Protein 9KDP (pdb70)

Organism: Saccharothrix espanaensis (strain ATCC 51144 / DSM 44229 / JCM 9112 / NBRC 15066 / NRRL 15764) (NCBI:txid1179773)

Nearest PDB structures (foldseek):
  5f9p-assembly2_B  TM=9.209E-01  e=1.555E-24  Streptomyces ambofaciens
  4fvc-assembly6_F  TM=6.693E-01  e=1.225E-05  Bacillus spizizenii str. W23
  4ae5-assembly4_D  TM=6.839E-01  e=7.670E-05  Staphylococcus aureus
  4ae5-assembly3_C  TM=6.744E-01  e=2.152E-04  Staphylococcus aureus
  7rr8-assembly1_C  TM=4.584E-01  e=1.190E-02  Escherichia coli K-12

InterPro domains:
  IPR007138 Antibiotic biosynthesis monooxygenase domain [PF03992] (122-190)
  IPR007138 Antibiotic biosynthesis monooxygenase domain [PS51725] (122-215)
  IPR011008 Dimeric alpha-beta barrel [SSF54909] (1-103)
  IPR011008 Dimeric alpha-beta barrel [SSF54909] (114-220)

Foldseek 3Di:
DFDDLPDQWKKKKKKFWAPDLQLLLVVLLVVLCCQQPPDQDQWFKWWKWAADVSTIIIIITIGNDVVSVVVPVVPCPPPVVVVNVVSGVDIDTFIWHFDAKDFQPVDPGDDAALVDWWWKKKKKFWFPLVCQVVLCVLPRDDDVVLSVQAFFTMKIKIGGPVSTIIMIIGTGNDPVSVVCVVPPDPVVPDDVRNVSVVVSVVTTPDMGMGITRTAKMDTNPGHIHGQQPDRRNGD/DFDDLPDQWWKKKKKFFADDLVLQLVCVLVVQVCQAPPDFPFWFKWWWWAFPVSGMIIIITTGNDVVRVCVCVPDDCVPPPVVVVNVVSTPDIDTFTWGWDAKDFQPVDPGDDHALVDFWWKKKKKFWFDLVCQVVLQVLVRDDDPVVSVQAFFTMKIKIGRVVRTMIMIIGTGNDPVSVVCVVPDDPVPPDPVVNVSVVVNVVGTPDMDMTITRTAWMDTPPDDIDGQADPTGDGD/DFDDADPQWKKKKKKFWAPDLLLLQLVLLVVQVCQQPDQFPQWFKWWKWQFPVSTMIIITTTGRHPVRVVVDGPRDTPDIDIFIWGWHAKDFAPVDPGHDAALLDWWWKKKKKFWFDLVCQVVLCVLPRDDDPVVNPQAFWTMKIWIRRPVRTMIMIIGTGNDPVSVVCVVPDDLVVDDPVVSVSCVVCVVGTPDMDMTITRTAKMDGRPDGIHGQADPRGHGDRD/DFDDAPLQKWKKKKKFFADDLVLLLVQVVLPVVCQQDDDFPQWFKWFWWQFPVSTMIIITTIGNHPPSVVVRPPRDTDDTDIFTWHWHAKDFQPVDPGGDDDQVAWWWKKKKKFFFPLVCQVVLCVLVRDDDPVVSVAAFFTMWIKIRGPVSTMIMIIGTGNDPVRVVCVVPPDLVPPDDSVNVSVVVSVVGTPDMDMTITHTAWMDGPPDGIDGPDSHD

Structure (mmCIF, N/CA/C/O backbone):
data_9KDP
#
_entry.id   9KDP
#
_cell.length_a   70.377
_cell.length_b   93.757
_cell.length_c   172.229
_cell.angle_alpha   90.00
_cell.angle_beta   90.00
_cell.angle_gamma   90.00
#
_symmetry.space_group_name_H-M   'P 21 21 21'
#
loop_
_entity.id
_entity.type
_entity.pdbx_description
1 polymer 'Anthrone monooxygenase'
2 water water
#
loop_
_atom_site.group_PDB
_atom_site.id
_atom_site.type_symbol
_atom_site.label_atom_id
_atom_site.label_alt_id
_atom_site.label_comp_id
_atom_site.label_asym_id
_atom_site.label_entity_id
_atom_site.label_seq_id
_atom_site.pdbx_PDB_ins_code
_atom_site.Cartn_x
_atom_site.Cartn_y
_atom_site.Cartn_z
_atom_site.occupancy
_atom_site.B_iso_or_equiv
_atom_site.auth_seq_id
_atom_site.auth_comp_id
_atom_site.auth_asym_id
_atom_site.auth_atom_id
_atom_site.pdbx_PDB_model_num
ATOM 1 N N . PRO A 1 2 ? -2.332 -5.201 8.693 1.00 43.11 2 PRO A N 1
ATOM 2 C CA . PRO A 1 2 ? -2.415 -6.480 7.986 1.00 37.22 2 PRO A CA 1
ATOM 3 C C . PRO A 1 2 ? -2.318 -6.415 6.446 1.00 40.56 2 PRO A C 1
ATOM 4 O O . PRO A 1 2 ? -2.246 -7.479 5.813 1.00 43.59 2 PRO A O 1
ATOM 8 N N . VAL A 1 3 ? -2.343 -5.200 5.915 1.00 35.75 3 VAL A N 1
ATOM 9 C CA . VAL A 1 3 ? -2.170 -5.035 4.448 1.00 32.65 3 VAL A CA 1
ATOM 10 C C . VAL A 1 3 ? -3.415 -5.495 3.698 1.00 31.71 3 VAL A C 1
ATOM 11 O O . VAL A 1 3 ? -4.070 -6.476 4.097 1.00 28.96 3 VAL A O 1
ATOM 15 N N . ILE A 1 4 ? -3.724 -4.778 2.640 1.00 27.26 4 ILE A N 1
ATOM 16 C CA . ILE A 1 4 ? -4.855 -5.094 1.776 1.00 30.87 4 ILE A CA 1
ATOM 17 C C . ILE A 1 4 ? -4.364 -5.063 0.335 1.00 30.77 4 ILE A C 1
ATOM 18 O O . ILE A 1 4 ? -3.853 -4.037 -0.128 1.00 29.91 4 ILE A O 1
ATOM 23 N N . ALA A 1 5 ? -4.543 -6.171 -0.379 1.00 32.16 5 ALA A N 1
ATOM 24 C CA . ALA A 1 5 ? -4.059 -6.266 -1.752 1.00 33.47 5 ALA A CA 1
ATOM 25 C C . ALA A 1 5 ? -4.745 -7.431 -2.450 1.00 36.63 5 ALA A C 1
ATOM 26 O O . ALA A 1 5 ? -4.673 -8.564 -1.963 1.00 39.37 5 ALA A O 1
ATOM 28 N N . ALA A 1 6 ? -5.371 -7.153 -3.605 1.00 36.51 6 ALA A N 1
ATOM 29 C CA . ALA A 1 6 ? -6.144 -8.167 -4.330 1.00 37.93 6 ALA A CA 1
ATOM 30 C C . ALA A 1 6 ? -5.349 -9.442 -4.602 1.00 41.72 6 ALA A C 1
ATOM 31 O O . ALA A 1 6 ? -5.930 -10.535 -4.677 1.00 38.54 6 ALA A O 1
ATOM 33 N N . ASN A 1 7 ? -4.021 -9.328 -4.719 1.00 43.86 7 ASN A N 1
ATOM 34 C CA . ASN A 1 7 ? -3.187 -10.462 -5.110 1.00 53.52 7 ASN A CA 1
ATOM 35 C C . ASN A 1 7 ? -3.114 -11.562 -4.056 1.00 54.12 7 ASN A C 1
ATOM 36 O O . ASN A 1 7 ? -2.772 -12.698 -4.407 1.00 56.27 7 ASN A O 1
ATOM 41 N N . ASP A 1 8 ? -3.407 -11.269 -2.787 1.00 48.69 8 ASP A N 1
ATOM 42 C CA . ASP A 1 8 ? -3.177 -12.273 -1.760 1.00 45.70 8 ASP A CA 1
ATOM 43 C C . ASP A 1 8 ? -4.195 -13.400 -1.909 1.00 47.64 8 ASP A C 1
ATOM 44 O O . ASP A 1 8 ? -5.074 -13.377 -2.780 1.00 51.88 8 ASP A O 1
ATOM 49 N N . GLY A 1 9 ? -4.062 -14.417 -1.071 1.00 46.57 9 GLY A N 1
ATOM 50 C CA . GLY A 1 9 ? -4.961 -15.547 -1.189 1.00 51.46 9 GLY A CA 1
ATOM 51 C C . GLY A 1 9 ? -6.032 -15.593 -0.115 1.00 53.65 9 GLY A C 1
ATOM 52 O O . GLY A 1 9 ? -6.287 -16.655 0.469 1.00 50.37 9 GLY A O 1
ATOM 53 N N . CYS A 1 10 ? -6.685 -14.463 0.154 1.00 45.44 10 CYS A N 1
ATOM 54 C CA . CYS A 1 10 ? -7.524 -14.391 1.336 1.00 45.29 10 CYS A CA 1
ATOM 55 C C . CYS A 1 10 ? -8.946 -13.977 0.986 1.00 43.39 10 CYS A C 1
ATOM 56 O O . CYS A 1 10 ? -9.184 -13.176 0.074 1.00 39.12 10 CYS A O 1
ATOM 59 N N . LEU A 1 11 ? -9.889 -14.573 1.699 1.00 33.33 11 LEU A N 1
ATOM 60 C CA . LEU A 1 11 ? -11.228 -14.037 1.730 1.00 36.74 11 LEU A CA 1
ATOM 61 C C . LEU A 1 11 ? -11.281 -12.935 2.782 1.00 37.03 11 LEU A C 1
ATOM 62 O O . LEU A 1 11 ? -10.533 -12.959 3.761 1.00 38.02 11 LEU A O 1
ATOM 67 N N . THR A 1 12 ? -12.106 -11.922 2.536 1.00 33.14 12 THR A N 1
ATOM 68 C CA . THR A 1 12 ? -12.155 -10.732 3.381 1.00 32.73 12 THR A CA 1
ATOM 69 C C . THR A 1 12 ? -13.581 -10.535 3.892 1.00 32.86 12 THR A C 1
ATOM 70 O O . THR A 1 12 ? -14.513 -10.360 3.099 1.00 35.13 12 THR A O 1
ATOM 74 N N . VAL A 1 13 ? -13.741 -10.546 5.218 1.00 33.51 13 VAL A N 1
ATOM 75 C CA . VAL A 1 13 ? -15.038 -10.525 5.894 1.00 33.27 13 VAL A CA 1
ATOM 76 C C . VAL A 1 13 ? -15.206 -9.219 6.664 1.00 31.18 13 VAL A C 1
ATOM 77 O O . VAL A 1 13 ? -14.299 -8.780 7.379 1.00 33.04 13 VAL A O 1
ATOM 81 N N . PHE A 1 14 ? -16.370 -8.610 6.530 1.00 30.86 14 PHE A N 1
ATOM 82 C CA . PHE A 1 14 ? -16.706 -7.375 7.226 1.00 31.16 14 PHE A CA 1
ATOM 83 C C . PHE A 1 14 ? -17.830 -7.686 8.211 1.00 38.63 14 PHE A C 1
ATOM 84 O O . PHE A 1 14 ? -19.005 -7.661 7.818 1.00 36.31 14 PHE A O 1
ATOM 92 N N . ASN A 1 15 ? -17.490 -7.929 9.492 1.00 32.85 15 ASN A N 1
ATOM 93 C CA . ASN A 1 15 ? -18.504 -7.962 10.551 1.00 35.85 15 ASN A CA 1
ATOM 94 C C . ASN A 1 15 ? -18.771 -6.548 11.035 1.00 37.60 15 ASN A C 1
ATOM 95 O O . ASN A 1 15 ? -18.005 -5.990 11.817 1.00 39.24 15 ASN A O 1
ATOM 100 N N . MET A 1 16 ? -19.868 -5.963 10.572 1.00 38.28 16 MET A N 1
ATOM 101 C CA . MET A 1 16 ? -20.196 -4.585 10.895 1.00 34.92 16 MET A CA 1
ATOM 102 C C . MET A 1 16 ? -21.383 -4.535 11.850 1.00 35.15 16 MET A C 1
ATOM 103 O O . MET A 1 16 ? -22.332 -5.316 11.721 1.00 34.03 16 MET A O 1
ATOM 108 N N . PHE A 1 17 ? -21.303 -3.635 12.832 1.00 30.81 17 PHE A N 1
ATOM 109 C CA . PHE A 1 17 ? -22.304 -3.532 13.875 1.00 35.37 17 PHE A CA 1
ATOM 110 C C . PHE A 1 17 ? -22.699 -2.080 14.043 1.00 35.37 17 PHE A C 1
ATOM 111 O O . PHE A 1 17 ? -21.953 -1.157 13.681 1.00 30.30 17 PHE A O 1
ATOM 119 N N . THR A 1 18 ? -23.924 -1.920 14.529 1.00 30.72 18 THR A N 1
ATOM 120 C CA . THR A 1 18 ? -24.438 -0.664 15.030 1.00 39.83 18 THR A CA 1
ATOM 121 C C . THR A 1 18 ? -24.961 -0.883 16.447 1.00 39.78 18 THR A C 1
ATOM 122 O O . THR A 1 18 ? -25.313 -1.997 16.850 1.00 37.86 18 THR A O 1
ATOM 126 N N . THR A 1 19 ? -24.969 0.194 17.216 1.00 38.75 19 THR A N 1
ATOM 127 C CA . THR A 1 19 ? -25.421 0.139 18.592 1.00 40.23 19 THR A CA 1
ATOM 128 C C . THR A 1 19 ? -26.197 1.404 18.883 1.00 43.56 19 THR A C 1
ATOM 129 O O . THR A 1 19 ? -25.968 2.448 18.266 1.00 42.60 19 THR A O 1
ATOM 133 N N . ASP A 1 20 ? -27.119 1.298 19.835 1.00 48.95 20 ASP A N 1
ATOM 134 C CA . ASP A 1 20 ? -27.810 2.466 20.351 1.00 44.49 20 ASP A CA 1
ATOM 135 C C . ASP A 1 20 ? -27.058 3.152 21.489 1.00 48.72 20 ASP A C 1
ATOM 136 O O . ASP A 1 20 ? -27.354 4.310 21.803 1.00 51.40 20 ASP A O 1
ATOM 141 N N . THR A 1 21 ? -26.090 2.477 22.106 1.00 46.73 21 THR A N 1
ATOM 142 C CA . THR A 1 21 ? -25.390 3.000 23.267 1.00 43.60 21 THR A CA 1
ATOM 143 C C . THR A 1 21 ? -23.885 2.946 23.056 1.00 47.57 21 THR A C 1
ATOM 144 O O . THR A 1 21 ? -23.370 2.141 22.278 1.00 49.01 21 THR A O 1
ATOM 148 N N . ILE A 1 22 ? -23.180 3.813 23.784 1.00 47.43 22 ILE A N 1
ATOM 149 C CA . ILE A 1 22 ? -21.741 3.648 23.931 1.00 42.18 22 ILE A CA 1
ATOM 150 C C . ILE A 1 22 ? -21.437 2.355 24.676 1.00 41.02 22 ILE A C 1
ATOM 151 O O . ILE A 1 22 ? -20.433 1.685 24.396 1.00 40.19 22 ILE A O 1
ATOM 156 N N . ASP A 1 23 ? -22.286 1.991 25.645 1.00 46.87 23 ASP A N 1
ATOM 157 C CA . ASP A 1 23 ? -22.181 0.679 26.288 1.00 44.34 23 ASP A CA 1
ATOM 158 C C . ASP A 1 23 ? -22.060 -0.426 25.239 1.00 44.77 23 ASP A C 1
ATOM 159 O O . ASP A 1 23 ? -21.289 -1.381 25.411 1.00 41.41 23 ASP A O 1
ATOM 164 N N . GLY A 1 24 ? -22.806 -0.292 24.133 1.00 42.71 24 GLY A N 1
ATOM 165 C CA . GLY A 1 24 ? -22.794 -1.240 23.032 1.00 44.92 24 GLY A CA 1
ATOM 166 C C . GLY A 1 24 ? -21.457 -1.367 22.327 1.00 38.20 24 GLY A C 1
ATOM 167 O O . GLY A 1 24 ? -20.905 -2.470 22.261 1.00 35.29 24 GLY A O 1
ATOM 168 N N . GLN A 1 25 ? -20.929 -0.256 21.799 1.00 32.38 25 GLN A N 1
ATOM 169 C CA . GLN A 1 25 ? -19.582 -0.286 21.232 1.00 40.97 25 GLN A CA 1
ATOM 170 C C . GLN A 1 25 ? -18.571 -0.871 22.217 1.00 40.94 25 GLN A C 1
ATOM 171 O O . GLN A 1 25 ? -17.749 -1.714 21.840 1.00 36.99 25 GLN A O 1
ATOM 177 N N . ARG A 1 26 ? -18.634 -0.449 23.489 1.00 42.50 26 ARG A N 1
ATOM 178 C CA . ARG A 1 26 ? -17.664 -0.904 24.487 1.00 46.35 26 ARG A CA 1
ATOM 179 C C . ARG A 1 26 ? -17.676 -2.421 24.622 1.00 40.32 26 ARG A C 1
ATOM 180 O O . ARG A 1 26 ? -16.629 -3.074 24.541 1.00 38.82 26 ARG A O 1
ATOM 188 N N . GLU A 1 27 ? -18.858 -2.995 24.853 1.00 36.22 27 GLU A N 1
ATOM 189 C CA . GLU A 1 27 ? -18.968 -4.436 25.053 1.00 42.08 27 GLU A CA 1
ATOM 190 C C . GLU A 1 27 ? -18.622 -5.202 23.774 1.00 42.00 27 GLU A C 1
ATOM 191 O O . GLU A 1 27 ? -17.968 -6.254 23.822 1.00 34.74 27 GLU A O 1
ATOM 197 N N . LEU A 1 28 ? -19.027 -4.676 22.619 1.00 44.38 28 LEU A N 1
ATOM 198 C CA . LEU A 1 28 ? -18.618 -5.274 21.355 1.00 36.57 28 LEU A CA 1
ATOM 199 C C . LEU A 1 28 ? -17.100 -5.265 21.218 1.00 41.00 28 LEU A C 1
ATOM 200 O O . LEU A 1 28 ? -16.481 -6.315 20.992 1.00 42.52 28 LEU A O 1
ATOM 205 N N . LEU A 1 29 ? -16.477 -4.089 21.383 1.00 39.78 29 LEU A N 1
ATOM 206 C CA . LEU A 1 29 ? -15.028 -3.977 21.217 1.00 35.45 29 LEU A CA 1
ATOM 207 C C . LEU A 1 29 ? -14.277 -4.875 22.195 1.00 38.44 29 LEU A C 1
ATOM 208 O O . LEU A 1 29 ? -13.238 -5.450 21.847 1.00 41.44 29 LEU A O 1
ATOM 213 N N . LYS A 1 30 ? -14.763 -4.990 23.433 1.00 38.63 30 LYS A N 1
ATOM 214 C CA . LYS A 1 30 ? -14.079 -5.852 24.389 1.00 38.61 30 LYS A CA 1
ATOM 215 C C . LYS A 1 30 ? -14.316 -7.316 24.059 1.00 38.49 30 LYS A C 1
ATOM 216 O O . LYS A 1 30 ? -13.437 -8.160 24.275 1.00 39.09 30 LYS A O 1
ATOM 222 N N . GLU A 1 31 ? -15.497 -7.630 23.536 1.00 40.56 31 GLU A N 1
ATOM 223 C CA . GLU A 1 31 ? -15.826 -9.012 23.224 1.00 43.15 31 GLU A CA 1
ATOM 224 C C . GLU A 1 31 ? -15.053 -9.495 22.007 1.00 39.11 31 GLU A C 1
ATOM 225 O O . GLU A 1 31 ? -14.647 -10.663 21.939 1.00 37.77 31 GLU A O 1
ATOM 231 N N . MET A 1 32 ? -14.835 -8.600 21.045 1.00 37.58 32 MET A N 1
ATOM 232 C CA . MET A 1 32 ? -14.064 -8.942 19.857 1.00 40.56 32 MET A CA 1
ATOM 233 C C . MET A 1 32 ? -12.561 -8.925 20.124 1.00 36.10 32 MET A C 1
ATOM 234 O O . MET A 1 32 ? -11.856 -9.848 19.694 1.00 32.40 32 MET A O 1
ATOM 239 N N . ARG A 1 33 ? -12.057 -7.895 20.824 1.00 31.38 33 ARG A N 1
ATOM 240 C CA . ARG A 1 33 ? -10.652 -7.898 21.218 1.00 35.64 33 ARG A CA 1
ATOM 241 C C . ARG A 1 33 ? -10.293 -9.180 21.950 1.00 38.32 33 ARG A C 1
ATOM 242 O O . ARG A 1 33 ? -9.214 -9.750 21.734 1.00 38.01 33 ARG A O 1
ATOM 250 N N . ASP A 1 34 ? -11.191 -9.660 22.815 1.00 36.94 34 ASP A N 1
ATOM 251 C CA . ASP A 1 34 ? -10.929 -10.912 23.518 1.00 37.17 34 ASP A CA 1
ATOM 252 C C . ASP A 1 34 ? -10.781 -12.073 22.533 1.00 42.08 34 ASP A C 1
ATOM 253 O O . ASP A 1 34 ? -9.811 -12.842 22.605 1.00 39.23 34 ASP A O 1
ATOM 258 N N . ILE A 1 35 ? -11.715 -12.192 21.577 1.00 40.09 35 ILE A N 1
ATOM 259 C CA . ILE A 1 35 ? -11.630 -13.259 20.580 1.00 38.47 35 ILE A CA 1
ATOM 260 C C . ILE A 1 35 ? -10.388 -13.098 19.708 1.00 41.29 35 ILE A C 1
ATOM 261 O O . ILE A 1 35 ? -9.724 -14.084 19.369 1.00 42.19 35 ILE A O 1
ATOM 266 N N . ILE A 1 36 ? -10.051 -11.859 19.331 1.00 35.92 36 ILE A N 1
ATOM 267 C CA . ILE A 1 36 ? -8.853 -11.625 18.525 1.00 37.09 36 ILE A CA 1
ATOM 268 C C . ILE A 1 36 ? -7.593 -12.039 19.283 1.00 39.69 36 ILE A C 1
ATOM 269 O O . ILE A 1 36 ? -6.735 -12.750 18.745 1.00 38.38 36 ILE A O 1
ATOM 274 N N . ASP A 1 37 ? -7.452 -11.573 20.535 1.00 40.64 37 ASP A N 1
ATOM 275 C CA . ASP A 1 37 ? -6.215 -11.766 21.301 1.00 34.83 37 ASP A CA 1
ATOM 276 C C . ASP A 1 37 ? -6.050 -13.197 21.805 1.00 38.38 37 ASP A C 1
ATOM 277 O O . ASP A 1 37 ? -4.923 -13.648 22.025 1.00 40.05 37 ASP A O 1
ATOM 282 N N . ASN A 1 38 ? -7.146 -13.927 21.998 1.00 44.59 38 ASN A N 1
ATOM 283 C CA . ASN A 1 38 ? -7.069 -15.261 22.571 1.00 50.92 38 ASN A CA 1
ATOM 284 C C . ASN A 1 38 ? -7.407 -16.389 21.602 1.00 53.42 38 ASN A C 1
ATOM 285 O O . ASN A 1 38 ? -6.931 -17.511 21.803 1.00 63.61 38 ASN A O 1
ATOM 290 N N . GLY A 1 39 ? -8.174 -16.118 20.549 1.00 53.84 39 GLY A N 1
ATOM 291 C CA . GLY A 1 39 ? -8.676 -17.189 19.700 1.00 61.17 39 GLY A CA 1
ATOM 292 C C . GLY A 1 39 ? -7.616 -17.809 18.802 1.00 61.98 39 GLY A C 1
ATOM 293 O O . GLY A 1 39 ? -6.688 -17.151 18.326 1.00 49.95 39 GLY A O 1
ATOM 294 N N . ASN A 1 40 ? -7.803 -19.106 18.531 1.00 64.82 40 ASN A N 1
ATOM 295 C CA . ASN A 1 40 ? -6.890 -19.917 17.728 1.00 63.22 40 ASN A CA 1
ATOM 296 C C . ASN A 1 40 ? -7.247 -19.823 16.249 1.00 58.55 40 ASN A C 1
ATOM 297 O O . ASN A 1 40 ? -6.581 -19.116 15.482 1.00 55.86 40 ASN A O 1
ATOM 302 N N . PHE A 1 41 ? -8.327 -20.500 15.847 1.00 58.13 41 PHE A N 1
ATOM 303 C CA . PHE A 1 41 ? -8.862 -20.375 14.459 1.00 48.16 41 PHE A CA 1
ATOM 304 C C . PHE A 1 41 ? -7.911 -20.834 13.361 1.00 47.90 41 PHE A C 1
ATOM 305 O O . PHE A 1 41 ? -7.063 -20.046 12.899 1.00 47.14 41 PHE A O 1
ATOM 313 N N . THR A 1 42 ? -8.102 -22.066 12.909 1.00 49.46 42 THR A N 1
ATOM 314 C CA . THR A 1 42 ? -7.337 -22.509 11.746 1.00 52.35 42 THR A CA 1
ATOM 315 C C . THR A 1 42 ? -7.723 -21.711 10.503 1.00 45.54 42 THR A C 1
ATOM 316 O O . THR A 1 42 ? -8.906 -21.489 10.227 1.00 50.52 42 THR A O 1
ATOM 320 N N . GLY A 1 43 ? -6.717 -21.293 9.741 1.00 44.36 43 GLY A N 1
ATOM 321 C CA . GLY A 1 43 ? -6.939 -20.506 8.548 1.00 38.68 43 GLY A CA 1
ATOM 322 C C . GLY A 1 43 ? -7.258 -19.049 8.783 1.00 39.12 43 GLY A C 1
ATOM 323 O O . GLY A 1 43 ? -7.662 -18.366 7.841 1.00 38.99 43 GLY A O 1
ATOM 324 N N . TRP A 1 44 ? -7.114 -18.546 10.007 1.00 42.38 44 TRP A N 1
ATOM 325 C CA . TRP A 1 44 ? -7.342 -17.132 10.281 1.00 37.59 44 TRP A CA 1
ATOM 326 C C . TRP A 1 44 ? -6.036 -16.382 10.067 1.00 39.13 44 TRP A C 1
ATOM 327 O O . TRP A 1 44 ? -4.979 -16.801 10.555 1.00 37.76 44 TRP A O 1
ATOM 338 N N . ARG A 1 45 ? -6.100 -15.298 9.299 1.00 40.73 45 ARG A N 1
ATOM 339 C CA . ARG A 1 45 ? -4.898 -14.538 8.981 1.00 33.39 45 ARG A CA 1
ATOM 340 C C . ARG A 1 45 ? -4.725 -13.327 9.890 1.00 34.38 45 ARG A C 1
ATOM 341 O O . ARG A 1 45 ? -3.630 -13.095 10.415 1.00 33.51 45 ARG A O 1
ATOM 349 N N . SER A 1 46 ? -5.790 -12.558 10.099 1.00 33.87 46 SER A N 1
ATOM 350 C CA . SER A 1 46 ? -5.685 -11.314 10.846 1.00 34.24 46 SER A CA 1
ATOM 351 C C . SER A 1 46 ? -7.079 -10.739 11.021 1.00 33.19 46 SER A C 1
ATOM 352 O O . SER A 1 46 ? -7.998 -11.062 10.262 1.00 32.88 46 SER A O 1
ATOM 355 N N . SER A 1 47 ? -7.220 -9.887 12.039 1.00 29.72 47 SER A N 1
ATOM 356 C CA . SER A 1 47 ? -8.434 -9.131 12.316 1.00 27.94 47 SER A CA 1
ATOM 357 C C . SER A 1 47 ? -8.040 -7.700 12.626 1.00 26.26 47 SER A C 1
ATOM 358 O O . SER A 1 47 ? -7.021 -7.463 13.270 1.00 28.37 47 SER A O 1
ATOM 361 N N . THR A 1 48 ? -8.843 -6.743 12.190 1.00 24.86 48 THR A N 1
ATOM 362 C CA . THR A 1 48 ? -8.609 -5.349 12.551 1.00 29.19 48 THR A CA 1
ATOM 363 C C . THR A 1 48 ? -9.915 -4.721 13.019 1.00 34.15 48 THR A C 1
ATOM 364 O O . THR A 1 48 ? -10.861 -4.571 12.229 1.00 28.22 48 THR A O 1
ATOM 368 N N . LEU A 1 49 ? -9.948 -4.348 14.302 1.00 29.71 49 LEU A N 1
ATOM 369 C CA . LEU A 1 49 ? -11.144 -3.819 14.934 1.00 27.97 49 LEU A CA 1
ATOM 370 C C . LEU A 1 49 ? -11.294 -2.324 14.685 1.00 28.98 49 LEU A C 1
ATOM 371 O O . LEU A 1 49 ? -10.354 -1.554 14.910 1.00 27.83 49 LEU A O 1
ATOM 376 N N . HIS A 1 50 ? -12.496 -1.915 14.252 1.00 29.31 50 HIS A N 1
ATOM 377 C CA . HIS A 1 50 ? -12.834 -0.528 13.955 1.00 31.13 50 HIS A CA 1
ATOM 378 C C . HIS A 1 50 ? -13.918 -0.031 14.909 1.00 31.52 50 HIS A C 1
ATOM 379 O O . HIS A 1 50 ? -14.786 -0.799 15.331 1.00 32.54 50 HIS A O 1
ATOM 386 N N . ALA A 1 51 ? -13.891 1.268 15.215 1.00 32.12 51 ALA A N 1
ATOM 387 C CA . ALA A 1 51 ? -14.747 1.837 16.259 1.00 37.78 51 ALA A CA 1
ATOM 388 C C . ALA A 1 51 ? -15.834 2.731 15.708 1.00 44.19 51 ALA A C 1
ATOM 389 O O . ALA A 1 51 ? -17.019 2.394 15.777 1.00 42.30 51 ALA A O 1
ATOM 391 N N . GLY A 1 52 ? -15.519 3.900 15.175 1.00 44.71 52 GLY A N 1
ATOM 392 C CA . GLY A 1 52 ? -16.649 4.740 14.824 1.00 41.74 52 GLY A CA 1
ATOM 393 C C . GLY A 1 52 ? -16.751 5.920 15.758 1.00 51.76 52 GLY A C 1
ATOM 394 O O . GLY A 1 52 ? -16.852 5.756 16.981 1.00 50.51 52 GLY A O 1
ATOM 395 N N . GLN A 1 53 ? -16.714 7.122 15.176 1.00 53.57 53 GLN A N 1
ATOM 396 C CA . GLN A 1 53 ? -16.492 8.331 15.965 1.00 57.44 53 GLN A CA 1
ATOM 397 C C . GLN A 1 53 ? -17.576 8.521 17.023 1.00 54.94 53 GLN A C 1
ATOM 398 O O . GLN A 1 53 ? -17.275 8.847 18.177 1.00 61.85 53 GLN A O 1
ATOM 404 N N . ASP A 1 54 ? -18.840 8.293 16.659 1.00 59.80 54 ASP A N 1
ATOM 405 C CA . ASP A 1 54 ? -19.960 8.487 17.573 1.00 55.82 54 ASP A CA 1
ATOM 406 C C . ASP A 1 54 ? -20.017 7.351 18.587 1.00 55.84 54 ASP A C 1
ATOM 407 O O . ASP A 1 54 ? -21.068 7.102 19.185 1.00 54.25 54 ASP A O 1
ATOM 412 N N . GLU A 1 55 ? -18.893 6.646 18.762 1.00 56.95 55 GLU A N 1
ATOM 413 C CA . GLU A 1 55 ? -18.769 5.541 19.721 1.00 56.81 55 GLU A CA 1
ATOM 414 C C . GLU A 1 55 ? -19.951 4.571 19.614 1.00 53.60 55 GLU A C 1
ATOM 415 O O . GLU A 1 55 ? -20.390 3.964 20.597 1.00 48.47 55 GLU A O 1
ATOM 421 N N . HIS A 1 56 ? -20.445 4.402 18.389 1.00 53.83 56 HIS A N 1
ATOM 422 C CA . HIS A 1 56 ? -21.638 3.617 18.107 1.00 53.27 56 HIS A CA 1
ATOM 423 C C . HIS A 1 56 ? -21.290 2.612 17.022 1.00 52.23 56 HIS A C 1
ATOM 424 O O . HIS A 1 56 ? -20.932 2.999 15.901 1.00 54.23 56 HIS A O 1
ATOM 431 N N . GLY A 1 57 ? -21.393 1.327 17.347 1.00 47.71 57 GLY A N 1
ATOM 432 C CA . GLY A 1 57 ? -21.200 0.316 16.324 1.00 45.91 57 GLY A CA 1
ATOM 433 C C . GLY A 1 57 ? -19.744 0.069 16.004 1.00 42.41 57 GLY A C 1
ATOM 434 O O . GLY A 1 57 ? -18.905 0.954 16.142 1.00 42.01 57 GLY A O 1
ATOM 435 N N . THR A 1 58 ? -19.422 -1.148 15.601 1.00 38.95 58 THR A N 1
ATOM 436 C CA . THR A 1 58 ? -18.040 -1.535 15.413 1.00 37.53 58 THR A CA 1
ATOM 437 C C . THR A 1 58 ? -17.923 -2.311 14.115 1.00 34.97 58 THR A C 1
ATOM 438 O O . THR A 1 58 ? -18.918 -2.778 13.563 1.00 34.28 58 THR A O 1
ATOM 442 N N . ALA A 1 59 ? -16.688 -2.458 13.637 1.00 37.46 59 ALA A N 1
ATOM 443 C CA . ALA A 1 59 ? -16.429 -3.177 12.395 1.00 31.88 59 ALA A CA 1
ATOM 444 C C . ALA A 1 59 ? -15.188 -4.037 12.561 1.00 29.53 59 ALA A C 1
ATOM 445 O O . ALA A 1 59 ? -14.100 -3.504 12.801 1.00 30.03 59 ALA A O 1
ATOM 447 N N . ASN A 1 60 ? -15.347 -5.359 12.427 1.00 29.26 60 ASN A N 1
ATOM 448 C CA . ASN A 1 60 ? -14.219 -6.289 12.363 1.00 35.99 60 ASN A CA 1
ATOM 449 C C . ASN A 1 60 ? -13.878 -6.640 10.900 1.00 32.93 60 ASN A C 1
ATOM 450 O O . ASN A 1 60 ? -14.690 -7.249 10.192 1.00 32.71 60 ASN A O 1
ATOM 455 N N . TYR A 1 61 ? -12.670 -6.267 10.459 1.00 29.92 61 TYR A N 1
ATOM 456 C CA . TYR A 1 61 ? -12.136 -6.608 9.138 1.00 28.02 61 TYR A CA 1
ATOM 457 C C . TYR A 1 61 ? -11.234 -7.825 9.293 1.00 28.49 61 TYR A C 1
ATOM 458 O O . TYR A 1 61 ? -10.223 -7.750 9.990 1.00 34.52 61 TYR A O 1
ATOM 467 N N . ILE A 1 62 ? -11.597 -8.948 8.679 1.00 27.62 62 ILE A N 1
ATOM 468 C CA . ILE A 1 62 ? -10.975 -10.225 9.023 1.00 28.56 62 ILE A CA 1
ATOM 469 C C . ILE A 1 62 ? -10.513 -10.934 7.758 1.00 32.07 62 ILE A C 1
ATOM 470 O O . ILE A 1 62 ? -11.304 -11.165 6.836 1.00 28.62 62 ILE A O 1
ATOM 475 N N . GLN A 1 63 ? -9.240 -11.299 7.729 1.00 34.99 63 GLN A N 1
ATOM 476 C CA . GLN A 1 63 ? -8.640 -11.974 6.592 1.00 30.42 63 GLN A CA 1
ATOM 477 C C . GLN A 1 63 ? -8.621 -13.477 6.854 1.00 33.39 63 GLN A C 1
ATOM 478 O O . GLN A 1 63 ? -8.085 -13.938 7.870 1.00 29.51 63 GLN A O 1
ATOM 484 N N . TRP A 1 64 ? -9.226 -14.237 5.946 1.00 38.26 64 TRP A N 1
ATOM 485 C CA . TRP A 1 64 ? -9.294 -15.682 6.069 1.00 39.01 64 TRP A CA 1
ATOM 486 C C . TRP A 1 64 ? -8.552 -16.315 4.913 1.00 35.54 64 TRP A C 1
ATOM 487 O O . TRP A 1 64 ? -8.516 -15.775 3.812 1.00 42.81 64 TRP A O 1
ATOM 498 N N . ARG A 1 65 ? -7.959 -17.471 5.173 1.00 35.92 65 ARG A N 1
ATOM 499 C CA . ARG A 1 65 ? -7.254 -18.169 4.112 1.00 44.77 65 ARG A CA 1
ATOM 500 C C . ARG A 1 65 ? -8.240 -18.739 3.105 1.00 48.79 65 ARG A C 1
ATOM 501 O O . ARG A 1 65 ? -8.044 -18.621 1.889 1.00 56.10 65 ARG A O 1
ATOM 509 N N . SER A 1 66 ? -9.322 -19.337 3.595 1.00 46.03 66 SER A N 1
ATOM 510 C CA . SER A 1 66 ? -10.255 -20.031 2.728 1.00 46.16 66 SER A CA 1
ATOM 511 C C . SER A 1 66 ? -11.655 -19.954 3.322 1.00 46.55 66 SER A C 1
ATOM 512 O O . SER A 1 66 ? -11.839 -19.750 4.526 1.00 46.50 66 SER A O 1
ATOM 515 N N . LEU A 1 67 ? -12.645 -20.121 2.447 1.00 49.09 67 LEU A N 1
ATOM 516 C CA . LEU A 1 67 ? -14.029 -20.174 2.895 1.00 46.59 67 LEU A CA 1
ATOM 517 C C . LEU A 1 67 ? -14.256 -21.340 3.853 1.00 51.41 67 LEU A C 1
ATOM 518 O O . LEU A 1 67 ? -15.074 -21.234 4.777 1.00 50.84 67 LEU A O 1
ATOM 523 N N . ALA A 1 68 ? -13.551 -22.459 3.648 1.00 49.96 68 ALA A N 1
ATOM 524 C CA . ALA A 1 68 ? -13.728 -23.609 4.532 1.00 47.90 68 ALA A CA 1
ATOM 525 C C . ALA A 1 68 ? -13.359 -23.262 5.966 1.00 50.55 68 ALA A C 1
ATOM 526 O O . ALA A 1 68 ? -14.077 -23.635 6.903 1.00 52.41 68 ALA A O 1
ATOM 528 N N . ASP A 1 69 ? -12.237 -22.551 6.158 1.00 50.49 69 ASP A N 1
ATOM 529 C CA . ASP A 1 69 ? -11.884 -22.057 7.490 1.00 53.33 69 ASP A CA 1
ATOM 530 C C . ASP A 1 69 ? -12.958 -21.115 8.036 1.00 56.06 69 ASP A C 1
ATOM 531 O O . ASP A 1 69 ? -13.212 -21.086 9.248 1.00 47.52 69 ASP A O 1
ATOM 536 N N . LEU A 1 70 ? -13.607 -20.358 7.145 1.00 57.76 70 LEU A N 1
ATOM 537 C CA . LEU A 1 70 ? -14.637 -19.404 7.545 1.00 54.09 70 LEU A CA 1
ATOM 538 C C . LEU A 1 70 ? -15.839 -20.115 8.156 1.00 59.98 70 LEU A C 1
ATOM 539 O O . LEU A 1 70 ? -16.155 -19.922 9.336 1.00 66.19 70 LEU A O 1
ATOM 544 N N . GLU A 1 71 ? -16.521 -20.954 7.367 1.00 57.43 71 GLU A N 1
ATOM 545 C CA . GLU A 1 71 ? -17.694 -21.657 7.881 1.00 60.56 71 GLU A CA 1
ATOM 546 C C . GLU A 1 71 ? -17.343 -22.548 9.074 1.00 64.16 71 GLU A C 1
ATOM 547 O O . GLU A 1 71 ? -18.184 -22.757 9.960 1.00 67.11 71 GLU A O 1
ATOM 553 N N . ALA A 1 72 ? -16.112 -23.071 9.115 1.00 60.34 72 ALA A N 1
ATOM 554 C CA . ALA A 1 72 ? -15.668 -23.886 10.245 1.00 63.39 72 ALA A CA 1
ATOM 555 C C . ALA A 1 72 ? -15.801 -23.128 11.556 1.00 67.76 72 ALA A C 1
ATOM 556 O O . ALA A 1 72 ? -16.368 -23.639 12.531 1.00 75.45 72 ALA A O 1
ATOM 558 N N . ARG A 1 73 ? -15.264 -21.909 11.604 1.00 66.41 73 ARG A N 1
ATOM 559 C CA . ARG A 1 73 ? -15.430 -21.072 12.786 1.00 69.12 73 ARG A CA 1
ATOM 560 C C . ARG A 1 73 ? -16.907 -20.792 13.055 1.00 70.08 73 ARG A C 1
ATOM 561 O O . ARG A 1 73 ? -17.322 -20.685 14.216 1.00 69.47 73 ARG A O 1
ATOM 569 N N . TYR A 1 74 ? -17.719 -20.736 11.998 1.00 72.52 74 TYR A N 1
ATOM 570 C CA . TYR A 1 74 ? -19.150 -20.492 12.094 1.00 72.59 74 TYR A CA 1
ATOM 571 C C . TYR A 1 74 ? -19.951 -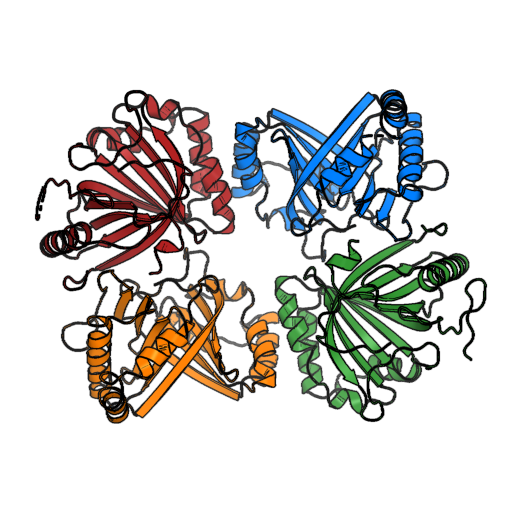21.756 12.438 1.00 74.71 74 TYR A C 1
ATOM 572 O O . TYR A 1 74 ? -21.179 -21.784 12.256 1.00 75.68 74 TYR A O 1
ATOM 581 N N . ALA A 1 75 ? -19.282 -22.784 12.957 1.00 73.91 75 ALA A N 1
ATOM 582 C CA . ALA A 1 75 ? -19.924 -24.026 13.360 1.00 76.86 75 ALA A CA 1
ATOM 583 C C . ALA A 1 75 ? -19.919 -24.158 14.882 1.00 75.12 75 ALA A C 1
ATOM 584 O O . ALA A 1 75 ? -20.338 -25.179 15.427 1.00 75.59 75 ALA A O 1
ATOM 586 N N . GLY A 1 78 ? -19.714 -23.477 20.729 1.00 84.86 78 GLY A N 1
ATOM 587 C CA . GLY A 1 78 ? -18.563 -22.800 20.160 1.00 84.16 78 GLY A CA 1
ATOM 588 C C . GLY A 1 78 ? -18.814 -21.332 19.877 1.00 85.34 78 GLY A C 1
ATOM 589 O O . GLY A 1 78 ? -18.878 -20.514 20.798 1.00 82.24 78 GLY A O 1
ATOM 590 N N . TYR A 1 79 ? -18.945 -20.995 18.592 1.00 86.61 79 TYR A N 1
ATOM 591 C CA . TYR A 1 79 ? -19.242 -19.624 18.186 1.00 81.93 79 TYR A CA 1
ATOM 592 C C . TYR A 1 79 ? -20.743 -19.406 18.042 1.00 82.27 79 TYR A C 1
ATOM 593 O O . TYR A 1 79 ? -21.308 -18.495 18.655 1.00 82.29 79 TYR A O 1
ATOM 602 N N . LYS A 1 80 ? -21.395 -20.231 17.227 1.00 84.09 80 LYS A N 1
ATOM 603 C CA . LYS A 1 80 ? -22.809 -20.036 16.937 1.00 83.78 80 LYS A CA 1
ATOM 604 C C . LYS A 1 80 ? -23.655 -20.403 18.152 1.00 87.00 80 LYS A C 1
ATOM 605 O O . LYS A 1 80 ? -23.425 -21.425 18.805 1.00 89.79 80 LYS A O 1
ATOM 611 N N . ASN A 1 81 ? -24.618 -19.530 18.467 1.00 84.91 81 ASN A N 1
ATOM 612 C CA . ASN A 1 81 ? -25.553 -19.644 19.589 1.00 87.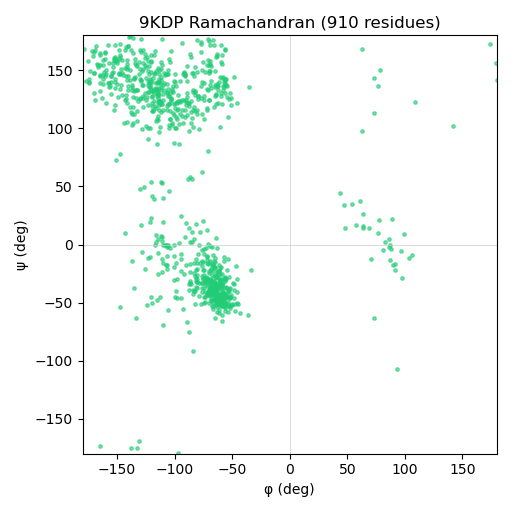44 81 ASN A CA 1
ATOM 613 C C . ASN A 1 81 ? -24.872 -19.432 20.943 1.00 85.83 81 ASN A C 1
ATOM 614 O O . ASN A 1 81 ? -25.547 -19.221 21.955 1.00 82.93 81 ASN A O 1
ATOM 619 N N . ASN A 1 82 ? -23.542 -19.434 20.976 1.00 85.30 82 ASN A N 1
ATOM 620 C CA . ASN A 1 82 ? -22.812 -18.973 22.162 1.00 79.18 82 ASN A CA 1
ATOM 621 C C . ASN A 1 82 ? -22.559 -17.473 22.044 1.00 77.69 82 ASN A C 1
ATOM 622 O O . ASN A 1 82 ? -23.123 -16.676 22.798 1.00 75.47 82 ASN A O 1
ATOM 627 N N . THR A 1 83 ? -21.734 -17.080 21.072 1.00 78.40 83 THR A N 1
ATOM 628 C CA . THR A 1 83 ? -21.331 -15.690 20.902 1.00 76.83 83 THR A CA 1
ATOM 629 C C . THR A 1 83 ? -22.258 -14.898 19.974 1.00 72.87 83 THR A C 1
ATOM 630 O O . THR A 1 83 ? -22.245 -13.661 20.021 1.00 68.22 83 THR A O 1
ATOM 634 N N . VAL A 1 84 ? -23.078 -15.561 19.159 1.00 72.17 84 VAL A N 1
ATOM 635 C CA . VAL A 1 84 ? -23.961 -14.872 18.213 1.00 71.51 84 VAL A CA 1
ATOM 636 C C . VAL A 1 84 ? -25.144 -14.192 18.907 1.00 72.24 84 VAL A C 1
ATOM 637 O O . VAL A 1 84 ? -25.405 -13.012 18.627 1.00 71.13 84 VAL A O 1
ATOM 641 N N . PRO A 1 85 ? -25.902 -14.862 19.792 1.00 72.61 85 PRO A N 1
ATOM 642 C CA . PRO A 1 85 ? -27.022 -14.161 20.443 1.00 68.86 85 PRO A CA 1
ATOM 643 C C . PRO A 1 85 ? -26.567 -13.070 21.388 1.00 69.73 85 PRO A C 1
ATOM 644 O O . PRO A 1 85 ? -27.325 -12.124 21.638 1.00 70.03 85 PRO A O 1
ATOM 648 N N . LEU A 1 86 ? -25.360 -13.192 21.945 1.00 68.72 86 LEU A N 1
ATOM 649 C CA . LEU A 1 86 ? -24.772 -12.089 22.696 1.00 64.41 86 LEU A CA 1
ATOM 650 C C . LEU A 1 86 ? -24.681 -10.835 21.837 1.00 65.60 86 LEU A C 1
ATOM 651 O O . LEU A 1 86 ? -25.140 -9.762 22.240 1.00 66.62 86 LEU A O 1
ATOM 656 N N . PHE A 1 87 ? -24.137 -10.968 20.618 1.00 68.39 87 PHE A N 1
ATOM 657 C CA . PHE A 1 87 ? -23.869 -9.802 19.774 1.00 63.89 87 PHE A CA 1
ATOM 658 C C . PHE A 1 87 ? -25.155 -9.163 19.249 1.00 60.99 87 PHE A C 1
ATOM 659 O O . PHE A 1 87 ? -25.246 -7.932 19.170 1.00 57.58 87 PHE A O 1
ATOM 667 N N . LYS A 1 88 ? -26.156 -9.970 18.870 1.00 60.61 88 LYS A N 1
ATOM 668 C CA . LYS A 1 88 ? -27.425 -9.390 18.433 1.00 61.16 88 LYS A CA 1
ATOM 669 C C . LYS A 1 88 ? -28.149 -8.675 19.570 1.00 62.23 88 LYS A C 1
ATOM 670 O O . LYS A 1 88 ? -29.039 -7.856 19.307 1.00 61.08 88 LYS A O 1
ATOM 676 N N . GLN A 1 89 ? -27.770 -8.959 20.824 1.00 67.04 89 GLN A N 1
ATOM 677 C CA . GLN A 1 89 ? -28.256 -8.258 22.008 1.00 64.43 89 GLN A CA 1
ATOM 678 C C . GLN A 1 89 ? -27.439 -7.012 22.345 1.00 65.84 89 GLN A C 1
ATOM 679 O O . GLN A 1 89 ? -28.007 -6.040 22.860 1.00 68.58 89 GLN A O 1
ATOM 685 N N . ILE A 1 90 ? -26.118 -7.024 22.097 1.00 60.97 90 ILE A N 1
ATOM 686 C CA . ILE A 1 90 ? -25.296 -5.812 22.217 1.00 61.88 90 ILE A CA 1
ATOM 687 C C . ILE A 1 90 ? -25.473 -4.850 21.049 1.00 60.21 90 ILE A C 1
ATOM 688 O O . ILE A 1 90 ? -24.910 -3.745 21.080 1.00 57.01 90 ILE A O 1
ATOM 693 N N . SER A 1 91 ? -26.244 -5.221 20.024 1.00 54.71 91 SER A N 1
ATOM 694 C CA . SER A 1 91 ? -26.275 -4.454 18.788 1.00 54.59 91 SER A CA 1
ATOM 695 C C . SER A 1 91 ? -27.705 -4.319 18.275 1.00 53.25 91 SER A C 1
ATOM 696 O O . SER A 1 91 ? -28.639 -4.988 18.731 1.00 50.86 91 SER A O 1
ATOM 699 N N . THR A 1 92 ? -27.855 -3.429 17.304 1.00 43.57 92 THR A N 1
ATOM 700 C CA . THR A 1 92 ? -29.136 -3.121 16.712 1.00 46.86 92 THR A CA 1
ATOM 701 C C . THR A 1 92 ? -29.206 -3.499 15.233 1.00 48.15 92 THR A C 1
ATOM 702 O O . THR A 1 92 ? -30.237 -3.251 14.589 1.00 43.70 92 THR A O 1
ATOM 706 N N . SER A 1 93 ? -28.131 -4.083 14.685 1.00 51.32 93 SER A N 1
ATOM 707 C CA . SER A 1 93 ? -28.040 -4.700 13.363 1.00 44.31 93 SER A CA 1
ATOM 708 C C . SER A 1 93 ? -26.662 -5.352 13.230 1.00 44.91 93 SER A C 1
ATOM 709 O O . SER A 1 93 ? -25.667 -4.838 13.759 1.00 44.06 93 SER A O 1
ATOM 712 N N . VAL A 1 94 ? -26.623 -6.508 12.568 1.00 45.00 94 VAL A N 1
ATOM 713 C CA . VAL A 1 94 ? -25.404 -7.295 12.402 1.00 41.55 94 VAL A CA 1
ATOM 714 C C . VAL A 1 94 ? -25.287 -7.701 10.939 1.00 44.43 94 VAL A C 1
ATOM 715 O O . VAL A 1 94 ? -26.260 -8.190 10.348 1.00 41.07 94 VAL A O 1
ATOM 719 N N . HIS A 1 95 ? -24.093 -7.509 10.361 1.00 42.66 95 HIS A N 1
ATOM 720 C CA . HIS A 1 95 ? -23.803 -7.877 8.971 1.00 37.18 95 HIS A CA 1
ATOM 721 C C . HIS A 1 95 ? -22.453 -8.568 8.935 1.00 35.85 95 HIS A C 1
ATOM 722 O O . HIS A 1 95 ? -21.431 -7.923 9.182 1.00 39.32 95 HIS A O 1
ATOM 729 N N . LEU A 1 96 ? -22.442 -9.861 8.628 1.00 33.24 96 LEU A N 1
ATOM 730 C CA . LEU A 1 96 ? -21.199 -10.598 8.394 1.00 36.80 96 LEU A CA 1
ATOM 731 C C . LEU A 1 96 ? -21.025 -10.728 6.873 1.00 38.38 96 LEU A C 1
ATOM 732 O O . LEU A 1 96 ? -21.447 -11.718 6.275 1.00 41.58 96 LEU A O 1
ATOM 737 N N . LEU A 1 97 ? -20.390 -9.728 6.239 1.00 31.83 97 LEU A N 1
ATOM 738 C CA . LEU A 1 97 ? -20.271 -9.663 4.778 1.00 32.81 97 LEU A CA 1
ATOM 739 C C . LEU A 1 97 ? -19.042 -10.427 4.283 1.00 35.90 97 LEU A C 1
ATOM 740 O O . LEU A 1 97 ? -17.904 -10.061 4.603 1.00 36.23 97 LEU A O 1
ATOM 745 N N . LYS A 1 98 ? -19.259 -11.455 3.458 1.00 32.78 98 LYS A N 1
ATOM 746 C CA . LYS A 1 98 ? -18.161 -12.258 2.918 1.00 33.83 98 LYS A CA 1
ATOM 747 C C . LYS A 1 98 ? -17.779 -11.726 1.525 1.00 35.69 98 LYS A C 1
ATOM 748 O O . LYS A 1 98 ? -18.565 -11.829 0.578 1.00 33.89 98 LYS A O 1
ATOM 754 N N . THR A 1 99 ? -16.576 -11.153 1.396 1.00 32.04 99 THR A N 1
ATOM 755 C CA . THR A 1 99 ? -16.179 -10.476 0.167 1.00 34.30 99 THR A CA 1
ATOM 756 C C . THR A 1 99 ? -14.812 -10.970 -0.332 1.00 34.27 99 THR A C 1
ATOM 757 O O . THR A 1 99 ? -14.135 -11.791 0.294 1.00 32.63 99 THR A O 1
ATOM 761 N N . GLU A 1 100 ? -14.405 -10.447 -1.484 1.00 34.95 100 GLU A N 1
ATOM 762 C CA . GLU A 1 100 ? -13.095 -10.717 -2.066 1.00 36.59 100 GLU A CA 1
ATOM 763 C C . GLU A 1 100 ? -12.538 -9.396 -2.556 1.00 35.99 100 GLU A C 1
ATOM 764 O O . GLU A 1 100 ? -13.217 -8.685 -3.307 1.00 35.05 100 GLU A O 1
ATOM 770 N N . VAL A 1 101 ? -11.324 -9.052 -2.130 1.00 30.99 101 VAL A N 1
ATOM 771 C CA . VAL A 1 101 ? -10.739 -7.804 -2.606 1.00 30.48 101 VAL A CA 1
ATOM 772 C C . VAL A 1 101 ? -10.348 -7.985 -4.064 1.00 33.64 101 VAL A C 1
ATOM 773 O O . VAL A 1 101 ? -9.480 -8.803 -4.388 1.00 35.67 101 VAL A O 1
ATOM 777 N N . VAL A 1 102 ? -10.996 -7.223 -4.948 1.00 33.94 102 VAL A N 1
ATOM 778 C CA . VAL A 1 102 ? -10.789 -7.355 -6.382 1.00 29.72 102 VAL A CA 1
ATOM 779 C C . VAL A 1 102 ? -9.977 -6.211 -6.973 1.00 30.59 102 VAL A C 1
ATOM 780 O O . VAL A 1 102 ? -9.412 -6.385 -8.064 1.00 33.23 102 VAL A O 1
ATOM 784 N N . PHE A 1 103 ? -9.907 -5.053 -6.311 1.00 30.51 103 PHE A N 1
ATOM 785 C CA . PHE A 1 103 ? -9.091 -3.932 -6.776 1.00 32.53 103 PHE A CA 1
ATOM 786 C C . PHE A 1 103 ? -8.679 -3.067 -5.586 1.00 34.39 103 PHE A C 1
ATOM 787 O O . PHE A 1 103 ? -9.367 -3.031 -4.556 1.00 36.68 103 PHE A O 1
ATOM 795 N N . SER A 1 104 ? -7.539 -2.382 -5.731 1.00 31.19 104 SER A N 1
ATOM 796 C CA . SER A 1 104 ? -7.117 -1.382 -4.756 1.00 30.28 104 SER A CA 1
ATOM 797 C C . SER A 1 104 ? -6.061 -0.478 -5.372 1.00 32.14 104 SER A C 1
ATOM 798 O O . SER A 1 104 ? -5.252 -0.923 -6.191 1.00 37.32 104 SER A O 1
ATOM 801 N N . GLN A 1 105 ? -6.078 0.791 -4.972 1.00 32.48 105 GLN A N 1
ATOM 802 C CA . GLN A 1 105 ? -5.010 1.726 -5.291 1.00 33.03 105 GLN A CA 1
ATOM 803 C C . GLN A 1 105 ? -4.743 2.606 -4.073 1.00 39.22 105 GLN A C 1
ATOM 804 O O . GLN A 1 105 ? -5.477 2.569 -3.078 1.00 38.86 105 GLN A O 1
ATOM 810 N N . HIS A 1 106 ? -3.666 3.388 -4.142 1.00 39.55 106 HIS A N 1
ATOM 811 C CA . HIS A 1 106 ? -3.335 4.280 -3.043 1.00 39.81 106 HIS A CA 1
ATOM 812 C C . HIS A 1 106 ? -2.558 5.474 -3.567 1.00 39.39 106 HIS A C 1
ATOM 813 O O . HIS A 1 106 ? -1.997 5.447 -4.666 1.00 47.49 106 HIS A O 1
ATOM 820 N N . HIS A 1 107 ? -2.551 6.530 -2.763 1.00 41.78 107 HIS A N 1
ATOM 821 C CA . HIS A 1 107 ? -1.681 7.666 -3.017 1.00 50.40 107 HIS A CA 1
ATOM 822 C C . HIS A 1 107 ? -0.223 7.210 -3.092 1.00 47.07 107 HIS A C 1
ATOM 823 O O . HIS A 1 107 ? 0.196 6.327 -2.330 1.00 44.61 107 HIS A O 1
ATOM 830 N N . PRO A 1 108 ? 0.571 7.782 -3.999 1.00 44.81 108 PRO A N 1
ATOM 831 C CA . PRO A 1 108 ? 1.966 7.333 -4.150 1.00 49.01 108 PRO A CA 1
ATOM 832 C C . PRO A 1 108 ? 2.820 7.501 -2.899 1.00 44.89 108 PRO A C 1
ATOM 833 O O . PRO A 1 108 ? 3.731 6.694 -2.687 1.00 38.09 108 PRO A O 1
ATOM 837 N N . ASP A 1 109 ? 2.558 8.515 -2.065 1.00 42.46 109 ASP A N 1
ATOM 838 C CA . ASP A 1 109 ? 3.283 8.631 -0.801 1.00 46.69 109 ASP A CA 1
ATOM 839 C C . ASP A 1 109 ? 3.012 7.447 0.179 1.00 44.58 109 ASP A C 1
ATOM 840 O O . ASP A 1 109 ? 3.460 7.535 1.324 1.00 42.37 109 ASP A O 1
ATOM 845 N N . LEU A 1 110 ? 2.277 6.402 -0.212 1.00 41.97 110 LEU A N 1
ATOM 846 C CA . LEU A 1 110 ? 2.093 5.190 0.559 1.00 39.94 110 LEU A CA 1
ATOM 847 C C . LEU A 1 110 ? 2.699 4.017 -0.197 1.00 36.86 110 LEU A C 1
ATOM 848 O O . LEU A 1 110 ? 2.571 3.936 -1.423 1.00 37.55 110 LEU A O 1
ATOM 853 N N . PRO A 1 111 ? 3.373 3.111 0.490 1.00 36.71 111 PRO A N 1
ATOM 854 C CA . PRO A 1 111 ? 4.048 2.016 -0.219 1.00 38.01 111 PRO A CA 1
ATOM 855 C C . PRO A 1 111 ? 3.091 0.878 -0.528 1.00 32.66 111 PRO A C 1
ATOM 856 O O . PRO A 1 111 ? 3.300 0.099 -1.464 1.00 33.34 111 PRO A O 1
ATOM 860 N N . ARG A 1 112 ? 2.037 0.796 0.273 1.00 34.63 112 ARG A N 1
ATOM 861 C CA . ARG A 1 112 ? 0.961 -0.175 0.149 1.00 32.69 112 ARG A CA 1
ATOM 862 C C . ARG A 1 112 ? -0.193 0.335 1.015 1.00 36.24 112 ARG A C 1
ATOM 863 O O . ARG A 1 112 ? -0.145 1.454 1.543 1.00 34.49 112 ARG A O 1
ATOM 871 N N . ILE A 1 113 ? -1.237 -0.480 1.155 1.00 33.28 113 ILE A N 1
ATOM 872 C CA . ILE A 1 113 ? -2.351 -0.189 2.047 1.00 30.76 113 ILE A CA 1
ATOM 873 C C . ILE A 1 113 ? -2.124 -1.004 3.309 1.00 32.85 113 ILE A C 1
ATOM 874 O O . ILE A 1 113 ? -2.209 -2.235 3.286 1.00 34.38 113 ILE A O 1
ATOM 879 N N . GLU A 1 114 ? -1.830 -0.331 4.412 1.00 30.77 114 GLU A N 1
ATOM 880 C CA . GLU A 1 114 ? -1.661 -0.989 5.696 1.00 32.62 114 GLU A CA 1
ATOM 881 C C . GLU A 1 114 ? -2.777 -0.497 6.615 1.00 31.04 114 GLU A C 1
ATOM 882 O O . GLU A 1 114 ? -3.070 0.702 6.646 1.00 28.62 114 GLU A O 1
ATOM 888 N N . ILE A 1 115 ? -3.449 -1.412 7.311 1.00 30.04 115 ILE A N 1
ATOM 889 C CA . ILE A 1 115 ? -4.492 -1.023 8.265 1.00 32.47 115 ILE A CA 1
ATOM 890 C C . ILE A 1 115 ? -3.987 -1.373 9.659 1.00 35.99 115 ILE A C 1
ATOM 891 O O . ILE A 1 115 ? -3.622 -2.524 9.928 1.00 32.91 115 ILE A O 1
ATOM 896 N N . SER A 1 116 ? -3.942 -0.367 10.538 1.00 36.39 116 SER A N 1
ATOM 897 C CA . SER A 1 116 ? -3.126 -0.475 11.741 1.00 40.66 116 SER A CA 1
ATOM 898 C C . SER A 1 116 ? -3.504 0.596 12.762 1.00 38.04 116 SER A C 1
ATOM 899 O O . SER A 1 116 ? -3.619 1.775 12.403 1.00 38.70 116 SER A O 1
ATOM 902 N N . PRO A 1 117 ? -3.705 0.239 14.034 1.00 35.33 117 PRO A N 1
ATOM 903 C CA . PRO A 1 117 ? -4.022 1.272 15.036 1.00 40.14 117 PRO A CA 1
ATOM 904 C C . PRO A 1 117 ? -2.871 2.229 15.248 1.00 44.69 117 PRO A C 1
ATOM 905 O O . PRO A 1 117 ? -3.072 3.336 15.764 1.00 49.99 117 PRO A O 1
ATOM 909 N N . GLU A 1 118 ? -1.665 1.825 14.858 1.00 44.65 118 GLU A N 1
ATOM 910 C CA . GLU A 1 118 ? -0.499 2.692 14.867 1.00 44.56 118 GLU A CA 1
ATOM 911 C C . GLU A 1 118 ? -0.646 3.855 13.884 1.00 37.40 118 GLU A C 1
ATOM 912 O O . GLU A 1 118 ? 0.113 4.822 13.971 1.00 34.74 118 GLU A O 1
ATOM 918 N N . ARG A 1 119 ? -1.643 3.817 13.001 1.00 42.42 119 ARG A N 1
ATOM 919 C CA . ARG A 1 119 ? -1.919 4.897 12.061 1.00 41.35 119 ARG A CA 1
ATOM 920 C C . ARG A 1 119 ? -3.113 5.731 12.524 1.00 40.76 119 ARG A C 1
ATOM 921 O O . ARG A 1 119 ? -3.886 5.349 13.414 1.00 38.23 119 ARG A O 1
ATOM 929 N N . ASP A 1 120 ? -3.261 6.891 11.886 1.00 39.26 120 ASP A N 1
ATOM 930 C CA . ASP A 1 120 ? -4.290 7.848 12.262 1.00 47.55 120 ASP A CA 1
ATOM 931 C C . ASP A 1 120 ? -5.239 8.134 11.097 1.00 46.65 120 ASP A C 1
ATOM 932 O O . ASP A 1 120 ? -5.463 9.295 10.736 1.00 46.68 120 ASP A O 1
ATOM 937 N N . ASP A 1 121 ? -5.813 7.090 10.507 1.00 42.08 121 ASP A N 1
ATOM 938 C CA . ASP A 1 121 ? -6.627 7.259 9.312 1.00 43.51 121 ASP A CA 1
ATOM 939 C C . ASP A 1 121 ? -8.092 7.457 9.672 1.00 40.04 121 ASP A C 1
ATOM 940 O O . ASP A 1 121 ? -8.597 6.933 10.670 1.00 38.20 121 ASP A O 1
ATOM 945 N N . TYR A 1 122 ? -8.763 8.238 8.843 1.00 36.69 122 TYR A N 1
ATOM 946 C CA . TYR A 1 122 ? -10.216 8.322 8.835 1.00 41.03 122 TYR A CA 1
ATOM 947 C C . TYR A 1 122 ? -10.705 7.211 7.908 1.00 38.03 122 TYR A C 1
ATOM 948 O O . TYR A 1 122 ? -10.714 7.364 6.688 1.00 37.35 122 TYR A O 1
ATOM 957 N N . THR A 1 123 ? -11.098 6.080 8.490 1.00 35.53 123 THR A N 1
ATOM 958 C CA . THR A 1 123 ? -11.427 4.875 7.736 1.00 33.57 123 THR A CA 1
ATOM 959 C C . THR A 1 123 ? -12.921 4.859 7.394 1.00 38.80 123 THR A C 1
ATOM 960 O O . THR A 1 123 ? -13.769 4.676 8.276 1.00 38.72 123 THR A O 1
ATOM 964 N N . VAL A 1 124 ? -13.240 5.051 6.106 1.00 35.30 124 VAL A N 1
ATOM 965 C CA . VAL A 1 124 ? -14.609 5.042 5.596 1.00 34.79 124 VAL A CA 1
ATOM 966 C C . VAL A 1 124 ? -14.927 3.650 5.069 1.00 37.21 124 VAL A C 1
ATOM 967 O O . VAL A 1 124 ? -14.082 3.013 4.428 1.00 39.72 124 VAL A O 1
ATOM 971 N N . ILE A 1 125 ? -16.148 3.174 5.315 1.00 36.16 125 ILE A N 1
ATOM 972 C CA . ILE A 1 125 ? -16.628 1.936 4.713 1.00 34.91 125 ILE A CA 1
ATOM 973 C C . ILE A 1 125 ? -18.036 2.156 4.171 1.00 36.42 125 ILE A C 1
ATOM 974 O O . ILE A 1 125 ? -18.936 2.594 4.899 1.00 41.37 125 ILE A O 1
ATOM 979 N N . ILE A 1 126 ? -18.235 1.842 2.899 1.00 33.52 126 ILE A N 1
ATOM 980 C CA . ILE A 1 126 ? -19.537 1.980 2.258 1.00 35.22 126 ILE A CA 1
ATOM 981 C C . ILE A 1 126 ? -19.952 0.624 1.702 1.00 32.18 126 ILE A C 1
ATOM 982 O O . ILE A 1 126 ? -19.156 -0.054 1.041 1.00 34.99 126 ILE A O 1
ATOM 987 N N . VAL A 1 127 ? -21.185 0.216 1.992 1.00 28.94 127 VAL A N 1
ATOM 988 C CA . VAL A 1 127 ? -21.735 -1.039 1.494 1.00 33.47 127 VAL A CA 1
ATOM 989 C C . VAL A 1 127 ? -22.759 -0.708 0.410 1.00 37.38 127 VAL A C 1
ATOM 990 O O . VAL A 1 127 ? -23.610 0.173 0.588 1.00 36.96 127 VAL A O 1
ATOM 994 N N . MET A 1 128 ? -22.641 -1.370 -0.735 1.00 37.90 128 MET A N 1
ATOM 995 C CA . MET A 1 128 ? -23.489 -1.089 -1.885 1.00 38.24 128 MET A CA 1
ATOM 996 C C . MET A 1 128 ? -24.260 -2.346 -2.242 1.00 38.07 128 MET A C 1
ATOM 997 O O . MET A 1 128 ? -23.669 -3.419 -2.392 1.00 33.07 128 MET A O 1
ATOM 1002 N N . ASP A 1 129 ? -25.581 -2.212 -2.342 1.00 37.98 129 ASP A N 1
ATOM 1003 C CA . ASP A 1 129 ? -26.426 -3.298 -2.796 1.00 35.63 129 ASP A CA 1
ATOM 1004 C C . ASP A 1 129 ? -26.595 -3.204 -4.306 1.00 35.74 129 ASP A C 1
ATOM 1005 O O . ASP A 1 129 ? -26.661 -2.113 -4.887 1.00 35.36 129 ASP A O 1
ATOM 1010 N N . VAL A 1 130 ? -26.667 -4.365 -4.937 1.00 31.19 130 VAL A N 1
ATOM 1011 C CA . VAL A 1 130 ? -26.657 -4.432 -6.381 1.00 33.97 130 VAL A CA 1
ATOM 1012 C C . VAL A 1 130 ? -27.304 -5.753 -6.762 1.00 29.49 130 VAL A C 1
ATOM 1013 O O . VAL A 1 130 ? -27.036 -6.785 -6.148 1.00 27.41 130 VAL A O 1
ATOM 1017 N N . ALA A 1 131 ? -28.184 -5.710 -7.758 1.00 32.65 131 ALA A N 1
ATOM 1018 C CA . ALA A 1 131 ? -28.768 -6.943 -8.273 1.00 32.86 131 ALA A CA 1
ATOM 1019 C C . ALA A 1 131 ? -27.673 -7.884 -8.753 1.00 33.45 131 ALA A C 1
ATOM 1020 O O . ALA A 1 131 ? -26.714 -7.458 -9.406 1.00 32.97 131 ALA A O 1
ATOM 1022 N N . ALA A 1 132 ? -27.815 -9.171 -8.409 1.00 33.65 132 ALA A N 1
ATOM 1023 C CA . ALA A 1 132 ? -26.820 -10.169 -8.792 1.00 34.11 132 ALA A CA 1
ATOM 1024 C C . ALA A 1 132 ? -26.487 -10.077 -10.272 1.00 37.32 132 ALA A C 1
ATOM 1025 O O . ALA A 1 132 ? -25.342 -10.297 -10.668 1.00 38.99 132 ALA A O 1
ATOM 1027 N N . GLN A 1 133 ? -27.468 -9.716 -11.099 1.00 39.95 133 GLN A N 1
ATOM 1028 C CA . GLN A 1 133 ? -27.226 -9.521 -12.521 1.00 39.57 133 GLN A CA 1
ATOM 1029 C C . GLN A 1 133 ? -26.343 -8.314 -12.805 1.00 34.94 133 GLN A C 1
ATOM 1030 O O . GLN A 1 133 ? -25.784 -8.219 -13.903 1.00 37.59 133 GLN A O 1
ATOM 1036 N N . ASP A 1 134 ? -26.207 -7.389 -11.861 1.00 32.52 134 ASP A N 1
ATOM 1037 C CA . ASP A 1 134 ? -25.467 -6.160 -12.109 1.00 37.45 134 ASP A CA 1
ATOM 1038 C C . ASP A 1 134 ? -24.132 -6.085 -11.392 1.00 34.23 134 ASP A C 1
ATOM 1039 O O . ASP A 1 134 ? -23.420 -5.088 -11.553 1.00 33.02 134 ASP A O 1
ATOM 1044 N N . GLN A 1 135 ? -23.763 -7.105 -10.623 1.00 32.53 135 GLN A N 1
ATOM 1045 C CA . GLN A 1 135 ? -22.542 -7.001 -9.839 1.00 37.29 135 GLN A CA 1
ATOM 1046 C C . GLN A 1 135 ? -21.320 -6.828 -10.736 1.00 37.50 135 GLN A C 1
ATOM 1047 O O . GLN A 1 135 ? -20.525 -5.896 -10.550 1.00 33.69 135 GLN A O 1
ATOM 1053 N N . ALA A 1 136 ? -21.177 -7.706 -11.737 1.00 32.28 136 ALA A N 1
ATOM 1054 C CA . ALA A 1 136 ? -19.955 -7.741 -12.538 1.00 32.41 136 ALA A CA 1
ATOM 1055 C C . ALA A 1 136 ? -19.682 -6.398 -13.192 1.00 29.29 136 ALA A C 1
ATOM 1056 O O . ALA A 1 136 ? -18.537 -5.929 -13.217 1.00 28.07 136 ALA A O 1
ATOM 1058 N N . ALA A 1 137 ? -20.724 -5.761 -13.719 1.00 33.07 137 ALA A N 1
ATOM 1059 C CA . ALA A 1 137 ? -20.545 -4.450 -14.330 1.00 32.34 137 ALA A CA 1
ATOM 1060 C C . ALA A 1 137 ? -20.076 -3.450 -13.289 1.00 30.20 137 ALA A C 1
ATOM 1061 O O . ALA A 1 137 ? -19.063 -2.769 -13.481 1.00 31.27 137 ALA A O 1
ATOM 1063 N N . LEU A 1 138 ? -20.766 -3.413 -12.140 1.00 34.14 138 LEU A N 1
ATOM 1064 C CA . LEU A 1 138 ? -20.443 -2.465 -11.075 1.00 31.18 138 LEU A CA 1
ATOM 1065 C C . LEU A 1 138 ? -19.016 -2.655 -10.577 1.00 32.20 138 LEU A C 1
ATOM 1066 O O . LEU A 1 138 ? -18.251 -1.689 -10.454 1.00 30.52 138 LEU A O 1
ATOM 1071 N N . VAL A 1 139 ? -18.641 -3.907 -10.301 1.00 33.74 139 VAL A N 1
ATOM 1072 C CA . VAL A 1 139 ? -17.267 -4.219 -9.924 1.00 34.04 139 VAL A CA 1
ATOM 1073 C C . VAL A 1 139 ? -16.291 -3.744 -11.000 1.00 32.76 139 VAL A C 1
ATOM 1074 O O . VAL A 1 139 ? -15.336 -3.006 -10.716 1.00 33.50 139 VAL A O 1
ATOM 1078 N N . GLN A 1 140 ? -16.514 -4.146 -12.253 1.00 32.26 140 GLN A N 1
ATOM 1079 C CA . GLN A 1 140 ? -15.520 -3.826 -13.278 1.00 30.88 140 GLN A CA 1
ATOM 1080 C C . GLN A 1 140 ? -15.456 -2.332 -13.572 1.00 30.21 140 GLN A C 1
ATOM 1081 O O . GLN A 1 140 ? -14.388 -1.818 -13.909 1.00 28.03 140 GLN A O 1
ATOM 1087 N N . VAL A 1 141 ? -16.569 -1.613 -13.444 1.00 32.64 141 VAL A N 1
ATOM 1088 C CA . VAL A 1 141 ? -16.494 -0.178 -13.684 1.00 32.58 141 VAL A CA 1
ATOM 1089 C C . VAL A 1 141 ? -15.855 0.546 -12.504 1.00 34.00 141 VAL A C 1
ATOM 1090 O O . VAL A 1 141 ? -15.145 1.545 -12.698 1.00 31.73 141 VAL A O 1
ATOM 1094 N N . LEU A 1 142 ? -16.077 0.055 -11.276 1.00 33.51 142 LEU A N 1
ATOM 1095 C CA . LEU A 1 142 ? -15.509 0.691 -10.084 1.00 32.67 142 LEU A CA 1
ATOM 1096 C C . LEU A 1 142 ? -14.049 0.306 -9.855 1.00 31.17 142 LEU A C 1
ATOM 1097 O O . LEU A 1 142 ? -13.242 1.138 -9.415 1.00 32.00 142 LEU A O 1
ATOM 1102 N N . GLY A 1 143 ? -13.694 -0.947 -10.126 1.00 29.34 143 GLY A N 1
ATOM 1103 C CA . GLY A 1 143 ? -12.360 -1.421 -9.826 1.00 31.59 143 GLY A CA 1
ATOM 1104 C C . GLY A 1 143 ? -11.362 -1.161 -10.935 1.00 35.13 143 GLY A C 1
ATOM 1105 O O . GLY A 1 143 ? -10.765 -2.106 -11.464 1.00 35.28 143 GLY A O 1
ATOM 1106 N N . ARG A 1 144 ? -11.194 0.108 -11.312 1.00 32.67 144 ARG A N 1
ATOM 1107 C CA . ARG A 1 144 ? -10.234 0.550 -12.312 1.00 34.41 144 ARG A CA 1
ATOM 1108 C C . ARG A 1 144 ? -9.408 1.683 -11.733 1.00 35.77 144 ARG A C 1
ATOM 1109 O O . ARG A 1 144 ? -9.916 2.463 -10.922 1.00 41.87 144 ARG A O 1
ATOM 1117 N N . PRO A 1 145 ? -8.149 1.816 -12.147 1.00 36.82 145 PRO A N 1
ATOM 1118 C CA . PRO A 1 145 ? -7.310 2.889 -11.600 1.00 34.67 145 PRO A CA 1
ATOM 1119 C C . PRO A 1 145 ? -7.946 4.256 -11.798 1.00 42.00 145 PRO A C 1
ATOM 1120 O O . PRO A 1 145 ? -8.517 4.558 -12.850 1.00 46.31 145 PRO A O 1
ATOM 1124 N N . ASP A 1 146 ? -7.873 5.072 -10.752 1.00 44.50 146 ASP A N 1
ATOM 1125 C CA . ASP A 1 146 ? -8.349 6.453 -10.775 1.00 48.48 146 ASP A CA 1
ATOM 1126 C C . ASP A 1 146 ? -7.182 7.328 -10.343 1.00 47.07 146 ASP A C 1
ATOM 1127 O O . ASP A 1 146 ? -6.885 7.440 -9.150 1.00 46.11 146 ASP A O 1
ATOM 1132 N N . GLU A 1 147 ? -6.531 7.961 -11.309 1.00 49.18 147 GLU A N 1
ATOM 1133 C CA . GLU A 1 147 ? -5.404 8.808 -10.959 1.00 51.91 147 GLU A CA 1
ATOM 1134 C C . GLU A 1 147 ? -5.847 10.174 -10.470 1.00 50.92 147 GLU A C 1
ATOM 1135 O O . GLU A 1 147 ? -5.083 10.849 -9.771 1.00 51.60 147 GLU A O 1
ATOM 1141 N N . TRP A 1 148 ? -7.063 10.596 -10.804 1.00 52.14 148 TRP A N 1
ATOM 1142 C CA . TRP A 1 148 ? -7.464 11.923 -10.371 1.00 56.80 148 TRP A CA 1
ATOM 1143 C C . TRP A 1 148 ? -7.775 11.956 -8.875 1.00 54.12 148 TRP A C 1
ATOM 1144 O O . TRP A 1 148 ? -7.446 12.939 -8.201 1.00 54.17 148 TRP A O 1
ATOM 1155 N N . ILE A 1 149 ? -8.391 10.895 -8.337 1.00 51.37 149 ILE A N 1
ATOM 1156 C CA . ILE A 1 149 ? -8.648 10.842 -6.898 1.00 50.83 149 ILE A CA 1
ATOM 1157 C C . ILE A 1 149 ? -7.348 10.943 -6.121 1.00 46.66 149 ILE A C 1
ATOM 1158 O O . ILE A 1 149 ? -7.296 11.582 -5.064 1.00 46.34 149 ILE A O 1
ATOM 1163 N N . LYS A 1 150 ? -6.272 10.346 -6.649 1.00 51.26 150 LYS A N 1
ATOM 1164 C CA . LYS A 1 150 ? -4.950 10.396 -6.031 1.00 46.76 150 LYS A CA 1
ATOM 1165 C C . LYS A 1 150 ? -4.464 11.820 -5.819 1.00 44.46 150 LYS A C 1
ATOM 1166 O O . LYS A 1 150 ? -3.466 12.022 -5.122 1.00 46.40 150 LYS A O 1
ATOM 1172 N N . THR A 1 151 ? -5.154 12.802 -6.393 1.00 48.27 151 THR A N 1
ATOM 1173 C CA . THR A 1 151 ? -4.773 14.203 -6.319 1.00 50.60 151 THR A CA 1
ATOM 1174 C C . THR A 1 151 ? -5.805 15.048 -5.577 1.00 54.30 151 THR A C 1
ATOM 1175 O O . THR A 1 151 ? -5.703 16.279 -5.603 1.00 56.51 151 THR A O 1
ATOM 1179 N N . VAL A 1 152 ? -6.787 14.411 -4.966 1.00 52.44 152 VAL A N 1
ATOM 1180 C CA . VAL A 1 152 ? -7.711 15.101 -4.035 1.00 48.47 152 VAL A CA 1
ATOM 1181 C C . VAL A 1 152 ? -7.066 15.049 -2.645 1.00 54.27 152 VAL A C 1
ATOM 1182 O O . VAL A 1 152 ? -6.822 13.951 -2.134 1.00 52.70 152 VAL A O 1
ATOM 1186 N N . PRO A 1 153 ? -6.820 16.207 -2.021 1.00 57.85 153 PRO A N 1
ATOM 1187 C CA . PRO A 1 153 ? -6.135 16.215 -0.712 1.00 55.26 153 PRO A CA 1
ATOM 1188 C C . PRO A 1 153 ? -6.855 15.402 0.359 1.00 58.50 153 PRO A C 1
ATOM 1189 O O . PRO A 1 153 ? -8.088 15.359 0.431 1.00 54.84 153 PRO A O 1
ATOM 1193 N N . GLY A 1 154 ? -6.054 14.762 1.217 1.00 55.00 154 GLY A N 1
ATOM 1194 C CA . GLY A 1 154 ? -6.558 13.879 2.239 1.00 50.44 154 GLY A CA 1
ATOM 1195 C C . GLY A 1 154 ? -6.694 12.435 1.814 1.00 49.09 154 GLY A C 1
ATOM 1196 O O . GLY A 1 154 ? -6.794 11.555 2.679 1.00 46.84 154 GLY A O 1
ATOM 1197 N N . TYR A 1 155 ? -6.694 12.172 0.508 1.00 50.48 155 TYR A N 1
ATOM 1198 C CA . TYR A 1 155 ? -6.832 10.820 -0.011 1.00 46.87 155 TYR A CA 1
ATOM 1199 C C . TYR A 1 155 ? -5.575 9.997 0.266 1.00 46.47 155 TYR A C 1
ATOM 1200 O O . TYR A 1 155 ? -4.452 10.454 0.028 1.00 46.80 155 TYR A O 1
ATOM 1209 N N . LEU A 1 156 ? -5.768 8.775 0.764 1.00 45.99 156 LEU A N 1
ATOM 1210 C CA . LEU A 1 156 ? -4.670 7.855 1.024 1.00 40.13 156 LEU A CA 1
ATOM 1211 C C . LEU A 1 156 ? -4.794 6.559 0.233 1.00 43.55 156 LEU A C 1
ATOM 1212 O O . LEU A 1 156 ? -3.808 6.121 -0.375 1.00 42.83 156 LEU A O 1
ATOM 1217 N N . SER A 1 157 ? -5.978 5.947 0.191 1.00 42.55 157 SER A N 1
ATOM 1218 C CA . SER A 1 157 ? -6.184 4.700 -0.542 1.00 38.65 157 SER A CA 1
ATOM 1219 C C . SER A 1 157 ? -7.672 4.374 -0.577 1.00 38.54 157 SER A C 1
ATOM 1220 O O . SER A 1 157 ? -8.471 4.964 0.156 1.00 41.97 157 SER A O 1
ATOM 1223 N N . HIS A 1 158 ? -8.034 3.423 -1.442 1.00 30.19 158 HIS A N 1
ATOM 1224 C CA . HIS A 1 158 ? -9.306 2.721 -1.330 1.00 32.01 158 HIS A CA 1
ATOM 1225 C C . HIS A 1 158 ? -9.149 1.328 -1.923 1.00 30.39 158 HIS A C 1
ATOM 1226 O O . HIS A 1 158 ? -8.246 1.063 -2.713 1.00 30.48 158 HIS A O 1
ATOM 1233 N N . ALA A 1 159 ? -10.030 0.430 -1.502 1.00 31.02 159 ALA A N 1
ATOM 1234 C CA . ALA A 1 159 ? -10.015 -0.955 -1.939 1.00 32.71 159 ALA A CA 1
ATOM 1235 C C . ALA A 1 159 ? -11.454 -1.364 -2.216 1.00 36.42 159 ALA A C 1
ATOM 1236 O O . ALA A 1 159 ? -12.347 -1.010 -1.442 1.00 33.35 159 ALA A O 1
ATOM 1238 N N . LEU A 1 160 ? -11.673 -2.084 -3.331 1.00 34.38 160 LEU A N 1
ATOM 1239 C CA . LEU A 1 160 ? -12.993 -2.533 -3.769 1.00 25.59 160 LEU A CA 1
ATOM 1240 C C . LEU A 1 160 ? -13.153 -4.020 -3.485 1.00 29.58 160 LEU A C 1
ATOM 1241 O O . LEU A 1 160 ? -12.303 -4.830 -3.870 1.00 28.18 160 LEU A O 1
ATOM 1246 N N . CYS A 1 161 ? -14.238 -4.380 -2.804 1.00 31.51 161 CYS A N 1
ATOM 1247 C CA . CYS A 1 161 ? -14.463 -5.754 -2.387 1.00 30.93 161 CYS A CA 1
ATOM 1248 C C . CYS A 1 161 ? -15.763 -6.265 -2.978 1.00 32.73 161 CYS A C 1
ATOM 1249 O O . CYS A 1 161 ? -16.752 -5.533 -3.055 1.00 36.19 161 CYS A O 1
ATOM 1252 N N . ARG A 1 162 ? -15.740 -7.516 -3.425 1.00 36.71 162 ARG A N 1
ATOM 1253 C CA . ARG A 1 162 ? -16.869 -8.136 -4.106 1.00 35.47 162 ARG A CA 1
ATOM 1254 C C . ARG A 1 162 ? -17.555 -9.113 -3.155 1.00 36.28 162 ARG A C 1
ATOM 1255 O O . ARG A 1 162 ? -16.928 -10.061 -2.673 1.00 35.75 162 ARG A O 1
ATOM 1263 N N . GLY A 1 163 ? -18.836 -8.890 -2.894 1.00 34.63 163 GLY A N 1
ATOM 1264 C CA . GLY A 1 163 ? -19.594 -9.859 -2.130 1.00 34.33 163 GLY A CA 1
ATOM 1265 C C . GLY A 1 163 ? -19.680 -11.204 -2.823 1.00 36.53 163 GLY A C 1
ATOM 1266 O O . GLY A 1 163 ? -20.191 -11.309 -3.946 1.00 37.88 163 GLY A O 1
ATOM 1267 N N . ILE A 1 164 ? -19.195 -12.245 -2.146 1.00 35.03 164 ILE A N 1
ATOM 1268 C CA . ILE A 1 164 ? -19.115 -13.574 -2.752 1.00 39.10 164 ILE A CA 1
ATOM 1269 C C . ILE A 1 164 ? -20.470 -14.073 -3.254 1.00 40.06 164 ILE A C 1
ATOM 1270 O O . ILE A 1 164 ? -20.528 -14.828 -4.231 1.00 36.84 164 ILE A O 1
ATOM 1275 N N . ASP A 1 165 ? -21.574 -13.682 -2.610 1.00 37.73 165 ASP A N 1
ATOM 1276 C CA . ASP A 1 165 ? -22.881 -14.181 -3.010 1.00 37.77 165 ASP A CA 1
ATOM 1277 C C . ASP A 1 165 ? -23.545 -13.293 -4.075 1.00 37.02 165 ASP A C 1
ATOM 1278 O O . ASP A 1 165 ? -24.760 -13.363 -4.278 1.00 31.30 165 ASP A O 1
ATOM 1283 N N . GLY A 1 166 ? -22.763 -12.469 -4.761 1.00 39.67 166 GLY A N 1
ATOM 1284 C CA . GLY A 1 166 ? -23.244 -11.735 -5.908 1.00 34.02 166 GLY A CA 1
ATOM 1285 C C . GLY A 1 166 ? -24.018 -10.481 -5.599 1.00 34.89 166 GLY A C 1
ATOM 1286 O O . GLY A 1 166 ? -24.352 -9.739 -6.535 1.00 36.33 166 GLY A O 1
ATOM 1287 N N . THR A 1 167 ? -24.278 -10.191 -4.321 1.00 34.49 167 THR A N 1
ATOM 1288 C CA . THR A 1 167 ? -25.368 -9.299 -3.936 1.00 36.74 167 THR A CA 1
ATOM 1289 C C . THR A 1 167 ? -24.933 -7.876 -3.630 1.00 34.05 167 THR A C 1
ATOM 1290 O O . THR A 1 167 ? -25.776 -6.970 -3.633 1.00 33.80 167 THR A O 1
ATOM 1294 N N . PHE A 1 168 ? -23.647 -7.634 -3.423 1.00 34.77 168 PHE A N 1
ATOM 1295 C CA . PHE A 1 168 ? -23.259 -6.373 -2.807 1.00 35.87 168 PHE A CA 1
ATOM 1296 C C . PHE A 1 168 ? -21.774 -6.152 -3.014 1.00 34.69 168 PHE A C 1
ATOM 1297 O O . PHE A 1 168 ? -21.021 -7.082 -3.308 1.00 37.79 168 PHE A O 1
ATOM 1305 N N . VAL A 1 169 ? -21.356 -4.907 -2.785 1.00 38.30 169 VAL A N 1
ATOM 1306 C CA . VAL A 1 169 ? -19.989 -4.450 -3.013 1.00 35.28 169 VAL A CA 1
ATOM 1307 C C . VAL A 1 169 ? -19.618 -3.474 -1.895 1.00 37.70 169 VAL A C 1
ATOM 1308 O O . VAL A 1 169 ? -20.369 -2.529 -1.622 1.00 37.33 169 VAL A O 1
ATOM 1312 N N . VAL A 1 170 ? -18.474 -3.705 -1.241 1.00 31.20 170 VAL A N 1
ATOM 1313 C CA . VAL A 1 170 ? -17.964 -2.832 -0.186 1.00 29.38 170 VAL A CA 1
ATOM 1314 C C . VAL A 1 170 ? -16.777 -2.020 -0.710 1.00 36.66 170 VAL A C 1
ATOM 1315 O O . VAL A 1 170 ? -15.856 -2.570 -1.331 1.00 36.07 170 VAL A O 1
ATOM 1319 N N . LEU A 1 171 ? -16.783 -0.716 -0.436 1.00 34.61 171 LEU A N 1
ATOM 1320 C CA . LEU A 1 171 ? -15.596 0.119 -0.573 1.00 30.07 171 LEU A CA 1
ATOM 1321 C C . LEU A 1 171 ? -14.974 0.342 0.807 1.00 32.84 171 LEU A C 1
ATOM 1322 O O . LEU A 1 171 ? -15.698 0.508 1.795 1.00 30.27 171 LEU A O 1
ATOM 1327 N N . TYR A 1 172 ? -13.635 0.324 0.871 1.00 27.27 172 TYR A N 1
ATOM 1328 C CA . TYR A 1 172 ? -12.874 0.516 2.109 1.00 30.89 172 TYR A CA 1
ATOM 1329 C C . TYR A 1 172 ? -11.834 1.607 1.864 1.00 30.86 172 TYR A C 1
ATOM 1330 O O . TYR A 1 172 ? -10.766 1.328 1.314 1.00 32.25 172 TYR A O 1
ATOM 1339 N N . ALA A 1 173 ? -12.115 2.838 2.287 1.00 31.79 173 ALA A N 1
ATOM 1340 C CA . ALA A 1 173 ? -11.244 3.967 1.983 1.00 33.59 173 ALA A CA 1
ATOM 1341 C C . ALA A 1 173 ? -10.576 4.483 3.252 1.00 35.27 173 ALA A C 1
ATOM 1342 O O . ALA A 1 173 ? -11.117 4.344 4.348 1.00 33.04 173 ALA A O 1
ATOM 1344 N N . GLN A 1 174 ? -9.377 5.048 3.089 1.00 36.55 174 GLN A N 1
ATOM 1345 C CA . GLN A 1 174 ? -8.615 5.673 4.168 1.00 36.96 174 GLN A CA 1
ATOM 1346 C C . GLN A 1 174 ? -8.386 7.131 3.817 1.00 40.20 174 GLN A C 1
ATOM 1347 O O . GLN A 1 174 ? -7.872 7.432 2.734 1.00 40.29 174 GLN A O 1
ATOM 1353 N N . TRP A 1 175 ? -8.729 8.029 4.733 1.00 36.52 175 TRP A N 1
ATOM 1354 C CA . TRP A 1 175 ? -8.563 9.448 4.472 1.00 41.02 175 TRP A CA 1
ATOM 1355 C C . TRP A 1 175 ? -7.741 10.104 5.573 1.00 43.16 175 TRP A C 1
ATOM 1356 O O . TRP A 1 175 ? -7.523 9.533 6.645 1.00 37.46 175 TRP A O 1
ATOM 1367 N N . GLU A 1 176 ? -7.242 11.303 5.273 1.00 45.98 176 GLU A N 1
ATOM 1368 C CA . GLU A 1 176 ? -6.329 11.964 6.199 1.00 52.11 176 GLU A CA 1
ATOM 1369 C C . GLU A 1 176 ? -7.065 12.498 7.413 1.00 54.95 176 GLU A C 1
ATOM 1370 O O . GLU A 1 176 ? -6.500 12.530 8.512 1.00 60.78 176 GLU A O 1
ATOM 1376 N N . SER A 1 177 ? -8.316 12.917 7.232 1.00 55.35 177 SER A N 1
ATOM 1377 C CA . SER A 1 177 ? -9.119 13.484 8.304 1.00 54.46 177 SER A CA 1
ATOM 1378 C C . SER A 1 177 ? -10.570 13.505 7.853 1.00 52.08 177 SER A C 1
ATOM 1379 O O . SER A 1 177 ? -10.873 13.370 6.664 1.00 53.06 177 SER A O 1
ATOM 1382 N N . LYS A 1 178 ? -11.463 13.662 8.831 1.00 54.49 178 LYS A N 1
ATOM 1383 C CA . LYS A 1 178 ? -12.880 13.827 8.531 1.00 53.68 178 LYS A CA 1
ATOM 1384 C C . LYS A 1 178 ? -13.095 14.988 7.569 1.00 60.55 178 LYS A C 1
ATOM 1385 O O . LYS A 1 178 ? -13.848 14.877 6.588 1.00 55.01 178 LYS A O 1
ATOM 1391 N N . GLU A 1 179 ? -12.409 16.105 7.824 1.00 60.07 179 GLU A N 1
ATOM 1392 C CA . GLU A 1 179 ? -12.633 17.314 7.040 1.00 61.17 179 GLU A CA 1
ATOM 1393 C C . GLU A 1 179 ? -12.170 17.131 5.600 1.00 58.72 179 GLU A C 1
ATOM 1394 O O . GLU A 1 179 ? -12.814 17.623 4.667 1.00 55.53 179 GLU A O 1
ATOM 1400 N N . ARG A 1 180 ? -11.071 16.407 5.395 1.00 57.14 180 ARG A N 1
ATOM 1401 C CA . ARG A 1 180 ? -10.631 16.144 4.031 1.00 59.10 180 ARG A CA 1
ATOM 1402 C C . ARG A 1 180 ? -11.632 15.265 3.285 1.00 56.88 180 ARG A C 1
ATOM 1403 O O . ARG A 1 180 ? -11.897 15.489 2.095 1.00 55.86 180 ARG A O 1
ATOM 1411 N N . TYR A 1 181 ? -12.220 14.273 3.971 1.00 55.18 181 TYR A N 1
ATOM 1412 C CA . TYR A 1 181 ? -13.199 13.410 3.309 1.00 57.60 181 TYR A CA 1
ATOM 1413 C C . TYR A 1 181 ? -14.539 14.113 3.109 1.00 56.09 181 TYR A C 1
ATOM 1414 O O . TYR A 1 181 ? -15.132 14.021 2.024 1.00 56.38 181 TYR A O 1
ATOM 1423 N N . ASP A 1 182 ? -15.034 14.804 4.142 1.00 50.17 182 ASP A N 1
ATOM 1424 C CA . ASP A 1 182 ? -16.250 15.592 3.990 1.00 51.43 182 ASP A CA 1
ATOM 1425 C C . ASP A 1 182 ? -16.107 16.602 2.856 1.00 56.90 182 ASP A C 1
ATOM 1426 O O . ASP A 1 182 ? -17.059 16.852 2.110 1.00 57.96 182 ASP A O 1
ATOM 1431 N N . ALA A 1 183 ? -14.916 17.183 2.701 1.00 57.58 183 ALA A N 1
ATOM 1432 C CA . ALA A 1 183 ? -14.696 18.131 1.616 1.00 54.02 183 ALA A CA 1
ATOM 1433 C C . ALA A 1 183 ? -14.805 17.449 0.261 1.00 59.77 183 ALA A C 1
ATOM 1434 O O . ALA A 1 183 ? -15.420 17.987 -0.668 1.00 62.41 183 ALA A O 1
ATOM 1436 N N . PHE A 1 184 ? -14.210 16.263 0.127 1.00 55.72 184 PHE A N 1
ATOM 1437 C CA . PHE A 1 184 ? -14.278 15.556 -1.147 1.00 58.30 184 PHE A CA 1
ATOM 1438 C C . PHE A 1 184 ? -15.698 15.080 -1.435 1.00 58.84 184 PHE A C 1
ATOM 1439 O O . PHE A 1 184 ? -16.193 15.219 -2.559 1.00 59.45 184 PHE A O 1
ATOM 1447 N N . HIS A 1 185 ? -16.373 14.532 -0.425 1.00 57.61 185 HIS A N 1
ATOM 1448 C CA . HIS A 1 185 ? -17.674 13.920 -0.652 1.00 56.91 185 HIS A CA 1
ATOM 1449 C C . HIS A 1 185 ? -18.726 14.946 -1.054 1.00 58.24 185 HIS A C 1
ATOM 1450 O O . HIS A 1 185 ? -19.663 14.611 -1.789 1.00 61.98 185 HIS A O 1
ATOM 1457 N N . THR A 1 186 ? -18.581 16.194 -0.614 1.00 56.63 186 THR A N 1
ATOM 1458 C CA . THR A 1 186 ? -19.598 17.213 -0.832 1.00 60.91 186 THR A CA 1
ATOM 1459 C C . THR A 1 186 ? -19.202 18.263 -1.862 1.00 67.53 186 THR A C 1
ATOM 1460 O O . THR A 1 186 ? -19.999 19.166 -2.140 1.00 69.00 186 THR A O 1
ATOM 1464 N N . MET A 1 187 ? -18.003 18.172 -2.438 1.00 66.50 187 MET A N 1
ATOM 1465 C CA . MET A 1 187 ? -17.544 19.180 -3.374 1.00 66.15 187 MET A CA 1
ATOM 1466 C C . MET A 1 187 ? -18.443 19.200 -4.613 1.00 69.00 187 MET A C 1
ATOM 1467 O O . MET A 1 187 ? -19.210 18.261 -4.844 1.00 67.47 187 MET A O 1
ATOM 1472 N N . PRO A 1 188 ? -18.373 20.264 -5.424 1.00 70.57 188 PRO A N 1
ATOM 1473 C CA . PRO A 1 188 ? -19.336 20.406 -6.522 1.00 73.23 188 PRO A CA 1
ATOM 1474 C C . PRO A 1 188 ? -19.101 19.391 -7.626 1.00 74.61 188 PRO A C 1
ATOM 1475 O O . PRO A 1 188 ? -17.971 18.965 -7.882 1.00 72.68 188 PRO A O 1
ATOM 1479 N N . GLU A 1 189 ? -20.202 19.010 -8.288 1.00 75.16 189 GLU A N 1
ATOM 1480 C CA . GLU A 1 189 ? -20.088 18.255 -9.533 1.00 76.54 189 GLU A CA 1
ATOM 1481 C C . GLU A 1 189 ? -19.228 19.004 -10.536 1.00 74.69 189 GLU A C 1
ATOM 1482 O O . GLU A 1 189 ? -18.462 18.392 -11.290 1.00 77.25 189 GLU A O 1
ATOM 1488 N N . SER A 1 190 ? -19.342 20.333 -10.548 1.00 74.78 190 SER A N 1
ATOM 1489 C CA . SER A 1 190 ? -18.436 21.203 -11.287 1.00 73.97 190 SER A CA 1
ATOM 1490 C C . SER A 1 190 ? -16.983 20.779 -11.120 1.00 74.80 190 SER A C 1
ATOM 1491 O O . SER A 1 190 ? -16.303 20.453 -12.099 1.00 76.27 190 SER A O 1
ATOM 1494 N N . ALA A 1 191 ? -16.503 20.749 -9.875 1.00 74.36 191 ALA A N 1
ATOM 1495 C CA . ALA A 1 191 ? -15.089 20.511 -9.605 1.00 78.64 191 ALA A CA 1
ATOM 1496 C C . ALA A 1 191 ? -14.665 19.089 -9.968 1.00 77.60 191 ALA A C 1
ATOM 1497 O O . ALA A 1 191 ? -13.487 18.738 -9.844 1.00 70.92 191 ALA A O 1
ATOM 1499 N N . ARG A 1 192 ? -15.619 18.264 -10.419 1.00 77.14 192 ARG A N 1
ATOM 1500 C CA . ARG A 1 192 ? -15.353 16.865 -10.718 1.00 76.18 192 ARG A CA 1
ATOM 1501 C C . ARG A 1 192 ? -15.064 16.694 -12.198 1.00 79.57 192 ARG A C 1
ATOM 1502 O O . ARG A 1 192 ? -15.895 17.090 -13.031 1.00 82.21 192 ARG A O 1
ATOM 1510 N N . PRO A 1 193 ? -13.912 16.125 -12.561 1.00 78.52 193 PRO A N 1
ATOM 1511 C CA . PRO A 1 193 ? -13.519 16.032 -13.976 1.00 80.08 193 PRO A CA 1
ATOM 1512 C C . PRO A 1 193 ? -14.511 15.242 -14.820 1.00 77.69 193 PRO A C 1
ATOM 1513 O O . PRO A 1 193 ? -15.438 14.598 -14.326 1.00 77.91 193 PRO A O 1
ATOM 1517 N N . GLN A 1 194 ? -14.274 15.286 -16.135 1.00 78.23 194 GLN A N 1
ATOM 1518 C CA . GLN A 1 194 ? -15.223 14.739 -17.103 1.00 80.49 194 GLN A CA 1
ATOM 1519 C C . GLN A 1 194 ? -15.457 13.248 -16.885 1.00 79.29 194 GLN A C 1
ATOM 1520 O O . GLN A 1 194 ? -16.604 12.785 -16.833 1.00 76.96 194 GLN A O 1
ATOM 1526 N N . ALA A 1 195 ? -14.374 12.477 -16.763 1.00 78.99 195 ALA A N 1
ATOM 1527 C CA . ALA A 1 195 ? -14.506 11.028 -16.657 1.00 78.18 195 ALA A CA 1
ATOM 1528 C C . ALA A 1 195 ? -15.102 10.607 -15.319 1.00 78.82 195 ALA A C 1
ATOM 1529 O O . ALA A 1 195 ? -15.852 9.622 -15.260 1.00 73.14 195 ALA A O 1
ATOM 1531 N N . VAL A 1 196 ? -14.786 11.334 -14.240 1.00 77.11 196 VAL A N 1
ATOM 1532 C CA . VAL A 1 196 ? -15.298 10.961 -12.925 1.00 76.20 196 VAL A CA 1
ATOM 1533 C C . VAL A 1 196 ? -16.787 11.277 -12.815 1.00 74.64 196 VAL A C 1
ATOM 1534 O O . VAL A 1 196 ? -17.516 10.615 -12.063 1.00 71.05 196 VAL A O 1
ATOM 1538 N N . ARG A 1 197 ? -17.270 12.277 -13.558 1.00 75.47 197 ARG A N 1
ATOM 1539 C CA . ARG A 1 197 ? -18.709 12.517 -13.601 1.00 74.54 197 ARG A CA 1
ATOM 1540 C C . ARG A 1 197 ? -19.418 11.425 -14.390 1.00 69.41 197 ARG A C 1
ATOM 1541 O O . ARG A 1 197 ? -20.486 10.954 -13.985 1.00 66.57 197 ARG A O 1
ATOM 1549 N N . GLU A 1 198 ? -18.833 11.004 -15.515 1.00 72.12 198 GLU A N 1
ATOM 1550 C CA . GLU A 1 198 ? -19.472 9.990 -16.346 1.00 73.77 198 GLU A CA 1
ATOM 1551 C C . GLU A 1 198 ? -19.605 8.669 -15.598 1.00 69.32 198 GLU A C 1
ATOM 1552 O O . GLU A 1 198 ? -20.657 8.016 -15.653 1.00 63.32 198 GLU A O 1
ATOM 1558 N N . GLN A 1 199 ? -18.547 8.269 -14.887 1.00 64.38 199 GLN A N 1
ATOM 1559 C CA . GLN A 1 199 ? -18.558 7.050 -14.089 1.00 62.29 199 GLN A CA 1
ATOM 1560 C C . GLN A 1 199 ? -19.668 7.117 -13.045 1.00 65.10 199 GLN A C 1
ATOM 1561 O O . GLN A 1 199 ? -20.641 6.358 -13.121 1.00 59.31 199 GLN A O 1
ATOM 1567 N N . ARG A 1 200 ? -19.543 8.046 -12.088 1.00 65.05 200 ARG A N 1
ATOM 1568 C CA . ARG A 1 200 ? -20.524 8.185 -11.014 1.00 62.38 200 ARG A CA 1
ATOM 1569 C C . ARG A 1 200 ? -21.954 8.355 -11.527 1.00 61.12 200 ARG A C 1
ATOM 1570 O O . ARG A 1 200 ? -22.903 8.060 -10.791 1.00 61.26 200 ARG A O 1
ATOM 1578 N N . ALA A 1 201 ? -22.139 8.799 -12.775 1.00 64.23 201 ALA A N 1
ATOM 1579 C CA . ALA A 1 201 ? -23.477 8.974 -13.333 1.00 58.58 201 ALA A CA 1
ATOM 1580 C C . ALA A 1 201 ? -24.067 7.678 -13.869 1.00 57.81 201 ALA A C 1
ATOM 1581 O O . ALA A 1 201 ? -25.296 7.529 -13.902 1.00 59.87 201 ALA A O 1
ATOM 1583 N N . PHE A 1 202 ? -23.227 6.741 -14.293 1.00 55.36 202 PHE A N 1
ATOM 1584 C CA . PHE A 1 202 ? -23.717 5.441 -14.725 1.00 51.45 202 PHE A CA 1
ATOM 1585 C C . PHE A 1 202 ? -23.742 4.423 -13.583 1.00 50.87 202 PHE A C 1
ATOM 1586 O O . PHE A 1 202 ? -24.555 3.486 -13.620 1.00 47.20 202 PHE A O 1
ATOM 1594 N N . THR A 1 203 ? -22.891 4.599 -12.555 1.00 52.75 203 THR A N 1
ATOM 1595 C CA . THR A 1 203 ? -22.893 3.685 -11.406 1.00 51.93 203 THR A CA 1
ATOM 1596 C C . THR A 1 203 ? -24.195 3.788 -10.623 1.00 45.76 203 THR A C 1
ATOM 1597 O O . THR A 1 203 ? -24.723 2.771 -10.152 1.00 41.72 203 THR A O 1
ATOM 1601 N N . ASP A 1 204 ? -24.720 5.014 -10.471 1.00 52.33 204 ASP A N 1
ATOM 1602 C CA . ASP A 1 204 ? -25.988 5.221 -9.768 1.00 46.93 204 ASP A CA 1
ATOM 1603 C C . ASP A 1 204 ? -27.107 4.388 -10.369 1.00 42.62 204 ASP A C 1
ATOM 1604 O O . ASP A 1 204 ? -28.029 3.991 -9.653 1.00 46.04 204 ASP A O 1
ATOM 1609 N N . THR A 1 205 ? -27.052 4.107 -11.672 1.00 41.59 205 THR A N 1
ATOM 1610 C CA . THR A 1 205 ? -28.127 3.305 -12.239 1.00 41.02 205 THR A CA 1
ATOM 1611 C C . THR A 1 205 ? -28.053 1.836 -11.813 1.00 41.24 205 THR A C 1
ATOM 1612 O O . THR A 1 205 ? -28.953 1.066 -12.162 1.00 41.49 205 THR A O 1
ATOM 1616 N N . LEU A 1 206 ? -27.042 1.419 -11.050 1.00 38.22 206 LEU A N 1
ATOM 1617 C CA . LEU A 1 206 ? -26.914 0.016 -10.680 1.00 43.41 206 LEU A CA 1
ATOM 1618 C C . LEU A 1 206 ? -26.908 -0.235 -9.174 1.00 40.88 206 LEU A C 1
ATOM 1619 O O . LEU A 1 206 ? -27.004 -1.397 -8.746 1.00 37.23 206 LEU A O 1
ATOM 1624 N N . ILE A 1 207 ? -26.804 0.802 -8.357 1.00 36.22 207 ILE A N 1
ATOM 1625 C CA . ILE A 1 207 ? -26.712 0.627 -6.916 1.00 42.63 207 ILE A CA 1
ATOM 1626 C C . ILE A 1 207 ? -28.127 0.738 -6.347 1.00 41.30 207 ILE A C 1
ATOM 1627 O O . ILE A 1 207 ? -28.742 1.809 -6.400 1.00 37.20 207 ILE A O 1
ATOM 1632 N N . THR A 1 208 ? -28.665 -0.391 -5.858 1.00 39.75 208 THR A N 1
ATOM 1633 C CA . THR A 1 208 ? -29.953 -0.374 -5.163 1.00 39.86 208 THR A CA 1
ATOM 1634 C C . THR A 1 208 ? -29.905 0.560 -3.967 1.00 44.17 208 THR A C 1
ATOM 1635 O O . THR A 1 208 ? -30.751 1.452 -3.814 1.00 44.09 208 THR A O 1
ATOM 1639 N N . ALA A 1 209 ? -28.906 0.362 -3.108 1.00 42.29 209 ALA A N 1
ATOM 1640 C CA . ALA A 1 209 ? -28.829 1.027 -1.820 1.00 44.24 209 ALA A CA 1
ATOM 1641 C C . ALA A 1 209 ? -27.368 1.254 -1.490 1.00 42.20 209 ALA A C 1
ATOM 1642 O O . ALA A 1 209 ? -26.478 0.611 -2.048 1.00 34.97 209 ALA A O 1
ATOM 1644 N N . ARG A 1 210 ? -27.148 2.149 -0.535 1.00 43.98 210 ARG A N 1
ATOM 1645 C CA . ARG A 1 210 ? -25.825 2.633 -0.185 1.00 40.65 210 ARG A CA 1
ATOM 1646 C C . ARG A 1 210 ? -25.805 2.905 1.312 1.00 41.00 210 ARG A C 1
ATOM 1647 O O . ARG A 1 210 ? -26.758 3.479 1.851 1.00 39.09 210 ARG A O 1
ATOM 1655 N N . ARG A 1 211 ? -24.711 2.508 1.969 1.00 44.01 211 ARG A N 1
ATOM 1656 C CA . ARG A 1 211 ? -24.608 2.477 3.434 1.00 41.11 211 ARG A CA 1
ATOM 1657 C C . ARG A 1 211 ? -23.208 2.933 3.846 1.00 38.42 211 ARG A C 1
ATOM 1658 O O . ARG A 1 211 ? -22.250 2.169 3.724 1.00 39.41 211 ARG A O 1
ATOM 1666 N N . SER A 1 212 ? -23.087 4.155 4.362 1.00 37.58 212 SER A N 1
ATOM 1667 C CA . SER A 1 212 ? -21.799 4.767 4.669 1.00 36.47 212 SER A CA 1
ATOM 1668 C C . SER A 1 212 ? -21.565 4.804 6.182 1.00 44.04 212 SER A C 1
ATOM 1669 O O . SER A 1 212 ? -22.443 5.230 6.942 1.00 41.24 212 SER A O 1
ATOM 1672 N N . ASN A 1 213 ? -20.378 4.362 6.615 1.00 41.60 213 ASN A N 1
ATOM 1673 C CA . ASN A 1 213 ? -19.958 4.422 8.013 1.00 42.20 213 ASN A CA 1
ATOM 1674 C C . ASN A 1 213 ? -18.480 4.801 8.086 1.00 45.51 213 ASN A C 1
ATOM 1675 O O . ASN A 1 213 ? -17.677 4.399 7.238 1.00 39.63 213 ASN A O 1
ATOM 1680 N N . THR A 1 214 ? -18.118 5.568 9.111 1.00 38.42 214 THR A N 1
ATOM 1681 C CA . THR A 1 214 ? -16.744 6.005 9.274 1.00 38.11 214 THR A CA 1
ATOM 1682 C C . THR A 1 214 ? -16.227 5.524 10.618 1.00 38.46 214 THR A C 1
ATOM 1683 O O . THR A 1 214 ? -16.931 5.600 11.627 1.00 37.77 214 THR A O 1
ATOM 1687 N N . TYR A 1 215 ? -14.990 5.036 10.628 1.00 40.45 215 TYR A N 1
ATOM 1688 C CA . TYR A 1 215 ? -14.443 4.400 11.819 1.00 40.36 215 TYR A CA 1
ATOM 1689 C C . TYR A 1 215 ? -13.050 4.907 12.137 1.00 38.14 215 TYR A C 1
ATOM 1690 O O . TYR A 1 215 ? -12.525 5.802 11.465 1.00 39.75 215 TYR A O 1
ATOM 1699 N N . ARG A 1 216 ? -12.446 4.299 13.155 1.00 39.08 216 ARG A N 1
ATOM 1700 C CA . ARG A 1 216 ? -11.047 4.493 13.506 1.00 34.87 216 ARG A CA 1
ATOM 1701 C C . ARG A 1 216 ? -10.497 3.152 13.959 1.00 33.38 216 ARG A C 1
ATOM 1702 O O . ARG A 1 216 ? -11.067 2.520 14.853 1.00 31.74 216 ARG A O 1
ATOM 1710 N N . VAL A 1 217 ? -9.404 2.711 13.338 1.00 32.84 217 VAL A N 1
ATOM 1711 C CA . VAL A 1 217 ? -8.793 1.440 13.720 1.00 34.55 217 VAL A CA 1
ATOM 1712 C C . VAL A 1 217 ? -8.274 1.514 15.158 1.00 32.13 217 VAL A C 1
ATOM 1713 O O . VAL A 1 217 ? -7.556 2.447 15.536 1.00 30.14 217 VAL A O 1
ATOM 1717 N N . VAL A 1 218 ? -8.639 0.524 15.971 1.00 32.03 218 VAL A N 1
ATOM 1718 C CA . VAL A 1 218 ? -8.243 0.511 17.376 1.00 33.78 218 VAL A CA 1
ATOM 1719 C C . VAL A 1 218 ? -7.537 -0.766 17.788 1.00 36.16 218 VAL A C 1
ATOM 1720 O O . VAL A 1 218 ? -6.857 -0.775 18.832 1.00 37.15 218 VAL A O 1
ATOM 1724 N N . HIS A 1 219 ? -7.696 -1.878 17.073 1.00 32.59 219 HIS A N 1
ATOM 1725 C CA . HIS A 1 219 ? -7.043 -3.117 17.473 1.00 34.68 219 HIS A CA 1
ATOM 1726 C C . HIS A 1 219 ? -6.670 -3.872 16.208 1.00 32.30 219 HIS A C 1
ATOM 1727 O O . HIS A 1 219 ? -7.224 -3.623 15.137 1.00 29.17 219 HIS A O 1
ATOM 1734 N N . THR A 1 220 ? -5.698 -4.774 16.337 1.00 31.05 220 THR A N 1
ATOM 1735 C CA . THR A 1 220 ? -5.223 -5.541 15.191 1.00 32.61 220 THR A CA 1
ATOM 1736 C C . THR A 1 220 ? -4.302 -6.647 15.679 1.00 27.84 220 THR A C 1
ATOM 1737 O O . THR A 1 220 ? -3.598 -6.494 16.676 1.00 28.76 220 THR A O 1
ATOM 1741 N N . ARG A 1 221 ? -4.326 -7.765 14.967 1.00 27.82 221 ARG A N 1
ATOM 1742 C CA . ARG A 1 221 ? -3.510 -8.903 15.355 1.00 31.98 221 ARG A CA 1
ATOM 1743 C C . ARG A 1 221 ? -3.517 -9.925 14.232 1.00 31.83 221 ARG A C 1
ATOM 1744 O O . ARG A 1 221 ? -4.587 -10.354 13.792 1.00 30.16 221 ARG A O 1
ATOM 1752 N N . SER A 1 222 ? -2.332 -10.301 13.756 1.00 34.57 222 SER A N 1
ATOM 1753 C CA . SER A 1 222 ? -2.188 -11.297 12.709 1.00 32.43 222 SER A CA 1
ATOM 1754 C C . SER A 1 222 ? -1.717 -12.609 13.315 1.00 33.73 222 SER A C 1
ATOM 1755 O O . SER A 1 222 ? -1.159 -12.639 14.412 1.00 38.38 222 SER A O 1
ATOM 1758 N N . ALA A 1 223 ? -1.984 -13.702 12.598 1.00 35.21 223 ALA A N 1
ATOM 1759 C CA . ALA A 1 223 ? -1.695 -15.039 13.104 1.00 36.45 223 ALA A CA 1
ATOM 1760 C C . ALA A 1 223 ? -0.233 -15.165 13.519 1.00 39.25 223 ALA A C 1
ATOM 1761 O O . ALA A 1 223 ? 0.679 -14.850 12.745 1.00 34.73 223 ALA A O 1
ATOM 1763 N N . GLY A 1 224 ? -0.016 -15.619 14.753 1.00 41.83 224 GLY A N 1
ATOM 1764 C CA . GLY A 1 224 ? 1.323 -15.804 15.287 1.00 32.23 224 GLY A CA 1
ATOM 1765 C C . GLY A 1 224 ? 2.105 -14.541 15.552 1.00 37.68 224 GLY A C 1
ATOM 1766 O O . GLY A 1 224 ? 3.328 -14.611 15.744 1.00 47.10 224 GLY A O 1
ATOM 1767 N N . SER A 1 225 ? 1.458 -13.387 15.571 1.00 32.90 225 SER A N 1
ATOM 1768 C CA . SER A 1 225 ? 2.134 -12.141 15.883 1.00 38.38 225 SER A CA 1
ATOM 1769 C C . SER A 1 225 ? 1.495 -11.491 17.112 1.00 33.66 225 SER A C 1
ATOM 1770 O O . SER A 1 225 ? 0.355 -11.808 17.469 1.00 33.85 225 SER A O 1
ATOM 1773 N N . PRO A 1 226 ? 2.226 -10.628 17.817 1.00 35.14 226 PRO A N 1
ATOM 1774 C CA . PRO A 1 226 ? 1.624 -9.882 18.930 1.00 34.97 226 PRO A CA 1
ATOM 1775 C C . PRO A 1 226 ? 0.627 -8.859 18.419 1.00 32.84 226 PRO A C 1
ATOM 1776 O O . PRO A 1 226 ? 0.721 -8.383 17.283 1.00 28.78 226 PRO A O 1
ATOM 1780 N N . ALA A 1 227 ? -0.321 -8.494 19.288 1.00 26.13 227 ALA A N 1
ATOM 1781 C CA . ALA A 1 227 ? -1.301 -7.494 18.890 1.00 26.75 227 ALA A CA 1
ATOM 1782 C C . ALA A 1 227 ? -0.705 -6.082 18.927 1.00 30.96 227 ALA A C 1
ATOM 1783 O O . ALA A 1 227 ? 0.371 -5.833 19.485 1.00 33.41 227 ALA A O 1
ATOM 1785 N N . VAL A 1 228 ? -1.429 -5.154 18.302 1.00 28.64 228 VAL A N 1
ATOM 1786 C CA . VAL A 1 228 ? -1.185 -3.715 18.378 1.00 29.13 228 VAL A CA 1
ATOM 1787 C C . VAL A 1 228 ? -2.518 -3.067 18.737 1.00 30.61 228 VAL A C 1
ATOM 1788 O O . VAL A 1 228 ? -3.571 -3.491 18.246 1.00 34.39 228 VAL A O 1
ATOM 1792 N N . SER A 1 229 ? -2.485 -2.047 19.592 1.00 30.29 229 SER A N 1
ATOM 1793 C CA . SER A 1 229 ? -3.721 -1.511 20.138 1.00 28.11 229 SER A CA 1
ATOM 1794 C C . SER A 1 229 ? -3.555 -0.050 20.520 1.00 31.18 229 SER A C 1
ATOM 1795 O O . SER A 1 229 ? -2.449 0.432 20.768 1.00 36.89 229 SER A O 1
ATOM 1798 N N . ILE A 1 230 ? -4.685 0.652 20.548 1.00 35.87 230 ILE A N 1
ATOM 1799 C CA . ILE A 1 230 ? -4.819 1.949 21.205 1.00 35.99 230 ILE A CA 1
ATOM 1800 C C . ILE A 1 230 ? -6.047 1.869 22.104 1.00 42.19 230 ILE A C 1
ATOM 1801 O O . ILE A 1 230 ? -6.572 2.893 22.552 1.00 49.19 230 ILE A O 1
ATOM 1806 N N . MET A 1 231 ? -6.504 0.646 22.388 1.00 40.74 231 MET A N 1
ATOM 1807 C CA . MET A 1 231 ? -7.826 0.447 22.975 1.00 47.94 231 MET A CA 1
ATOM 1808 C C . MET A 1 231 ? -7.873 0.590 24.493 1.00 51.74 231 MET A C 1
ATOM 1809 O O . MET A 1 231 ? -8.838 1.168 25.009 1.00 53.01 231 MET A O 1
ATOM 1814 N N . ASN A 1 232 ? -6.881 0.034 25.205 1.00 44.36 232 ASN A N 1
ATOM 1815 C CA . ASN A 1 232 ? -6.797 -0.040 26.670 1.00 56.78 232 ASN A CA 1
ATOM 1816 C C . ASN A 1 232 ? -7.931 -0.857 27.302 1.00 58.60 232 ASN A C 1
ATOM 1817 O O . ASN A 1 232 ? -8.931 -1.169 26.647 1.00 61.87 232 ASN A O 1
ATOM 1822 N N . GLN A 1 233 ? -7.785 -1.178 28.594 1.00 60.56 233 GLN A N 1
ATOM 1823 C CA . GLN A 1 233 ? -8.364 -2.388 29.180 1.00 60.40 233 GLN A CA 1
ATOM 1824 C C . GLN A 1 233 ? -9.882 -2.473 29.076 1.00 63.75 233 GLN A C 1
ATOM 1825 O O . GLN A 1 233 ? -10.427 -3.576 29.198 1.00 68.00 233 GLN A O 1
ATOM 1831 N N . GLU A 1 234 ? -10.583 -1.359 28.855 1.00 63.55 234 GLU A N 1
ATOM 1832 C CA . GLU A 1 234 ? -12.037 -1.349 28.978 1.00 60.65 234 GLU A CA 1
ATOM 1833 C C . GLU A 1 234 ? -12.783 -1.091 27.674 1.00 65.00 234 GLU A C 1
ATOM 1834 O O . GLU A 1 234 ? -14.018 -0.983 27.704 1.00 59.16 234 GLU A O 1
ATOM 1840 N N . GLY A 1 235 ? -12.088 -0.995 26.538 1.00 63.12 235 GLY A N 1
ATOM 1841 C CA . GLY A 1 235 ? -12.725 -0.629 25.281 1.00 50.15 235 GLY A CA 1
ATOM 1842 C C . GLY A 1 235 ? -12.775 0.857 25.018 1.00 51.19 235 GLY A C 1
ATOM 1843 O O . GLY A 1 235 ? -13.612 1.306 24.226 1.00 49.23 235 GLY A O 1
ATOM 1844 N N . THR A 1 236 ? -11.902 1.634 25.659 1.00 55.30 236 THR A N 1
ATOM 1845 C CA . THR A 1 236 ? -11.991 3.089 25.700 1.00 56.22 236 THR A CA 1
ATOM 1846 C C . THR A 1 236 ? -11.401 3.736 24.461 1.00 55.63 236 THR A C 1
ATOM 1847 O O . THR A 1 236 ? -12.039 4.607 23.851 1.00 61.82 236 THR A O 1
ATOM 1851 N N . TRP A 1 237 ? -10.173 3.348 24.120 1.00 44.32 237 TRP A N 1
ATOM 1852 C CA . TRP A 1 237 ? -9.510 3.777 22.894 1.00 56.21 237 TRP A CA 1
ATOM 1853 C C . TRP A 1 237 ? -9.058 5.242 22.963 1.00 54.14 237 TRP A C 1
ATOM 1854 O O . TRP A 1 237 ? -9.878 6.164 23.029 1.00 51.20 237 TRP A O 1
ATOM 1865 N N . GLN A 1 238 ? -7.733 5.438 22.961 1.00 57.66 238 GLN A N 1
ATOM 1866 C CA . GLN A 1 238 ? -7.046 6.742 23.041 1.00 61.39 238 GLN A CA 1
ATOM 1867 C C . GLN A 1 238 ? -7.701 7.774 23.957 1.00 67.19 238 GLN A C 1
ATOM 1868 O O . GLN A 1 238 ? -7.014 8.445 24.734 1.00 71.70 238 GLN A O 1
ATOM 1874 N N . PRO B 1 2 ? 2.087 -7.709 -37.835 1.00 30.84 2 PRO B N 1
ATOM 1875 C CA . PRO B 1 2 ? 2.070 -8.495 -36.595 1.00 36.08 2 PRO B CA 1
ATOM 1876 C C . PRO B 1 2 ? 2.079 -7.630 -35.320 1.00 33.54 2 PRO B C 1
ATOM 1877 O O . PRO B 1 2 ? 2.287 -6.413 -35.411 1.00 32.86 2 PRO B O 1
ATOM 1881 N N . VAL B 1 3 ? 1.838 -8.239 -34.158 1.00 27.24 3 VAL B N 1
ATOM 1882 C CA . VAL B 1 3 ? 1.745 -7.514 -32.896 1.00 29.33 3 VAL B CA 1
ATOM 1883 C C . VAL B 1 3 ? 2.931 -7.886 -32.012 1.00 31.82 3 VAL B C 1
ATOM 1884 O O . VAL B 1 3 ? 3.390 -9.037 -32.017 1.00 33.28 3 VAL B O 1
ATOM 1888 N N . ILE B 1 4 ? 3.433 -6.906 -31.261 1.00 25.65 4 ILE B N 1
ATOM 1889 C CA . ILE B 1 4 ? 4.514 -7.115 -30.308 1.00 31.12 4 ILE B CA 1
ATOM 1890 C C . ILE B 1 4 ? 3.987 -6.879 -28.889 1.00 33.79 4 ILE B C 1
ATOM 1891 O O . ILE B 1 4 ? 3.502 -5.782 -28.581 1.00 31.75 4 ILE B O 1
ATOM 1896 N N . ALA B 1 5 ? 4.113 -7.893 -28.021 1.00 30.60 5 ALA B N 1
ATOM 1897 C CA . ALA B 1 5 ? 3.830 -7.744 -26.594 1.00 38.57 5 ALA B CA 1
ATOM 1898 C C . ALA B 1 5 ? 4.555 -8.830 -25.799 1.00 34.79 5 ALA B C 1
ATOM 1899 O O . ALA B 1 5 ? 4.553 -9.998 -26.195 1.00 35.29 5 ALA B O 1
ATOM 1901 N N . ALA B 1 6 ? 5.126 -8.450 -24.647 1.00 32.31 6 ALA B N 1
ATOM 1902 C CA . ALA B 1 6 ? 5.878 -9.406 -23.821 1.00 39.20 6 ALA B CA 1
ATOM 1903 C C . ALA B 1 6 ? 5.072 -10.650 -23.489 1.00 41.25 6 ALA B C 1
ATOM 1904 O O . ALA B 1 6 ? 5.659 -11.665 -23.082 1.00 35.22 6 ALA B O 1
ATOM 1906 N N . ASN B 1 7 ? 3.758 -10.598 -23.742 1.00 45.48 7 ASN B N 1
ATOM 1907 C CA . ASN B 1 7 ? 2.775 -11.588 -23.322 1.00 50.77 7 ASN B CA 1
ATOM 1908 C C . ASN B 1 7 ? 2.717 -12.812 -24.226 1.00 48.89 7 ASN B C 1
ATOM 1909 O O . ASN B 1 7 ? 2.331 -13.890 -23.762 1.00 49.07 7 ASN B O 1
ATOM 1914 N N . ASP B 1 8 ? 3.034 -12.677 -25.513 1.00 50.43 8 ASP B N 1
ATOM 1915 C CA . ASP B 1 8 ? 2.900 -13.846 -26.365 1.00 50.66 8 ASP B CA 1
ATOM 1916 C C . ASP B 1 8 ? 3.984 -14.864 -26.007 1.00 51.62 8 ASP B C 1
ATOM 1917 O O . ASP B 1 8 ? 4.847 -14.627 -25.151 1.00 53.46 8 ASP B O 1
ATOM 1922 N N . GLY B 1 9 ? 3.913 -16.026 -26.639 1.00 51.20 9 GLY B N 1
ATOM 1923 C CA . GLY B 1 9 ? 4.867 -17.063 -26.318 1.00 46.96 9 GLY B CA 1
ATOM 1924 C C . GLY B 1 9 ? 5.804 -17.291 -27.476 1.00 52.42 9 GLY B C 1
ATOM 1925 O O . GLY B 1 9 ? 5.949 -18.425 -27.943 1.00 56.79 9 GLY B O 1
ATOM 1926 N N . CYS B 1 10 ? 6.437 -16.223 -27.960 1.00 46.23 10 CYS B N 1
ATOM 1927 C CA . CYS B 1 10 ? 7.239 -16.309 -29.169 1.00 47.96 10 CYS B CA 1
ATOM 1928 C C . CYS B 1 10 ? 8.686 -15.898 -28.907 1.00 43.61 10 CYS B C 1
ATOM 1929 O O . CYS B 1 10 ? 8.966 -14.991 -28.110 1.00 35.44 10 CYS B O 1
ATOM 1932 N N . LEU B 1 11 ? 9.597 -16.616 -29.566 1.00 38.08 11 LEU B N 1
ATOM 1933 C CA . LEU B 1 11 ? 10.983 -16.199 -29.697 1.00 40.37 11 LEU B CA 1
ATOM 1934 C C . LEU B 1 11 ? 11.075 -15.145 -30.799 1.00 41.08 11 LEU B C 1
ATOM 1935 O O . LEU B 1 11 ? 10.576 -15.351 -31.913 1.00 41.08 11 LEU B O 1
ATOM 1940 N N . THR B 1 12 ? 11.687 -14.011 -30.479 1.00 35.44 12 THR B N 1
ATOM 1941 C CA . THR B 1 12 ? 11.774 -12.875 -31.385 1.00 33.02 12 THR B CA 1
ATOM 1942 C C . THR B 1 12 ? 13.181 -12.804 -31.984 1.00 37.63 12 THR B C 1
ATOM 1943 O O . THR B 1 12 ? 14.146 -12.454 -31.296 1.00 37.77 12 THR B O 1
ATOM 1947 N N . VAL B 1 13 ? 13.291 -13.128 -33.263 1.00 35.47 13 VAL B N 1
ATOM 1948 C CA . VAL B 1 13 ? 14.568 -13.180 -33.961 1.00 37.25 13 VAL B CA 1
ATOM 1949 C C . VAL B 1 13 ? 14.736 -11.919 -34.802 1.00 35.20 13 VAL B C 1
ATOM 1950 O O . VAL B 1 13 ? 13.792 -11.456 -35.452 1.00 31.90 13 VAL B O 1
ATOM 1954 N N . PHE B 1 14 ? 15.939 -11.345 -34.759 1.00 38.68 14 PHE B N 1
ATOM 1955 C CA . PHE B 1 14 ? 16.340 -10.204 -35.579 1.00 38.64 14 PHE B CA 1
ATOM 1956 C C . PHE B 1 14 ? 17.444 -10.665 -36.534 1.00 35.05 14 PHE B C 1
ATOM 1957 O O . PHE B 1 14 ? 18.581 -10.883 -36.103 1.00 36.34 14 PHE B O 1
ATOM 1965 N N . ASN B 1 15 ? 17.128 -10.814 -37.818 1.00 31.96 15 ASN B N 1
ATOM 1966 C CA . ASN B 1 15 ? 18.150 -11.118 -38.833 1.00 38.04 15 ASN B CA 1
ATOM 1967 C C . ASN B 1 15 ? 18.504 -9.812 -39.530 1.00 34.35 15 ASN B C 1
ATOM 1968 O O . ASN B 1 15 ? 17.775 -9.358 -40.415 1.00 33.25 15 ASN B O 1
ATOM 1973 N N . MET B 1 16 ? 19.622 -9.206 -39.130 1.00 30.99 16 MET B N 1
ATOM 1974 C CA . MET B 1 16 ? 20.014 -7.888 -39.617 1.00 33.18 16 MET B CA 1
ATOM 1975 C C . MET B 1 16 ? 21.242 -8.008 -40.512 1.00 35.16 16 MET B C 1
ATOM 1976 O O . MET B 1 16 ? 22.303 -8.458 -40.056 1.00 33.86 16 MET B O 1
ATOM 1981 N N . PHE B 1 17 ? 21.102 -7.571 -41.769 1.00 29.45 17 PHE B N 1
ATOM 1982 C CA . PHE B 1 17 ? 22.211 -7.505 -42.713 1.00 30.05 17 PHE B CA 1
ATOM 1983 C C . PHE B 1 17 ? 22.578 -6.055 -43.008 1.00 28.93 17 PHE B C 1
ATOM 1984 O O . PHE B 1 17 ? 21.759 -5.146 -42.848 1.00 30.40 17 PHE B O 1
ATOM 1992 N N . THR B 1 18 ? 23.841 -5.851 -43.397 1.00 28.75 18 THR B N 1
ATOM 1993 C CA . THR B 1 18 ? 24.331 -4.635 -44.056 1.00 34.30 18 THR B CA 1
ATOM 1994 C C . THR B 1 18 ? 24.852 -4.942 -45.461 1.00 33.28 18 THR B C 1
ATOM 1995 O O . THR B 1 18 ? 25.090 -6.095 -45.835 1.00 32.60 18 THR B O 1
ATOM 1999 N N . THR B 1 19 ? 25.053 -3.875 -46.232 1.00 33.98 19 THR B N 1
ATOM 2000 C CA . THR B 1 19 ? 25.571 -3.959 -47.591 1.00 33.26 19 THR B CA 1
ATOM 2001 C C . THR B 1 19 ? 26.325 -2.681 -47.903 1.00 36.58 19 THR B C 1
ATOM 2002 O O . THR B 1 19 ? 26.106 -1.636 -47.282 1.00 33.75 19 THR B O 1
ATOM 2006 N N . ASP B 1 20 ? 27.193 -2.770 -48.910 1.00 42.66 20 ASP B N 1
ATOM 2007 C CA . ASP B 1 20 ? 27.903 -1.608 -49.429 1.00 44.94 20 ASP B CA 1
ATOM 2008 C C . ASP B 1 20 ? 27.205 -0.958 -50.628 1.00 44.03 20 ASP B C 1
ATOM 2009 O O . ASP B 1 20 ? 27.438 0.229 -50.890 1.00 45.21 20 ASP B O 1
ATOM 2014 N N . THR B 1 21 ? 26.356 -1.685 -51.355 1.00 38.64 21 THR B N 1
ATOM 2015 C CA . THR B 1 21 ? 25.642 -1.126 -52.494 1.00 34.29 21 THR B CA 1
ATOM 2016 C C . THR B 1 21 ? 24.143 -1.276 -52.294 1.00 38.39 21 THR B C 1
ATOM 2017 O O . THR B 1 21 ? 23.679 -2.259 -51.712 1.00 35.12 21 THR B O 1
ATOM 2021 N N . ILE B 1 22 ? 23.383 -0.302 -52.809 1.00 36.45 22 ILE B N 1
ATOM 2022 C CA . ILE B 1 22 ? 21.933 -0.453 -52.905 1.00 28.10 22 ILE B CA 1
ATOM 2023 C C . ILE B 1 22 ? 21.563 -1.699 -53.700 1.00 31.41 22 ILE B C 1
ATOM 2024 O O . ILE B 1 22 ? 20.496 -2.278 -53.491 1.00 36.07 22 ILE B O 1
ATOM 2029 N N . ASP B 1 23 ? 22.426 -2.125 -54.630 1.00 37.30 23 ASP B N 1
ATOM 2030 C CA . ASP B 1 23 ? 22.234 -3.398 -55.322 1.00 34.43 23 ASP B CA 1
ATOM 2031 C C . ASP B 1 23 ? 22.060 -4.541 -54.330 1.00 35.41 23 ASP B C 1
ATOM 2032 O O . ASP B 1 23 ? 21.104 -5.323 -54.417 1.00 32.60 23 ASP B O 1
ATOM 2037 N N . GLY B 1 24 ? 23.004 -4.665 -53.391 1.00 35.96 24 GLY B N 1
ATOM 2038 C CA . GLY B 1 24 ? 22.948 -5.751 -52.429 1.00 34.99 24 GLY B CA 1
ATOM 2039 C C . GLY B 1 24 ? 21.722 -5.689 -51.537 1.00 37.29 24 GLY B C 1
ATOM 2040 O O . GLY B 1 24 ? 21.146 -6.723 -51.183 1.00 39.46 24 GLY B O 1
ATOM 2041 N N . GLN B 1 25 ? 21.299 -4.481 -51.162 1.00 31.23 25 GLN B N 1
ATOM 2042 C CA . GLN B 1 25 ? 20.064 -4.364 -50.403 1.00 32.93 25 GLN B CA 1
ATOM 2043 C C . GLN B 1 25 ? 18.897 -4.999 -51.145 1.00 34.85 25 GLN B C 1
ATOM 2044 O O . GLN B 1 25 ? 18.113 -5.749 -50.557 1.00 34.86 25 GLN B O 1
ATOM 2050 N N . ARG B 1 26 ? 18.769 -4.715 -52.446 1.00 32.08 26 ARG B N 1
ATOM 2051 C CA . ARG B 1 26 ? 17.610 -5.196 -53.188 1.00 36.45 26 ARG B CA 1
ATOM 2052 C C . ARG B 1 26 ? 17.682 -6.698 -53.407 1.00 36.45 26 ARG B C 1
ATOM 2053 O O . ARG B 1 26 ? 16.673 -7.397 -53.271 1.00 38.99 26 ARG B O 1
ATOM 2061 N N . GLU B 1 27 ? 18.860 -7.206 -53.773 1.00 37.59 27 GLU B N 1
ATOM 2062 C CA . GLU B 1 27 ? 19.092 -8.647 -53.771 1.00 41.38 27 GLU B CA 1
ATOM 2063 C C . GLU B 1 27 ? 18.547 -9.270 -52.484 1.00 40.38 27 GLU B C 1
ATOM 2064 O O . GLU B 1 27 ? 17.758 -10.222 -52.515 1.00 38.51 27 GLU B O 1
ATOM 2070 N N . LEU B 1 28 ? 18.934 -8.702 -51.341 1.00 34.66 28 LEU B N 1
ATOM 2071 C CA . LEU B 1 28 ? 18.489 -9.212 -50.050 1.00 39.33 28 LEU B CA 1
ATOM 2072 C C . LEU B 1 28 ? 16.976 -9.094 -49.894 1.00 39.65 28 LEU B C 1
ATOM 2073 O O . LEU B 1 28 ? 16.296 -10.077 -49.576 1.00 39.46 28 LEU B O 1
ATOM 2078 N N . LEU B 1 29 ? 16.437 -7.889 -50.099 1.00 35.82 29 LEU B N 1
ATOM 2079 C CA . LEU B 1 29 ? 14.998 -7.688 -50.011 1.00 35.57 29 LEU B CA 1
ATOM 2080 C C . LEU B 1 29 ? 14.247 -8.678 -50.882 1.00 40.05 29 LEU B C 1
ATOM 2081 O O . LEU B 1 29 ? 13.256 -9.275 -50.446 1.00 45.30 29 LEU B O 1
ATOM 2086 N N . LYS B 1 30 ? 14.697 -8.857 -52.125 1.00 39.89 30 LYS B N 1
ATOM 2087 C CA . LYS B 1 30 ? 14.026 -9.799 -53.013 1.00 42.51 30 LYS B CA 1
ATOM 2088 C C . LYS B 1 30 ? 14.160 -11.217 -52.486 1.00 41.29 30 LYS B C 1
ATOM 2089 O O . LYS B 1 30 ? 13.187 -11.979 -52.469 1.00 39.46 30 LYS B O 1
ATOM 2095 N N . GLU B 1 31 ? 15.370 -11.596 -52.067 1.00 46.67 31 GLU B N 1
ATOM 2096 C CA . GLU B 1 31 ? 15.567 -12.931 -51.511 1.00 46.31 31 GLU B CA 1
ATOM 2097 C C . GLU B 1 31 ? 14.790 -13.099 -50.216 1.00 46.41 31 GLU B C 1
ATOM 2098 O O . GLU B 1 31 ? 14.268 -14.183 -49.929 1.00 46.57 31 GLU B O 1
ATOM 2104 N N . MET B 1 32 ? 14.694 -12.033 -49.425 1.00 45.29 32 MET B N 1
ATOM 2105 C CA . MET B 1 32 ? 13.955 -12.127 -48.176 1.00 41.82 32 MET B CA 1
ATOM 2106 C C . MET B 1 32 ? 12.446 -12.160 -48.422 1.00 39.28 32 MET B C 1
ATOM 2107 O O . MET B 1 32 ? 11.745 -12.992 -47.835 1.00 40.23 32 MET B O 1
ATOM 2112 N N . ARG B 1 33 ? 11.928 -11.293 -49.304 1.00 38.96 33 ARG B N 1
ATOM 2113 C CA . ARG B 1 33 ? 10.523 -11.404 -49.711 1.00 38.13 33 ARG B CA 1
ATOM 2114 C C . ARG B 1 33 ? 10.210 -12.798 -50.248 1.00 38.35 33 ARG B C 1
ATOM 2115 O O . ARG B 1 33 ? 9.196 -13.400 -49.884 1.00 39.23 33 ARG B O 1
ATOM 2123 N N . ASP B 1 34 ? 11.077 -13.332 -51.111 1.00 43.12 34 ASP B N 1
ATOM 2124 C CA . ASP B 1 34 ? 10.891 -14.682 -51.639 1.00 41.65 34 ASP B CA 1
ATOM 2125 C C . ASP B 1 34 ? 10.681 -15.691 -50.517 1.00 48.12 34 ASP B C 1
ATOM 2126 O O . ASP B 1 34 ? 9.694 -16.438 -50.516 1.00 45.86 34 ASP B O 1
ATOM 2131 N N . ILE B 1 35 ? 11.601 -15.712 -49.539 1.00 49.22 35 ILE B N 1
ATOM 2132 C CA . ILE B 1 35 ? 11.485 -16.630 -48.406 1.00 38.48 35 ILE B CA 1
ATOM 2133 C C . ILE B 1 35 ? 10.225 -16.334 -47.608 1.00 42.06 35 ILE B C 1
ATOM 2134 O O . ILE B 1 35 ? 9.534 -17.248 -47.132 1.00 42.81 35 ILE B O 1
ATOM 2139 N N . ILE B 1 36 ? 9.906 -15.055 -47.438 1.00 38.73 36 ILE B N 1
ATOM 2140 C CA . ILE B 1 36 ? 8.744 -14.719 -46.630 1.00 42.18 36 ILE B CA 1
ATOM 2141 C C . ILE B 1 36 ? 7.487 -15.330 -47.239 1.00 44.79 36 ILE B C 1
ATOM 2142 O O . ILE B 1 36 ? 6.679 -15.947 -46.535 1.00 46.35 36 ILE B O 1
ATOM 2147 N N . ASP B 1 37 ? 7.347 -15.247 -48.564 1.00 43.19 37 ASP B N 1
ATOM 2148 C CA . ASP B 1 37 ? 6.101 -15.595 -49.239 1.00 44.03 37 ASP B CA 1
ATOM 2149 C C . ASP B 1 37 ? 5.977 -17.074 -49.582 1.00 46.03 37 ASP B C 1
ATOM 2150 O O . ASP B 1 37 ? 4.862 -17.601 -49.598 1.00 52.50 37 ASP B O 1
ATOM 2155 N N . ASN B 1 38 ? 7.079 -17.755 -49.862 1.00 48.62 38 ASN B N 1
ATOM 2156 C CA . ASN B 1 38 ? 7.074 -19.172 -50.212 1.00 51.92 38 ASN B CA 1
ATOM 2157 C C . ASN B 1 38 ? 7.685 -20.022 -49.097 1.00 60.53 38 ASN B C 1
ATOM 2158 O O . ASN B 1 38 ? 8.429 -20.972 -49.353 1.00 64.26 38 ASN B O 1
ATOM 2163 N N . GLY B 1 39 ? 7.386 -19.682 -47.843 1.00 61.69 39 GLY B N 1
ATOM 2164 C CA . GLY B 1 39 ? 7.972 -20.368 -46.710 1.00 59.85 39 GLY B CA 1
ATOM 2165 C C . GLY B 1 39 ? 6.988 -21.153 -45.868 1.00 65.23 39 GLY B C 1
ATOM 2166 O O . GLY B 1 39 ? 6.125 -20.577 -45.196 1.00 62.44 39 GLY B O 1
ATOM 2167 N N . ASN B 1 40 ? 7.098 -22.480 -45.918 1.00 72.11 40 ASN B N 1
ATOM 2168 C CA . ASN B 1 40 ? 6.415 -23.370 -44.983 1.00 79.95 40 ASN B CA 1
ATOM 2169 C C . ASN B 1 40 ? 7.442 -23.806 -43.947 1.00 75.76 40 ASN B C 1
ATOM 2170 O O . ASN B 1 40 ? 8.406 -24.509 -44.274 1.00 75.34 40 ASN B O 1
ATOM 2175 N N . PHE B 1 41 ? 7.249 -23.374 -42.707 1.00 69.52 41 PHE B N 1
ATOM 2176 C CA . PHE B 1 41 ? 8.190 -23.689 -41.642 1.00 69.64 41 PHE B CA 1
ATOM 2177 C C . PHE B 1 41 ? 7.402 -23.955 -40.374 1.00 65.54 41 PHE B C 1
ATOM 2178 O O . PHE B 1 41 ? 6.650 -23.086 -39.925 1.00 58.65 41 PHE B O 1
ATOM 2186 N N . THR B 1 42 ? 7.570 -25.151 -39.809 1.00 65.65 42 THR B N 1
ATOM 2187 C CA . THR B 1 42 ? 6.912 -25.488 -38.553 1.00 62.03 42 THR B CA 1
ATOM 2188 C C . THR B 1 42 ? 7.348 -24.526 -37.455 1.00 57.21 42 THR B C 1
ATOM 2189 O O . THR B 1 42 ? 8.544 -24.323 -37.232 1.00 55.76 42 THR B O 1
ATOM 2193 N N . GLY B 1 43 ? 6.370 -23.924 -36.779 1.00 59.39 43 GLY B N 1
ATOM 2194 C CA . GLY B 1 43 ? 6.630 -23.007 -35.690 1.00 58.10 43 GLY B CA 1
ATOM 2195 C C . GLY B 1 43 ? 6.859 -21.562 -36.084 1.00 51.32 43 GLY B C 1
ATOM 2196 O O . GLY B 1 43 ? 7.062 -20.721 -35.197 1.00 52.85 43 GLY B O 1
ATOM 2197 N N . TRP B 1 44 ? 6.850 -21.247 -37.375 1.00 46.13 44 TRP B N 1
ATOM 2198 C CA . TRP B 1 44 ? 6.932 -19.866 -37.828 1.00 41.46 44 TRP B CA 1
ATOM 2199 C C . TRP B 1 44 ? 5.577 -19.175 -37.655 1.00 42.73 44 TRP B C 1
ATOM 2200 O O . TRP B 1 44 ? 4.524 -19.746 -37.962 1.00 41.13 44 TRP B O 1
ATOM 2211 N N . ARG B 1 45 ? 5.601 -17.944 -37.147 1.00 41.06 45 ARG B N 1
ATOM 2212 C CA . ARG B 1 45 ? 4.381 -17.169 -36.969 1.00 38.16 45 ARG B CA 1
ATOM 2213 C C . ARG B 1 45 ? 4.315 -15.953 -37.881 1.00 40.94 45 ARG B C 1
ATOM 2214 O O . ARG B 1 45 ? 3.276 -15.705 -38.502 1.00 44.25 45 ARG B O 1
ATOM 2222 N N . SER B 1 46 ? 5.398 -15.192 -38.005 1.00 35.51 46 SER B N 1
ATOM 2223 C CA . SER B 1 46 ? 5.348 -13.978 -38.803 1.00 37.23 46 SER B CA 1
ATOM 2224 C C . SER B 1 46 ? 6.763 -13.526 -39.158 1.00 37.13 46 SER B C 1
ATOM 2225 O O . SER B 1 46 ? 7.686 -13.666 -38.347 1.00 37.14 46 SER B O 1
ATOM 2228 N N . SER B 1 47 ? 6.923 -13.003 -40.381 1.00 32.95 47 SER B N 1
ATOM 2229 C CA . SER B 1 47 ? 8.122 -12.294 -40.812 1.00 30.41 47 SER B CA 1
ATOM 2230 C C . SER B 1 47 ? 7.740 -10.870 -41.178 1.00 28.99 47 SER B C 1
ATOM 2231 O O . SER B 1 47 ? 6.660 -10.633 -41.724 1.00 33.18 47 SER B O 1
ATOM 2234 N N . THR B 1 48 ? 8.616 -9.916 -40.881 1.00 27.81 48 THR B N 1
ATOM 2235 C CA . THR B 1 48 ? 8.356 -8.511 -41.208 1.00 27.96 48 THR B CA 1
ATOM 2236 C C . THR B 1 48 ? 9.631 -7.906 -41.782 1.00 31.04 48 THR B C 1
ATOM 2237 O O . THR B 1 48 ? 10.569 -7.603 -41.039 1.00 27.78 48 THR B O 1
ATOM 2241 N N . LEU B 1 49 ? 9.645 -7.722 -43.104 1.00 31.01 49 LEU B N 1
ATOM 2242 C CA . LEU B 1 49 ? 10.819 -7.227 -43.807 1.00 29.53 49 LEU B CA 1
ATOM 2243 C C . LEU B 1 49 ? 10.999 -5.734 -43.554 1.00 29.98 49 LEU B C 1
ATOM 2244 O O . LEU B 1 49 ? 10.076 -4.946 -43.784 1.00 30.96 49 LEU B O 1
ATOM 2249 N N . HIS B 1 50 ? 12.178 -5.351 -43.060 1.00 28.28 50 HIS B N 1
ATOM 2250 C CA . HIS B 1 50 ? 12.495 -3.964 -42.750 1.00 28.03 50 HIS B CA 1
ATOM 2251 C C . HIS B 1 50 ? 13.558 -3.459 -43.714 1.00 32.89 50 HIS B C 1
ATOM 2252 O O . HIS B 1 50 ? 14.571 -4.127 -43.941 1.00 31.30 50 HIS B O 1
ATOM 2259 N N . ALA B 1 51 ? 13.349 -2.250 -44.224 1.00 34.69 51 ALA B N 1
ATOM 2260 C CA . ALA B 1 51 ? 14.133 -1.723 -45.333 1.00 35.27 51 ALA B CA 1
ATOM 2261 C C . ALA B 1 51 ? 15.445 -1.093 -44.907 1.00 35.24 51 ALA B C 1
ATOM 2262 O O . ALA B 1 51 ? 16.478 -1.760 -44.837 1.00 41.14 51 ALA B O 1
ATOM 2264 N N . GLY B 1 52 ? 15.455 0.194 -44.659 1.00 32.75 52 GLY B N 1
ATOM 2265 C CA . GLY B 1 52 ? 16.755 0.729 -44.323 1.00 32.72 52 GLY B CA 1
ATOM 2266 C C . GLY B 1 52 ? 16.951 2.088 -44.926 1.00 35.66 52 GLY B C 1
ATOM 2267 O O . GLY B 1 52 ? 17.214 2.198 -46.126 1.00 35.42 52 GLY B O 1
ATOM 2268 N N . GLN B 1 53 ? 16.797 3.122 -44.094 1.00 33.12 53 GLN B N 1
ATOM 2269 C CA . GLN B 1 53 ? 16.987 4.508 -44.504 1.00 38.27 53 GLN B CA 1
ATOM 2270 C C . GLN B 1 53 ? 18.122 4.688 -45.524 1.00 41.96 53 GLN B C 1
ATOM 2271 O O . GLN B 1 53 ? 17.894 5.126 -46.660 1.00 36.00 53 GLN B O 1
ATOM 2277 N N . ASP B 1 54 ? 19.352 4.319 -45.141 1.00 34.59 54 ASP B N 1
ATOM 2278 C CA . ASP B 1 54 ? 20.501 4.463 -46.026 1.00 37.53 54 ASP B CA 1
ATOM 2279 C C . ASP B 1 54 ? 20.473 3.511 -47.235 1.00 36.94 54 ASP B C 1
ATOM 2280 O O . ASP B 1 54 ? 21.409 3.540 -48.040 1.00 36.43 54 ASP B O 1
ATOM 2285 N N . GLU B 1 55 ? 19.462 2.654 -47.358 1.00 36.50 55 GLU B N 1
ATOM 2286 C CA . GLU B 1 55 ? 19.318 1.706 -48.462 1.00 38.39 55 GLU B CA 1
ATOM 2287 C C . GLU B 1 55 ? 20.511 0.759 -48.597 1.00 37.80 55 GLU B C 1
ATOM 2288 O O . GLU B 1 55 ? 20.678 0.115 -49.640 1.00 40.58 55 GLU B O 1
ATOM 2294 N N . HIS B 1 56 ? 21.340 0.641 -47.567 1.00 35.32 56 HIS B N 1
ATOM 2295 C CA . HIS B 1 56 ? 22.486 -0.270 -47.548 1.00 38.89 56 HIS B CA 1
ATOM 2296 C C . HIS B 1 56 ? 22.348 -1.314 -46.439 1.00 42.51 56 HIS B C 1
ATOM 2297 O O . HIS B 1 56 ? 23.329 -1.659 -45.762 1.00 37.34 56 HIS B O 1
ATOM 2304 N N . GLY B 1 57 ? 21.138 -1.826 -46.221 1.00 36.35 57 GLY B N 1
ATOM 2305 C CA . GLY B 1 57 ? 20.952 -2.768 -45.132 1.00 33.79 57 GLY B CA 1
ATOM 2306 C C . GLY B 1 57 ? 19.522 -3.252 -45.057 1.00 36.64 57 GLY B C 1
ATOM 2307 O O . GLY B 1 57 ? 18.617 -2.717 -45.707 1.00 38.66 57 GLY B O 1
ATOM 2308 N N . THR B 1 58 ? 19.334 -4.295 -44.253 1.00 32.44 58 THR B N 1
ATOM 2309 C CA . THR B 1 58 ? 18.030 -4.929 -44.126 1.00 38.92 58 THR B CA 1
ATOM 2310 C C . THR B 1 58 ? 17.900 -5.562 -42.741 1.00 33.78 58 THR B C 1
ATOM 2311 O O . THR B 1 58 ? 18.897 -5.806 -42.048 1.00 35.46 58 THR B O 1
ATOM 2315 N N . ALA B 1 59 ? 16.652 -5.826 -42.350 1.00 29.12 59 ALA B N 1
ATOM 2316 C CA . ALA B 1 59 ? 16.333 -6.428 -41.053 1.00 33.86 59 ALA B CA 1
ATOM 2317 C C . ALA B 1 59 ? 15.033 -7.206 -41.184 1.00 29.67 59 ALA B C 1
ATOM 2318 O O . ALA B 1 59 ? 13.999 -6.628 -41.534 1.00 27.97 59 ALA B O 1
ATOM 2320 N N . ASN B 1 60 ? 15.083 -8.507 -40.918 1.00 28.13 60 ASN B N 1
ATOM 2321 C CA . ASN B 1 60 ? 13.882 -9.331 -40.880 1.00 31.36 60 ASN B CA 1
ATOM 2322 C C . ASN B 1 60 ? 13.489 -9.611 -39.420 1.00 33.18 60 ASN B C 1
ATOM 2323 O O . ASN B 1 60 ? 14.318 -10.074 -38.626 1.00 34.65 60 ASN B O 1
ATOM 2328 N N . TYR B 1 61 ? 12.237 -9.294 -39.059 1.00 30.55 61 TYR B N 1
ATOM 2329 C CA . TYR B 1 61 ? 11.706 -9.476 -37.704 1.00 29.99 61 TYR B CA 1
ATOM 2330 C C . TYR B 1 61 ? 10.802 -10.698 -37.740 1.00 28.58 61 TYR B C 1
ATOM 2331 O O . TYR B 1 61 ? 9.716 -10.643 -38.321 1.00 34.64 61 TYR B O 1
ATOM 2340 N N . ILE B 1 62 ? 11.244 -11.803 -37.147 1.00 28.53 62 ILE B N 1
ATOM 2341 C CA . ILE B 1 62 ? 10.541 -13.078 -37.278 1.00 35.71 62 ILE B CA 1
ATOM 2342 C C . ILE B 1 62 ? 10.038 -13.519 -35.904 1.00 40.64 62 ILE B C 1
ATOM 2343 O O . ILE B 1 62 ? 10.763 -13.412 -34.906 1.00 35.65 62 ILE B O 1
ATOM 2348 N N . GLN B 1 63 ? 8.782 -13.974 -35.846 1.00 34.31 63 GLN B N 1
ATOM 2349 C CA . GLN B 1 63 ? 8.204 -14.505 -34.614 1.00 38.85 63 GLN B CA 1
ATOM 2350 C C . GLN B 1 63 ? 8.169 -16.022 -34.714 1.00 39.97 63 GLN B C 1
ATOM 2351 O O . GLN B 1 63 ? 7.570 -16.571 -35.645 1.00 40.12 63 GLN B O 1
ATOM 2357 N N . TRP B 1 64 ? 8.824 -16.693 -33.774 1.00 38.15 64 TRP B N 1
ATOM 2358 C CA . TRP B 1 64 ? 8.931 -18.142 -33.799 1.00 41.95 64 TRP B CA 1
ATOM 2359 C C . TRP B 1 64 ? 8.137 -18.734 -32.650 1.00 42.37 64 TRP B C 1
ATOM 2360 O O . TRP B 1 64 ? 7.873 -18.069 -31.650 1.00 41.96 64 TRP B O 1
ATOM 2371 N N . ARG B 1 65 ? 7.746 -19.996 -32.797 1.00 46.98 65 ARG B N 1
ATOM 2372 C CA . ARG B 1 65 ? 7.055 -20.638 -31.686 1.00 54.94 65 ARG B CA 1
ATOM 2373 C C . ARG B 1 65 ? 8.039 -21.122 -30.632 1.00 57.08 65 ARG B C 1
ATOM 2374 O O . ARG B 1 65 ? 7.702 -21.149 -29.444 1.00 54.14 65 ARG B O 1
ATOM 2382 N N . SER B 1 66 ? 9.254 -21.479 -31.044 1.00 55.03 66 SER B N 1
ATOM 2383 C CA . SER B 1 66 ? 10.281 -21.962 -30.134 1.00 55.92 66 SER B CA 1
ATOM 2384 C C . SER B 1 66 ? 11.636 -21.808 -30.807 1.00 62.43 66 SER B C 1
ATOM 2385 O O . SER B 1 66 ? 11.735 -21.598 -32.021 1.00 61.60 66 SER B O 1
ATOM 2388 N N . LEU B 1 67 ? 12.687 -21.929 -29.997 1.00 59.80 67 LEU B N 1
ATOM 2389 C CA . LEU B 1 67 ? 14.021 -22.039 -30.568 1.00 58.57 67 LEU B CA 1
ATOM 2390 C C . LEU B 1 67 ? 14.204 -23.367 -31.293 1.00 61.11 67 LEU B C 1
ATOM 2391 O O . LEU B 1 67 ? 14.913 -23.425 -32.303 1.00 65.27 67 LEU B O 1
ATOM 2396 N N . ALA B 1 68 ? 13.570 -24.435 -30.806 1.00 58.56 68 ALA B N 1
ATOM 2397 C CA . ALA B 1 68 ? 13.702 -25.739 -31.447 1.00 58.13 68 ALA B CA 1
ATOM 2398 C C . ALA B 1 68 ? 13.116 -25.739 -32.854 1.00 65.21 68 ALA B C 1
ATOM 2399 O O . ALA B 1 68 ? 13.550 -26.524 -33.709 1.00 64.72 68 ALA B O 1
ATOM 2401 N N . ASP B 1 69 ? 12.133 -24.874 -33.111 1.00 61.45 69 ASP B N 1
ATOM 2402 C CA . ASP B 1 69 ? 11.618 -24.725 -34.464 1.00 59.95 69 ASP B CA 1
ATOM 2403 C C . ASP B 1 69 ? 12.573 -23.923 -35.332 1.00 61.83 69 ASP B C 1
ATOM 2404 O O . ASP B 1 69 ? 12.789 -24.262 -36.502 1.00 65.32 69 ASP B O 1
ATOM 2409 N N . LEU B 1 70 ? 13.154 -22.859 -34.773 1.00 60.00 70 LEU B N 1
ATOM 2410 C CA . LEU B 1 70 ? 14.077 -22.029 -35.541 1.00 63.24 70 LEU B CA 1
ATOM 2411 C C . LEU B 1 70 ? 15.293 -22.829 -36.002 1.00 67.67 70 LEU B C 1
ATOM 2412 O O . LEU B 1 70 ? 15.682 -22.766 -37.173 1.00 69.30 70 LEU B O 1
ATOM 2417 N N . GLU B 1 71 ? 15.903 -23.599 -35.097 1.00 66.90 71 GLU B N 1
ATOM 2418 C CA . GLU B 1 71 ? 17.136 -24.297 -35.442 1.00 75.81 71 GLU B CA 1
ATOM 2419 C C . GLU B 1 71 ? 16.895 -25.611 -36.178 1.00 76.48 71 GLU B C 1
ATOM 2420 O O . GLU B 1 71 ? 17.841 -26.153 -36.767 1.00 79.55 71 GLU B O 1
ATOM 2426 N N . ALA B 1 72 ? 15.671 -26.147 -36.140 1.00 69.63 72 ALA B N 1
ATOM 2427 C CA . ALA B 1 72 ? 15.336 -27.246 -37.040 1.00 70.28 72 ALA B CA 1
ATOM 2428 C C . ALA B 1 72 ? 15.310 -26.759 -38.480 1.00 78.53 72 ALA B C 1
ATOM 2429 O O . ALA B 1 72 ? 15.764 -27.459 -39.395 1.00 77.87 72 ALA B O 1
ATOM 2431 N N . ARG B 1 73 ? 14.778 -25.555 -38.691 1.00 79.13 73 ARG B N 1
ATOM 2432 C CA . ARG B 1 73 ? 14.985 -24.856 -39.952 1.00 77.01 73 ARG B CA 1
ATOM 2433 C C . ARG B 1 73 ? 16.474 -24.670 -40.236 1.00 80.03 73 ARG B C 1
ATOM 2434 O O . ARG B 1 73 ? 16.918 -24.849 -41.378 1.00 84.40 73 ARG B O 1
ATOM 2442 N N . TYR B 1 74 ? 17.263 -24.317 -39.208 1.00 76.74 74 TYR B N 1
ATOM 2443 C CA . TYR B 1 74 ? 18.691 -24.057 -39.401 1.00 82.13 74 TYR B CA 1
ATOM 2444 C C . TYR B 1 74 ? 19.480 -25.323 -39.711 1.00 83.05 74 TYR B C 1
ATOM 2445 O O . TYR B 1 74 ? 20.564 -25.235 -40.301 1.00 82.90 74 TYR B O 1
ATOM 2454 N N . ALA B 1 75 ? 18.965 -26.491 -39.332 1.00 82.67 75 ALA B N 1
ATOM 2455 C CA . ALA B 1 75 ? 19.576 -27.765 -39.680 1.00 83.89 75 ALA B CA 1
ATOM 2456 C C . ALA B 1 75 ? 19.045 -28.330 -40.994 1.00 85.80 75 ALA B C 1
ATOM 2457 O O . ALA B 1 75 ? 19.387 -29.463 -41.353 1.00 83.43 75 ALA B O 1
ATOM 2459 N N . GLY B 1 76 ? 18.226 -27.570 -41.718 1.00 83.92 76 GLY B N 1
ATOM 2460 C CA . GLY B 1 76 ? 17.707 -28.027 -42.989 1.00 82.55 76 GLY B CA 1
ATOM 2461 C C . GLY B 1 76 ? 18.807 -28.165 -44.021 1.00 87.54 76 GLY B C 1
ATOM 2462 O O . GLY B 1 76 ? 19.971 -27.837 -43.747 1.00 86.47 76 GLY B O 1
ATOM 2463 N N . GLU B 1 77 ? 18.461 -28.659 -45.210 1.00 89.34 77 GLU B N 1
ATOM 2464 C CA . GLU B 1 77 ? 19.438 -28.793 -46.281 1.00 93.07 77 GLU B CA 1
ATOM 2465 C C . GLU B 1 77 ? 19.147 -27.889 -47.472 1.00 91.63 77 GLU B C 1
ATOM 2466 O O . GLU B 1 77 ? 20.082 -27.533 -48.193 1.00 88.65 77 GLU B O 1
ATOM 2472 N N . GLY B 1 78 ? 17.890 -27.488 -47.689 1.00 87.59 78 GLY B N 1
ATOM 2473 C CA . GLY B 1 78 ? 17.633 -26.337 -48.543 1.00 87.36 78 GLY B CA 1
ATOM 2474 C C . GLY B 1 78 ? 18.212 -25.063 -47.948 1.00 90.59 78 GLY B C 1
ATOM 2475 O O . GLY B 1 78 ? 18.964 -24.341 -48.608 1.00 89.88 78 GLY B O 1
ATOM 2476 N N . TYR B 1 79 ? 17.889 -24.789 -46.676 1.00 84.56 79 TYR B N 1
ATOM 2477 C CA . TYR B 1 79 ? 18.417 -23.615 -45.983 1.00 84.99 79 TYR B CA 1
ATOM 2478 C C . TYR B 1 79 ? 19.940 -23.663 -45.894 1.00 83.81 79 TYR B C 1
ATOM 2479 O O . TYR B 1 79 ? 20.631 -22.724 -46.305 1.00 76.87 79 TYR B O 1
ATOM 2488 N N . LYS B 1 80 ? 20.480 -24.736 -45.325 1.00 85.71 80 LYS B N 1
ATOM 2489 C CA . LYS B 1 80 ? 21.918 -24.838 -45.158 1.00 85.23 80 LYS B CA 1
ATOM 2490 C C . LYS B 1 80 ? 22.572 -25.166 -46.500 1.00 91.25 80 LYS B C 1
ATOM 2491 O O . LYS B 1 80 ? 21.932 -25.690 -47.421 1.00 90.98 80 LYS B O 1
ATOM 2497 N N . ASN B 1 81 ? 23.864 -24.827 -46.600 1.00 89.73 81 ASN B N 1
ATOM 2498 C CA . ASN B 1 81 ? 24.711 -24.972 -47.787 1.00 88.98 81 ASN B CA 1
ATOM 2499 C C . ASN B 1 81 ? 24.100 -24.454 -49.093 1.00 90.93 81 ASN B C 1
ATOM 2500 O O . ASN B 1 81 ? 24.625 -24.738 -50.180 1.00 93.75 81 ASN B O 1
ATOM 2505 N N . ASN B 1 82 ? 23.016 -23.676 -49.018 1.00 86.18 82 ASN B N 1
ATOM 2506 C CA . ASN B 1 82 ? 22.469 -23.079 -50.235 1.00 85.54 82 ASN B CA 1
ATOM 2507 C C . ASN B 1 82 ? 22.158 -21.599 -50.047 1.00 80.97 82 ASN B C 1
ATOM 2508 O O . ASN B 1 82 ? 22.762 -20.750 -50.709 1.00 83.06 82 ASN B O 1
ATOM 2513 N N . THR B 1 83 ? 21.231 -21.264 -49.157 1.00 77.62 83 THR B N 1
ATOM 2514 C CA . THR B 1 83 ? 20.924 -19.859 -48.937 1.00 76.71 83 THR B CA 1
ATOM 2515 C C . THR B 1 83 ? 21.699 -19.240 -47.771 1.00 76.46 83 THR B C 1
ATOM 2516 O O . THR B 1 83 ? 21.726 -18.012 -47.655 1.00 71.85 83 THR B O 1
ATOM 2520 N N . VAL B 1 84 ? 22.354 -20.032 -46.925 1.00 76.15 84 VAL B N 1
ATOM 2521 C CA . VAL B 1 84 ? 23.203 -19.449 -45.882 1.00 78.22 84 VAL B CA 1
ATOM 2522 C C . VAL B 1 84 ? 24.485 -18.853 -46.474 1.00 73.04 84 VAL B C 1
ATOM 2523 O O . VAL B 1 84 ? 24.967 -17.836 -45.949 1.00 68.48 84 VAL B O 1
ATOM 2527 N N . PRO B 1 85 ? 25.077 -19.387 -47.584 1.00 75.36 85 PRO B N 1
ATOM 2528 C CA . PRO B 1 85 ? 26.212 -18.665 -48.179 1.00 73.09 85 PRO B CA 1
ATOM 2529 C C . PRO B 1 85 ? 25.763 -17.509 -49.062 1.00 69.50 85 PRO B C 1
ATOM 2530 O O . PRO B 1 85 ? 26.452 -16.486 -49.148 1.00 67.01 85 PRO B O 1
ATOM 2534 N N . LEU B 1 86 ? 24.605 -17.674 -49.714 1.00 69.27 86 LEU B N 1
ATOM 2535 C CA . LEU B 1 86 ? 24.041 -16.641 -50.584 1.00 65.03 86 LEU B CA 1
ATOM 2536 C C . LEU B 1 86 ? 24.025 -15.279 -49.904 1.00 62.04 86 LEU B C 1
ATOM 2537 O O . LEU B 1 86 ? 24.427 -14.269 -50.493 1.00 61.23 86 LEU B O 1
ATOM 2542 N N . PHE B 1 87 ? 23.573 -15.241 -48.650 1.00 63.45 87 PHE B N 1
ATOM 2543 C CA . PHE B 1 87 ? 23.468 -13.980 -47.924 1.00 61.23 87 PHE B CA 1
ATOM 2544 C C . PHE B 1 87 ? 24.841 -13.453 -47.502 1.00 59.77 87 PHE B C 1
ATOM 2545 O O . PHE B 1 87 ? 25.037 -12.232 -47.416 1.00 56.42 87 PHE B O 1
ATOM 2553 N N . LYS B 1 88 ? 25.804 -14.341 -47.241 1.00 58.39 88 LYS B N 1
ATOM 2554 C CA . LYS B 1 88 ? 27.105 -13.860 -46.787 1.00 59.33 88 LYS B CA 1
ATOM 2555 C C . LYS B 1 88 ? 27.826 -13.104 -47.901 1.00 63.05 88 LYS B C 1
ATOM 2556 O O . LYS B 1 88 ? 28.492 -12.092 -47.637 1.00 61.06 88 LYS B O 1
ATOM 2562 N N . GLN B 1 89 ? 27.674 -13.556 -49.158 1.00 63.04 89 GLN B N 1
ATOM 2563 C CA . GLN B 1 89 ? 28.328 -12.894 -50.288 1.00 63.15 89 GLN B CA 1
ATOM 2564 C C . GLN B 1 89 ? 27.736 -11.510 -50.553 1.00 64.57 89 GLN B C 1
ATOM 2565 O O . GLN B 1 89 ? 28.475 -10.554 -50.827 1.00 64.38 89 GLN B O 1
ATOM 2571 N N . ILE B 1 90 ? 26.406 -11.385 -50.491 1.00 60.20 90 ILE B N 1
ATOM 2572 C CA . ILE B 1 90 ? 25.770 -10.093 -50.728 1.00 57.28 90 ILE B CA 1
ATOM 2573 C C . ILE B 1 90 ? 26.097 -9.116 -49.605 1.00 54.91 90 ILE B C 1
ATOM 2574 O O . ILE B 1 90 ? 26.440 -7.952 -49.845 1.00 56.03 90 ILE B O 1
ATOM 2579 N N . SER B 1 91 ? 25.995 -9.570 -48.366 1.00 55.53 91 SER B N 1
ATOM 2580 C CA . SER B 1 91 ? 26.093 -8.680 -47.220 1.00 49.50 91 SER B CA 1
ATOM 2581 C C . SER B 1 91 ? 27.542 -8.470 -46.787 1.00 42.88 91 SER B C 1
ATOM 2582 O O . SER B 1 91 ? 28.454 -9.208 -47.170 1.00 36.77 91 SER B O 1
ATOM 2585 N N . THR B 1 92 ? 27.731 -7.422 -45.986 1.00 36.13 92 THR B N 1
ATOM 2586 C CA . THR B 1 92 ? 28.996 -7.098 -45.354 1.00 32.94 92 THR B CA 1
ATOM 2587 C C . THR B 1 92 ? 28.945 -7.283 -43.836 1.00 42.41 92 THR B C 1
ATOM 2588 O O . THR B 1 92 ? 29.896 -6.897 -43.137 1.00 31.41 92 THR B O 1
ATOM 2592 N N . SER B 1 93 ? 27.841 -7.836 -43.317 1.00 39.80 93 SER B N 1
ATOM 2593 C CA . SER B 1 93 ? 27.689 -8.220 -41.921 1.00 38.45 93 SER B CA 1
ATOM 2594 C C . SER B 1 93 ? 26.348 -8.934 -41.753 1.00 37.26 93 SER B C 1
ATOM 2595 O O . SER B 1 93 ? 25.350 -8.540 -42.356 1.00 40.18 93 SER B O 1
ATOM 2598 N N . VAL B 1 94 ? 26.349 -9.999 -40.956 1.00 35.30 94 VAL B N 1
ATOM 2599 C CA . VAL B 1 94 ? 25.167 -10.785 -40.637 1.00 34.93 94 VAL B CA 1
ATOM 2600 C C . VAL B 1 94 ? 25.068 -10.895 -39.117 1.00 38.37 94 VAL B C 1
ATOM 2601 O O . VAL B 1 94 ? 26.081 -11.092 -38.431 1.00 33.51 94 VAL B O 1
ATOM 2605 N N . HIS B 1 95 ? 23.848 -10.745 -38.593 1.00 38.48 95 HIS B N 1
ATOM 2606 C CA . HIS B 1 95 ? 23.577 -10.839 -37.156 1.00 35.75 95 HIS B CA 1
ATOM 2607 C C . HIS B 1 95 ? 22.220 -11.489 -36.988 1.00 32.39 95 HIS B C 1
ATOM 2608 O O . HIS B 1 95 ? 21.199 -10.841 -37.225 1.00 36.83 95 HIS B O 1
ATOM 2615 N N . LEU B 1 96 ? 22.206 -12.755 -36.595 1.00 30.66 96 LEU B N 1
ATOM 2616 C CA . LEU B 1 96 ? 20.962 -13.476 -36.331 1.00 35.55 96 LEU B CA 1
ATOM 2617 C C . LEU B 1 96 ? 20.697 -13.405 -34.820 1.00 34.50 96 LEU B C 1
ATOM 2618 O O . LEU B 1 96 ? 21.074 -14.294 -34.060 1.00 34.25 96 LEU B O 1
ATOM 2623 N N . LEU B 1 97 ? 20.041 -12.329 -34.390 1.00 28.86 97 LEU B N 1
ATOM 2624 C CA . LEU B 1 97 ? 19.818 -12.051 -32.982 1.00 33.05 97 LEU B CA 1
ATOM 2625 C C . LEU B 1 97 ? 18.559 -12.770 -32.503 1.00 39.83 97 LEU B C 1
ATOM 2626 O O . LEU B 1 97 ? 17.447 -12.440 -32.940 1.00 38.60 97 LEU B O 1
ATOM 2631 N N . LYS B 1 98 ? 18.730 -13.740 -31.598 1.00 35.76 98 LYS B N 1
ATOM 2632 C CA . LYS B 1 98 ? 17.613 -14.466 -31.000 1.00 32.61 98 LYS B CA 1
ATOM 2633 C C . LYS B 1 98 ? 17.306 -13.843 -29.642 1.00 33.68 98 LYS B C 1
ATOM 2634 O O . LYS B 1 98 ? 18.184 -13.777 -28.774 1.00 36.58 98 LYS B O 1
ATOM 2640 N N . THR B 1 99 ? 16.070 -13.373 -29.461 1.00 35.54 99 THR B N 1
ATOM 2641 C CA . THR B 1 99 ? 15.730 -12.582 -28.279 1.00 39.04 99 THR B CA 1
ATOM 2642 C C . THR B 1 99 ? 14.368 -13.011 -27.722 1.00 36.28 99 THR B C 1
ATOM 2643 O O . THR B 1 99 ? 13.732 -13.964 -28.185 1.00 34.98 99 THR B O 1
ATOM 2647 N N . GLU B 1 100 ? 13.927 -12.274 -26.710 1.00 32.64 100 GLU B N 1
ATOM 2648 C CA . GLU B 1 100 ? 12.591 -12.409 -26.151 1.00 38.59 100 GLU B CA 1
ATOM 2649 C C . GLU B 1 100 ? 12.132 -11.031 -25.707 1.00 37.86 100 GLU B C 1
ATOM 2650 O O . GLU B 1 100 ? 12.861 -10.333 -24.991 1.00 33.61 100 GLU B O 1
ATOM 2656 N N . VAL B 1 101 ? 10.933 -10.637 -26.147 1.00 35.72 101 VAL B N 1
ATOM 2657 C CA . VAL B 1 101 ? 10.323 -9.424 -25.617 1.00 34.27 101 VAL B CA 1
ATOM 2658 C C . VAL B 1 101 ? 10.144 -9.574 -24.111 1.00 33.01 101 VAL B C 1
ATOM 2659 O O . VAL B 1 101 ? 9.633 -10.595 -23.628 1.00 30.49 101 VAL B O 1
ATOM 2663 N N . VAL B 1 102 ? 10.591 -8.565 -23.362 1.00 34.02 102 VAL B N 1
ATOM 2664 C CA . VAL B 1 102 ? 10.421 -8.525 -21.912 1.00 31.59 102 VAL B CA 1
ATOM 2665 C C . VAL B 1 102 ? 9.695 -7.280 -21.436 1.00 28.23 102 VAL B C 1
ATOM 2666 O O . VAL B 1 102 ? 9.314 -7.223 -20.257 1.00 34.60 102 VAL B O 1
ATOM 2670 N N . PHE B 1 103 ? 9.505 -6.280 -22.289 1.00 25.46 103 PHE B N 1
ATOM 2671 C CA . PHE B 1 103 ? 8.719 -5.109 -21.941 1.00 27.70 103 PHE B CA 1
ATOM 2672 C C . PHE B 1 103 ? 8.277 -4.415 -23.222 1.00 29.26 103 PHE B C 1
ATOM 2673 O O . PHE B 1 103 ? 8.996 -4.436 -24.221 1.00 30.94 103 PHE B O 1
ATOM 2681 N N . SER B 1 104 ? 7.083 -3.811 -23.194 1.00 28.91 104 SER B N 1
ATOM 2682 C CA . SER B 1 104 ? 6.668 -2.936 -24.291 1.00 30.89 104 SER B CA 1
ATOM 2683 C C . SER B 1 104 ? 5.665 -1.912 -23.780 1.00 28.36 104 SER B C 1
ATOM 2684 O O . SER B 1 104 ? 4.893 -2.177 -22.858 1.00 27.51 104 SER B O 1
ATOM 2687 N N . GLN B 1 105 ? 5.697 -0.732 -24.391 1.00 32.89 105 GLN B N 1
ATOM 2688 C CA . GLN B 1 105 ? 4.719 0.311 -24.121 1.00 33.44 105 GLN B CA 1
ATOM 2689 C C . GLN B 1 105 ? 4.489 1.106 -25.403 1.00 36.00 105 GLN B C 1
ATOM 2690 O O . GLN B 1 105 ? 5.164 0.907 -26.416 1.00 30.00 105 GLN B O 1
ATOM 2696 N N . HIS B 1 106 ? 3.507 2.003 -25.354 1.00 39.51 106 HIS B N 1
ATOM 2697 C CA . HIS B 1 106 ? 3.165 2.822 -26.507 1.00 37.67 106 HIS B CA 1
ATOM 2698 C C . HIS B 1 106 ? 2.362 4.016 -26.038 1.00 35.26 106 HIS B C 1
ATOM 2699 O O . HIS B 1 106 ? 1.614 3.928 -25.064 1.00 40.23 106 HIS B O 1
ATOM 2706 N N . HIS B 1 107 ? 2.524 5.120 -26.745 1.00 37.34 107 HIS B N 1
ATOM 2707 C CA . HIS B 1 107 ? 1.677 6.293 -26.599 1.00 44.86 107 HIS B CA 1
ATOM 2708 C C . HIS B 1 107 ? 0.199 5.886 -26.617 1.00 40.53 107 HIS B C 1
ATOM 2709 O O . HIS B 1 107 ? -0.169 4.958 -27.351 1.00 36.95 107 HIS B O 1
ATOM 2716 N N . PRO B 1 108 ? -0.669 6.552 -25.838 1.00 41.02 108 PRO B N 1
ATOM 2717 C CA . PRO B 1 108 ? -2.056 6.065 -25.683 1.00 40.88 108 PRO B CA 1
ATOM 2718 C C . PRO B 1 108 ? -2.851 6.021 -26.973 1.00 42.24 108 PRO B C 1
ATOM 2719 O O . PRO B 1 108 ? -3.829 5.272 -27.040 1.00 40.12 108 PRO B O 1
ATOM 2723 N N . ASP B 1 109 ? -2.467 6.809 -27.985 1.00 40.96 109 ASP B N 1
ATOM 2724 C CA . ASP B 1 109 ? -3.133 6.836 -29.281 1.00 42.41 109 ASP B CA 1
ATOM 2725 C C . ASP B 1 109 ? -3.006 5.527 -30.041 1.00 42.89 109 ASP B C 1
ATOM 2726 O O . ASP B 1 109 ? -3.721 5.342 -31.033 1.00 39.84 109 ASP B O 1
ATOM 2731 N N . LEU B 1 110 ? -2.097 4.638 -29.632 1.00 37.61 110 LEU B N 1
ATOM 2732 C CA . LEU B 1 110 ? -2.130 3.348 -30.284 1.00 36.21 110 LEU B CA 1
ATOM 2733 C C . LEU B 1 110 ? -2.856 2.349 -29.390 1.00 38.92 110 LEU B C 1
ATOM 2734 O O . LEU B 1 110 ? -2.799 2.445 -28.154 1.00 34.59 110 LEU B O 1
ATOM 2739 N N . PRO B 1 111 ? -3.576 1.392 -29.980 1.00 38.62 111 PRO B N 1
ATOM 2740 C CA . PRO B 1 111 ? -4.238 0.376 -29.155 1.00 35.79 111 PRO B CA 1
ATOM 2741 C C . PRO B 1 111 ? -3.308 -0.736 -28.730 1.00 34.41 111 PRO B C 1
ATOM 2742 O O . PRO B 1 111 ? -3.674 -1.504 -27.831 1.00 38.22 111 PRO B O 1
ATOM 2746 N N . ARG B 1 112 ? -2.121 -0.818 -29.335 1.00 35.36 112 ARG B N 1
ATOM 2747 C CA . ARG B 1 112 ? -1.126 -1.877 -29.197 1.00 32.04 112 ARG B CA 1
ATOM 2748 C C . ARG B 1 112 ? -0.012 -1.585 -30.204 1.00 39.28 112 ARG B C 1
ATOM 2749 O O . ARG B 1 112 ? -0.114 -0.673 -31.035 1.00 37.18 112 ARG B O 1
ATOM 2757 N N . ILE B 1 113 ? 1.059 -2.361 -30.116 1.00 33.07 113 ILE B N 1
ATOM 2758 C CA . ILE B 1 113 ? 2.153 -2.227 -31.062 1.00 29.83 113 ILE B CA 1
ATOM 2759 C C . ILE B 1 113 ? 1.893 -3.171 -32.220 1.00 31.73 113 ILE B C 1
ATOM 2760 O O . ILE B 1 113 ? 1.889 -4.394 -32.043 1.00 31.12 113 ILE B O 1
ATOM 2765 N N . GLU B 1 114 ? 1.698 -2.604 -33.411 1.00 29.77 114 GLU B N 1
ATOM 2766 C CA . GLU B 1 114 ? 1.568 -3.374 -34.634 1.00 27.23 114 GLU B CA 1
ATOM 2767 C C . GLU B 1 114 ? 2.697 -2.963 -35.585 1.00 34.51 114 GLU B C 1
ATOM 2768 O O . GLU B 1 114 ? 3.062 -1.782 -35.663 1.00 32.65 114 GLU B O 1
ATOM 2774 N N . ILE B 1 115 ? 3.278 -3.935 -36.289 1.00 34.71 115 ILE B N 1
ATOM 2775 C CA . ILE B 1 115 ? 4.319 -3.670 -37.281 1.00 34.80 115 ILE B CA 1
ATOM 2776 C C . ILE B 1 115 ? 3.812 -4.162 -38.630 1.00 38.03 115 ILE B C 1
ATOM 2777 O O . ILE B 1 115 ? 3.310 -5.289 -38.739 1.00 37.59 115 ILE B O 1
ATOM 2782 N N . SER B 1 116 ? 3.947 -3.316 -39.658 1.00 34.54 116 SER B N 1
ATOM 2783 C CA . SER B 1 116 ? 3.185 -3.519 -40.879 1.00 34.01 116 SER B CA 1
ATOM 2784 C C . SER B 1 116 ? 3.563 -2.473 -41.924 1.00 35.60 116 SER B C 1
ATOM 2785 O O . SER B 1 116 ? 3.770 -1.299 -41.574 1.00 31.71 116 SER B O 1
ATOM 2788 N N . PRO B 1 117 ? 3.657 -2.854 -43.209 1.00 35.08 117 PRO B N 1
ATOM 2789 C CA . PRO B 1 117 ? 3.924 -1.856 -44.258 1.00 34.74 117 PRO B CA 1
ATOM 2790 C C . PRO B 1 117 ? 2.712 -1.019 -44.589 1.00 36.61 117 PRO B C 1
ATOM 2791 O O . PRO B 1 117 ? 2.853 0.022 -45.242 1.00 39.61 117 PRO B O 1
ATOM 2795 N N . GLU B 1 118 ? 1.530 -1.449 -44.158 1.00 35.35 118 GLU B N 1
ATOM 2796 C CA . GLU B 1 118 ? 0.358 -0.589 -44.197 1.00 39.76 118 GLU B CA 1
ATOM 2797 C C . GLU B 1 118 ? 0.588 0.694 -43.403 1.00 39.11 118 GLU B C 1
ATOM 2798 O O . GLU B 1 118 ? 0.082 1.760 -43.775 1.00 39.85 118 GLU B O 1
ATOM 2804 N N . ARG B 1 119 ? 1.364 0.614 -42.326 1.00 41.21 119 ARG B N 1
ATOM 2805 C CA . ARG B 1 119 ? 1.663 1.770 -41.497 1.00 38.33 119 ARG B CA 1
ATOM 2806 C C . ARG B 1 119 ? 2.861 2.518 -42.061 1.00 33.60 119 ARG B C 1
ATOM 2807 O O . ARG B 1 119 ? 3.643 1.989 -42.847 1.00 40.03 119 ARG B O 1
ATOM 2815 N N . ASP B 1 120 ? 2.999 3.766 -41.635 1.00 37.78 120 ASP B N 1
ATOM 2816 C CA . ASP B 1 120 ? 4.045 4.663 -42.109 1.00 38.21 120 ASP B CA 1
ATOM 2817 C C . ASP B 1 120 ? 5.042 4.947 -40.986 1.00 36.47 120 ASP B C 1
ATOM 2818 O O . ASP B 1 120 ? 5.317 6.106 -40.663 1.00 38.95 120 ASP B O 1
ATOM 2823 N N . ASP B 1 121 ? 5.593 3.902 -40.384 1.00 31.56 121 ASP B N 1
ATOM 2824 C CA . ASP B 1 121 ? 6.339 4.032 -39.141 1.00 32.56 121 ASP B CA 1
ATOM 2825 C C . ASP B 1 121 ? 7.839 4.105 -39.387 1.00 32.54 121 ASP B C 1
ATOM 2826 O O . ASP B 1 121 ? 8.410 3.250 -40.076 1.00 33.42 121 ASP B O 1
ATOM 2831 N N . TYR B 1 122 ? 8.468 5.116 -38.806 1.00 28.97 122 TYR B N 1
ATOM 2832 C CA . TYR B 1 122 ? 9.917 5.156 -38.711 1.00 29.95 122 TYR B CA 1
ATOM 2833 C C . TYR B 1 122 ? 10.379 4.176 -37.637 1.00 34.33 122 TYR B C 1
ATOM 2834 O O . TYR B 1 122 ? 10.212 4.428 -36.440 1.00 34.93 122 TYR B O 1
ATOM 2843 N N . THR B 1 123 ? 10.980 3.069 -38.056 1.00 32.99 123 THR B N 1
ATOM 2844 C CA . THR B 1 123 ? 11.343 1.978 -37.159 1.00 30.88 123 THR B CA 1
ATOM 2845 C C . THR B 1 123 ? 12.836 2.055 -36.818 1.00 31.26 123 THR B C 1
ATOM 2846 O O . THR B 1 123 ? 13.688 2.013 -37.714 1.00 36.60 123 THR B O 1
ATOM 2850 N N . VAL B 1 124 ? 13.155 2.171 -35.532 1.00 27.79 124 VAL B N 1
ATOM 2851 C CA . VAL B 1 124 ? 14.529 2.333 -35.068 1.00 33.01 124 VAL B CA 1
ATOM 2852 C C . VAL B 1 124 ? 14.927 1.104 -34.263 1.00 33.57 124 VAL B C 1
ATOM 2853 O O . VAL B 1 124 ? 14.256 0.764 -33.280 1.00 37.75 124 VAL B O 1
ATOM 2857 N N . ILE B 1 125 ? 16.036 0.464 -34.638 1.00 28.77 125 ILE B N 1
ATOM 2858 C CA . ILE B 1 125 ? 16.485 -0.759 -33.968 1.00 29.95 125 ILE B CA 1
ATOM 2859 C C . ILE B 1 125 ? 17.854 -0.510 -33.354 1.00 31.79 125 ILE B C 1
ATOM 2860 O O . ILE B 1 125 ? 18.834 -0.289 -34.074 1.00 36.69 125 ILE B O 1
ATOM 2865 N N . ILE B 1 126 ? 17.936 -0.560 -32.031 1.00 32.06 126 ILE B N 1
ATOM 2866 C CA . ILE B 1 126 ? 19.202 -0.360 -31.333 1.00 33.71 126 ILE B CA 1
ATOM 2867 C C . ILE B 1 126 ? 19.609 -1.671 -30.679 1.00 32.16 126 ILE B C 1
ATOM 2868 O O . ILE B 1 126 ? 18.836 -2.252 -29.906 1.00 33.10 126 ILE B O 1
ATOM 2873 N N . VAL B 1 127 ? 20.807 -2.151 -31.018 1.00 26.11 127 VAL B N 1
ATOM 2874 C CA . VAL B 1 127 ? 21.426 -3.294 -30.362 1.00 29.44 127 VAL B CA 1
ATOM 2875 C C . VAL B 1 127 ? 22.459 -2.751 -29.385 1.00 37.36 127 VAL B C 1
ATOM 2876 O O . VAL B 1 127 ? 23.244 -1.866 -29.739 1.00 37.77 127 VAL B O 1
ATOM 2880 N N . MET B 1 128 ? 22.436 -3.240 -28.142 1.00 38.10 128 MET B N 1
ATOM 2881 C CA . MET B 1 128 ? 23.394 -2.829 -27.121 1.00 35.79 128 MET B CA 1
ATOM 2882 C C . MET B 1 128 ? 24.080 -4.072 -26.584 1.00 37.92 128 MET B C 1
ATOM 2883 O O . MET B 1 128 ? 23.404 -5.032 -26.179 1.00 32.05 128 MET B O 1
ATOM 2888 N N . ASP B 1 129 ? 25.415 -4.057 -26.602 1.00 34.69 129 ASP B N 1
ATOM 2889 C CA . ASP B 1 129 ? 26.192 -5.118 -25.984 1.00 33.18 129 ASP B CA 1
ATOM 2890 C C . ASP B 1 129 ? 26.347 -4.876 -24.495 1.00 32.69 129 ASP B C 1
ATOM 2891 O O . ASP B 1 129 ? 26.489 -3.740 -24.031 1.00 31.22 129 ASP B O 1
ATOM 2896 N N . VAL B 1 130 ? 26.350 -5.975 -23.753 1.00 31.16 130 VAL B N 1
ATOM 2897 C CA . VAL B 1 130 ? 26.412 -5.923 -22.305 1.00 32.86 130 VAL B CA 1
ATOM 2898 C C . VAL B 1 130 ? 27.082 -7.201 -21.834 1.00 33.08 130 VAL B C 1
ATOM 2899 O O . VAL B 1 130 ? 26.906 -8.271 -22.434 1.00 27.93 130 VAL B O 1
ATOM 2903 N N . ALA B 1 131 ? 27.898 -7.069 -20.786 1.00 34.03 131 ALA B N 1
ATOM 2904 C CA . ALA B 1 131 ? 28.431 -8.234 -20.098 1.00 30.01 131 ALA B CA 1
ATOM 2905 C C . ALA B 1 131 ? 27.282 -9.044 -19.509 1.00 35.45 131 ALA B C 1
ATOM 2906 O O . ALA B 1 131 ? 26.302 -8.484 -19.004 1.00 35.81 131 ALA B O 1
ATOM 2908 N N . ALA B 1 132 ? 27.392 -10.373 -19.607 1.00 34.04 132 ALA B N 1
ATOM 2909 C CA . ALA B 1 132 ? 26.342 -11.239 -19.079 1.00 33.73 132 ALA B CA 1
ATOM 2910 C C . ALA B 1 132 ? 26.042 -10.929 -17.612 1.00 37.36 132 ALA B C 1
ATOM 2911 O O . ALA B 1 132 ? 24.874 -10.907 -17.212 1.00 39.67 132 ALA B O 1
ATOM 2913 N N . GLN B 1 133 ? 27.074 -10.652 -16.799 1.00 36.52 133 GLN B N 1
ATOM 2914 C CA . GLN B 1 133 ? 26.825 -10.278 -15.406 1.00 38.24 133 GLN B CA 1
ATOM 2915 C C . GLN B 1 133 ? 26.009 -9.004 -15.300 1.00 37.33 133 GLN B C 1
ATOM 2916 O O . GLN B 1 133 ? 25.470 -8.713 -14.226 1.00 34.86 133 GLN B O 1
ATOM 2922 N N . ASP B 1 134 ? 25.926 -8.218 -16.369 1.00 35.76 134 ASP B N 1
ATOM 2923 C CA . ASP B 1 134 ? 25.224 -6.948 -16.297 1.00 37.34 134 ASP B CA 1
ATOM 2924 C C . ASP B 1 134 ? 23.879 -6.961 -17.001 1.00 33.92 134 ASP B C 1
ATOM 2925 O O . ASP B 1 134 ? 23.161 -5.957 -16.944 1.00 33.66 134 ASP B O 1
ATOM 2930 N N . GLN B 1 135 ? 23.502 -8.068 -17.637 1.00 34.82 135 GLN B N 1
ATOM 2931 C CA . GLN B 1 135 ? 22.340 -8.024 -18.520 1.00 35.76 135 GLN B CA 1
ATOM 2932 C C . GLN B 1 135 ? 21.070 -7.732 -17.741 1.00 36.16 135 GLN B C 1
ATOM 2933 O O . GLN B 1 135 ? 20.280 -6.867 -18.134 1.00 37.01 135 GLN B O 1
ATOM 2939 N N . ALA B 1 136 ? 20.874 -8.433 -16.621 1.00 35.35 136 ALA B N 1
ATOM 2940 C CA . ALA B 1 136 ? 19.630 -8.325 -15.859 1.00 32.84 136 ALA B CA 1
ATOM 2941 C C . ALA B 1 136 ? 19.417 -6.909 -15.344 1.00 32.40 136 ALA B C 1
ATOM 2942 O O . ALA B 1 136 ? 18.307 -6.365 -15.423 1.00 33.74 136 ALA B O 1
ATOM 2944 N N . ALA B 1 137 ? 20.469 -6.304 -14.789 1.00 34.51 137 ALA B N 1
ATOM 2945 C CA . ALA B 1 137 ? 20.380 -4.915 -14.364 1.00 30.65 137 ALA B CA 1
ATOM 2946 C C . ALA B 1 137 ? 19.939 -4.032 -15.522 1.00 27.93 137 ALA B C 1
ATOM 2947 O O . ALA B 1 137 ? 19.041 -3.200 -15.372 1.00 31.89 137 ALA B O 1
ATOM 2949 N N . LEU B 1 138 ? 20.536 -4.230 -16.703 1.00 33.19 138 LEU B N 1
ATOM 2950 C CA . LEU B 1 138 ? 20.179 -3.431 -17.880 1.00 34.53 138 LEU B CA 1
ATOM 2951 C C . LEU B 1 138 ? 18.746 -3.710 -18.340 1.00 30.49 138 LEU B C 1
ATOM 2952 O O . LEU B 1 138 ? 17.946 -2.781 -18.511 1.00 26.35 138 LEU B O 1
ATOM 2957 N N . VAL B 1 139 ? 18.418 -4.990 -18.546 1.00 25.35 139 VAL B N 1
ATOM 2958 C CA . VAL B 1 139 ? 17.068 -5.380 -18.933 1.00 32.14 139 VAL B CA 1
ATOM 2959 C C . VAL B 1 139 ? 16.042 -4.754 -18.003 1.00 33.18 139 VAL B C 1
ATOM 2960 O O . VAL B 1 139 ? 15.096 -4.091 -18.450 1.00 30.71 139 VAL B O 1
ATOM 2964 N N . GLN B 1 140 ? 16.228 -4.932 -16.687 1.00 34.69 140 GLN B N 1
ATOM 2965 C CA . GLN B 1 140 ? 15.201 -4.505 -15.737 1.00 33.20 140 GLN B CA 1
ATOM 2966 C C . GLN B 1 140 ? 15.153 -2.997 -15.548 1.00 32.81 140 GLN B C 1
ATOM 2967 O O . GLN B 1 140 ? 14.120 -2.481 -15.110 1.00 34.60 140 GLN B O 1
ATOM 2973 N N . VAL B 1 141 ? 16.234 -2.282 -15.858 1.00 31.22 141 VAL B N 1
ATOM 2974 C CA . VAL B 1 141 ? 16.209 -0.833 -15.697 1.00 34.62 141 VAL B CA 1
ATOM 2975 C C . VAL B 1 141 ? 15.572 -0.168 -16.910 1.00 35.62 141 VAL B C 1
ATOM 2976 O O . VAL B 1 141 ? 14.814 0.796 -16.780 1.00 37.10 141 VAL B O 1
ATOM 2980 N N . LEU B 1 142 ? 15.866 -0.654 -18.110 1.00 38.02 142 LEU B N 1
ATOM 2981 C CA . LEU B 1 142 ? 15.291 -0.001 -19.278 1.00 35.03 142 LEU B CA 1
ATOM 2982 C C . LEU B 1 142 ? 13.867 -0.471 -19.529 1.00 33.56 142 LEU B C 1
ATOM 2983 O O . LEU B 1 142 ? 13.042 0.322 -19.985 1.00 34.72 142 LEU B O 1
ATOM 2988 N N . GLY B 1 143 ? 13.548 -1.723 -19.196 1.00 35.05 143 GLY B N 1
ATOM 2989 C CA . GLY B 1 143 ? 12.216 -2.267 -19.404 1.00 29.39 143 GLY B CA 1
ATOM 2990 C C . GLY B 1 143 ? 11.231 -2.066 -18.265 1.00 31.38 143 GLY B C 1
ATOM 2991 O O . GLY B 1 143 ? 10.675 -3.038 -17.746 1.00 28.41 143 GLY B O 1
ATOM 2992 N N . ARG B 1 144 ? 11.020 -0.815 -17.866 1.00 34.02 144 ARG B N 1
ATOM 2993 C CA . ARG B 1 144 ? 10.007 -0.380 -16.916 1.00 35.43 144 ARG B CA 1
ATOM 2994 C C . ARG B 1 144 ? 9.118 0.662 -17.579 1.00 38.00 144 ARG B C 1
ATOM 2995 O O . ARG B 1 144 ? 9.527 1.307 -18.554 1.00 39.34 144 ARG B O 1
ATOM 3003 N N . PRO B 1 145 ? 7.904 0.863 -17.072 1.00 37.59 145 PRO B N 1
ATOM 3004 C CA . PRO B 1 145 ? 7.057 1.941 -17.598 1.00 38.86 145 PRO B CA 1
ATOM 3005 C C . PRO B 1 145 ? 7.787 3.277 -17.644 1.00 42.63 145 PRO B C 1
ATOM 3006 O O . PRO B 1 145 ? 8.361 3.736 -16.647 1.00 43.34 145 PRO B O 1
ATOM 3010 N N . ASP B 1 146 ? 7.785 3.886 -18.833 1.00 42.92 146 ASP B N 1
ATOM 3011 C CA . ASP B 1 146 ? 8.332 5.220 -19.079 1.00 43.13 146 ASP B CA 1
ATOM 3012 C C . ASP B 1 146 ? 7.159 6.101 -19.483 1.00 44.94 146 ASP B C 1
ATOM 3013 O O . ASP B 1 146 ? 6.619 5.958 -20.587 1.00 46.50 146 ASP B O 1
ATOM 3018 N N . GLU B 1 147 ? 6.755 7.001 -18.589 1.00 46.87 147 GLU B N 1
ATOM 3019 C CA . GLU B 1 147 ? 5.669 7.911 -18.919 1.00 49.22 147 GLU B CA 1
ATOM 3020 C C . GLU B 1 147 ? 6.161 9.165 -19.631 1.00 49.06 147 GLU B C 1
ATOM 3021 O O . GLU B 1 147 ? 5.454 9.685 -20.503 1.00 43.73 147 GLU B O 1
ATOM 3027 N N . TRP B 1 148 ? 7.369 9.638 -19.296 1.00 51.47 148 TRP B N 1
ATOM 3028 C CA . TRP B 1 148 ? 7.863 10.900 -19.844 1.00 52.35 148 TRP B CA 1
ATOM 3029 C C . TRP B 1 148 ? 8.045 10.842 -21.356 1.00 49.51 148 TRP B C 1
ATOM 3030 O O . TRP B 1 148 ? 7.799 11.836 -22.047 1.00 50.06 148 TRP B O 1
ATOM 3041 N N . ILE B 1 149 ? 8.512 9.702 -21.886 1.00 49.92 149 ILE B N 1
ATOM 3042 C CA . ILE B 1 149 ? 8.777 9.599 -23.322 1.00 49.54 149 ILE B CA 1
ATOM 3043 C C . ILE B 1 149 ? 7.483 9.743 -24.121 1.00 45.13 149 ILE B C 1
ATOM 3044 O O . ILE B 1 149 ? 7.473 10.353 -25.196 1.00 44.90 149 ILE B O 1
ATOM 3049 N N . LYS B 1 150 ? 6.366 9.235 -23.591 1.00 50.41 150 LYS B N 1
ATOM 3050 C CA . LYS B 1 150 ? 5.064 9.466 -24.212 1.00 48.37 150 LYS B CA 1
ATOM 3051 C C . LYS B 1 150 ? 4.751 10.952 -24.355 1.00 49.45 150 LYS B C 1
ATOM 3052 O O . LYS B 1 150 ? 3.819 11.311 -25.080 1.00 49.91 150 LYS B O 1
ATOM 3058 N N . THR B 1 151 ? 5.500 11.827 -23.675 1.00 51.96 151 THR B N 1
ATOM 3059 C CA . THR B 1 151 ? 5.334 13.264 -23.879 1.00 55.24 151 THR B CA 1
ATOM 3060 C C . THR B 1 151 ? 6.174 13.775 -25.043 1.00 55.70 151 THR B C 1
ATOM 3061 O O . THR B 1 151 ? 5.839 14.810 -25.632 1.00 60.07 151 THR B O 1
ATOM 3065 N N . VAL B 1 152 ? 7.251 13.075 -25.391 1.00 46.08 152 VAL B N 1
ATOM 3066 C CA . VAL B 1 152 ? 8.060 13.464 -26.543 1.00 47.29 152 VAL B CA 1
ATOM 3067 C C . VAL B 1 152 ? 7.235 13.349 -27.820 1.00 49.65 152 VAL B C 1
ATOM 3068 O O . VAL B 1 152 ? 6.768 12.252 -28.167 1.00 47.75 152 VAL B O 1
ATOM 3072 N N . PRO B 1 153 ? 7.056 14.440 -28.560 1.00 50.54 153 PRO B N 1
ATOM 3073 C CA . PRO B 1 153 ? 6.235 14.383 -29.777 1.00 45.95 153 PRO B CA 1
ATOM 3074 C C . PRO B 1 153 ? 6.858 13.489 -30.838 1.00 46.54 153 PRO B C 1
ATOM 3075 O O . PRO B 1 153 ? 8.064 13.528 -31.095 1.00 42.78 153 PRO B O 1
ATOM 3079 N N . GLY B 1 154 ? 6.005 12.691 -31.471 1.00 47.84 154 GLY B N 1
ATOM 3080 C CA . GLY B 1 154 ? 6.418 11.706 -32.421 1.00 43.83 154 GLY B CA 1
ATOM 3081 C C . GLY B 1 154 ? 6.532 10.316 -31.840 1.00 40.08 154 GLY B C 1
ATOM 3082 O O . GLY B 1 154 ? 6.352 9.335 -32.569 1.00 41.59 154 GLY B O 1
ATOM 3083 N N . TYR B 1 155 ? 6.834 10.206 -30.549 1.00 41.72 155 TYR B N 1
ATOM 3084 C CA . TYR B 1 155 ? 6.930 8.891 -29.939 1.00 40.92 155 TYR B CA 1
ATOM 3085 C C . TYR B 1 155 ? 5.636 8.104 -30.148 1.00 42.13 155 TYR B C 1
ATOM 3086 O O . TYR B 1 155 ? 4.530 8.644 -30.032 1.00 40.79 155 TYR B O 1
ATOM 3095 N N . LEU B 1 156 ? 5.791 6.821 -30.476 1.00 40.07 156 LEU B N 1
ATOM 3096 C CA . LEU B 1 156 ? 4.680 5.920 -30.739 1.00 36.05 156 LEU B CA 1
ATOM 3097 C C . LEU B 1 156 ? 4.712 4.677 -29.864 1.00 39.00 156 LEU B C 1
ATOM 3098 O O . LEU B 1 156 ? 3.705 4.356 -29.219 1.00 37.71 156 LEU B O 1
ATOM 3103 N N . SER B 1 157 ? 5.836 3.960 -29.825 1.00 39.02 157 SER B N 1
ATOM 3104 C CA . SER B 1 157 ? 5.966 2.739 -29.031 1.00 35.02 157 SER B CA 1
ATOM 3105 C C . SER B 1 157 ? 7.434 2.331 -28.969 1.00 36.22 157 SER B C 1
ATOM 3106 O O . SER B 1 157 ? 8.291 2.894 -29.659 1.00 40.13 157 SER B O 1
ATOM 3109 N N . HIS B 1 158 ? 7.716 1.340 -28.125 1.00 32.06 158 HIS B N 1
ATOM 3110 C CA . HIS B 1 158 ? 8.996 0.648 -28.184 1.00 33.94 158 HIS B CA 1
ATOM 3111 C C . HIS B 1 158 ? 8.910 -0.619 -27.350 1.00 28.99 158 HIS B C 1
ATOM 3112 O O . HIS B 1 158 ? 8.121 -0.702 -26.407 1.00 27.89 158 HIS B O 1
ATOM 3119 N N . ALA B 1 159 ? 9.720 -1.607 -27.727 1.00 26.87 159 ALA B N 1
ATOM 3120 C CA . ALA B 1 159 ? 9.777 -2.893 -27.054 1.00 25.28 159 ALA B CA 1
ATOM 3121 C C . ALA B 1 159 ? 11.229 -3.221 -26.735 1.00 29.89 159 ALA B C 1
ATOM 3122 O O . ALA B 1 159 ? 12.134 -2.934 -27.520 1.00 27.44 159 ALA B O 1
ATOM 3124 N N . LEU B 1 160 ? 11.446 -3.812 -25.575 1.00 32.69 160 LEU B N 1
ATOM 3125 C CA . LEU B 1 160 ? 12.774 -4.131 -25.098 1.00 28.73 160 LEU B CA 1
ATOM 3126 C C . LEU B 1 160 ? 12.924 -5.644 -25.136 1.00 30.86 160 LEU B C 1
ATOM 3127 O O . LEU B 1 160 ? 12.208 -6.358 -24.429 1.00 31.16 160 LEU B O 1
ATOM 3132 N N . CYS B 1 161 ? 13.834 -6.132 -25.974 1.00 30.89 161 CYS B N 1
ATOM 3133 C CA . CYS B 1 161 ? 14.032 -7.561 -26.163 1.00 33.43 161 CYS B CA 1
ATOM 3134 C C . CYS B 1 161 ? 15.361 -8.002 -25.566 1.00 32.91 161 CYS B C 1
ATOM 3135 O O . CYS B 1 161 ? 16.380 -7.328 -25.724 1.00 33.86 161 CYS B O 1
ATOM 3138 N N . ARG B 1 162 ? 15.345 -9.140 -24.886 1.00 35.55 162 ARG B N 1
ATOM 3139 C CA . ARG B 1 162 ? 16.512 -9.677 -24.202 1.00 31.53 162 ARG B CA 1
ATOM 3140 C C . ARG B 1 162 ? 17.132 -10.759 -25.070 1.00 35.01 162 ARG B C 1
ATOM 3141 O O . ARG B 1 162 ? 16.461 -11.743 -25.393 1.00 35.83 162 ARG B O 1
ATOM 3149 N N . GLY B 1 163 ? 18.406 -10.586 -25.440 1.00 31.46 163 GLY B N 1
ATOM 3150 C CA . GLY B 1 163 ? 19.101 -11.618 -26.182 1.00 27.14 163 GLY B CA 1
ATOM 3151 C C . GLY B 1 163 ? 19.281 -12.871 -25.356 1.00 31.92 163 GLY B C 1
ATOM 3152 O O . GLY B 1 163 ? 19.936 -12.838 -24.310 1.00 33.53 163 GLY B O 1
ATOM 3153 N N . ILE B 1 164 ? 18.714 -13.994 -25.802 1.00 33.60 164 ILE B N 1
ATOM 3154 C CA . ILE B 1 164 ? 18.682 -15.177 -24.948 1.00 32.75 164 ILE B CA 1
ATOM 3155 C C . ILE B 1 164 ? 20.062 -15.746 -24.659 1.00 36.38 164 ILE B C 1
ATOM 3156 O O . ILE B 1 164 ? 20.197 -16.557 -23.739 1.00 40.58 164 ILE B O 1
ATOM 3161 N N . ASP B 1 165 ? 21.099 -15.352 -25.393 1.00 35.85 165 ASP B N 1
ATOM 3162 C CA . ASP B 1 165 ? 22.411 -15.876 -25.031 1.00 38.59 165 ASP B CA 1
ATOM 3163 C C . ASP B 1 165 ? 23.025 -15.128 -23.849 1.00 37.29 165 ASP B C 1
ATOM 3164 O O . ASP B 1 165 ? 24.054 -15.564 -23.321 1.00 30.39 165 ASP B O 1
ATOM 3169 N N . GLY B 1 166 ? 22.399 -14.029 -23.414 1.00 35.75 166 GLY B N 1
ATOM 3170 C CA . GLY B 1 166 ? 22.834 -13.295 -22.251 1.00 29.89 166 GLY B CA 1
ATOM 3171 C C . GLY B 1 166 ? 23.704 -12.092 -22.526 1.00 29.86 166 GLY B C 1
ATOM 3172 O O . GLY B 1 166 ? 23.998 -11.339 -21.592 1.00 29.76 166 GLY B O 1
ATOM 3173 N N . THR B 1 167 ? 24.102 -11.853 -23.774 1.00 30.12 167 THR B N 1
ATOM 3174 C CA . THR B 1 167 ? 25.181 -10.907 -24.031 1.00 34.53 167 THR B CA 1
ATOM 3175 C C . THR B 1 167 ? 24.737 -9.622 -24.723 1.00 28.73 167 THR B C 1
ATOM 3176 O O . THR B 1 167 ? 25.592 -8.799 -25.062 1.00 30.19 167 THR B O 1
ATOM 3180 N N . PHE B 1 168 ? 23.441 -9.404 -24.918 1.00 28.35 168 PHE B N 1
ATOM 3181 C CA . PHE B 1 168 ? 23.017 -8.185 -25.601 1.00 30.24 168 PHE B CA 1
ATOM 3182 C C . PHE B 1 168 ? 21.552 -7.895 -25.305 1.00 32.86 168 PHE B C 1
ATOM 3183 O O . PHE B 1 168 ? 20.793 -8.752 -24.841 1.00 32.12 168 PHE B O 1
ATOM 3191 N N . VAL B 1 169 ? 21.164 -6.664 -25.621 1.00 34.21 169 VAL B N 1
ATOM 3192 C CA . VAL B 1 169 ? 19.792 -6.195 -25.495 1.00 31.46 169 VAL B CA 1
ATOM 3193 C C . VAL B 1 169 ? 19.452 -5.387 -26.740 1.00 31.55 169 VAL B C 1
ATOM 3194 O O . VAL B 1 169 ? 20.253 -4.557 -27.189 1.00 29.19 169 VAL B O 1
ATOM 3198 N N . VAL B 1 170 ? 18.259 -5.634 -27.301 1.00 31.94 170 VAL B N 1
ATOM 3199 C CA . VAL B 1 170 ? 17.777 -4.949 -28.498 1.00 27.60 170 VAL B CA 1
ATOM 3200 C C . VAL B 1 170 ? 16.550 -4.119 -28.138 1.00 29.52 170 VAL B C 1
ATOM 3201 O O . VAL B 1 170 ? 15.596 -4.628 -27.535 1.00 30.38 170 VAL B O 1
ATOM 3205 N N . LEU B 1 171 ? 16.576 -2.850 -28.523 1.00 29.24 171 LEU B N 1
ATOM 3206 C CA . LEU B 1 171 ? 15.436 -1.949 -28.427 1.00 26.95 171 LEU B CA 1
ATOM 3207 C C . LEU B 1 171 ? 14.797 -1.804 -29.808 1.00 33.56 171 LEU B C 1
ATOM 3208 O O . LEU B 1 171 ? 15.510 -1.603 -30.800 1.00 37.80 171 LEU B O 1
ATOM 3213 N N . TYR B 1 172 ? 13.458 -1.899 -29.878 1.00 32.61 172 TYR B N 1
ATOM 3214 C CA . TYR B 1 172 ? 12.703 -1.793 -31.137 1.00 30.29 172 TYR B CA 1
ATOM 3215 C C . TYR B 1 172 ? 11.676 -0.667 -31.016 1.00 33.53 172 TYR B C 1
ATOM 3216 O O . TYR B 1 172 ? 10.591 -0.877 -30.462 1.00 35.79 172 TYR B O 1
ATOM 3225 N N . ALA B 1 173 ? 11.978 0.510 -31.570 1.00 28.97 173 ALA B N 1
ATOM 3226 C CA . ALA B 1 173 ? 11.162 1.698 -31.352 1.00 33.54 173 ALA B CA 1
ATOM 3227 C C . ALA B 1 173 ? 10.394 2.104 -32.612 1.00 35.39 173 ALA B C 1
ATOM 3228 O O . ALA B 1 173 ? 10.874 1.918 -33.730 1.00 28.26 173 ALA B O 1
ATOM 3230 N N . GLN B 1 174 ? 9.194 2.670 -32.427 1.00 32.34 174 GLN B N 1
ATOM 3231 C CA . GLN B 1 174 ? 8.434 3.267 -33.521 1.00 29.32 174 GLN B CA 1
ATOM 3232 C C . GLN B 1 174 ? 8.276 4.758 -33.292 1.00 32.23 174 GLN B C 1
ATOM 3233 O O . GLN B 1 174 ? 7.926 5.188 -32.190 1.00 37.38 174 GLN B O 1
ATOM 3239 N N . TRP B 1 175 ? 8.525 5.541 -34.333 1.00 30.46 175 TRP B N 1
ATOM 3240 C CA . TRP B 1 175 ? 8.366 6.983 -34.284 1.00 34.72 175 TRP B CA 1
ATOM 3241 C C . TRP B 1 175 ? 7.531 7.427 -35.471 1.00 39.17 175 TRP B C 1
ATOM 3242 O O . TRP B 1 175 ? 7.530 6.782 -36.524 1.00 37.36 175 TRP B O 1
ATOM 3253 N N . GLU B 1 176 ? 6.807 8.534 -35.285 1.00 40.80 176 GLU B N 1
ATOM 3254 C CA . GLU B 1 176 ? 5.929 9.016 -36.346 1.00 45.32 176 GLU B CA 1
ATOM 3255 C C . GLU B 1 176 ? 6.702 9.316 -37.619 1.00 39.94 176 GLU B C 1
ATOM 3256 O O . GLU B 1 176 ? 6.157 9.175 -38.715 1.00 39.35 176 GLU B O 1
ATOM 3262 N N . SER B 1 177 ? 7.969 9.697 -37.497 1.00 41.41 177 SER B N 1
ATOM 3263 C CA . SER B 1 177 ? 8.774 10.088 -38.648 1.00 42.79 177 SER B CA 1
ATOM 3264 C C . SER B 1 177 ? 10.240 10.165 -38.234 1.00 44.65 177 SER B C 1
ATOM 3265 O O . SER B 1 177 ? 10.564 10.379 -37.058 1.00 44.75 177 SER B O 1
ATOM 3268 N N . LYS B 1 178 ? 11.121 9.993 -39.229 1.00 42.76 178 LYS B N 1
ATOM 3269 C CA . LYS B 1 178 ? 12.554 10.197 -39.025 1.00 40.91 178 LYS B CA 1
ATOM 3270 C C . LYS B 1 178 ? 12.837 11.554 -38.392 1.00 40.91 178 LYS B C 1
ATOM 3271 O O . LYS B 1 178 ? 13.718 11.685 -37.533 1.00 38.04 178 LYS B O 1
ATOM 3277 N N . GLU B 1 179 ? 12.075 12.571 -38.793 1.00 44.04 179 GLU B N 1
ATOM 3278 C CA . GLU B 1 179 ? 12.329 13.932 -38.343 1.00 41.21 179 GLU B CA 1
ATOM 3279 C C . GLU B 1 179 ? 11.988 14.097 -36.870 1.00 41.16 179 GLU B C 1
ATOM 3280 O O . GLU B 1 179 ? 12.714 14.778 -36.138 1.00 44.21 179 GLU B O 1
ATOM 3286 N N . ARG B 1 180 ? 10.901 13.466 -36.407 1.00 42.42 180 ARG B N 1
ATOM 3287 C CA . ARG B 1 180 ? 10.585 13.500 -34.977 1.00 43.24 180 ARG B CA 1
ATOM 3288 C C . ARG B 1 180 ? 11.627 12.751 -34.162 1.00 42.28 180 ARG B C 1
ATOM 3289 O O . ARG B 1 180 ? 11.923 13.132 -33.020 1.00 42.88 180 ARG B O 1
ATOM 3297 N N . TYR B 1 181 ? 12.172 11.667 -34.718 1.00 38.31 181 TYR B N 1
ATOM 3298 C CA . TYR B 1 181 ? 13.165 10.902 -33.976 1.00 41.69 181 TYR B CA 1
ATOM 3299 C C . TYR B 1 181 ? 14.502 11.633 -33.922 1.00 42.09 181 TYR B C 1
ATOM 3300 O O . TYR B 1 181 ? 15.165 11.630 -32.879 1.00 42.80 181 TYR B O 1
ATOM 3309 N N . ASP B 1 182 ? 14.927 12.248 -35.033 1.00 38.22 182 ASP B N 1
ATOM 3310 C CA . ASP B 1 182 ? 16.177 13.005 -35.003 1.00 39.42 182 ASP B CA 1
ATOM 3311 C C . ASP B 1 182 ? 16.071 14.175 -34.041 1.00 38.80 182 ASP B C 1
ATOM 3312 O O . ASP B 1 182 ? 16.986 14.420 -33.246 1.00 37.23 182 ASP B O 1
ATOM 3317 N N . ALA B 1 183 ? 14.953 14.903 -34.097 1.00 39.59 183 ALA B N 1
ATOM 3318 C CA . ALA B 1 183 ? 14.680 15.916 -33.088 1.00 40.23 183 ALA B CA 1
ATOM 3319 C C . ALA B 1 183 ? 14.826 15.333 -31.689 1.00 44.20 183 ALA B C 1
ATOM 3320 O O . ALA B 1 183 ? 15.448 15.942 -30.809 1.00 50.99 183 ALA B O 1
ATOM 3322 N N . PHE B 1 184 ? 14.299 14.129 -31.477 1.00 39.33 184 PHE B N 1
ATOM 3323 C CA . PHE B 1 184 ? 14.411 13.519 -30.162 1.00 43.56 184 PHE B CA 1
ATOM 3324 C C . PHE B 1 184 ? 15.855 13.167 -29.843 1.00 46.25 184 PHE B C 1
ATOM 3325 O O . PHE B 1 184 ? 16.378 13.550 -28.793 1.00 51.17 184 PHE B O 1
ATOM 3333 N N . HIS B 1 185 ? 16.511 12.433 -30.746 1.00 49.32 185 HIS B N 1
ATOM 3334 C CA . HIS B 1 185 ? 17.839 11.878 -30.487 1.00 49.26 185 HIS B CA 1
ATOM 3335 C C . HIS B 1 185 ? 18.822 12.945 -30.014 1.00 53.27 185 HIS B C 1
ATOM 3336 O O . HIS B 1 185 ? 19.559 12.742 -29.039 1.00 52.91 185 HIS B O 1
ATOM 3343 N N . THR B 1 186 ? 18.839 14.095 -30.694 1.00 52.10 186 THR B N 1
ATOM 3344 C CA . THR B 1 186 ? 19.765 15.180 -30.404 1.00 50.79 186 THR B CA 1
ATOM 3345 C C . THR B 1 186 ? 19.174 16.226 -29.459 1.00 55.93 186 THR B C 1
ATOM 3346 O O . THR B 1 186 ? 19.620 17.383 -29.469 1.00 50.32 186 THR B O 1
ATOM 3350 N N . MET B 1 187 ? 18.191 15.833 -28.634 1.00 57.83 187 MET B N 1
ATOM 3351 C CA . MET B 1 187 ? 17.600 16.721 -27.637 1.00 61.19 187 MET B CA 1
ATOM 3352 C C . MET B 1 187 ? 18.664 17.213 -26.657 1.00 60.19 187 MET B C 1
ATOM 3353 O O . MET B 1 187 ? 19.702 16.568 -26.480 1.00 60.16 187 MET B O 1
ATOM 3358 N N . PRO B 1 188 ? 18.421 18.349 -26.001 1.00 64.46 188 PRO B N 1
ATOM 3359 C CA . PRO B 1 188 ? 19.352 18.824 -24.972 1.00 66.81 188 PRO B CA 1
ATOM 3360 C C . PRO B 1 188 ? 19.217 18.049 -23.669 1.00 70.18 188 PRO B C 1
ATOM 3361 O O . PRO B 1 188 ? 18.144 17.553 -23.311 1.00 67.36 188 PRO B O 1
ATOM 3365 N N . GLU B 1 189 ? 20.343 17.953 -22.952 1.00 72.36 189 GLU B N 1
ATOM 3366 C CA . GLU B 1 189 ? 20.302 17.417 -21.597 1.00 67.35 189 GLU B CA 1
ATOM 3367 C C . GLU B 1 189 ? 19.403 18.246 -20.697 1.00 70.86 189 GLU B C 1
ATOM 3368 O O . GLU B 1 189 ? 18.747 17.702 -19.799 1.00 68.38 189 GLU B O 1
ATOM 3374 N N . SER B 1 190 ? 19.388 19.563 -20.912 1.00 71.45 190 SER B N 1
ATOM 3375 C CA . SER B 1 190 ? 18.515 20.454 -20.160 1.00 70.77 190 SER B CA 1
ATOM 3376 C C . SER B 1 190 ? 17.060 20.020 -20.265 1.00 69.72 190 SER B C 1
ATOM 3377 O O . SER B 1 190 ? 16.336 20.000 -19.263 1.00 75.09 190 SER B O 1
ATOM 3380 N N . ALA B 1 191 ? 16.615 19.657 -21.472 1.00 71.09 191 ALA B N 1
ATOM 3381 C CA . ALA B 1 191 ? 15.233 19.241 -21.690 1.00 68.89 191 ALA B CA 1
ATOM 3382 C C . ALA B 1 191 ? 14.945 17.843 -21.162 1.00 68.74 191 ALA B C 1
ATOM 3383 O O . ALA B 1 191 ? 13.780 17.427 -21.146 1.00 63.16 191 ALA B O 1
ATOM 3385 N N . ARG B 1 192 ? 15.966 17.115 -20.726 1.00 70.85 192 ARG B N 1
ATOM 3386 C CA . ARG B 1 192 ? 15.766 15.777 -20.201 1.00 71.75 192 ARG B CA 1
ATOM 3387 C C . ARG B 1 192 ? 15.572 15.844 -18.689 1.00 70.70 192 ARG B C 1
ATOM 3388 O O . ARG B 1 192 ? 16.423 16.418 -17.988 1.00 69.42 192 ARG B O 1
ATOM 3396 N N . PRO B 1 193 ? 14.470 15.315 -18.153 1.00 65.06 193 PRO B N 1
ATOM 3397 C CA . PRO B 1 193 ? 14.226 15.404 -16.709 1.00 70.98 193 PRO B CA 1
ATOM 3398 C C . PRO B 1 193 ? 15.345 14.757 -15.902 1.00 70.91 193 PRO B C 1
ATOM 3399 O O . PRO B 1 193 ? 16.157 13.987 -16.416 1.00 68.12 193 PRO B O 1
ATOM 3403 N N . GLN B 1 194 ? 15.385 15.091 -14.611 1.00 74.10 194 GLN B N 1
ATOM 3404 C CA . GLN B 1 194 ? 16.376 14.490 -13.723 1.00 73.00 194 GLN B CA 1
ATOM 3405 C C . GLN B 1 194 ? 16.293 12.964 -13.765 1.00 73.42 194 GLN B C 1
ATOM 3406 O O . GLN B 1 194 ? 17.305 12.285 -13.972 1.00 71.54 194 GLN B O 1
ATOM 3412 N N . ALA B 1 195 ? 15.082 12.406 -13.590 1.00 74.55 195 ALA B N 1
ATOM 3413 C CA . ALA B 1 195 ? 14.894 10.951 -13.571 1.00 74.54 195 ALA B CA 1
ATOM 3414 C C . ALA B 1 195 ? 15.516 10.290 -14.800 1.00 71.85 195 ALA B C 1
ATOM 3415 O O . ALA B 1 195 ? 16.206 9.265 -14.689 1.00 68.16 195 ALA B O 1
ATOM 3417 N N . VAL B 1 196 ? 15.278 10.866 -15.986 1.00 66.81 196 VAL B N 1
ATOM 3418 C CA . VAL B 1 196 ? 15.840 10.290 -17.205 1.00 67.67 196 VAL B CA 1
ATOM 3419 C C . VAL B 1 196 ? 17.333 10.589 -17.306 1.00 63.68 196 VAL B C 1
ATOM 3420 O O . VAL B 1 196 ? 18.095 9.784 -17.864 1.00 58.52 196 VAL B O 1
ATOM 3424 N N . ARG B 1 197 ? 17.780 11.719 -16.735 1.00 66.50 197 ARG B N 1
ATOM 3425 C CA . ARG B 1 197 ? 19.197 12.070 -16.786 1.00 67.50 197 ARG B CA 1
ATOM 3426 C C . ARG B 1 197 ? 20.038 11.094 -15.976 1.00 65.26 197 ARG B C 1
ATOM 3427 O O . ARG B 1 197 ? 21.006 10.521 -16.485 1.00 62.17 197 ARG B O 1
ATOM 3435 N N . GLU B 1 198 ? 19.716 10.926 -14.700 1.00 65.71 198 GLU B N 1
ATOM 3436 C CA . GLU B 1 198 ? 20.498 10.022 -13.863 1.00 63.60 198 GLU B CA 1
ATOM 3437 C C . GLU B 1 198 ? 20.274 8.558 -14.217 1.00 60.85 198 GLU B C 1
ATOM 3438 O O . GLU B 1 198 ? 21.075 7.702 -13.816 1.00 58.20 198 GLU B O 1
ATOM 3444 N N . GLN B 1 199 ? 19.197 8.252 -14.943 1.00 61.39 199 GLN B N 1
ATOM 3445 C CA . GLN B 1 199 ? 19.041 6.915 -15.498 1.00 54.74 199 GLN B CA 1
ATOM 3446 C C . GLN B 1 199 ? 20.040 6.676 -16.621 1.00 54.87 199 GLN B C 1
ATOM 3447 O O . GLN B 1 199 ? 20.742 5.659 -16.626 1.00 49.18 199 GLN B O 1
ATOM 3453 N N . ARG B 1 200 ? 20.121 7.607 -17.584 1.00 57.93 200 ARG B N 1
ATOM 3454 C CA . ARG B 1 200 ? 21.087 7.465 -18.674 1.00 55.27 200 ARG B CA 1
ATOM 3455 C C . ARG B 1 200 ? 22.507 7.351 -18.151 1.00 54.68 200 ARG B C 1
ATOM 3456 O O . ARG B 1 200 ? 23.304 6.555 -18.667 1.00 45.87 200 ARG B O 1
ATOM 3464 N N . ALA B 1 201 ? 22.846 8.159 -17.140 1.00 58.19 201 ALA B N 1
ATOM 3465 C CA . ALA B 1 201 ? 24.213 8.186 -16.632 1.00 51.60 201 ALA B CA 1
ATOM 3466 C C . ALA B 1 201 ? 24.588 6.862 -15.992 1.00 49.23 201 ALA B C 1
ATOM 3467 O O . ALA B 1 201 ? 25.734 6.414 -16.103 1.00 53.74 201 ALA B O 1
ATOM 3469 N N . PHE B 1 202 ? 23.646 6.222 -15.311 1.00 51.17 202 PHE B N 1
ATOM 3470 C CA . PHE B 1 202 ? 23.943 4.907 -14.767 1.00 50.36 202 PHE B CA 1
ATOM 3471 C C . PHE B 1 202 ? 23.917 3.840 -15.856 1.00 49.33 202 PHE B C 1
ATOM 3472 O O . PHE B 1 202 ? 24.699 2.881 -15.794 1.00 45.63 202 PHE B O 1
ATOM 3480 N N . THR B 1 203 ? 23.047 4.004 -16.868 1.00 46.69 203 THR B N 1
ATOM 3481 C CA . THR B 1 203 ? 22.788 2.942 -17.835 1.00 44.19 203 THR B CA 1
ATOM 3482 C C . THR B 1 203 ? 23.883 2.836 -18.889 1.00 43.55 203 THR B C 1
ATOM 3483 O O . THR B 1 203 ? 24.192 1.726 -19.339 1.00 40.80 203 THR B O 1
ATOM 3487 N N . ASP B 1 204 ? 24.495 3.961 -19.275 1.00 44.54 204 ASP B N 1
ATOM 3488 C CA . ASP B 1 204 ? 25.667 3.914 -20.146 1.00 40.94 204 ASP B CA 1
ATOM 3489 C C . ASP B 1 204 ? 26.830 3.152 -19.523 1.00 40.32 204 ASP B C 1
ATOM 3490 O O . ASP B 1 204 ? 27.723 2.714 -20.255 1.00 44.08 204 ASP B O 1
ATOM 3495 N N . THR B 1 205 ? 26.854 2.985 -18.198 1.00 38.26 205 THR B N 1
ATOM 3496 C CA . THR B 1 205 ? 27.959 2.255 -17.590 1.00 43.66 205 THR B CA 1
ATOM 3497 C C . THR B 1 205 ? 27.843 0.744 -17.776 1.00 40.75 205 THR B C 1
ATOM 3498 O O . THR B 1 205 ? 28.828 0.034 -17.557 1.00 45.07 205 THR B O 1
ATOM 3502 N N . LEU B 1 206 ? 26.687 0.227 -18.179 1.00 38.41 206 LEU B N 1
ATOM 3503 C CA . LEU B 1 206 ? 26.573 -1.202 -18.446 1.00 43.03 206 LEU B CA 1
ATOM 3504 C C . LEU B 1 206 ? 26.646 -1.540 -19.925 1.00 40.30 206 LEU B C 1
ATOM 3505 O O . LEU B 1 206 ? 26.907 -2.702 -20.271 1.00 38.65 206 LEU B O 1
ATOM 3510 N N . ILE B 1 207 ? 26.409 -0.560 -20.793 1.00 40.75 207 ILE B N 1
ATOM 3511 C CA . ILE B 1 207 ? 26.395 -0.765 -22.233 1.00 37.83 207 ILE B CA 1
ATOM 3512 C C . ILE B 1 207 ? 27.835 -0.661 -22.748 1.00 33.04 207 ILE B C 1
ATOM 3513 O O . ILE B 1 207 ? 28.433 0.417 -22.734 1.00 32.07 207 ILE B O 1
ATOM 3518 N N . THR B 1 208 ? 28.409 -1.802 -23.150 1.00 33.86 208 THR B N 1
ATOM 3519 C CA . THR B 1 208 ? 29.719 -1.805 -23.809 1.00 35.86 208 THR B CA 1
ATOM 3520 C C . THR B 1 208 ? 29.695 -0.959 -25.077 1.00 33.91 208 THR B C 1
ATOM 3521 O O . THR B 1 208 ? 30.576 -0.118 -25.295 1.00 33.89 208 THR B O 1
ATOM 3525 N N . ALA B 1 209 ? 28.692 -1.181 -25.929 1.00 35.12 209 ALA B N 1
ATOM 3526 C CA . ALA B 1 209 ? 28.507 -0.435 -27.169 1.00 38.13 209 ALA B CA 1
ATOM 3527 C C . ALA B 1 209 ? 27.083 -0.624 -27.666 1.00 36.76 209 ALA B C 1
ATOM 3528 O O . ALA B 1 209 ? 26.405 -1.596 -27.323 1.00 33.56 209 ALA B O 1
ATOM 3530 N N . ARG B 1 210 ? 26.652 0.308 -28.508 1.00 37.75 210 ARG B N 1
ATOM 3531 C CA . ARG B 1 210 ? 25.374 0.200 -29.184 1.00 34.79 210 ARG B CA 1
ATOM 3532 C C . ARG B 1 210 ? 25.564 0.338 -30.696 1.00 40.34 210 ARG B C 1
ATOM 3533 O O . ARG B 1 210 ? 26.595 0.820 -31.175 1.00 38.41 210 ARG B O 1
ATOM 3541 N N . ARG B 1 211 ? 24.561 -0.136 -31.441 1.00 36.69 211 ARG B N 1
ATOM 3542 C CA . ARG B 1 211 ? 24.417 0.082 -32.875 1.00 33.27 211 ARG B CA 1
ATOM 3543 C C . ARG B 1 211 ? 22.984 0.511 -33.152 1.00 38.35 211 ARG B C 1
ATOM 3544 O O . ARG B 1 211 ? 22.040 -0.119 -32.663 1.00 39.52 211 ARG B O 1
ATOM 3552 N N . SER B 1 212 ? 22.817 1.559 -33.948 1.00 35.80 212 SER B N 1
ATOM 3553 C CA . SER B 1 212 ? 21.504 2.031 -34.355 1.00 34.10 212 SER B CA 1
ATOM 3554 C C . SER B 1 212 ? 21.306 1.802 -35.852 1.00 36.62 212 SER B C 1
ATOM 3555 O O . SER B 1 212 ? 22.227 2.014 -36.652 1.00 31.04 212 SER B O 1
ATOM 3558 N N . ASN B 1 213 ? 20.109 1.364 -36.236 1.00 29.12 213 ASN B N 1
ATOM 3559 C CA . ASN B 1 213 ? 19.785 1.256 -37.650 1.00 34.36 213 ASN B CA 1
ATOM 3560 C C . ASN B 1 213 ? 18.309 1.538 -37.791 1.00 38.59 213 ASN B C 1
ATOM 3561 O O . ASN B 1 213 ? 17.499 1.007 -37.028 1.00 40.43 213 ASN B O 1
ATOM 3566 N N . THR B 1 214 ? 17.960 2.373 -38.757 1.00 36.60 214 THR B N 1
ATOM 3567 C CA . THR B 1 214 ? 16.572 2.750 -38.920 1.00 35.18 214 THR B CA 1
ATOM 3568 C C . THR B 1 214 ? 16.046 2.194 -40.236 1.00 38.56 214 THR B C 1
ATOM 3569 O O . THR B 1 214 ? 16.788 2.045 -41.210 1.00 36.80 214 THR B O 1
ATOM 3573 N N . TYR B 1 215 ? 14.759 1.841 -40.238 1.00 37.08 215 TYR B N 1
ATOM 3574 C CA . TYR B 1 215 ? 14.178 1.082 -41.330 1.00 30.99 215 TYR B CA 1
ATOM 3575 C C . TYR B 1 215 ? 12.772 1.577 -41.591 1.00 34.42 215 TYR B C 1
ATOM 3576 O O . TYR B 1 215 ? 12.195 2.340 -40.814 1.00 38.18 215 TYR B O 1
ATOM 3585 N N . ARG B 1 216 ? 12.230 1.103 -42.705 1.00 33.53 216 ARG B N 1
ATOM 3586 C CA . ARG B 1 216 ? 10.837 1.277 -43.080 1.00 32.31 216 ARG B CA 1
ATOM 3587 C C . ARG B 1 216 ? 10.292 -0.118 -43.331 1.00 37.24 216 ARG B C 1
ATOM 3588 O O . ARG B 1 216 ? 10.874 -0.868 -44.124 1.00 32.17 216 ARG B O 1
ATOM 3596 N N . VAL B 1 217 ? 9.211 -0.486 -42.633 1.00 31.56 217 VAL B N 1
ATOM 3597 C CA . VAL B 1 217 ? 8.582 -1.773 -42.899 1.00 30.82 217 VAL B CA 1
ATOM 3598 C C . VAL B 1 217 ? 8.049 -1.775 -44.321 1.00 32.90 217 VAL B C 1
ATOM 3599 O O . VAL B 1 217 ? 7.452 -0.789 -44.770 1.00 34.28 217 VAL B O 1
ATOM 3603 N N . VAL B 1 218 ? 8.267 -2.880 -45.049 1.00 31.93 218 VAL B N 1
ATOM 3604 C CA . VAL B 1 218 ? 7.941 -2.916 -46.477 1.00 33.42 218 VAL B CA 1
ATOM 3605 C C . VAL B 1 218 ? 7.265 -4.219 -46.884 1.00 33.68 218 VAL B C 1
ATOM 3606 O O . VAL B 1 218 ? 6.712 -4.303 -47.985 1.00 36.98 218 VAL B O 1
ATOM 3610 N N . HIS B 1 219 ? 7.303 -5.245 -46.035 1.00 31.19 219 HIS B N 1
ATOM 3611 C CA . HIS B 1 219 ? 6.654 -6.511 -46.381 1.00 35.43 219 HIS B CA 1
ATOM 3612 C C . HIS B 1 219 ? 6.285 -7.282 -45.113 1.00 35.44 219 HIS B C 1
ATOM 3613 O O . HIS B 1 219 ? 7.078 -7.330 -44.163 1.00 32.69 219 HIS B O 1
ATOM 3620 N N . THR B 1 220 ? 5.102 -7.912 -45.100 1.00 31.46 220 THR B N 1
ATOM 3621 C CA . THR B 1 220 ? 4.743 -8.694 -43.919 1.00 32.82 220 THR B CA 1
ATOM 3622 C C . THR B 1 220 ? 3.868 -9.889 -44.274 1.00 34.82 220 THR B C 1
ATOM 3623 O O . THR B 1 220 ? 3.063 -9.847 -45.207 1.00 37.74 220 THR B O 1
ATOM 3627 N N . ARG B 1 221 ? 4.047 -10.968 -43.520 1.00 35.58 221 ARG B N 1
ATOM 3628 C CA . ARG B 1 221 ? 3.193 -12.138 -43.672 1.00 37.54 221 ARG B CA 1
ATOM 3629 C C . ARG B 1 221 ? 3.187 -12.934 -42.377 1.00 38.71 221 ARG B C 1
ATOM 3630 O O . ARG B 1 221 ? 4.249 -13.251 -41.833 1.00 39.05 221 ARG B O 1
ATOM 3638 N N . SER B 1 222 ? 1.997 -13.260 -41.894 1.00 43.59 222 SER B N 1
ATOM 3639 C CA . SER B 1 222 ? 1.832 -14.196 -40.794 1.00 41.06 222 SER B CA 1
ATOM 3640 C C . SER B 1 222 ? 1.328 -15.538 -41.320 1.00 44.88 222 SER B C 1
ATOM 3641 O O . SER B 1 222 ? 0.789 -15.632 -42.429 1.00 46.04 222 SER B O 1
ATOM 3644 N N . ALA B 1 223 ? 1.537 -16.585 -40.515 1.00 46.65 223 ALA B N 1
ATOM 3645 C CA . ALA B 1 223 ? 1.194 -17.949 -40.917 1.00 46.50 223 ALA B CA 1
ATOM 3646 C C . ALA B 1 223 ? -0.251 -18.039 -41.389 1.00 46.75 223 ALA B C 1
ATOM 3647 O O . ALA B 1 223 ? -1.171 -17.633 -40.679 1.00 39.90 223 ALA B O 1
ATOM 3649 N N . GLY B 1 224 ? -0.441 -18.551 -42.607 1.00 55.13 224 GLY B N 1
ATOM 3650 C CA . GLY B 1 224 ? -1.781 -18.784 -43.137 1.00 56.02 224 GLY B CA 1
ATOM 3651 C C . GLY B 1 224 ? -2.627 -17.542 -43.339 1.00 52.47 224 GLY B C 1
ATOM 3652 O O . GLY B 1 224 ? -3.864 -17.615 -43.282 1.00 46.60 224 GLY B O 1
ATOM 3653 N N . SER B 1 225 ? -1.994 -16.396 -43.552 1.00 48.29 225 SER B N 1
ATOM 3654 C CA . SER B 1 225 ? -2.707 -15.197 -43.945 1.00 48.16 225 SER B CA 1
ATOM 3655 C C . SER B 1 225 ? -1.957 -14.563 -45.108 1.00 47.58 225 SER B C 1
ATOM 3656 O O . SER B 1 225 ? -0.754 -14.795 -45.276 1.00 42.39 225 SER B O 1
ATOM 3659 N N . PRO B 1 226 ? -2.648 -13.791 -45.944 1.00 49.32 226 PRO B N 1
ATOM 3660 C CA . PRO B 1 226 ? -1.991 -13.225 -47.122 1.00 44.55 226 PRO B CA 1
ATOM 3661 C C . PRO B 1 226 ? -0.955 -12.183 -46.737 1.00 39.51 226 PRO B C 1
ATOM 3662 O O . PRO B 1 226 ? -1.045 -11.538 -45.689 1.00 42.45 226 PRO B O 1
ATOM 3666 N N . ALA B 1 227 ? 0.031 -12.017 -47.617 1.00 36.48 227 ALA B N 1
ATOM 3667 C CA . ALA B 1 227 ? 1.062 -11.008 -47.430 1.00 35.45 227 ALA B CA 1
ATOM 3668 C C . ALA B 1 227 ? 0.486 -9.610 -47.598 1.00 34.57 227 ALA B C 1
ATOM 3669 O O . ALA B 1 227 ? -0.474 -9.391 -48.333 1.00 36.98 227 ALA B O 1
ATOM 3671 N N . VAL B 1 228 ? 1.075 -8.661 -46.885 1.00 39.42 228 VAL B N 1
ATOM 3672 C CA . VAL B 1 228 ? 0.838 -7.240 -47.091 1.00 36.74 228 VAL B CA 1
ATOM 3673 C C . VAL B 1 228 ? 2.171 -6.624 -47.476 1.00 39.06 228 VAL B C 1
ATOM 3674 O O . VAL B 1 228 ? 3.191 -6.894 -46.825 1.00 35.07 228 VAL B O 1
ATOM 3678 N N . SER B 1 229 ? 2.171 -5.817 -48.543 1.00 40.32 229 SER B N 1
ATOM 3679 C CA . SER B 1 229 ? 3.427 -5.359 -49.111 1.00 33.59 229 SER B CA 1
ATOM 3680 C C . SER B 1 229 ? 3.312 -3.975 -49.729 1.00 35.06 229 SER B C 1
ATOM 3681 O O . SER B 1 229 ? 2.278 -3.600 -50.283 1.00 38.53 229 SER B O 1
ATOM 3684 N N . ILE B 1 230 ? 4.412 -3.233 -49.644 1.00 40.56 230 ILE B N 1
ATOM 3685 C CA . ILE B 1 230 ? 4.623 -2.017 -50.410 1.00 39.55 230 ILE B CA 1
ATOM 3686 C C . ILE B 1 230 ? 5.872 -2.128 -51.277 1.00 42.07 230 ILE B C 1
ATOM 3687 O O . ILE B 1 230 ? 6.421 -1.119 -51.708 1.00 50.74 230 ILE B O 1
ATOM 3692 N N . MET B 1 231 ? 6.342 -3.346 -51.527 1.00 43.26 231 MET B N 1
ATOM 3693 C CA . MET B 1 231 ? 7.487 -3.554 -52.405 1.00 51.15 231 MET B CA 1
ATOM 3694 C C . MET B 1 231 ? 7.051 -4.252 -53.691 1.00 54.79 231 MET B C 1
ATOM 3695 O O . MET B 1 231 ? 6.299 -5.235 -53.658 1.00 54.00 231 MET B O 1
ATOM 3700 N N . ASN B 1 232 ? 7.518 -3.719 -54.818 1.00 60.17 232 ASN B N 1
ATOM 3701 C CA . ASN B 1 232 ? 7.185 -4.215 -56.144 1.00 63.73 232 ASN B CA 1
ATOM 3702 C C . ASN B 1 232 ? 7.972 -5.477 -56.463 1.00 65.89 232 ASN B C 1
ATOM 3703 O O . ASN B 1 232 ? 8.873 -5.887 -55.726 1.00 63.67 232 ASN B O 1
ATOM 3708 N N . GLN B 1 233 ? 7.623 -6.099 -57.587 1.00 74.08 233 GLN B N 1
ATOM 3709 C CA . GLN B 1 233 ? 8.560 -7.015 -58.222 1.00 71.79 233 GLN B CA 1
ATOM 3710 C C . GLN B 1 233 ? 9.896 -6.301 -58.366 1.00 75.03 233 GLN B C 1
ATOM 3711 O O . GLN B 1 233 ? 9.971 -5.244 -59.003 1.00 78.95 233 GLN B O 1
ATOM 3717 N N . GLU B 1 234 ? 10.934 -6.875 -57.740 1.00 71.66 234 GLU B N 1
ATOM 3718 C CA . GLU B 1 234 ? 12.229 -6.242 -57.469 1.00 69.12 234 GLU B CA 1
ATOM 3719 C C . GLU B 1 234 ? 12.111 -5.278 -56.288 1.00 72.87 234 GLU B C 1
ATOM 3720 O O . GLU B 1 234 ? 11.145 -4.508 -56.190 1.00 71.52 234 GLU B O 1
ATOM 3726 N N . GLY B 1 235 ? 13.094 -5.309 -55.388 1.00 63.34 235 GLY B N 1
ATOM 3727 C CA . GLY B 1 235 ? 12.936 -4.710 -54.077 1.00 54.21 235 GLY B CA 1
ATOM 3728 C C . GLY B 1 235 ? 12.909 -3.197 -54.015 1.00 57.53 235 GLY B C 1
ATOM 3729 O O . GLY B 1 235 ? 13.920 -2.576 -53.665 1.00 56.41 235 GLY B O 1
ATOM 3730 N N . THR B 1 236 ? 11.757 -2.588 -54.313 1.00 60.57 236 THR B N 1
ATOM 3731 C CA . THR B 1 236 ? 11.597 -1.140 -54.213 1.00 63.85 236 THR B CA 1
ATOM 3732 C C . THR B 1 236 ? 10.290 -0.800 -53.506 1.00 60.27 236 THR B C 1
ATOM 3733 O O . THR B 1 236 ? 9.284 -1.488 -53.691 1.00 63.60 236 THR B O 1
ATOM 3737 N N . TRP B 1 237 ? 10.300 0.275 -52.715 1.00 54.28 237 TRP B N 1
ATOM 3738 C CA . TRP B 1 237 ? 9.160 0.662 -51.894 1.00 54.73 237 TRP B CA 1
ATOM 3739 C C . TRP B 1 237 ? 8.628 1.993 -52.382 1.00 53.71 237 TRP B C 1
ATOM 3740 O O . TRP B 1 237 ? 9.398 2.901 -52.717 1.00 52.32 237 TRP B O 1
ATOM 3751 N N . GLN B 1 238 ? 7.307 2.096 -52.406 1.00 60.35 238 GLN B N 1
ATOM 3752 C CA . GLN B 1 238 ? 6.642 3.311 -52.821 1.00 61.14 238 GLN B CA 1
ATOM 3753 C C . GLN B 1 238 ? 5.802 3.872 -51.673 1.00 58.77 238 GLN B C 1
ATOM 3754 O O . GLN B 1 238 ? 5.101 3.134 -50.982 1.00 54.16 238 GLN B O 1
ATOM 3760 N N . PRO C 1 2 ? 22.644 -20.240 11.757 1.00 29.25 2 PRO C N 1
ATOM 3761 C CA . PRO C 1 2 ? 22.334 -20.672 10.386 1.00 35.30 2 PRO C CA 1
ATOM 3762 C C . PRO C 1 2 ? 23.023 -19.821 9.332 1.00 30.47 2 PRO C C 1
ATOM 3763 O O . PRO C 1 2 ? 23.520 -18.749 9.658 1.00 30.03 2 PRO C O 1
ATOM 3767 N N . VAL C 1 3 ? 23.003 -20.285 8.079 1.00 37.83 3 VAL C N 1
ATOM 3768 C CA . VAL C 1 3 ? 23.715 -19.657 6.969 1.00 35.20 3 VAL C CA 1
ATOM 3769 C C . VAL C 1 3 ? 22.715 -18.959 6.066 1.00 29.42 3 VAL C C 1
ATOM 3770 O O . VAL C 1 3 ? 21.645 -19.501 5.790 1.00 32.81 3 VAL C O 1
ATOM 3774 N N . ILE C 1 4 ? 23.068 -17.762 5.608 1.00 29.93 4 ILE C N 1
ATOM 3775 C CA . ILE C 1 4 ? 22.283 -17.011 4.634 1.00 28.46 4 ILE C CA 1
ATOM 3776 C C . ILE C 1 4 ? 22.916 -17.235 3.270 1.00 37.96 4 ILE C C 1
ATOM 3777 O O . ILE C 1 4 ? 24.008 -16.729 2.992 1.00 38.73 4 ILE C O 1
ATOM 3782 N N . ALA C 1 5 ? 22.233 -17.986 2.413 1.00 40.44 5 ALA C N 1
ATOM 3783 C CA . ALA C 1 5 ? 22.697 -18.271 1.061 1.00 31.35 5 ALA C CA 1
ATOM 3784 C C . ALA C 1 5 ? 21.659 -17.792 0.046 1.00 30.76 5 ALA C C 1
ATOM 3785 O O . ALA C 1 5 ? 20.455 -17.927 0.268 1.00 29.85 5 ALA C O 1
ATOM 3787 N N . ALA C 1 6 ? 22.121 -17.227 -1.065 1.00 33.70 6 ALA C N 1
ATOM 3788 C CA . ALA C 1 6 ? 21.203 -16.746 -2.086 1.00 34.58 6 ALA C CA 1
ATOM 3789 C C . ALA C 1 6 ? 20.620 -17.907 -2.894 1.00 35.98 6 ALA C C 1
ATOM 3790 O O . ALA C 1 6 ? 21.314 -18.888 -3.190 1.00 37.30 6 ALA C O 1
ATOM 3792 N N . ASN C 1 7 ? 19.314 -17.799 -3.200 1.00 28.74 7 ASN C N 1
ATOM 3793 C CA . ASN C 1 7 ? 18.628 -18.591 -4.231 1.00 32.23 7 ASN C CA 1
ATOM 3794 C C . ASN C 1 7 ? 18.667 -20.091 -3.947 1.00 35.01 7 ASN C C 1
ATOM 3795 O O . ASN C 1 7 ? 18.782 -20.915 -4.861 1.00 34.72 7 ASN C O 1
ATOM 3800 N N . ASP C 1 8 ? 18.553 -20.465 -2.680 1.00 36.21 8 ASP C N 1
ATOM 3801 C CA . ASP C 1 8 ? 18.173 -21.843 -2.385 1.00 38.67 8 ASP C CA 1
ATOM 3802 C C . ASP C 1 8 ? 16.656 -22.046 -2.439 1.00 38.55 8 ASP C C 1
ATOM 3803 O O . ASP C 1 8 ? 16.163 -23.132 -2.117 1.00 43.22 8 ASP C O 1
ATOM 3808 N N . GLY C 1 9 ? 15.903 -21.018 -2.822 1.00 35.01 9 GLY C N 1
ATOM 3809 C CA . GLY C 1 9 ? 14.464 -21.157 -2.897 1.00 41.22 9 GLY C CA 1
ATOM 3810 C C . GLY C 1 9 ? 13.779 -21.423 -1.569 1.00 41.80 9 GLY C C 1
ATOM 3811 O O . GLY C 1 9 ? 12.620 -21.857 -1.543 1.00 44.82 9 GLY C O 1
ATOM 3812 N N . CYS C 1 10 ? 14.473 -21.180 -0.458 1.00 40.62 10 CYS C N 1
ATOM 3813 C CA . CYS C 1 10 ? 13.816 -21.226 0.837 1.00 42.91 10 CYS C CA 1
ATOM 3814 C C . CYS C 1 10 ? 13.268 -19.835 1.161 1.00 37.71 10 CYS C C 1
ATOM 3815 O O . CYS C 1 10 ? 13.763 -18.817 0.663 1.00 35.46 10 CYS C O 1
ATOM 3818 N N . LEU C 1 11 ? 12.218 -19.801 1.978 1.00 35.65 11 LEU C N 1
ATOM 3819 C CA . LEU C 1 11 ? 11.521 -18.555 2.287 1.00 35.79 11 LEU C CA 1
ATOM 3820 C C . LEU C 1 11 ? 12.158 -17.902 3.503 1.00 29.32 11 LEU C C 1
ATOM 3821 O O . LEU C 1 11 ? 12.291 -18.535 4.555 1.00 30.61 11 LEU C O 1
ATOM 3826 N N . THR C 1 12 ? 12.533 -16.637 3.362 1.00 23.58 12 THR C N 1
ATOM 3827 C CA . THR C 1 12 ? 13.227 -15.920 4.418 1.00 27.10 12 THR C CA 1
ATOM 3828 C C . THR C 1 12 ? 12.317 -14.816 4.937 1.00 31.24 12 THR C C 1
ATOM 3829 O O . THR C 1 12 ? 11.967 -13.890 4.193 1.00 27.53 12 THR C O 1
ATOM 3833 N N . VAL C 1 13 ? 11.921 -14.936 6.207 1.00 25.60 13 VAL C N 1
ATOM 3834 C CA . VAL C 1 13 ? 10.900 -14.095 6.810 1.00 26.18 13 VAL C CA 1
ATOM 3835 C C . VAL C 1 13 ? 11.547 -13.243 7.888 1.00 24.12 13 VAL C C 1
ATOM 3836 O O . VAL C 1 13 ? 12.303 -13.756 8.718 1.00 25.95 13 VAL C O 1
ATOM 3840 N N . PHE C 1 14 ? 11.236 -11.950 7.875 1.00 23.68 14 PHE C N 1
ATOM 3841 C CA . PHE C 1 14 ? 11.632 -10.996 8.906 1.00 24.77 14 PHE C CA 1
ATOM 3842 C C . PHE C 1 14 ? 10.432 -10.662 9.806 1.00 28.54 14 PHE C C 1
ATOM 3843 O O . PHE C 1 14 ? 9.567 -9.871 9.423 1.00 29.17 14 PHE C O 1
ATOM 3851 N N . ASN C 1 15 ? 10.385 -11.243 11.014 1.00 29.61 15 ASN C N 1
ATOM 3852 C CA . ASN C 1 15 ? 9.433 -10.825 12.056 1.00 32.02 15 ASN C CA 1
ATOM 3853 C C . ASN C 1 15 ? 10.029 -9.656 12.831 1.00 30.38 15 ASN C C 1
ATOM 3854 O O . ASN C 1 15 ? 11.121 -9.791 13.392 1.00 28.21 15 ASN C O 1
ATOM 3859 N N . MET C 1 16 ? 9.312 -8.524 12.883 1.00 27.54 16 MET C N 1
ATOM 3860 C CA . MET C 1 16 ? 9.851 -7.276 13.438 1.00 28.25 16 MET C CA 1
ATOM 3861 C C . MET C 1 16 ? 8.783 -6.615 14.306 1.00 31.69 16 MET C C 1
ATOM 3862 O O . MET C 1 16 ? 7.839 -6.003 13.792 1.00 35.50 16 MET C O 1
ATOM 3867 N N . PHE C 1 17 ? 8.940 -6.750 15.617 1.00 28.94 17 PHE C N 1
ATOM 3868 C CA . PHE C 1 17 ? 8.036 -6.191 16.608 1.00 29.21 17 PHE C CA 1
ATOM 3869 C C . PHE C 1 17 ? 8.758 -5.088 17.373 1.00 35.14 17 PHE C C 1
ATOM 3870 O O . PHE C 1 17 ? 9.950 -5.216 17.681 1.00 34.57 17 PHE C O 1
ATOM 3878 N N . THR C 1 18 ? 8.046 -4.012 17.699 1.00 30.64 18 THR C N 1
ATOM 3879 C CA . THR C 1 18 ? 8.571 -3.021 18.630 1.00 34.52 18 THR C CA 1
ATOM 3880 C C . THR C 1 18 ? 7.696 -2.916 19.890 1.00 33.13 18 THR C C 1
ATOM 3881 O O . THR C 1 18 ? 6.564 -3.412 19.941 1.00 24.75 18 THR C O 1
ATOM 3885 N N . THR C 1 19 ? 8.258 -2.316 20.940 1.00 32.46 19 THR C N 1
ATOM 3886 C CA . THR C 1 19 ? 7.539 -2.131 22.199 1.00 34.94 19 THR C CA 1
ATOM 3887 C C . THR C 1 19 ? 7.738 -0.715 22.718 1.00 33.45 19 THR C C 1
ATOM 3888 O O . THR C 1 19 ? 8.690 -0.018 22.366 1.00 33.42 19 THR C O 1
ATOM 3892 N N . ASP C 1 20 ? 6.819 -0.309 23.592 1.00 42.66 20 ASP C N 1
ATOM 3893 C CA . ASP C 1 20 ? 6.868 1.036 24.160 1.00 44.48 20 ASP C CA 1
ATOM 3894 C C . ASP C 1 20 ? 7.961 1.189 25.230 1.00 36.63 20 ASP C C 1
ATOM 3895 O O . ASP C 1 20 ? 8.492 2.290 25.421 1.00 36.04 20 ASP C O 1
ATOM 3900 N N . THR C 1 21 ? 8.310 0.109 25.928 1.00 31.86 21 THR C N 1
ATOM 3901 C CA . THR C 1 21 ? 9.210 0.152 27.071 1.00 34.08 21 THR C CA 1
ATOM 3902 C C . THR C 1 21 ? 10.234 -0.967 26.965 1.00 35.64 21 THR C C 1
ATOM 3903 O O . THR C 1 21 ? 9.984 -1.992 26.330 1.00 35.20 21 THR C O 1
ATOM 3907 N N . ILE C 1 22 ? 11.384 -0.775 27.629 1.00 35.55 22 ILE C N 1
ATOM 3908 C CA . ILE C 1 22 ? 12.388 -1.837 27.713 1.00 31.56 22 ILE C CA 1
ATOM 3909 C C . ILE C 1 22 ? 11.820 -3.066 28.417 1.00 30.93 22 ILE C C 1
ATOM 3910 O O . ILE C 1 22 ? 12.177 -4.204 28.088 1.00 31.64 22 ILE C O 1
ATOM 3915 N N . ASP C 1 23 ? 10.931 -2.864 29.387 1.00 32.55 23 ASP C N 1
ATOM 3916 C CA . ASP C 1 23 ? 10.225 -3.989 29.998 1.00 37.77 23 ASP C CA 1
ATOM 3917 C C . ASP C 1 23 ? 9.547 -4.862 28.942 1.00 35.65 23 ASP C C 1
ATOM 3918 O O . ASP C 1 23 ? 9.744 -6.083 28.906 1.00 34.78 23 ASP C O 1
ATOM 3923 N N . GLY C 1 24 ? 8.754 -4.243 28.062 1.00 31.80 24 GLY C N 1
ATOM 3924 C CA . GLY C 1 24 ? 8.001 -5.016 27.089 1.00 31.11 24 GLY C CA 1
ATOM 3925 C C . GLY C 1 24 ? 8.870 -5.632 26.008 1.00 38.32 24 GLY C C 1
ATOM 3926 O O . GLY C 1 24 ? 8.516 -6.675 25.442 1.00 40.09 24 GLY C O 1
ATOM 3927 N N . GLN C 1 25 ? 9.998 -4.985 25.677 1.00 32.98 25 GLN C N 1
ATOM 3928 C CA . GLN C 1 25 ? 10.964 -5.604 24.778 1.00 31.77 25 GLN C CA 1
ATOM 3929 C C . GLN C 1 25 ? 11.486 -6.915 25.349 1.00 32.06 25 GLN C C 1
ATOM 3930 O O . GLN C 1 25 ? 11.583 -7.920 24.634 1.00 28.13 25 GLN C O 1
ATOM 3936 N N . ARG C 1 26 ? 11.845 -6.926 26.638 1.00 34.57 26 ARG C N 1
ATOM 3937 C CA . ARG C 1 26 ? 12.450 -8.133 27.186 1.00 35.37 26 ARG C CA 1
ATOM 3938 C C . ARG C 1 26 ? 11.422 -9.248 27.302 1.00 32.92 26 ARG C C 1
ATOM 3939 O O . ARG C 1 26 ? 11.696 -10.394 26.917 1.00 31.54 26 ARG C O 1
ATOM 3947 N N . GLU C 1 27 ? 10.220 -8.918 27.784 1.00 30.54 27 GLU C N 1
ATOM 3948 C CA . GLU C 1 27 ? 9.150 -9.907 27.885 1.00 33.36 27 GLU C CA 1
ATOM 3949 C C . GLU C 1 27 ? 8.823 -10.512 26.520 1.00 32.03 27 GLU C C 1
ATOM 3950 O O . GLU C 1 27 ? 8.678 -11.735 26.379 1.00 29.73 27 GLU C O 1
ATOM 3956 N N . LEU C 1 28 ? 8.720 -9.665 25.497 1.00 28.51 28 LEU C N 1
ATOM 3957 C CA . LEU C 1 28 ? 8.431 -10.162 24.160 1.00 33.26 28 LEU C CA 1
ATOM 3958 C C . LEU C 1 28 ? 9.574 -11.032 23.626 1.00 33.22 28 LEU C C 1
ATOM 3959 O O . LEU C 1 28 ? 9.326 -12.085 23.025 1.00 31.67 28 LEU C O 1
ATOM 3964 N N . LEU C 1 29 ? 10.828 -10.611 23.833 1.00 28.35 29 LEU C N 1
ATOM 3965 C CA . LEU C 1 29 ? 11.965 -11.464 23.504 1.00 28.42 29 LEU C CA 1
ATOM 3966 C C . LEU C 1 29 ? 11.865 -12.810 24.216 1.00 30.19 29 LEU C C 1
ATOM 3967 O O . LEU C 1 29 ? 12.030 -13.868 23.600 1.00 31.41 29 LEU C O 1
ATOM 3972 N N . LYS C 1 30 ? 11.634 -12.786 25.528 1.00 27.35 30 LYS C N 1
ATOM 3973 C CA . LYS C 1 30 ? 11.411 -14.027 26.257 1.00 35.44 30 LYS C CA 1
ATOM 3974 C C . LYS C 1 30 ? 10.348 -14.881 25.571 1.00 35.12 30 LYS C C 1
ATOM 3975 O O . LYS C 1 30 ? 10.571 -16.065 25.288 1.00 35.41 30 LYS C O 1
ATOM 3981 N N . GLU C 1 31 ? 9.187 -14.281 25.277 1.00 30.51 31 GLU C N 1
ATOM 3982 C CA . GLU C 1 31 ? 8.100 -15.012 24.633 1.00 31.40 31 GLU C CA 1
ATOM 3983 C C . GLU C 1 31 ? 8.509 -15.553 23.273 1.00 34.99 31 GLU C C 1
ATOM 3984 O O . GLU C 1 31 ? 8.066 -16.635 22.873 1.00 37.80 31 GLU C O 1
ATOM 3990 N N . MET C 1 32 ? 9.347 -14.824 22.540 1.00 34.54 32 MET C N 1
ATOM 3991 C CA . MET C 1 32 ? 9.813 -15.346 21.262 1.00 31.04 32 MET C CA 1
ATOM 3992 C C . MET C 1 32 ? 10.756 -16.526 21.454 1.00 31.85 32 MET C C 1
ATOM 3993 O O . MET C 1 32 ? 10.693 -17.503 20.701 1.00 36.62 32 MET C O 1
ATOM 3998 N N . ARG C 1 33 ? 11.609 -16.473 22.473 1.00 29.55 33 ARG C N 1
ATOM 3999 C CA . ARG C 1 33 ? 12.542 -17.565 22.726 1.00 32.38 33 ARG C CA 1
ATOM 4000 C C . ARG C 1 33 ? 11.811 -18.886 22.954 1.00 32.51 33 ARG C C 1
ATOM 4001 O O . ARG C 1 33 ? 12.173 -19.920 22.380 1.00 31.38 33 ARG C O 1
ATOM 4009 N N . ASP C 1 34 ? 10.784 -18.876 23.800 1.00 35.37 34 ASP C N 1
ATOM 4010 C CA . ASP C 1 34 ? 10.099 -20.123 24.123 1.00 33.35 34 ASP C CA 1
ATOM 4011 C C . ASP C 1 34 ? 9.403 -20.705 22.908 1.00 34.36 34 ASP C C 1
ATOM 4012 O O . ASP C 1 34 ? 9.301 -21.930 22.776 1.00 37.74 34 ASP C O 1
ATOM 4017 N N . ILE C 1 35 ? 8.905 -19.841 22.024 1.00 33.06 35 ILE C N 1
ATOM 4018 C CA . ILE C 1 35 ? 8.258 -20.294 20.797 1.00 31.51 35 ILE C CA 1
ATOM 4019 C C . ILE C 1 35 ? 9.251 -21.074 19.939 1.00 36.27 35 ILE C C 1
ATOM 4020 O O . ILE C 1 35 ? 9.052 -22.259 19.642 1.00 35.12 35 ILE C O 1
ATOM 4025 N N . ILE C 1 36 ? 10.353 -20.413 19.561 1.00 34.99 36 ILE C N 1
ATOM 4026 C CA . ILE C 1 36 ? 11.468 -21.052 18.865 1.00 34.54 36 ILE C CA 1
ATOM 4027 C C . ILE C 1 36 ? 11.878 -22.357 19.539 1.00 41.36 36 ILE C C 1
ATOM 4028 O O . ILE C 1 36 ? 12.024 -23.398 18.881 1.00 42.31 36 ILE C O 1
ATOM 4033 N N . ASP C 1 37 ? 12.102 -22.318 20.859 1.00 35.20 37 ASP C N 1
ATOM 4034 C CA . ASP C 1 37 ? 12.701 -23.470 21.526 1.00 35.69 37 ASP C CA 1
ATOM 4035 C C . ASP C 1 37 ? 11.816 -24.709 21.445 1.00 37.59 37 ASP C C 1
ATOM 4036 O O . ASP C 1 37 ? 12.331 -25.834 21.371 1.00 33.64 37 ASP C O 1
ATOM 4041 N N . ASN C 1 38 ? 10.490 -24.529 21.446 1.00 41.18 38 ASN C N 1
ATOM 4042 C CA . ASN C 1 38 ? 9.565 -25.654 21.536 1.00 43.32 38 ASN C CA 1
ATOM 4043 C C . ASN C 1 38 ? 8.716 -25.859 20.282 1.00 43.36 38 ASN C C 1
ATOM 4044 O O . ASN C 1 38 ? 8.022 -26.879 20.179 1.00 45.78 38 ASN C O 1
ATOM 4049 N N . GLY C 1 39 ? 8.775 -24.952 19.318 1.00 35.71 39 GLY C N 1
ATOM 4050 C CA . GLY C 1 39 ? 8.022 -25.151 18.097 1.00 46.68 39 GLY C CA 1
ATOM 4051 C C . GLY C 1 39 ? 8.784 -25.893 17.016 1.00 48.91 39 GLY C C 1
ATOM 4052 O O . GLY C 1 39 ? 9.856 -25.452 16.584 1.00 50.14 39 GLY C O 1
ATOM 4053 N N . ASN C 1 40 ? 8.228 -27.010 16.552 1.00 49.87 40 ASN C N 1
ATOM 4054 C CA . ASN C 1 40 ? 8.882 -27.885 15.581 1.00 51.40 40 ASN C CA 1
ATOM 4055 C C . ASN C 1 40 ? 7.972 -28.140 14.387 1.00 50.00 40 ASN C C 1
ATOM 4056 O O . ASN C 1 40 ? 7.778 -29.278 13.953 1.00 47.60 40 ASN C O 1
ATOM 4061 N N . PHE C 1 41 ? 7.415 -27.063 13.832 1.00 53.81 41 PHE C N 1
ATOM 4062 C CA . PHE C 1 41 ? 6.508 -27.163 12.695 1.00 55.68 41 PHE C CA 1
ATOM 4063 C C . PHE C 1 41 ? 7.231 -27.732 11.474 1.00 51.25 41 PHE C C 1
ATOM 4064 O O . PHE C 1 41 ? 8.465 -27.763 11.400 1.00 49.75 41 PHE C O 1
ATOM 4072 N N . THR C 1 42 ? 6.443 -28.200 10.512 1.00 51.35 42 THR C N 1
ATOM 4073 C CA . THR C 1 42 ? 6.995 -28.853 9.330 1.00 57.03 42 THR C CA 1
ATOM 4074 C C . THR C 1 42 ? 7.431 -27.808 8.304 1.00 48.68 42 THR C C 1
ATOM 4075 O O . THR C 1 42 ? 6.693 -26.863 8.015 1.00 47.85 42 THR C O 1
ATOM 4079 N N . GLY C 1 43 ? 8.646 -27.955 7.782 1.00 46.61 43 GLY C N 1
ATOM 4080 C CA . GLY C 1 43 ? 9.177 -26.995 6.838 1.00 49.98 43 GLY C CA 1
ATOM 4081 C C . GLY C 1 43 ? 9.885 -25.801 7.448 1.00 43.65 43 GLY C C 1
ATOM 4082 O O . GLY C 1 43 ? 10.572 -25.068 6.717 1.00 41.09 43 GLY C O 1
ATOM 4083 N N . TRP C 1 44 ? 9.736 -25.574 8.752 1.00 43.04 44 TRP C N 1
ATOM 4084 C CA . TRP C 1 44 ? 10.538 -24.571 9.444 1.00 39.08 44 TRP C CA 1
ATOM 4085 C C . TRP C 1 44 ? 11.979 -25.057 9.543 1.00 40.39 44 TRP C C 1
ATOM 4086 O O . TRP C 1 44 ? 12.239 -26.147 10.064 1.00 41.97 44 TRP C O 1
ATOM 4097 N N . ARG C 1 45 ? 12.922 -24.259 9.045 1.00 38.53 45 ARG C N 1
ATOM 4098 C CA . ARG C 1 45 ? 14.317 -24.681 9.039 1.00 37.16 45 ARG C CA 1
ATOM 4099 C C . ARG C 1 45 ? 15.127 -24.086 10.193 1.00 38.25 45 ARG C C 1
ATOM 4100 O O . ARG C 1 45 ? 15.887 -24.812 10.847 1.00 39.23 45 ARG C O 1
ATOM 4108 N N . SER C 1 46 ? 14.986 -22.788 10.473 1.00 32.85 46 SER C N 1
ATOM 4109 C CA . SER C 1 46 ? 15.808 -22.159 11.503 1.00 32.24 46 SER C CA 1
ATOM 4110 C C . SER C 1 46 ? 15.193 -20.818 11.869 1.00 32.54 46 SER C C 1
ATOM 4111 O O . SER C 1 46 ? 14.497 -20.188 11.063 1.00 32.21 46 SER C O 1
ATOM 4114 N N . SER C 1 47 ? 15.473 -20.386 13.096 1.00 33.16 47 SER C N 1
ATOM 4115 C CA . SER C 1 47 ? 14.991 -19.110 13.626 1.00 33.62 47 SER C CA 1
ATOM 4116 C C . SER C 1 47 ? 16.134 -18.450 14.365 1.00 31.94 47 SER C C 1
ATOM 4117 O O . SER C 1 47 ? 16.799 -19.108 15.166 1.00 34.79 47 SER C O 1
ATOM 4120 N N . THR C 1 48 ? 16.354 -17.164 14.116 1.00 28.79 48 THR C N 1
ATOM 4121 C CA . THR C 1 48 ? 17.476 -16.451 14.720 1.00 30.05 48 THR C CA 1
ATOM 4122 C C . THR C 1 48 ? 16.969 -15.131 15.271 1.00 28.55 48 THR C C 1
ATOM 4123 O O . THR C 1 48 ? 16.711 -14.198 14.508 1.00 29.03 48 THR C O 1
ATOM 4127 N N . LEU C 1 49 ? 16.856 -15.052 16.595 1.00 33.67 49 LEU C N 1
ATOM 4128 C CA . LEU C 1 49 ? 16.344 -13.872 17.278 1.00 30.65 49 LEU C CA 1
ATOM 4129 C C . LEU C 1 49 ? 17.380 -12.753 17.272 1.00 27.48 49 LEU C C 1
ATOM 4130 O O . LEU C 1 49 ? 18.570 -12.998 17.471 1.00 25.89 49 LEU C O 1
ATOM 4135 N N . HIS C 1 50 ? 16.909 -11.523 17.048 1.00 26.94 50 HIS C N 1
ATOM 4136 C CA . HIS C 1 50 ? 17.696 -10.297 17.113 1.00 26.33 50 HIS C CA 1
ATOM 4137 C C . HIS C 1 50 ? 17.086 -9.347 18.145 1.00 30.49 50 HIS C C 1
ATOM 4138 O O . HIS C 1 50 ? 15.865 -9.146 18.170 1.00 27.90 50 HIS C O 1
ATOM 4145 N N . ALA C 1 51 ? 17.936 -8.742 18.979 1.00 28.11 51 ALA C N 1
ATOM 4146 C CA . ALA C 1 51 ? 17.512 -7.765 19.977 1.00 26.90 51 ALA C CA 1
ATOM 4147 C C . ALA C 1 51 ? 17.922 -6.361 19.539 1.00 26.24 51 ALA C C 1
ATOM 4148 O O . ALA C 1 51 ? 19.114 -6.067 19.401 1.00 25.24 51 ALA C O 1
ATOM 4150 N N . GLY C 1 52 ? 16.936 -5.489 19.356 1.00 23.87 52 GLY C N 1
ATOM 4151 C CA . GLY C 1 52 ? 17.234 -4.145 18.894 1.00 27.90 52 GLY C CA 1
ATOM 4152 C C . GLY C 1 52 ? 18.200 -3.409 19.808 1.00 28.24 52 GLY C C 1
ATOM 4153 O O . GLY C 1 52 ? 18.107 -3.475 21.034 1.00 31.94 52 GLY C O 1
ATOM 4154 N N . GLN C 1 53 ? 19.115 -2.666 19.187 1.00 31.75 53 GLN C N 1
ATOM 4155 C CA . GLN C 1 53 ? 20.082 -1.859 19.924 1.00 36.69 53 GLN C CA 1
ATOM 4156 C C . GLN C 1 53 ? 19.416 -0.861 20.861 1.00 38.15 53 GLN C C 1
ATOM 4157 O O . GLN C 1 53 ? 20.009 -0.488 21.881 1.00 41.90 53 GLN C O 1
ATOM 4163 N N . ASP C 1 54 ? 18.218 -0.383 20.521 1.00 34.26 54 ASP C N 1
ATOM 4164 C CA . ASP C 1 54 ? 17.512 0.575 21.358 1.00 30.36 54 ASP C CA 1
ATOM 4165 C C . ASP C 1 54 ? 16.710 -0.100 22.458 1.00 32.66 54 ASP C C 1
ATOM 4166 O O . ASP C 1 54 ? 15.902 0.567 23.113 1.00 37.69 54 ASP C O 1
ATOM 4171 N N . GLU C 1 55 ? 16.904 -1.404 22.667 1.00 31.47 55 GLU C N 1
ATOM 4172 C CA . GLU C 1 55 ? 16.105 -2.170 23.620 1.00 37.12 55 GLU C CA 1
ATOM 4173 C C . GLU C 1 55 ? 14.620 -1.822 23.521 1.00 37.29 55 GLU C C 1
ATOM 4174 O O . GLU C 1 55 ? 13.943 -1.642 24.541 1.00 38.78 55 GLU C O 1
ATOM 4180 N N . HIS C 1 56 ? 14.109 -1.728 22.285 1.00 37.12 56 HIS C N 1
ATOM 4181 C CA . HIS C 1 56 ? 12.729 -1.327 22.037 1.00 36.48 56 HIS C CA 1
ATOM 4182 C C . HIS C 1 56 ? 12.102 -2.073 20.865 1.00 37.56 56 HIS C C 1
ATOM 4183 O O . HIS C 1 56 ? 10.995 -1.716 20.438 1.00 38.82 56 HIS C O 1
ATOM 4190 N N . GLY C 1 57 ? 12.754 -3.094 20.341 1.00 33.43 57 GLY C N 1
ATOM 4191 C CA . GLY C 1 57 ? 12.218 -3.785 19.200 1.00 33.82 57 GLY C CA 1
ATOM 4192 C C . GLY C 1 57 ? 13.066 -4.985 18.877 1.00 33.45 57 GLY C C 1
ATOM 4193 O O . GLY C 1 57 ? 14.290 -4.922 18.955 1.00 33.60 57 GLY C O 1
ATOM 4194 N N . THR C 1 58 ? 12.421 -6.078 18.524 1.00 34.46 58 THR C N 1
ATOM 4195 C CA . THR C 1 58 ? 13.062 -7.344 18.226 1.00 32.05 58 THR C CA 1
ATOM 4196 C C . THR C 1 58 ? 12.934 -7.645 16.736 1.00 30.52 58 THR C C 1
ATOM 4197 O O . THR C 1 58 ? 12.278 -6.921 15.981 1.00 28.21 58 THR C O 1
ATOM 4201 N N . ALA C 1 59 ? 13.543 -8.752 16.324 1.00 32.45 59 ALA C N 1
ATOM 4202 C CA . ALA C 1 59 ? 13.484 -9.180 14.928 1.00 27.35 59 ALA C CA 1
ATOM 4203 C C . ALA C 1 59 ? 13.804 -10.660 14.865 1.00 23.76 59 ALA C C 1
ATOM 4204 O O . ALA C 1 59 ? 14.875 -11.061 15.298 1.00 26.36 59 ALA C O 1
ATOM 4206 N N . ASN C 1 60 ? 12.892 -11.467 14.336 1.00 26.67 60 ASN C N 1
ATOM 4207 C CA . ASN C 1 60 ? 13.124 -12.893 14.133 1.00 25.10 60 ASN C CA 1
ATOM 4208 C C . ASN C 1 60 ? 13.411 -13.157 12.655 1.00 30.12 60 ASN C C 1
ATOM 4209 O O . ASN C 1 60 ? 12.601 -12.791 11.792 1.00 29.67 60 ASN C O 1
ATOM 4214 N N . TYR C 1 61 ? 14.562 -13.793 12.368 1.00 28.52 61 TYR C N 1
ATOM 4215 C CA . TYR C 1 61 ? 14.997 -14.151 11.009 1.00 25.63 61 TYR C CA 1
ATOM 4216 C C . TYR C 1 61 ? 14.711 -15.636 10.836 1.00 28.16 61 TYR C C 1
ATOM 4217 O O . TYR C 1 61 ? 15.436 -16.476 11.378 1.00 29.83 61 TYR C O 1
ATOM 4226 N N . ILE C 1 62 ? 13.651 -15.960 10.082 1.00 29.36 62 ILE C N 1
ATOM 4227 C CA . ILE C 1 62 ? 13.112 -17.321 9.991 1.00 32.74 62 ILE C CA 1
ATOM 4228 C C . ILE C 1 62 ? 13.311 -17.839 8.574 1.00 31.25 62 ILE C C 1
ATOM 4229 O O . ILE C 1 62 ? 12.908 -17.181 7.605 1.00 32.12 62 ILE C O 1
ATOM 4234 N N . GLN C 1 63 ? 13.883 -19.039 8.458 1.00 33.84 63 GLN C N 1
ATOM 4235 C CA . GLN C 1 63 ? 14.078 -19.708 7.173 1.00 34.09 63 GLN C CA 1
ATOM 4236 C C . GLN C 1 63 ? 13.039 -20.817 7.017 1.00 36.46 63 GLN C C 1
ATOM 4237 O O . GLN C 1 63 ? 13.048 -21.797 7.774 1.00 37.14 63 GLN C O 1
ATOM 4243 N N . TRP C 1 64 ? 12.156 -20.664 6.035 1.00 31.35 64 TRP C N 1
ATOM 4244 C CA . TRP C 1 64 ? 11.128 -21.651 5.742 1.00 35.93 64 TRP C CA 1
ATOM 4245 C C . TRP C 1 64 ? 11.451 -22.404 4.465 1.00 41.37 64 TRP C C 1
ATOM 4246 O O . TRP C 1 64 ? 12.012 -21.842 3.520 1.00 40.20 64 TRP C O 1
ATOM 4257 N N . ARG C 1 65 ? 11.070 -23.681 4.426 1.00 44.07 65 ARG C N 1
ATOM 4258 C CA . ARG C 1 65 ? 11.359 -24.474 3.237 1.00 45.34 65 ARG C CA 1
ATOM 4259 C C . ARG C 1 65 ? 10.606 -23.921 2.032 1.00 42.87 65 ARG C C 1
ATOM 4260 O O . ARG C 1 65 ? 11.191 -23.717 0.961 1.00 43.48 65 ARG C O 1
ATOM 4268 N N . SER C 1 66 ? 9.317 -23.614 2.218 1.00 42.51 66 SER C N 1
ATOM 4269 C CA . SER C 1 66 ? 8.438 -23.092 1.180 1.00 36.83 66 SER C CA 1
ATOM 4270 C C . SER C 1 66 ? 7.414 -22.180 1.827 1.00 41.27 66 SER C C 1
ATOM 4271 O O . SER C 1 66 ? 7.130 -22.288 3.020 1.00 46.12 66 SER C O 1
ATOM 4274 N N . LEU C 1 67 ? 6.825 -21.314 1.010 1.00 42.55 67 LEU C N 1
ATOM 4275 C CA . LEU C 1 67 ? 5.705 -20.495 1.473 1.00 44.03 67 LEU C CA 1
ATOM 4276 C C . LEU C 1 67 ? 4.482 -21.334 1.840 1.00 43.93 67 LEU C C 1
ATOM 4277 O O . LEU C 1 67 ? 3.657 -20.910 2.664 1.00 43.51 67 LEU C O 1
ATOM 4282 N N . ALA C 1 68 ? 4.323 -22.504 1.219 1.00 43.46 68 ALA C N 1
ATOM 4283 C CA . ALA C 1 68 ? 3.249 -23.407 1.619 1.00 43.93 68 ALA C CA 1
ATOM 4284 C C . ALA C 1 68 ? 3.353 -23.729 3.102 1.00 48.95 68 ALA C C 1
ATOM 4285 O O . ALA C 1 68 ? 2.405 -23.517 3.870 1.00 52.95 68 ALA C O 1
ATOM 4287 N N . ASP C 1 69 ? 4.526 -24.221 3.517 1.00 50.79 69 ASP C N 1
ATOM 4288 C CA . ASP C 1 69 ? 4.796 -24.548 4.913 1.00 47.20 69 ASP C CA 1
ATOM 4289 C C . ASP C 1 69 ? 4.374 -23.422 5.842 1.00 44.96 69 ASP C C 1
ATOM 4290 O O . ASP C 1 69 ? 3.571 -23.632 6.751 1.00 46.98 69 ASP C O 1
ATOM 4295 N N . LEU C 1 70 ? 4.912 -22.214 5.624 1.00 46.78 70 LEU C N 1
ATOM 4296 C CA . LEU C 1 70 ? 4.591 -21.092 6.503 1.00 46.76 70 LEU C CA 1
ATOM 4297 C C . LEU C 1 70 ? 3.099 -21.030 6.762 1.00 49.04 70 LEU C C 1
ATOM 4298 O O . LEU C 1 70 ? 2.655 -20.975 7.915 1.00 50.43 70 LEU C O 1
ATOM 4303 N N . GLU C 1 71 ? 2.312 -21.071 5.700 1.00 50.05 71 GLU C N 1
ATOM 4304 C CA . GLU C 1 71 ? 0.868 -21.012 5.811 1.00 49.01 71 GLU C CA 1
ATOM 4305 C C . GLU C 1 71 ? 0.260 -22.313 6.393 1.00 51.82 71 GLU C C 1
ATOM 4306 O O . GLU C 1 71 ? -0.960 -22.475 6.380 1.00 55.11 71 GLU C O 1
ATOM 4312 N N . ALA C 1 72 ? 1.083 -23.201 6.955 1.00 55.59 72 ALA C N 1
ATOM 4313 C CA . ALA C 1 72 ? 0.609 -24.387 7.663 1.00 51.48 72 ALA C CA 1
ATOM 4314 C C . ALA C 1 72 ? 1.538 -24.785 8.829 1.00 54.25 72 ALA C C 1
ATOM 4315 O O . ALA C 1 72 ? 1.743 -24.031 9.794 1.00 56.99 72 ALA C O 1
ATOM 4317 N N . LEU C 1 86 ? 0.885 -17.688 20.609 1.00 46.04 86 LEU C N 1
ATOM 4318 C CA . LEU C 1 86 ? 0.090 -16.742 21.380 1.00 50.97 86 LEU C CA 1
ATOM 4319 C C . LEU C 1 86 ? 0.972 -15.880 22.314 1.00 53.46 86 LEU C C 1
ATOM 4320 O O . LEU C 1 86 ? 1.843 -16.393 23.027 1.00 54.98 86 LEU C O 1
ATOM 4325 N N . PHE C 1 87 ? 0.702 -14.575 22.312 1.00 46.04 87 PHE C N 1
ATOM 4326 C CA . PHE C 1 87 ? 1.576 -13.574 22.912 1.00 44.30 87 PHE C CA 1
ATOM 4327 C C . PHE C 1 87 ? 0.831 -12.832 24.012 1.00 44.64 87 PHE C C 1
ATOM 4328 O O . PHE C 1 87 ? -0.207 -12.210 23.755 1.00 49.79 87 PHE C O 1
ATOM 4336 N N . LYS C 1 88 ? 1.362 -12.871 25.235 1.00 46.98 88 LYS C N 1
ATOM 4337 C CA . LYS C 1 88 ? 0.742 -12.060 26.279 1.00 47.56 88 LYS C CA 1
ATOM 4338 C C . LYS C 1 88 ? 1.190 -10.602 26.183 1.00 42.24 88 LYS C C 1
ATOM 4339 O O . LYS C 1 88 ? 0.433 -9.701 26.558 1.00 45.67 88 LYS C O 1
ATOM 4345 N N . GLN C 1 89 ? 2.375 -10.343 25.631 1.00 37.57 89 GLN C N 1
ATOM 4346 C CA . GLN C 1 89 ? 2.936 -8.999 25.622 1.00 36.11 89 GLN C CA 1
ATOM 4347 C C . GLN C 1 89 ? 2.507 -8.236 24.378 1.00 36.84 89 GLN C C 1
ATOM 4348 O O . GLN C 1 89 ? 2.750 -8.677 23.249 1.00 35.22 89 GLN C O 1
ATOM 4354 N N . ILE C 1 90 ? 1.892 -7.076 24.596 1.00 36.91 90 ILE C N 1
ATOM 4355 C CA . ILE C 1 90 ? 1.484 -6.222 23.492 1.00 38.14 90 ILE C CA 1
ATOM 4356 C C . ILE C 1 90 ? 2.704 -5.582 22.839 1.00 38.13 90 ILE C C 1
ATOM 4357 O O . ILE C 1 90 ? 3.763 -5.394 23.462 1.00 38.63 90 ILE C O 1
ATOM 4362 N N . SER C 1 91 ? 2.540 -5.244 21.565 1.00 33.12 91 SER C N 1
ATOM 4363 C CA . SER C 1 91 ? 3.485 -4.493 20.764 1.00 31.33 91 SER C CA 1
ATOM 4364 C C . SER C 1 91 ? 2.843 -3.212 20.246 1.00 31.20 91 SER C C 1
ATOM 4365 O O . SER C 1 91 ? 1.616 -3.060 20.230 1.00 39.32 91 SER C O 1
ATOM 4368 N N . THR C 1 92 ? 3.702 -2.295 19.809 1.00 30.30 92 THR C N 1
ATOM 4369 C CA . THR C 1 92 ? 3.301 -1.043 19.191 1.00 30.61 92 THR C CA 1
ATOM 4370 C C . THR C 1 92 ? 3.515 -1.023 17.685 1.00 30.25 92 THR C C 1
ATOM 4371 O O . THR C 1 92 ? 3.241 0.003 17.061 1.00 36.02 92 THR C O 1
ATOM 4375 N N . SER C 1 93 ? 4.032 -2.104 17.096 1.00 29.51 93 SER C N 1
ATOM 4376 C CA . SER C 1 93 ? 3.940 -2.350 15.652 1.00 36.14 93 SER C CA 1
ATOM 4377 C C . SER C 1 93 ? 4.485 -3.731 15.307 1.00 33.08 93 SER C C 1
ATOM 4378 O O . SER C 1 93 ? 5.379 -4.247 15.990 1.00 31.49 93 SER C O 1
ATOM 4381 N N . VAL C 1 94 ? 3.944 -4.338 14.255 1.00 30.24 94 VAL C N 1
ATOM 4382 C CA . VAL C 1 94 ? 4.329 -5.678 13.827 1.00 34.85 94 VAL C CA 1
ATOM 4383 C C . VAL C 1 94 ? 4.510 -5.673 12.313 1.00 35.28 94 VAL C C 1
ATOM 4384 O O . VAL C 1 94 ? 3.661 -5.160 11.580 1.00 31.11 94 VAL C O 1
ATOM 4388 N N . HIS C 1 95 ? 5.610 -6.235 11.841 1.00 37.26 95 HIS C N 1
ATOM 4389 C CA . HIS C 1 95 ? 5.806 -6.361 10.404 1.00 31.72 95 HIS C CA 1
ATOM 4390 C C . HIS C 1 95 ? 6.356 -7.752 10.132 1.00 30.48 95 HIS C C 1
ATOM 4391 O O . HIS C 1 95 ? 7.460 -8.081 10.574 1.00 30.58 95 HIS C O 1
ATOM 4398 N N . LEU C 1 96 ? 5.551 -8.585 9.476 1.00 29.19 96 LEU C N 1
ATOM 4399 C CA . LEU C 1 96 ? 5.965 -9.911 9.026 1.00 29.76 96 LEU C CA 1
ATOM 4400 C C . LEU C 1 96 ? 6.324 -9.754 7.549 1.00 32.10 96 LEU C C 1
ATOM 4401 O O . LEU C 1 96 ? 5.441 -9.671 6.691 1.00 30.82 96 LEU C O 1
ATOM 4406 N N . LEU C 1 97 ? 7.627 -9.661 7.257 1.00 28.88 97 LEU C N 1
ATOM 4407 C CA . LEU C 1 97 ? 8.117 -9.456 5.894 1.00 29.55 97 LEU C CA 1
ATOM 4408 C C . LEU C 1 97 ? 8.527 -10.802 5.300 1.00 26.93 97 LEU C C 1
ATOM 4409 O O . LEU C 1 97 ? 9.546 -11.377 5.691 1.00 24.98 97 LEU C O 1
ATOM 4414 N N . LYS C 1 98 ? 7.734 -11.306 4.360 1.00 27.71 98 LYS C N 1
ATOM 4415 C CA . LYS C 1 98 ? 8.089 -12.528 3.646 1.00 31.84 98 LYS C CA 1
ATOM 4416 C C . LYS C 1 98 ? 8.941 -12.164 2.425 1.00 29.92 98 LYS C C 1
ATOM 4417 O O . LYS C 1 98 ? 8.529 -11.345 1.594 1.00 30.01 98 LYS C O 1
ATOM 4423 N N . THR C 1 99 ? 10.154 -12.721 2.355 1.00 25.65 99 THR C N 1
ATOM 4424 C CA . THR C 1 99 ? 11.122 -12.341 1.338 1.00 27.91 99 THR C CA 1
ATOM 4425 C C . THR C 1 99 ? 11.858 -13.564 0.795 1.00 24.53 99 THR C C 1
ATOM 4426 O O . THR C 1 99 ? 11.658 -14.704 1.219 1.00 25.09 99 THR C O 1
ATOM 4430 N N . GLU C 1 100 ? 12.730 -13.299 -0.159 1.00 28.60 100 GLU C N 1
ATOM 4431 C CA . GLU C 1 100 ? 13.606 -14.296 -0.755 1.00 33.16 100 GLU C CA 1
ATOM 4432 C C . GLU C 1 100 ? 14.985 -13.688 -0.829 1.00 28.75 100 GLU C C 1
ATOM 4433 O O . GLU C 1 100 ? 15.134 -12.546 -1.277 1.00 27.43 100 GLU C O 1
ATOM 4439 N N . VAL C 1 101 ? 15.982 -14.441 -0.395 1.00 27.12 101 VAL C N 1
ATOM 4440 C CA . VAL C 1 101 ? 17.356 -13.970 -0.477 1.00 28.33 101 VAL C CA 1
ATOM 4441 C C . VAL C 1 101 ? 17.844 -14.206 -1.899 1.00 28.73 101 VAL C C 1
ATOM 4442 O O . VAL C 1 101 ? 17.947 -15.355 -2.340 1.00 29.14 101 VAL C O 1
ATOM 4446 N N . VAL C 1 102 ? 18.151 -13.117 -2.609 1.00 28.60 102 VAL C N 1
ATOM 4447 C CA . VAL C 1 102 ? 18.544 -13.169 -4.013 1.00 26.66 102 VAL C CA 1
ATOM 4448 C C . VAL C 1 102 ? 20.029 -12.886 -4.229 1.00 32.95 102 VAL C C 1
ATOM 4449 O O . VAL C 1 102 ? 20.550 -13.203 -5.310 1.00 35.78 102 VAL C O 1
ATOM 4453 N N . PHE C 1 103 ? 20.721 -12.293 -3.259 1.00 33.53 103 PHE C N 1
ATOM 4454 C CA . PHE C 1 103 ? 22.137 -11.980 -3.387 1.00 29.91 103 PHE C CA 1
ATOM 4455 C C . PHE C 1 103 ? 22.767 -11.923 -1.998 1.00 33.79 103 PHE C C 1
ATOM 4456 O O . PHE C 1 103 ? 22.127 -11.508 -1.023 1.00 28.27 103 PHE C O 1
ATOM 4464 N N . SER C 1 104 ? 24.039 -12.312 -1.934 1.00 30.84 104 SER C N 1
ATOM 4465 C CA . SER C 1 104 ? 24.811 -12.238 -0.705 1.00 32.46 104 SER C CA 1
ATOM 4466 C C . SER C 1 104 ? 26.283 -12.283 -1.059 1.00 35.67 104 SER C C 1
ATOM 4467 O O . SER C 1 104 ? 26.685 -12.963 -2.005 1.00 37.59 104 SER C O 1
ATOM 4470 N N . GLN C 1 105 ? 27.079 -11.549 -0.289 1.00 35.78 105 GLN C N 1
ATOM 4471 C CA . GLN C 1 105 ? 28.525 -11.605 -0.404 1.00 32.39 105 GLN C CA 1
ATOM 4472 C C . GLN C 1 105 ? 29.109 -11.382 0.982 1.00 34.30 105 GLN C C 1
ATOM 4473 O O . GLN C 1 105 ? 28.444 -10.864 1.881 1.00 35.56 105 GLN C O 1
ATOM 4479 N N . HIS C 1 106 ? 30.365 -11.765 1.149 1.00 34.65 106 HIS C N 1
ATOM 4480 C CA . HIS C 1 106 ? 31.017 -11.627 2.435 1.00 34.82 106 HIS C CA 1
ATOM 4481 C C . HIS C 1 106 ? 32.479 -11.247 2.244 1.00 35.50 106 HIS C C 1
ATOM 4482 O O . HIS C 1 106 ? 33.027 -11.304 1.145 1.00 36.11 106 HIS C O 1
ATOM 4489 N N . HIS C 1 107 ? 33.101 -10.848 3.344 1.00 38.01 107 HIS C N 1
ATOM 4490 C CA . HIS C 1 107 ? 34.528 -10.578 3.355 1.00 37.94 107 HIS C CA 1
ATOM 4491 C C . HIS C 1 107 ? 35.306 -11.855 3.037 1.00 39.06 107 HIS C C 1
ATOM 4492 O O . HIS C 1 107 ? 34.969 -12.936 3.546 1.00 39.27 107 HIS C O 1
ATOM 4499 N N . PRO C 1 108 ? 36.349 -11.761 2.213 1.00 34.20 108 PRO C N 1
ATOM 4500 C CA . PRO C 1 108 ? 37.190 -12.931 1.909 1.00 37.57 108 PRO C CA 1
ATOM 4501 C C . PRO C 1 108 ? 37.599 -13.753 3.122 1.00 38.31 108 PRO C C 1
ATOM 4502 O O . PRO C 1 108 ? 37.821 -14.963 2.986 1.00 38.42 108 PRO C O 1
ATOM 4506 N N . ASP C 1 109 ? 37.726 -13.134 4.299 1.00 33.31 109 ASP C N 1
ATOM 4507 C CA . ASP C 1 109 ? 38.104 -13.891 5.491 1.00 40.94 109 ASP C CA 1
ATOM 4508 C C . ASP C 1 109 ? 37.052 -14.931 5.864 1.00 41.58 109 ASP C C 1
ATOM 4509 O O . ASP C 1 109 ? 37.401 -16.024 6.326 1.00 45.16 109 ASP C O 1
ATOM 4514 N N . LEU C 1 110 ? 35.736 -14.600 5.694 1.00 38.13 110 LEU C N 1
ATOM 4515 C CA . LEU C 1 110 ? 34.686 -15.529 6.089 1.00 33.35 110 LEU C CA 1
ATOM 4516 C C . LEU C 1 110 ? 34.460 -16.563 4.988 1.00 36.52 110 LEU C C 1
ATOM 4517 O O . LEU C 1 110 ? 34.736 -16.299 3.815 1.00 36.08 110 LEU C O 1
ATOM 4522 N N . PRO C 1 111 ? 33.992 -17.759 5.344 1.00 32.25 111 PRO C N 1
ATOM 4523 C CA . PRO C 1 111 ? 33.667 -18.755 4.311 1.00 36.16 111 PRO C CA 1
ATOM 4524 C C . PRO C 1 111 ? 32.238 -18.639 3.772 1.00 40.80 111 PRO C C 1
ATOM 4525 O O . PRO C 1 111 ? 31.991 -18.843 2.574 1.00 43.97 111 PRO C O 1
ATOM 4529 N N . ARG C 1 112 ? 31.284 -18.347 4.662 1.00 42.24 112 ARG C N 1
ATOM 4530 C CA . ARG C 1 112 ? 29.880 -18.129 4.323 1.00 34.93 112 ARG C CA 1
ATOM 4531 C C . ARG C 1 112 ? 29.377 -16.947 5.147 1.00 34.12 112 ARG C C 1
ATOM 4532 O O . ARG C 1 112 ? 30.118 -16.351 5.937 1.00 34.29 112 ARG C O 1
ATOM 4540 N N . ILE C 1 113 ? 28.111 -16.594 4.968 1.00 36.77 113 ILE C N 1
ATOM 4541 C CA . ILE C 1 113 ? 27.426 -15.737 5.927 1.00 33.01 113 ILE C CA 1
ATOM 4542 C C . ILE C 1 113 ? 26.794 -16.643 6.969 1.00 32.76 113 ILE C C 1
ATOM 4543 O O . ILE C 1 113 ? 25.839 -17.371 6.680 1.00 31.54 113 ILE C O 1
ATOM 4548 N N . GLU C 1 114 ? 27.318 -16.594 8.183 1.00 32.59 114 GLU C N 1
ATOM 4549 C CA . GLU C 1 114 ? 26.737 -17.324 9.296 1.00 37.70 114 GLU C CA 1
ATOM 4550 C C . GLU C 1 114 ? 26.195 -16.320 10.310 1.00 33.22 114 GLU C C 1
ATOM 4551 O O . GLU C 1 114 ? 26.783 -15.252 10.528 1.00 31.47 114 GLU C O 1
ATOM 4557 N N . ILE C 1 115 ? 25.030 -16.626 10.871 1.00 35.32 115 ILE C N 1
ATOM 4558 C CA . ILE C 1 115 ? 24.432 -15.809 11.919 1.00 33.09 115 ILE C CA 1
ATOM 4559 C C . ILE C 1 115 ? 24.393 -16.658 13.183 1.00 36.73 115 ILE C C 1
ATOM 4560 O O . ILE C 1 115 ? 23.951 -17.813 13.154 1.00 41.26 115 ILE C O 1
ATOM 4565 N N . SER C 1 116 ? 24.918 -16.111 14.276 1.00 30.79 116 SER C N 1
ATOM 4566 C CA . SER C 1 116 ? 25.054 -16.901 15.480 1.00 36.70 116 SER C CA 1
ATOM 4567 C C . SER C 1 116 ? 25.113 -15.957 16.668 1.00 37.41 116 SER C C 1
ATOM 4568 O O . SER C 1 116 ? 25.786 -14.913 16.585 1.00 32.67 116 SER C O 1
ATOM 4571 N N . PRO C 1 117 ? 24.441 -16.282 17.775 1.00 34.67 117 PRO C N 1
ATOM 4572 C CA . PRO C 1 117 ? 24.683 -15.521 19.012 1.00 31.03 117 PRO C CA 1
ATOM 4573 C C . PRO C 1 117 ? 26.113 -15.680 19.500 1.00 33.87 117 PRO C C 1
ATOM 4574 O O . PRO C 1 117 ? 26.625 -14.789 20.185 1.00 34.57 117 PRO C O 1
ATOM 4578 N N . GLU C 1 118 ? 26.784 -16.772 19.125 1.00 33.40 118 GLU C N 1
ATOM 4579 C CA . GLU C 1 118 ? 28.192 -16.975 19.438 1.00 34.78 118 GLU C CA 1
ATOM 4580 C C . GLU C 1 118 ? 29.115 -16.072 18.641 1.00 32.29 118 GLU C C 1
ATOM 4581 O O . GLU C 1 118 ? 30.309 -16.030 18.937 1.00 34.21 118 GLU C O 1
ATOM 4587 N N . ARG C 1 119 ? 28.620 -15.383 17.627 1.00 35.76 119 ARG C N 1
ATOM 4588 C CA . ARG C 1 119 ? 29.436 -14.368 16.982 1.00 36.89 119 ARG C CA 1
ATOM 4589 C C . ARG C 1 119 ? 29.138 -13.024 17.641 1.00 36.52 119 ARG C C 1
ATOM 4590 O O . ARG C 1 119 ? 28.221 -12.895 18.456 1.00 36.56 119 ARG C O 1
ATOM 4598 N N . ASP C 1 120 ? 29.900 -12.009 17.257 1.00 34.89 120 ASP C N 1
ATOM 4599 C CA . ASP C 1 120 ? 29.822 -10.685 17.861 1.00 39.47 120 ASP C CA 1
ATOM 4600 C C . ASP C 1 120 ? 29.442 -9.631 16.823 1.00 40.88 120 ASP C C 1
ATOM 4601 O O . ASP C 1 120 ? 29.978 -8.518 16.812 1.00 43.92 120 ASP C O 1
ATOM 4606 N N . ASP C 1 121 ? 28.498 -9.957 15.939 1.00 36.42 121 ASP C N 1
ATOM 4607 C CA . ASP C 1 121 ? 28.251 -9.114 14.778 1.00 32.15 121 ASP C CA 1
ATOM 4608 C C . ASP C 1 121 ? 27.319 -7.958 15.131 1.00 32.80 121 ASP C C 1
ATOM 4609 O O . ASP C 1 121 ? 26.294 -8.148 15.795 1.00 36.64 121 ASP C O 1
ATOM 4614 N N . TYR C 1 122 ? 27.696 -6.756 14.704 1.00 31.34 122 TYR C N 1
ATOM 4615 C CA . TYR C 1 122 ? 26.805 -5.598 14.702 1.00 31.34 122 TYR C CA 1
ATOM 4616 C C . TYR C 1 122 ? 25.882 -5.719 13.485 1.00 34.73 122 TYR C C 1
ATOM 4617 O O . TYR C 1 122 ? 26.270 -5.381 12.363 1.00 34.06 122 TYR C O 1
ATOM 4626 N N . THR C 1 123 ? 24.652 -6.200 13.697 1.00 31.42 123 THR C N 1
ATOM 4627 C CA . THR C 1 123 ? 23.756 -6.557 12.596 1.00 28.91 123 THR C CA 1
ATOM 4628 C C . THR C 1 123 ? 22.836 -5.395 12.232 1.00 29.40 123 THR C C 1
ATOM 4629 O O . THR C 1 123 ? 22.110 -4.878 13.090 1.00 28.70 123 THR C O 1
ATOM 4633 N N . VAL C 1 124 ? 22.864 -4.997 10.958 1.00 26.24 124 VAL C N 1
ATOM 4634 C CA . VAL C 1 124 ? 22.099 -3.866 10.438 1.00 28.67 124 VAL C CA 1
ATOM 4635 C C . VAL C 1 124 ? 21.055 -4.402 9.466 1.00 32.19 124 VAL C C 1
ATOM 4636 O O . VAL C 1 124 ? 21.391 -5.058 8.470 1.00 27.24 124 VAL C O 1
ATOM 4640 N N . ILE C 1 125 ? 19.791 -4.102 9.745 1.00 33.31 125 ILE C N 1
ATOM 4641 C CA . ILE C 1 125 ? 18.682 -4.427 8.858 1.00 31.16 125 ILE C CA 1
ATOM 4642 C C . ILE C 1 125 ? 18.108 -3.116 8.337 1.00 32.24 125 ILE C C 1
ATOM 4643 O O . ILE C 1 125 ? 17.679 -2.266 9.126 1.00 35.86 125 ILE C O 1
ATOM 4648 N N . ILE C 1 126 ? 18.088 -2.955 7.014 1.00 31.69 126 ILE C N 1
ATOM 4649 C CA . ILE C 1 126 ? 17.511 -1.783 6.362 1.00 31.02 126 ILE C CA 1
ATOM 4650 C C . ILE C 1 126 ? 16.379 -2.264 5.461 1.00 33.73 126 ILE C C 1
ATOM 4651 O O . ILE C 1 126 ? 16.608 -3.060 4.544 1.00 31.12 126 ILE C O 1
ATOM 4656 N N . VAL C 1 127 ? 15.160 -1.793 5.731 1.00 33.75 127 VAL C N 1
ATOM 4657 C CA . VAL C 1 127 ? 13.981 -2.133 4.943 1.00 29.16 127 VAL C CA 1
ATOM 4658 C C . VAL C 1 127 ? 13.649 -0.952 4.031 1.00 31.67 127 VAL C C 1
ATOM 4659 O O . VAL C 1 127 ? 13.475 0.180 4.500 1.00 33.02 127 VAL C O 1
ATOM 4663 N N . MET C 1 128 ? 13.554 -1.203 2.729 1.00 32.86 128 MET C N 1
ATOM 4664 C CA . MET C 1 128 ? 13.341 -0.143 1.748 1.00 32.11 128 MET C CA 1
ATOM 4665 C C . MET C 1 128 ? 12.024 -0.352 1.014 1.00 32.28 128 MET C C 1
ATOM 4666 O O . MET C 1 128 ? 11.730 -1.464 0.561 1.00 32.77 128 MET C O 1
ATOM 4671 N N . ASP C 1 129 ? 11.246 0.717 0.872 1.00 28.41 129 ASP C N 1
ATOM 4672 C CA . ASP C 1 129 ? 10.045 0.657 0.053 1.00 29.51 129 ASP C CA 1
ATOM 4673 C C . ASP C 1 129 ? 10.354 1.051 -1.387 1.00 33.91 129 ASP C C 1
ATOM 4674 O O . ASP C 1 129 ? 11.186 1.921 -1.666 1.00 27.64 129 ASP C O 1
ATOM 4679 N N . VAL C 1 130 ? 9.648 0.408 -2.303 1.00 32.77 130 VAL C N 1
ATOM 4680 C CA . VAL C 1 130 ? 9.863 0.616 -3.721 1.00 34.08 130 VAL C CA 1
ATOM 4681 C C . VAL C 1 130 ? 8.530 0.387 -4.415 1.00 35.29 130 VAL C C 1
ATOM 4682 O O . VAL C 1 130 ? 7.793 -0.534 -4.056 1.00 36.69 130 VAL C O 1
ATOM 4686 N N . ALA C 1 131 ? 8.197 1.241 -5.387 1.00 32.53 131 ALA C N 1
ATOM 4687 C CA . ALA C 1 131 ? 7.043 0.961 -6.227 1.00 31.66 131 ALA C CA 1
ATOM 4688 C C . ALA C 1 131 ? 7.207 -0.409 -6.875 1.00 34.93 131 ALA C C 1
ATOM 4689 O O . ALA C 1 131 ? 8.317 -0.817 -7.217 1.00 42.42 131 ALA C O 1
ATOM 4691 N N . ALA C 1 132 ? 6.098 -1.140 -7.005 1.00 37.13 132 ALA C N 1
ATOM 4692 C CA . ALA C 1 132 ? 6.161 -2.522 -7.475 1.00 34.00 132 ALA C CA 1
ATOM 4693 C C . ALA C 1 132 ? 6.745 -2.637 -8.868 1.00 36.70 132 ALA C C 1
ATOM 4694 O O . ALA C 1 132 ? 7.268 -3.703 -9.221 1.00 35.22 132 ALA C O 1
ATOM 4696 N N . GLN C 1 133 ? 6.639 -1.569 -9.667 1.00 41.35 133 GLN C N 1
ATOM 4697 C CA . GLN C 1 133 ? 7.162 -1.527 -11.027 1.00 39.08 133 GLN C CA 1
ATOM 4698 C C . GLN C 1 133 ? 8.662 -1.253 -11.060 1.00 42.49 133 GLN C C 1
ATOM 4699 O O . GLN C 1 133 ? 9.300 -1.456 -12.103 1.00 38.50 133 GLN C O 1
ATOM 4705 N N . ASP C 1 134 ? 9.231 -0.779 -9.954 1.00 37.27 134 ASP C N 1
ATOM 4706 C CA . ASP C 1 134 ? 10.663 -0.584 -9.855 1.00 32.22 134 ASP C CA 1
ATOM 4707 C C . ASP C 1 134 ? 11.343 -1.706 -9.094 1.00 33.99 134 ASP C C 1
ATOM 4708 O O . ASP C 1 134 ? 12.568 -1.687 -8.964 1.00 34.85 134 ASP C O 1
ATOM 4713 N N . GLN C 1 135 ? 10.588 -2.695 -8.607 1.00 33.29 135 GLN C N 1
ATOM 4714 C CA . GLN C 1 135 ? 11.157 -3.633 -7.646 1.00 33.31 135 GLN C CA 1
ATOM 4715 C C . GLN C 1 135 ? 12.270 -4.455 -8.273 1.00 31.02 135 GLN C C 1
ATOM 4716 O O . GLN C 1 135 ? 13.336 -4.632 -7.671 1.00 35.49 135 GLN C O 1
ATOM 4722 N N . ALA C 1 136 ? 12.023 -4.991 -9.467 1.00 30.19 136 ALA C N 1
ATOM 4723 C CA . ALA C 1 136 ? 13.020 -5.807 -10.155 1.00 31.29 136 ALA C CA 1
ATOM 4724 C C . ALA C 1 136 ? 14.253 -4.989 -10.516 1.00 35.05 136 ALA C C 1
ATOM 4725 O O . ALA C 1 136 ? 15.380 -5.501 -10.475 1.00 32.09 136 ALA C O 1
ATOM 4727 N N . ALA C 1 137 ? 14.057 -3.724 -10.899 1.00 32.73 137 ALA C N 1
ATOM 4728 C CA . ALA C 1 137 ? 15.191 -2.866 -11.211 1.00 33.69 137 ALA C CA 1
ATOM 4729 C C . ALA C 1 137 ? 16.062 -2.658 -9.978 1.00 33.54 137 ALA C C 1
ATOM 4730 O O . ALA C 1 137 ? 17.290 -2.815 -10.033 1.00 34.07 137 ALA C O 1
ATOM 4732 N N . LEU C 1 138 ? 15.434 -2.324 -8.848 1.00 31.23 138 LEU C N 1
ATOM 4733 C CA . LEU C 1 138 ? 16.168 -2.124 -7.600 1.00 31.89 138 LEU C CA 1
ATOM 4734 C C . LEU C 1 138 ? 16.902 -3.395 -7.176 1.00 27.27 138 LEU C C 1
ATOM 4735 O O . LEU C 1 138 ? 18.097 -3.361 -6.856 1.00 23.18 138 LEU C O 1
ATOM 4740 N N . VAL C 1 139 ? 16.194 -4.528 -7.180 1.00 27.77 139 VAL C N 1
ATOM 4741 C CA . VAL C 1 139 ? 16.807 -5.817 -6.858 1.00 29.00 139 VAL C CA 1
ATOM 4742 C C . VAL C 1 139 ? 18.034 -6.066 -7.723 1.00 30.39 139 VAL C C 1
ATOM 4743 O O . VAL C 1 139 ? 19.107 -6.408 -7.217 1.00 30.86 139 VAL C O 1
ATOM 4747 N N . GLN C 1 140 ? 17.894 -5.893 -9.044 1.00 32.34 140 GLN C N 1
ATOM 4748 C CA . GLN C 1 140 ? 18.961 -6.259 -9.967 1.00 29.35 140 GLN C CA 1
ATOM 4749 C C . GLN C 1 140 ? 20.121 -5.270 -9.955 1.00 33.12 140 GLN C C 1
ATOM 4750 O O . GLN C 1 140 ? 21.230 -5.633 -10.364 1.00 36.09 140 GLN C O 1
ATOM 4756 N N . VAL C 1 141 ? 19.892 -4.038 -9.515 1.00 30.19 141 VAL C N 1
ATOM 4757 C CA . VAL C 1 141 ? 20.970 -3.064 -9.434 1.00 30.19 141 VAL C CA 1
ATOM 4758 C C . VAL C 1 141 ? 21.733 -3.172 -8.110 1.00 35.87 141 VAL C C 1
ATOM 4759 O O . VAL C 1 141 ? 22.950 -2.957 -8.083 1.00 39.82 141 VAL C O 1
ATOM 4763 N N . LEU C 1 142 ? 21.052 -3.513 -7.009 1.00 33.35 142 LEU C N 1
ATOM 4764 C CA . LEU C 1 142 ? 21.711 -3.685 -5.718 1.00 28.61 142 LEU C CA 1
ATOM 4765 C C . LEU C 1 142 ? 22.314 -5.070 -5.540 1.00 30.88 142 LEU C C 1
ATOM 4766 O O . LEU C 1 142 ? 23.405 -5.190 -4.976 1.00 35.05 142 LEU C O 1
ATOM 4771 N N . GLY C 1 143 ? 21.627 -6.117 -5.998 1.00 31.36 143 GLY C N 1
ATOM 4772 C CA . GLY C 1 143 ? 22.111 -7.485 -5.884 1.00 32.68 143 GLY C CA 1
ATOM 4773 C C . GLY C 1 143 ? 23.214 -7.823 -6.879 1.00 39.21 143 GLY C C 1
ATOM 4774 O O . GLY C 1 143 ? 23.059 -8.697 -7.744 1.00 35.78 143 GLY C O 1
ATOM 4775 N N . ARG C 1 144 ? 24.340 -7.127 -6.766 1.00 36.41 144 ARG C N 1
ATOM 4776 C CA . ARG C 1 144 ? 25.475 -7.326 -7.654 1.00 42.16 144 ARG C CA 1
ATOM 4777 C C . ARG C 1 144 ? 26.736 -7.279 -6.811 1.00 36.31 144 ARG C C 1
ATOM 4778 O O . ARG C 1 144 ? 26.757 -6.613 -5.770 1.00 34.29 144 ARG C O 1
ATOM 4786 N N . PRO C 1 145 ? 27.783 -7.998 -7.215 1.00 40.65 145 PRO C N 1
ATOM 4787 C CA . PRO C 1 145 ? 29.021 -7.998 -6.420 1.00 34.31 145 PRO C CA 1
ATOM 4788 C C . PRO C 1 145 ? 29.559 -6.586 -6.237 1.00 33.12 145 PRO C C 1
ATOM 4789 O O . PRO C 1 145 ? 29.564 -5.772 -7.164 1.00 37.05 145 PRO C O 1
ATOM 4793 N N . ASP C 1 146 ? 29.967 -6.294 -5.011 1.00 27.31 146 ASP C N 1
ATOM 4794 C CA . ASP C 1 146 ? 30.501 -5.003 -4.598 1.00 28.14 146 ASP C CA 1
ATOM 4795 C C . ASP C 1 146 ? 31.900 -5.296 -4.068 1.00 33.39 146 ASP C C 1
ATOM 4796 O O . ASP C 1 146 ? 32.066 -5.770 -2.935 1.00 33.96 146 ASP C O 1
ATOM 4801 N N . GLU C 1 147 ? 32.912 -5.052 -4.889 1.00 35.32 147 GLU C N 1
ATOM 4802 C CA . GLU C 1 147 ? 34.265 -5.353 -4.436 1.00 33.85 147 GLU C CA 1
ATOM 4803 C C . GLU C 1 147 ? 34.817 -4.250 -3.548 1.00 35.25 147 GLU C C 1
ATOM 4804 O O . GLU C 1 147 ? 35.505 -4.535 -2.557 1.00 35.39 147 GLU C O 1
ATOM 4810 N N . TRP C 1 148 ? 34.486 -2.994 -3.854 1.00 29.24 148 TRP C N 1
ATOM 4811 C CA . TRP C 1 148 ? 34.998 -1.895 -3.047 1.00 36.33 148 TRP C CA 1
ATOM 4812 C C . TRP C 1 148 ? 34.557 -2.005 -1.579 1.00 41.10 148 TRP C C 1
ATOM 4813 O O . TRP C 1 148 ? 35.368 -1.792 -0.663 1.00 36.83 148 TRP C O 1
ATOM 4824 N N . ILE C 1 149 ? 33.282 -2.355 -1.336 1.00 35.71 149 ILE C N 1
ATOM 4825 C CA . ILE C 1 149 ? 32.771 -2.422 0.034 1.00 39.85 149 ILE C CA 1
ATOM 4826 C C . ILE C 1 149 ? 33.602 -3.376 0.902 1.00 40.09 149 ILE C C 1
ATOM 4827 O O . ILE C 1 149 ? 33.739 -3.158 2.113 1.00 35.69 149 ILE C O 1
ATOM 4832 N N . LYS C 1 150 ? 34.198 -4.418 0.306 1.00 39.20 150 LYS C N 1
ATOM 4833 C CA . LYS C 1 150 ? 34.951 -5.395 1.089 1.00 39.88 150 LYS C CA 1
ATOM 4834 C C . LYS C 1 150 ? 36.271 -4.850 1.622 1.00 39.79 150 LYS C C 1
ATOM 4835 O O . LYS C 1 150 ? 36.913 -5.519 2.441 1.00 35.79 150 LYS C O 1
ATOM 4841 N N . THR C 1 151 ? 36.689 -3.666 1.182 1.00 38.46 151 THR C N 1
ATOM 4842 C CA . THR C 1 151 ? 37.858 -2.998 1.731 1.00 35.00 151 THR C CA 1
ATOM 4843 C C . THR C 1 151 ? 37.496 -1.977 2.805 1.00 34.26 151 THR C C 1
ATOM 4844 O O . THR C 1 151 ? 38.382 -1.280 3.305 1.00 33.20 151 THR C O 1
ATOM 4848 N N . VAL C 1 152 ? 36.218 -1.835 3.131 1.00 40.75 152 VAL C N 1
ATOM 4849 C CA . VAL C 1 152 ? 35.803 -0.904 4.184 1.00 39.53 152 VAL C CA 1
ATOM 4850 C C . VAL C 1 152 ? 36.056 -1.565 5.536 1.00 38.49 152 VAL C C 1
ATOM 4851 O O . VAL C 1 152 ? 35.569 -2.688 5.763 1.00 35.80 152 VAL C O 1
ATOM 4855 N N . PRO C 1 153 ? 36.810 -0.924 6.430 1.00 36.16 153 PRO C N 1
ATOM 4856 C CA . PRO C 1 153 ? 37.160 -1.575 7.696 1.00 36.57 153 PRO C CA 1
ATOM 4857 C C . PRO C 1 153 ? 35.897 -1.966 8.437 1.00 37.82 153 PRO C C 1
ATOM 4858 O O . PRO C 1 153 ? 34.953 -1.181 8.529 1.00 36.00 153 PRO C O 1
ATOM 4862 N N . GLY C 1 154 ? 35.866 -3.205 8.920 1.00 37.89 154 GLY C N 1
ATOM 4863 C CA . GLY C 1 154 ? 34.773 -3.683 9.727 1.00 39.36 154 GLY C CA 1
ATOM 4864 C C . GLY C 1 154 ? 33.651 -4.357 8.963 1.00 43.00 154 GLY C C 1
ATOM 4865 O O . GLY C 1 154 ? 32.830 -5.058 9.587 1.00 35.11 154 GLY C O 1
ATOM 4866 N N . TYR C 1 155 ? 33.589 -4.163 7.635 1.00 43.05 155 TYR C N 1
ATOM 4867 C CA . TYR C 1 155 ? 32.592 -4.839 6.811 1.00 38.66 155 TYR C CA 1
ATOM 4868 C C . TYR C 1 155 ? 32.805 -6.342 6.890 1.00 36.14 155 TYR C C 1
ATOM 4869 O O . TYR C 1 155 ? 33.937 -6.828 6.836 1.00 37.70 155 TYR C O 1
ATOM 4878 N N . LEU C 1 156 ? 31.710 -7.080 7.032 1.00 34.94 156 LEU C N 1
ATOM 4879 C CA . LEU C 1 156 ? 31.773 -8.534 7.042 1.00 33.02 156 LEU C CA 1
ATOM 4880 C C . LEU C 1 156 ? 30.954 -9.152 5.921 1.00 39.65 156 LEU C C 1
ATOM 4881 O O . LEU C 1 156 ? 31.466 -9.997 5.178 1.00 35.40 156 LEU C O 1
ATOM 4886 N N . SER C 1 157 ? 29.695 -8.749 5.768 1.00 38.92 157 SER C N 1
ATOM 4887 C CA . SER C 1 157 ? 28.830 -9.388 4.792 1.00 31.85 157 SER C CA 1
ATOM 4888 C C . SER C 1 157 ? 27.553 -8.579 4.669 1.00 33.22 157 SER C C 1
ATOM 4889 O O . SER C 1 157 ? 27.264 -7.701 5.484 1.00 29.71 157 SER C O 1
ATOM 4892 N N . HIS C 1 158 ? 26.804 -8.875 3.612 1.00 33.35 158 HIS C N 1
ATOM 4893 C CA . HIS C 1 158 ? 25.471 -8.335 3.471 1.00 29.14 158 HIS C CA 1
ATOM 4894 C C . HIS C 1 158 ? 24.728 -9.212 2.481 1.00 32.33 158 HIS C C 1
ATOM 4895 O O . HIS C 1 158 ? 25.335 -9.978 1.724 1.00 30.70 158 HIS C O 1
ATOM 4902 N N . ALA C 1 159 ? 23.397 -9.135 2.554 1.00 28.71 159 ALA C N 1
ATOM 4903 C CA . ALA C 1 159 ? 22.506 -9.949 1.750 1.00 26.25 159 ALA C CA 1
ATOM 4904 C C . ALA C 1 159 ? 21.328 -9.082 1.333 1.00 29.64 159 ALA C C 1
ATOM 4905 O O . ALA C 1 159 ? 20.983 -8.113 2.014 1.00 26.80 159 ALA C O 1
ATOM 4907 N N . LEU C 1 160 ? 20.752 -9.409 0.173 1.00 29.70 160 LEU C N 1
ATOM 4908 C CA . LEU C 1 160 ? 19.641 -8.657 -0.401 1.00 27.81 160 LEU C CA 1
ATOM 4909 C C . LEU C 1 160 ? 18.448 -9.593 -0.495 1.00 28.99 160 LEU C C 1
ATOM 4910 O O . LEU C 1 160 ? 18.545 -10.670 -1.094 1.00 29.42 160 LEU C O 1
ATOM 4915 N N . CYS C 1 161 ? 17.343 -9.201 0.125 1.00 27.67 161 CYS C N 1
ATOM 4916 C CA . CYS C 1 161 ? 16.139 -10.021 0.180 1.00 28.79 161 CYS C CA 1
ATOM 4917 C C . CYS C 1 161 ? 15.029 -9.318 -0.590 1.00 25.55 161 CYS C C 1
ATOM 4918 O O . CYS C 1 161 ? 14.798 -8.120 -0.389 1.00 26.45 161 CYS C O 1
ATOM 4921 N N . ARG C 1 162 ? 14.370 -10.042 -1.493 1.00 23.18 162 ARG C N 1
ATOM 4922 C CA . ARG C 1 162 ? 13.295 -9.469 -2.304 1.00 25.09 162 ARG C CA 1
ATOM 4923 C C . ARG C 1 162 ? 11.973 -9.650 -1.568 1.00 26.59 162 ARG C C 1
ATOM 4924 O O . ARG C 1 162 ? 11.590 -10.782 -1.262 1.00 26.99 162 ARG C O 1
ATOM 4932 N N . GLY C 1 163 ? 11.291 -8.543 -1.255 1.00 24.67 163 GLY C N 1
ATOM 4933 C CA . GLY C 1 163 ? 9.931 -8.635 -0.752 1.00 22.36 163 GLY C CA 1
ATOM 4934 C C . GLY C 1 163 ? 9.041 -9.345 -1.753 1.00 27.82 163 GLY C C 1
ATOM 4935 O O . GLY C 1 163 ? 8.925 -8.917 -2.912 1.00 28.25 163 GLY C O 1
ATOM 4936 N N . ILE C 1 164 ? 8.439 -10.461 -1.331 1.00 25.93 164 ILE C N 1
ATOM 4937 C CA . ILE C 1 164 ? 7.644 -11.274 -2.247 1.00 26.36 164 ILE C CA 1
ATOM 4938 C C . ILE C 1 164 ? 6.381 -10.561 -2.728 1.00 23.48 164 ILE C C 1
ATOM 4939 O O . ILE C 1 164 ? 5.885 -10.876 -3.808 1.00 27.67 164 ILE C O 1
ATOM 4944 N N . ASP C 1 165 ? 5.863 -9.575 -2.007 1.00 25.47 165 ASP C N 1
ATOM 4945 C CA . ASP C 1 165 ? 4.674 -8.887 -2.510 1.00 25.08 165 ASP C CA 1
ATOM 4946 C C . ASP C 1 165 ? 5.025 -7.746 -3.455 1.00 28.03 165 ASP C C 1
ATOM 4947 O O . ASP C 1 165 ? 4.123 -7.038 -3.919 1.00 27.42 165 ASP C O 1
ATOM 4952 N N . GLY C 1 166 ? 6.313 -7.554 -3.737 1.00 25.28 166 GLY C N 1
ATOM 4953 C CA . GLY C 1 166 ? 6.766 -6.631 -4.749 1.00 22.01 166 GLY C CA 1
ATOM 4954 C C . GLY C 1 166 ? 6.957 -5.199 -4.318 1.00 26.16 166 GLY C C 1
ATOM 4955 O O . GLY C 1 166 ? 7.269 -4.354 -5.166 1.00 29.31 166 GLY C O 1
ATOM 4956 N N . THR C 1 167 ? 6.803 -4.887 -3.035 1.00 26.44 167 THR C N 1
ATOM 4957 C CA . THR C 1 167 ? 6.759 -3.498 -2.595 1.00 27.15 167 THR C CA 1
ATOM 4958 C C . THR C 1 167 ? 7.901 -3.106 -1.668 1.00 30.01 167 THR C C 1
ATOM 4959 O O . THR C 1 167 ? 7.962 -1.942 -1.252 1.00 32.32 167 THR C O 1
ATOM 4963 N N . PHE C 1 168 ? 8.812 -4.022 -1.336 1.00 26.54 168 PHE C N 1
ATOM 4964 C CA . PHE C 1 168 ? 9.931 -3.662 -0.480 1.00 26.92 168 PHE C CA 1
ATOM 4965 C C . PHE C 1 168 ? 11.135 -4.565 -0.753 1.00 28.02 168 PHE C C 1
ATOM 4966 O O . PHE C 1 168 ? 11.014 -5.677 -1.275 1.00 24.28 168 PHE C O 1
ATOM 4974 N N . VAL C 1 169 ? 12.309 -4.079 -0.383 1.00 27.10 169 VAL C N 1
ATOM 4975 C CA . VAL C 1 169 ? 13.488 -4.932 -0.357 1.00 34.23 169 VAL C CA 1
ATOM 4976 C C . VAL C 1 169 ? 14.111 -4.796 1.024 1.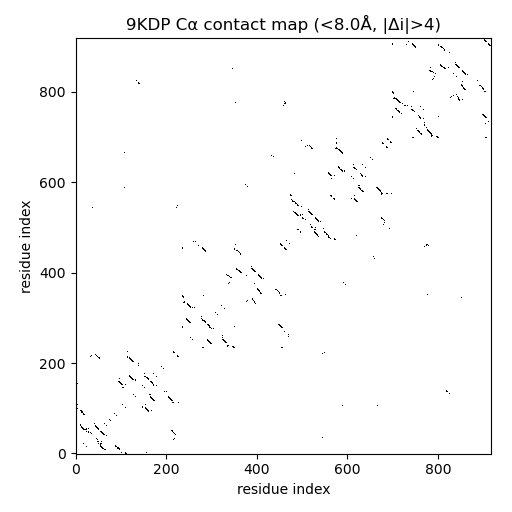00 29.07 169 VAL C C 1
ATOM 4977 O O . VAL C 1 169 ? 13.955 -3.772 1.699 1.00 26.14 169 VAL C O 1
ATOM 4981 N N . VAL C 1 170 ? 14.785 -5.855 1.458 1.00 25.18 170 VAL C N 1
ATOM 4982 C CA . VAL C 1 170 ? 15.441 -5.877 2.755 1.00 29.13 170 VAL C CA 1
ATOM 4983 C C . VAL C 1 170 ? 16.937 -6.111 2.541 1.00 30.77 170 VAL C C 1
ATOM 4984 O O . VAL C 1 170 ? 17.338 -6.998 1.776 1.00 31.07 170 VAL C O 1
ATOM 4988 N N . LEU C 1 171 ? 17.750 -5.321 3.232 1.00 30.04 171 LEU C N 1
ATOM 4989 C CA . LEU C 1 171 ? 19.202 -5.424 3.240 1.00 27.29 171 LEU C CA 1
ATOM 4990 C C . LEU C 1 171 ? 19.625 -5.893 4.629 1.00 31.65 171 LEU C C 1
ATOM 4991 O O . LEU C 1 171 ? 19.293 -5.241 5.630 1.00 32.93 171 LEU C O 1
ATOM 4996 N N . TYR C 1 172 ? 20.336 -7.024 4.696 1.00 26.64 172 TYR C N 1
ATOM 4997 C CA . TYR C 1 172 ? 20.799 -7.618 5.954 1.00 27.99 172 TYR C CA 1
ATOM 4998 C C . TYR C 1 172 ? 22.328 -7.605 5.988 1.00 30.31 172 TYR C C 1
ATOM 4999 O O . TYR C 1 172 ? 22.972 -8.417 5.316 1.00 30.72 172 TYR C O 1
ATOM 5008 N N . ALA C 1 173 ? 22.916 -6.715 6.786 1.00 31.35 173 ALA C N 1
ATOM 5009 C CA . ALA C 1 173 ? 24.360 -6.499 6.797 1.00 26.12 173 ALA C CA 1
ATOM 5010 C C . ALA C 1 173 ? 24.973 -6.933 8.119 1.00 29.15 173 ALA C C 1
ATOM 5011 O O . ALA C 1 173 ? 24.391 -6.714 9.185 1.00 30.96 173 ALA C O 1
ATOM 5013 N N . GLN C 1 174 ? 26.167 -7.510 8.043 1.00 30.53 174 GLN C N 1
ATOM 5014 C CA . GLN C 1 174 ? 26.982 -7.828 9.206 1.00 28.53 174 GLN C CA 1
ATOM 5015 C C . GLN C 1 174 ? 28.187 -6.900 9.234 1.00 31.95 174 GLN C C 1
ATOM 5016 O O . GLN C 1 174 ? 28.895 -6.769 8.234 1.00 31.48 174 GLN C O 1
ATOM 5022 N N . TRP C 1 175 ? 28.423 -6.269 10.380 1.00 33.97 175 TRP C N 1
ATOM 5023 C CA . TRP C 1 175 ? 29.588 -5.428 10.602 1.00 30.46 175 TRP C CA 1
ATOM 5024 C C . TRP C 1 175 ? 30.266 -5.857 11.900 1.00 34.49 175 TRP C C 1
ATOM 5025 O O . TRP C 1 175 ? 29.703 -6.614 12.692 1.00 34.38 175 TRP C O 1
ATOM 5036 N N . GLU C 1 176 ? 31.508 -5.402 12.104 1.00 38.14 176 GLU C N 1
ATOM 5037 C CA . GLU C 1 176 ? 32.258 -5.811 13.292 1.00 38.52 176 GLU C CA 1
ATOM 5038 C C . GLU C 1 176 ? 31.850 -5.018 14.520 1.00 39.05 176 GLU C C 1
ATOM 5039 O O . GLU C 1 176 ? 31.864 -5.557 15.630 1.00 36.48 176 GLU C O 1
ATOM 5045 N N . SER C 1 177 ? 31.472 -3.757 14.332 1.00 40.65 177 SER C N 1
ATOM 5046 C CA . SER C 1 177 ? 31.235 -2.844 15.437 1.00 38.25 177 SER C CA 1
ATOM 5047 C C . SER C 1 177 ? 30.307 -1.736 14.968 1.00 40.51 177 SER C C 1
ATOM 5048 O O . SER C 1 177 ? 30.243 -1.417 13.774 1.00 41.43 177 SER C O 1
ATOM 5051 N N . LYS C 1 178 ? 29.617 -1.120 15.931 1.00 33.06 178 LYS C N 1
ATOM 5052 C CA . LYS C 1 178 ? 28.886 0.102 15.624 1.00 36.53 178 LYS C CA 1
ATOM 5053 C C . LYS C 1 178 ? 29.826 1.179 15.083 1.00 39.94 178 LYS C C 1
ATOM 5054 O O . LYS C 1 178 ? 29.451 1.950 14.190 1.00 39.50 178 LYS C O 1
ATOM 5060 N N . GLU C 1 179 ? 31.064 1.223 15.588 1.00 42.54 179 GLU C N 1
ATOM 5061 C CA . GLU C 1 179 ? 32.013 2.247 15.155 1.00 40.86 179 GLU C CA 1
ATOM 5062 C C . GLU C 1 179 ? 32.359 2.097 13.683 1.00 42.38 179 GLU C C 1
ATOM 5063 O O . GLU C 1 179 ? 32.447 3.095 12.960 1.00 43.94 179 GLU C O 1
ATOM 5069 N N . ARG C 1 180 ? 32.568 0.861 13.221 1.00 41.26 180 ARG C N 1
ATOM 5070 C CA . ARG C 1 180 ? 32.870 0.637 11.807 1.00 40.14 180 ARG C CA 1
ATOM 5071 C C . ARG C 1 180 ? 31.686 0.992 10.914 1.00 43.44 180 ARG C C 1
ATOM 5072 O O . ARG C 1 180 ? 31.846 1.720 9.927 1.00 43.62 180 ARG C O 1
ATOM 5080 N N . TYR C 1 181 ? 30.485 0.491 11.244 1.00 46.10 181 TYR C N 1
ATOM 5081 C CA . TYR C 1 181 ? 29.318 0.777 10.409 1.00 41.97 181 TYR C CA 1
ATOM 5082 C C . TYR C 1 181 ? 29.024 2.268 10.358 1.00 46.04 181 TYR C C 1
ATOM 5083 O O . TYR C 1 181 ? 28.754 2.822 9.280 1.00 43.78 181 TYR C O 1
ATOM 5092 N N . ASP C 1 182 ? 29.043 2.932 11.523 1.00 43.40 182 ASP C N 1
ATOM 5093 C CA . ASP C 1 182 ? 28.757 4.364 11.542 1.00 42.89 182 ASP C CA 1
ATOM 5094 C C . ASP C 1 182 ? 29.830 5.157 10.812 1.00 42.89 182 ASP C C 1
ATOM 5095 O O . ASP C 1 182 ? 29.507 6.118 10.109 1.00 47.61 182 ASP C O 1
ATOM 5100 N N . ALA C 1 183 ? 31.096 4.752 10.927 1.00 39.87 183 ALA C N 1
ATOM 5101 C CA . ALA C 1 183 ? 32.135 5.342 10.088 1.00 42.05 183 ALA C CA 1
ATOM 5102 C C . ALA C 1 183 ? 31.786 5.183 8.613 1.00 43.57 183 ALA C C 1
ATOM 5103 O O . ALA C 1 183 ? 31.860 6.145 7.842 1.00 46.02 183 ALA C O 1
ATOM 5105 N N . PHE C 1 184 ? 31.363 3.982 8.210 1.00 41.39 184 PHE C N 1
ATOM 5106 C CA . PHE C 1 184 ? 31.034 3.769 6.806 1.00 47.27 184 PHE C CA 1
ATOM 5107 C C . PHE C 1 184 ? 29.843 4.615 6.389 1.00 49.80 184 PHE C C 1
ATOM 5108 O O . PHE C 1 184 ? 29.794 5.124 5.263 1.00 51.91 184 PHE C O 1
ATOM 5116 N N . HIS C 1 185 ? 28.878 4.786 7.287 1.00 48.34 185 HIS C N 1
ATOM 5117 C CA . HIS C 1 185 ? 27.663 5.491 6.904 1.00 51.42 185 HIS C CA 1
ATOM 5118 C C . HIS C 1 185 ? 27.893 6.996 6.837 1.00 53.04 185 HIS C C 1
ATOM 5119 O O . HIS C 1 185 ? 27.353 7.671 5.951 1.00 46.54 185 HIS C O 1
ATOM 5126 N N . THR C 1 186 ? 28.698 7.541 7.751 1.00 50.36 186 THR C N 1
ATOM 5127 C CA . THR C 1 186 ? 28.962 8.975 7.759 1.00 52.25 186 THR C CA 1
ATOM 5128 C C . THR C 1 186 ? 29.962 9.396 6.694 1.00 52.69 186 THR C C 1
ATOM 5129 O O . THR C 1 186 ? 30.472 10.522 6.755 1.00 54.21 186 THR C O 1
ATOM 5133 N N . MET C 1 187 ? 30.304 8.515 5.770 1.00 51.68 187 MET C N 1
ATOM 5134 C CA . MET C 1 187 ? 31.416 8.796 4.871 1.00 57.16 187 MET C CA 1
ATOM 5135 C C . MET C 1 187 ? 31.058 9.932 3.925 1.00 59.06 187 MET C C 1
ATOM 5136 O O . MET C 1 187 ? 29.949 9.945 3.373 1.00 52.11 187 MET C O 1
ATOM 5141 N N . PRO C 1 188 ? 31.955 10.896 3.720 1.00 63.72 188 PRO C N 1
ATOM 5142 C CA . PRO C 1 188 ? 31.723 11.907 2.685 1.00 64.08 188 PRO C CA 1
ATOM 5143 C C . PRO C 1 188 ? 31.512 11.239 1.339 1.00 61.50 188 PRO C C 1
ATOM 5144 O O . PRO C 1 188 ? 32.187 10.263 1.005 1.00 57.71 188 PRO C O 1
ATOM 5148 N N . GLU C 1 189 ? 30.549 11.768 0.573 1.00 62.37 189 GLU C N 1
ATOM 5149 C CA . GLU C 1 189 ? 30.250 11.207 -0.743 1.00 63.79 189 GLU C CA 1
ATOM 5150 C C . GLU C 1 189 ? 31.504 11.104 -1.607 1.00 63.78 189 GLU C C 1
ATOM 5151 O O . GLU C 1 189 ? 31.686 10.120 -2.337 1.00 61.16 189 GLU C O 1
ATOM 5157 N N . SER C 1 190 ? 32.389 12.103 -1.518 1.00 60.84 190 SER C N 1
ATOM 5158 C CA . SER C 1 190 ? 33.597 12.116 -2.338 1.00 60.35 190 SER C CA 1
ATOM 5159 C C . SER C 1 190 ? 34.519 10.944 -2.019 1.00 61.66 190 SER C C 1
ATOM 5160 O O . SER C 1 190 ? 35.265 10.490 -2.894 1.00 60.08 190 SER C O 1
ATOM 5163 N N . ALA C 1 191 ? 34.491 10.445 -0.777 1.00 60.84 191 ALA C N 1
ATOM 5164 C CA . ALA C 1 191 ? 35.306 9.290 -0.405 1.00 55.69 191 ALA C CA 1
ATOM 5165 C C . ALA C 1 191 ? 34.821 8.008 -1.062 1.00 53.55 191 ALA C C 1
ATOM 5166 O O . ALA C 1 191 ? 35.555 7.015 -1.086 1.00 50.25 191 ALA C O 1
ATOM 5168 N N . ARG C 1 192 ? 33.608 8.006 -1.590 1.00 57.39 192 ARG C N 1
ATOM 5169 C CA . ARG C 1 192 ? 33.104 6.810 -2.248 1.00 53.01 192 ARG C CA 1
ATOM 5170 C C . ARG C 1 192 ? 33.485 6.835 -3.726 1.00 47.87 192 ARG C C 1
ATOM 5171 O O . ARG C 1 192 ? 33.480 7.901 -4.352 1.00 55.25 192 ARG C O 1
ATOM 5179 N N . PRO C 1 193 ? 33.856 5.693 -4.299 1.00 45.38 193 PRO C N 1
ATOM 5180 C CA . PRO C 1 193 ? 34.285 5.677 -5.711 1.00 46.64 193 PRO C CA 1
ATOM 5181 C C . PRO C 1 193 ? 33.165 6.069 -6.673 1.00 49.49 193 PRO C C 1
ATOM 5182 O O . PRO C 1 193 ? 31.975 6.043 -6.350 1.00 48.07 193 PRO C O 1
ATOM 5186 N N . GLN C 1 194 ? 33.571 6.443 -7.886 1.00 58.20 194 GLN C N 1
ATOM 5187 C CA . GLN C 1 194 ? 32.613 6.944 -8.874 1.00 59.72 194 GLN C CA 1
ATOM 5188 C C . GLN C 1 194 ? 31.512 5.932 -9.170 1.00 58.02 194 GLN C C 1
ATOM 5189 O O . GLN C 1 194 ? 30.341 6.305 -9.320 1.00 55.08 194 GLN C O 1
ATOM 5195 N N . ALA C 1 195 ? 31.869 4.649 -9.274 1.00 55.51 195 ALA C N 1
ATOM 5196 C CA . ALA C 1 195 ? 30.871 3.624 -9.564 1.00 53.33 195 ALA C CA 1
ATOM 5197 C C . ALA C 1 195 ? 29.792 3.582 -8.488 1.00 54.75 195 ALA C C 1
ATOM 5198 O O . ALA C 1 195 ? 28.596 3.575 -8.798 1.00 55.57 195 ALA C O 1
ATOM 5200 N N . VAL C 1 196 ? 30.202 3.560 -7.212 1.00 60.36 196 VAL C N 1
ATOM 5201 C CA . VAL C 1 196 ? 29.249 3.486 -6.104 1.00 51.25 196 VAL C CA 1
ATOM 5202 C C . VAL C 1 196 ? 28.372 4.732 -6.070 1.00 53.31 196 VAL C C 1
ATOM 5203 O O . VAL C 1 196 ? 27.152 4.647 -5.873 1.00 57.65 196 VAL C O 1
ATOM 5207 N N . ARG C 1 197 ? 28.966 5.908 -6.286 1.00 54.35 197 ARG C N 1
ATOM 5208 C CA . ARG C 1 197 ? 28.202 7.146 -6.146 1.00 56.35 197 ARG C CA 1
ATOM 5209 C C . ARG C 1 197 ? 27.078 7.213 -7.167 1.00 56.90 197 ARG C C 1
ATOM 5210 O O . ARG C 1 197 ? 25.935 7.536 -6.824 1.00 57.63 197 ARG C O 1
ATOM 5218 N N . GLU C 1 198 ? 27.385 6.903 -8.431 1.00 57.84 198 GLU C N 1
ATOM 5219 C CA . GLU C 1 198 ? 26.354 6.901 -9.466 1.00 57.57 198 GLU C CA 1
ATOM 5220 C C . GLU C 1 198 ? 25.283 5.865 -9.168 1.00 54.69 198 GLU C C 1
ATOM 5221 O O . GLU C 1 198 ? 24.099 6.082 -9.458 1.00 48.27 198 GLU C O 1
ATOM 5227 N N . GLN C 1 199 ? 25.691 4.719 -8.620 1.00 50.50 199 GLN C N 1
ATOM 5228 C CA . GLN C 1 199 ? 24.739 3.674 -8.269 1.00 52.92 199 GLN C CA 1
ATOM 5229 C C . GLN C 1 199 ? 23.712 4.193 -7.269 1.00 54.70 199 GLN C C 1
ATOM 5230 O O . GLN C 1 199 ? 22.504 4.217 -7.551 1.00 49.69 199 GLN C O 1
ATOM 5236 N N . ARG C 1 200 ? 24.184 4.627 -6.093 1.00 54.70 200 ARG C N 1
ATOM 5237 C CA . ARG C 1 200 ? 23.273 5.150 -5.080 1.00 53.31 200 ARG C CA 1
ATOM 5238 C C . ARG C 1 200 ? 22.494 6.337 -5.623 1.00 51.03 200 ARG C C 1
ATOM 5239 O O . ARG C 1 200 ? 21.292 6.478 -5.358 1.00 46.75 200 ARG C O 1
ATOM 5247 N N . ALA C 1 201 ? 23.154 7.175 -6.424 1.00 45.56 201 ALA C N 1
ATOM 5248 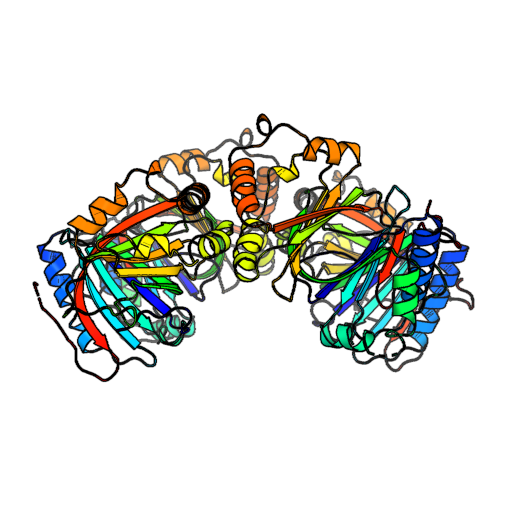C CA . ALA C 1 201 ? 22.466 8.294 -7.053 1.00 51.37 201 ALA C CA 1
ATOM 5249 C C . ALA C 1 201 ? 21.247 7.827 -7.842 1.00 50.94 201 ALA C C 1
ATOM 5250 O O . ALA C 1 201 ? 20.183 8.453 -7.788 1.00 51.11 201 ALA C O 1
ATOM 5252 N N . PHE C 1 202 ? 21.373 6.718 -8.569 1.00 48.02 202 PHE C N 1
ATOM 5253 C CA . PHE C 1 202 ? 20.238 6.245 -9.347 1.00 44.32 202 PHE C CA 1
ATOM 5254 C C . PHE C 1 202 ? 19.266 5.453 -8.488 1.00 46.22 202 PHE C C 1
ATOM 5255 O O . PHE C 1 202 ? 18.048 5.591 -8.646 1.00 40.66 202 PHE C O 1
ATOM 5263 N N . THR C 1 203 ? 19.771 4.616 -7.579 1.00 44.26 203 THR C N 1
ATOM 5264 C CA . THR C 1 203 ? 18.849 3.816 -6.784 1.00 43.13 203 THR C CA 1
ATOM 5265 C C . THR C 1 203 ? 18.086 4.649 -5.755 1.00 42.43 203 THR C C 1
ATOM 5266 O O . THR C 1 203 ? 17.064 4.179 -5.242 1.00 36.65 203 THR C O 1
ATOM 5270 N N . ASP C 1 204 ? 18.541 5.874 -5.455 1.00 45.22 204 ASP C N 1
ATOM 5271 C CA . ASP C 1 204 ? 17.752 6.746 -4.589 1.00 40.91 204 ASP C CA 1
ATOM 5272 C C . ASP C 1 204 ? 16.449 7.150 -5.250 1.00 44.03 204 ASP C C 1
ATOM 5273 O O . ASP C 1 204 ? 15.450 7.356 -4.554 1.00 43.98 204 ASP C O 1
ATOM 5278 N N . T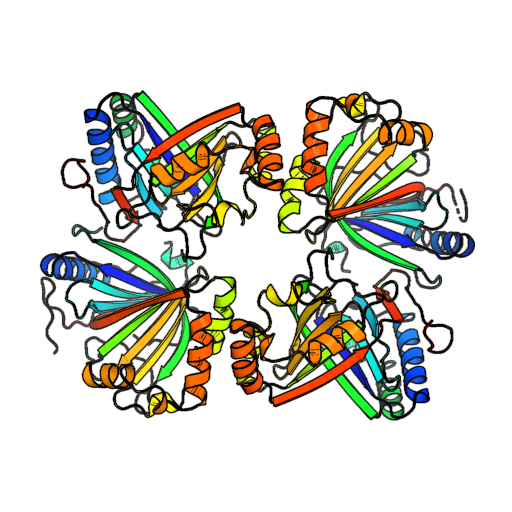HR C 1 205 ? 16.434 7.286 -6.580 1.00 45.55 205 THR C N 1
ATOM 5279 C CA . THR C 1 205 ? 15.173 7.553 -7.263 1.00 46.56 205 THR C CA 1
ATOM 5280 C C . THR C 1 205 ? 14.280 6.327 -7.335 1.00 43.31 205 THR C C 1
ATOM 5281 O O . THR C 1 205 ? 13.152 6.439 -7.817 1.00 45.66 205 THR C O 1
ATOM 5285 N N . LEU C 1 206 ? 14.742 5.170 -6.869 1.00 41.88 206 LEU C N 1
ATOM 5286 C CA . LEU C 1 206 ? 13.894 3.987 -6.812 1.00 40.23 206 LEU C CA 1
ATOM 5287 C C . LEU C 1 206 ? 13.338 3.713 -5.417 1.00 40.44 206 LEU C C 1
ATOM 5288 O O . LEU C 1 206 ? 12.229 3.174 -5.298 1.00 35.29 206 LEU C O 1
ATOM 5293 N N . ILE C 1 207 ? 14.072 4.074 -4.363 1.00 36.28 207 ILE C N 1
ATOM 5294 C CA . ILE C 1 207 ? 13.584 3.875 -3.007 1.00 36.19 207 ILE C CA 1
ATOM 5295 C C . ILE C 1 207 ? 12.652 5.019 -2.634 1.00 38.09 207 ILE C C 1
ATOM 5296 O O . ILE C 1 207 ? 12.978 6.197 -2.830 1.00 38.85 207 ILE C O 1
ATOM 5301 N N . THR C 1 208 ? 11.482 4.674 -2.097 1.00 35.28 208 THR C N 1
ATOM 5302 C CA . THR C 1 208 ? 10.501 5.664 -1.675 1.00 35.73 208 THR C CA 1
ATOM 5303 C C . THR C 1 208 ? 10.517 5.899 -0.176 1.00 32.65 208 THR C C 1
ATOM 5304 O O . THR C 1 208 ? 9.784 6.766 0.300 1.00 34.96 208 THR C O 1
ATOM 5308 N N . ALA C 1 209 ? 11.256 5.051 0.557 1.00 35.01 209 ALA C N 1
ATOM 5309 C CA . ALA C 1 209 ? 11.353 5.145 2.037 1.00 31.01 209 ALA C CA 1
ATOM 5310 C C . ALA C 1 209 ? 12.266 4.028 2.551 1.00 34.80 209 ALA C C 1
ATOM 5311 O O . ALA C 1 209 ? 12.184 2.913 2.007 1.00 32.97 209 ALA C O 1
ATOM 5313 N N . ARG C 1 210 ? 13.088 4.310 3.567 1.00 27.51 210 ARG C N 1
ATOM 5314 C CA . ARG C 1 210 ? 13.954 3.297 4.154 1.00 31.38 210 ARG C CA 1
ATOM 5315 C C . ARG C 1 210 ? 14.038 3.506 5.660 1.00 35.96 210 ARG C C 1
ATOM 5316 O O . ARG C 1 210 ? 14.396 4.594 6.120 1.00 30.41 210 ARG C O 1
ATOM 5324 N N . ARG C 1 211 ? 13.700 2.466 6.424 1.00 38.98 211 ARG C N 1
ATOM 5325 C CA . ARG C 1 211 ? 13.822 2.475 7.880 1.00 39.13 211 ARG C CA 1
ATOM 5326 C C . ARG C 1 211 ? 14.923 1.500 8.268 1.00 38.50 211 ARG C C 1
ATOM 5327 O O . ARG C 1 211 ? 14.795 0.287 8.063 1.00 39.14 211 ARG C O 1
ATOM 5335 N N . SER C 1 212 ? 15.998 2.048 8.818 1.00 39.91 212 SER C N 1
ATOM 5336 C CA . SER C 1 212 ? 17.162 1.303 9.267 1.00 35.87 212 SER C CA 1
ATOM 5337 C C . SER C 1 212 ? 17.001 0.926 10.736 1.00 34.41 212 SER C C 1
ATOM 5338 O O . SER C 1 212 ? 16.386 1.660 11.511 1.00 34.74 212 SER C O 1
ATOM 5341 N N . ASN C 1 213 ? 17.561 -0.225 11.116 1.00 31.23 213 ASN C N 1
ATOM 5342 C CA . ASN C 1 213 ? 17.525 -0.682 12.504 1.00 32.79 213 ASN C CA 1
ATOM 5343 C C . ASN C 1 213 ? 18.697 -1.624 12.756 1.00 31.62 213 ASN C C 1
ATOM 5344 O O . ASN C 1 213 ? 19.070 -2.382 11.862 1.00 32.38 213 ASN C O 1
ATOM 5349 N N . THR C 1 214 ? 19.272 -1.581 13.968 1.00 30.22 214 THR C N 1
ATOM 5350 C CA . THR C 1 214 ? 20.447 -2.399 14.289 1.00 33.62 214 THR C CA 1
ATOM 5351 C C . THR C 1 214 ? 20.187 -3.307 15.493 1.00 30.37 214 THR C C 1
ATOM 5352 O O . THR C 1 214 ? 19.348 -3.009 16.349 1.00 28.24 214 THR C O 1
ATOM 5356 N N . TYR C 1 215 ? 20.906 -4.435 15.537 1.00 28.16 215 TYR C N 1
ATOM 5357 C CA . TYR C 1 215 ? 20.581 -5.529 16.444 1.00 25.98 215 TYR C CA 1
ATOM 5358 C C . TYR 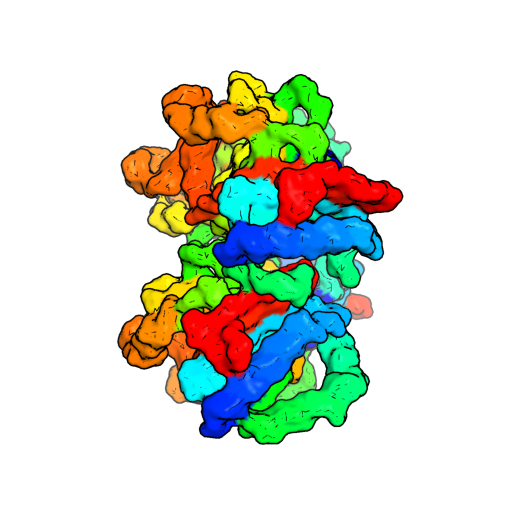C 1 215 ? 21.842 -6.275 16.883 1.00 30.08 215 TYR C C 1
ATOM 5359 O O . TYR C 1 215 ? 22.928 -6.125 16.306 1.00 30.01 215 TYR C O 1
ATOM 5368 N N . ARG C 1 216 ? 21.666 -7.112 17.906 1.00 21.29 216 ARG C N 1
ATOM 5369 C CA . ARG C 1 216 ? 22.632 -8.124 18.287 1.00 21.74 216 ARG C CA 1
ATOM 5370 C C . ARG C 1 216 ? 21.923 -9.466 18.224 1.00 20.11 216 ARG C C 1
ATOM 5371 O O . ARG C 1 216 ? 20.759 -9.569 18.609 1.00 27.43 216 ARG C O 1
ATOM 5379 N N . VAL C 1 217 ? 22.593 -10.492 17.717 1.00 21.38 217 VAL C N 1
ATOM 5380 C CA . VAL C 1 217 ? 21.940 -11.787 17.564 1.00 25.81 217 VAL C CA 1
ATOM 5381 C C . VAL C 1 217 ? 22.043 -12.519 18.887 1.00 27.12 217 VAL C C 1
ATOM 5382 O O . VAL C 1 217 ? 23.147 -12.863 19.323 1.00 31.02 217 VAL C O 1
ATOM 5386 N N . VAL C 1 218 ? 20.898 -12.773 19.524 1.00 26.89 218 VAL C N 1
ATOM 5387 C CA . VAL C 1 218 ? 20.893 -13.287 20.887 1.00 28.36 218 VAL C CA 1
ATOM 5388 C C . VAL C 1 218 ? 20.500 -14.762 20.988 1.00 28.67 218 VAL C C 1
ATOM 5389 O O . VAL C 1 218 ? 20.820 -15.397 22.007 1.00 30.15 218 VAL C O 1
ATOM 5393 N N . HIS C 1 219 ? 19.879 -15.344 19.962 1.00 26.72 219 HIS C N 1
ATOM 5394 C CA . HIS C 1 219 ? 19.305 -16.678 20.087 1.00 28.25 219 HIS C CA 1
ATOM 5395 C C . HIS C 1 219 ? 19.056 -17.257 18.701 1.00 29.63 219 HIS C C 1
ATOM 5396 O O . HIS C 1 219 ? 18.580 -16.539 17.818 1.00 29.81 219 HIS C O 1
ATOM 5403 N N . THR C 1 220 ? 19.364 -18.551 18.515 1.00 30.74 220 THR C N 1
ATOM 5404 C CA . THR C 1 220 ? 19.027 -19.272 17.282 1.00 31.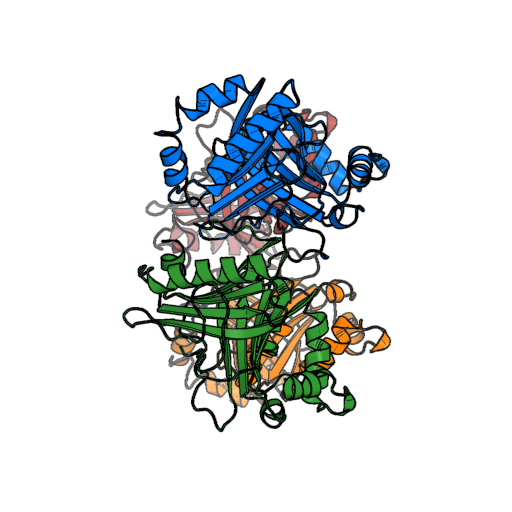81 220 THR C CA 1
ATOM 5405 C C . THR C 1 220 ? 18.730 -20.732 17.583 1.00 29.62 220 THR C C 1
ATOM 5406 O O . THR C 1 220 ? 19.347 -21.337 18.457 1.00 31.36 220 THR C O 1
ATOM 5410 N N . ARG C 1 221 ? 17.814 -21.304 16.811 1.00 32.92 221 ARG C N 1
ATOM 5411 C CA . ARG C 1 221 ? 17.605 -22.742 16.805 1.00 36.87 221 ARG C CA 1
ATOM 5412 C C . ARG C 1 221 ? 17.329 -23.208 15.377 1.00 37.64 221 ARG C C 1
ATOM 5413 O O . ARG C 1 221 ? 16.675 -22.516 14.586 1.00 33.50 221 ARG C O 1
ATOM 5421 N N . SER C 1 222 ? 17.866 -24.370 15.045 1.00 35.83 222 SER C N 1
ATOM 5422 C CA . SER C 1 222 ? 17.596 -25.022 13.781 1.00 36.32 222 SER C CA 1
ATOM 5423 C C . SER C 1 222 ? 16.914 -26.350 14.059 1.00 40.46 222 SER C C 1
ATOM 5424 O O . SER C 1 222 ? 17.180 -26.992 15.082 1.00 45.36 222 SER C O 1
ATOM 5427 N N . ALA C 1 223 ? 16.020 -26.741 13.151 1.00 36.19 223 ALA C N 1
ATOM 5428 C CA . ALA C 1 223 ? 15.171 -27.910 13.353 1.00 39.50 223 ALA C CA 1
ATOM 5429 C C . ALA C 1 223 ? 16.001 -29.137 13.716 1.00 37.93 223 ALA C C 1
ATOM 5430 O O . ALA C 1 223 ? 17.004 -29.439 13.067 1.00 40.08 223 ALA C O 1
ATOM 5432 N N . GLY C 1 224 ? 15.593 -29.820 14.783 1.00 39.35 224 GLY C N 1
ATOM 5433 C CA . GLY C 1 224 ? 16.293 -31.007 15.232 1.00 46.64 224 GLY C CA 1
ATOM 5434 C C . GLY C 1 224 ? 17.591 -30.791 15.990 1.00 44.42 224 GLY C C 1
ATOM 5435 O O . GLY C 1 224 ? 18.412 -31.708 16.040 1.00 46.82 224 GLY C O 1
ATOM 5436 N N . SER C 1 225 ? 17.811 -29.614 16.574 1.00 40.94 225 SER C N 1
ATOM 5437 C CA . SER C 1 225 ? 18.966 -29.354 17.431 1.00 42.61 225 SER C CA 1
ATOM 5438 C C . SER C 1 225 ? 18.532 -28.486 18.605 1.00 38.23 225 SER C C 1
ATOM 5439 O O . SER C 1 225 ? 17.532 -27.767 18.506 1.00 38.65 225 SER C O 1
ATOM 5442 N N . PRO C 1 226 ? 19.242 -28.535 19.724 1.00 41.86 226 PRO C N 1
ATOM 5443 C CA . PRO C 1 226 ? 18.950 -27.571 20.792 1.00 39.57 226 PRO C CA 1
ATOM 5444 C C . PRO C 1 226 ? 19.363 -26.179 20.347 1.00 37.77 226 PRO C C 1
ATOM 5445 O O . PRO C 1 226 ? 20.173 -26.007 19.431 1.00 37.12 226 PRO C O 1
ATOM 5449 N N . ALA C 1 227 ? 18.765 -25.180 20.988 1.00 33.76 227 ALA C N 1
ATOM 5450 C CA . ALA C 1 227 ? 19.061 -23.801 20.646 1.00 32.00 227 ALA C CA 1
ATOM 5451 C C . ALA C 1 227 ? 20.508 -23.470 20.990 1.00 29.69 227 ALA C C 1
ATOM 5452 O O . ALA C 1 227 ? 21.218 -24.244 21.630 1.00 37.84 227 ALA C O 1
ATOM 5454 N N . VAL C 1 228 ? 20.941 -22.290 20.566 1.00 26.77 228 VAL C N 1
ATOM 5455 C CA . VAL C 1 228 ? 22.203 -21.698 21.000 1.00 29.56 228 VAL C CA 1
ATOM 5456 C C . VAL C 1 228 ? 21.864 -20.276 21.426 1.00 32.37 228 VAL C C 1
ATOM 5457 O O . VAL C 1 228 ? 21.229 -19.535 20.664 1.00 33.59 228 VAL C O 1
ATOM 5461 N N . SER C 1 229 ? 22.228 -19.907 22.654 1.00 31.64 229 SER C N 1
ATOM 5462 C CA . SER C 1 229 ? 21.706 -18.665 23.205 1.00 33.30 229 SER C CA 1
ATOM 5463 C C . SER C 1 229 ? 22.756 -17.936 24.023 1.00 32.34 229 SER C C 1
ATOM 5464 O O . SER C 1 229 ? 23.590 -18.556 24.681 1.00 38.51 229 SER C O 1
ATOM 5467 N N . ILE C 1 230 ? 22.700 -16.603 23.959 1.00 33.03 230 ILE C N 1
ATOM 5468 C CA . ILE C 1 230 ? 23.293 -15.713 24.953 1.00 36.21 230 ILE C CA 1
ATOM 5469 C C . ILE C 1 230 ? 22.240 -14.977 25.773 1.00 41.67 230 ILE C C 1
ATOM 5470 O O . ILE C 1 230 ? 22.592 -14.139 26.622 1.00 43.43 230 ILE C O 1
ATOM 5475 N N . MET C 1 231 ? 20.961 -15.253 25.548 1.00 39.87 231 MET C N 1
ATOM 5476 C CA . MET C 1 231 ? 19.935 -14.625 26.360 1.00 42.01 231 MET C CA 1
ATOM 5477 C C . MET C 1 231 ? 19.957 -15.195 27.766 1.00 39.72 231 MET C C 1
ATOM 5478 O O . MET C 1 231 ? 20.441 -16.302 28.011 1.00 39.67 231 MET C O 1
ATOM 5483 N N . ASN C 1 232 ? 19.404 -14.427 28.689 1.00 40.99 232 ASN C N 1
ATOM 5484 C CA . ASN C 1 232 ? 19.165 -14.888 30.042 1.00 43.92 232 ASN C CA 1
ATOM 5485 C C . ASN C 1 232 ? 17.674 -15.081 30.257 1.00 41.50 232 ASN C C 1
ATOM 5486 O O . ASN C 1 232 ? 16.853 -14.375 29.665 1.00 45.31 232 ASN C O 1
ATOM 5491 N N . GLN C 1 233 ? 17.333 -16.078 31.064 1.00 40.17 233 GLN C N 1
ATOM 5492 C CA . GLN C 1 233 ? 15.955 -16.236 31.505 1.00 47.64 233 GLN C CA 1
ATOM 5493 C C . GLN C 1 233 ? 15.408 -14.894 31.949 1.00 45.62 233 GLN C C 1
ATOM 5494 O O . GLN C 1 233 ? 16.003 -14.234 32.807 1.00 58.41 233 GLN C O 1
ATOM 5500 N N . GLU C 1 234 ? 14.316 -14.485 31.302 1.00 40.88 234 GLU C N 1
ATOM 5501 C CA . GLU C 1 234 ? 13.518 -13.286 31.552 1.00 48.05 234 GLU C CA 1
ATOM 5502 C C . GLU C 1 234 ? 13.866 -12.147 30.595 1.00 47.54 234 GLU C C 1
ATOM 5503 O O . GLU C 1 234 ? 13.378 -11.025 30.763 1.00 45.89 234 GLU C O 1
ATOM 5509 N N . GLY C 1 235 ? 14.675 -12.422 29.571 1.00 44.01 235 GLY C N 1
ATOM 5510 C CA . GLY C 1 235 ? 14.734 -11.566 28.403 1.00 39.29 235 GLY C CA 1
ATOM 5511 C C . GLY C 1 235 ? 15.956 -10.691 28.260 1.00 42.75 235 GLY C C 1
ATOM 5512 O O . GLY C 1 235 ? 16.103 -10.056 27.203 1.00 43.63 235 GLY C O 1
ATOM 5513 N N . THR C 1 236 ? 16.823 -10.604 29.275 1.00 47.24 236 THR C N 1
ATOM 5514 C CA . THR C 1 236 ? 18.113 -9.937 29.119 1.00 40.73 236 THR C CA 1
ATOM 5515 C C . THR C 1 236 ? 19.078 -10.851 28.376 1.00 39.73 236 THR C C 1
ATOM 5516 O O . THR C 1 236 ? 18.784 -12.017 28.101 1.00 38.08 236 THR C O 1
ATOM 5520 N N . TRP C 1 237 ? 20.256 -10.314 28.063 1.00 42.97 237 TRP C N 1
ATOM 5521 C CA . TRP C 1 237 ? 21.286 -11.080 27.374 1.00 40.59 237 TRP C CA 1
ATOM 5522 C C . TRP C 1 237 ? 22.636 -10.465 27.698 1.00 39.03 237 TRP C C 1
ATOM 5523 O O . TRP C 1 237 ? 22.756 -9.250 27.888 1.00 35.15 237 TRP C O 1
ATOM 5534 N N . GLN C 1 238 ? 23.640 -11.328 27.802 1.00 40.63 238 GLN C N 1
ATOM 5535 C CA . GLN C 1 238 ? 25.023 -10.905 27.968 1.00 45.74 238 GLN C CA 1
ATOM 5536 C C . GLN C 1 238 ? 25.864 -11.839 27.121 1.00 46.42 238 GLN C C 1
ATOM 5537 O O . GLN C 1 238 ? 25.659 -13.056 27.163 1.00 47.83 238 GLN C O 1
ATOM 5543 N N . ALA C 1 239 ? 26.789 -11.278 26.345 1.00 43.47 239 ALA C N 1
ATOM 5544 C CA . ALA C 1 239 ? 27.596 -12.117 25.476 1.00 45.27 239 ALA C CA 1
ATOM 5545 C C . ALA C 1 239 ? 28.360 -13.166 26.297 1.00 51.51 239 ALA C C 1
ATOM 5546 O O . ALA C 1 239 ? 28.595 -13.013 27.500 1.00 44.28 239 ALA C O 1
ATOM 5548 N N . ARG C 1 240 ? 28.707 -14.262 25.627 1.00 57.45 240 ARG C N 1
ATOM 5549 C CA . ARG C 1 240 ? 29.349 -15.431 26.232 1.00 55.95 240 ARG C CA 1
ATOM 5550 C C . ARG C 1 240 ? 30.338 -15.129 27.347 1.00 55.93 240 ARG C C 1
ATOM 5551 O O . ARG C 1 240 ? 30.442 -15.892 28.307 1.00 63.25 240 ARG C O 1
ATOM 5559 N N . PRO D 1 2 ? -23.078 -22.430 -39.052 1.00 37.37 2 PRO D N 1
ATOM 5560 C CA . PRO D 1 2 ? -22.579 -22.586 -37.678 1.00 35.35 2 PRO D CA 1
ATOM 5561 C C . PRO D 1 2 ? -23.326 -21.711 -36.669 1.00 32.81 2 PRO D C 1
ATOM 5562 O O . PRO D 1 2 ? -24.003 -20.770 -37.063 1.00 29.02 2 PRO D O 1
ATOM 5566 N N . VAL D 1 3 ? -23.179 -22.009 -35.376 1.00 35.37 3 VAL D N 1
ATOM 5567 C CA . VAL D 1 3 ? -23.880 -21.280 -34.327 1.00 31.98 3 VAL D CA 1
ATOM 5568 C C . VAL D 1 3 ? -22.887 -20.372 -33.621 1.00 32.71 3 VAL D C 1
ATOM 5569 O O . VAL D 1 3 ? -21.702 -20.696 -33.503 1.00 35.33 3 VAL D O 1
ATOM 5573 N N . ILE D 1 4 ? -23.366 -19.214 -33.174 1.00 32.70 4 ILE D N 1
ATOM 5574 C CA . ILE D 1 4 ? -22.634 -18.367 -32.232 1.00 33.53 4 ILE D CA 1
ATOM 5575 C C . ILE D 1 4 ? -23.320 -18.493 -30.869 1.00 34.06 4 ILE D C 1
ATOM 5576 O O . ILE D 1 4 ? -24.488 -18.119 -30.711 1.00 34.89 4 ILE D O 1
ATOM 5581 N N . ALA D 1 5 ? -22.604 -19.033 -29.891 1.00 37.36 5 ALA D N 1
ATOM 5582 C CA . ALA D 1 5 ? -23.166 -19.301 -28.572 1.00 34.03 5 ALA D CA 1
ATOM 5583 C C . ALA D 1 5 ? -22.177 -18.861 -27.505 1.00 32.50 5 ALA D C 1
ATOM 5584 O O . ALA D 1 5 ? -21.070 -19.402 -27.427 1.00 30.35 5 ALA D O 1
ATOM 5586 N N . ALA D 1 6 ? -22.592 -17.904 -26.674 1.00 36.59 6 ALA D N 1
ATOM 5587 C CA . ALA D 1 6 ? -21.717 -17.321 -25.661 1.00 33.16 6 ALA D CA 1
ATOM 5588 C C . ALA D 1 6 ? -21.184 -18.372 -24.694 1.00 32.14 6 ALA D C 1
ATOM 5589 O O . ALA D 1 6 ? -21.887 -19.316 -24.328 1.00 30.95 6 ALA D O 1
ATOM 5591 N N . ASN D 1 7 ? -19.925 -18.197 -24.284 1.00 32.71 7 ASN D N 1
ATOM 5592 C CA . ASN D 1 7 ? -19.261 -18.970 -23.234 1.00 32.63 7 ASN D CA 1
ATOM 5593 C C . ASN D 1 7 ? -19.101 -20.448 -23.563 1.00 33.18 7 ASN D C 1
ATOM 5594 O O . ASN D 1 7 ? -18.819 -21.249 -22.653 1.00 33.51 7 ASN D O 1
ATOM 5599 N N . ASP D 1 8 ? -19.281 -20.854 -24.819 1.00 32.56 8 ASP D N 1
ATOM 5600 C CA . ASP D 1 8 ? -19.010 -22.254 -25.133 1.00 36.04 8 ASP D CA 1
ATOM 5601 C C . ASP D 1 8 ? -17.531 -22.608 -24.992 1.00 35.44 8 ASP D C 1
ATOM 5602 O O . ASP D 1 8 ? -17.194 -23.796 -25.035 1.00 36.38 8 ASP D O 1
ATOM 5607 N N . GLY D 1 9 ? -16.656 -21.618 -24.791 1.00 30.73 9 GLY D N 1
ATOM 5608 C CA . GLY D 1 9 ? -15.243 -21.857 -24.647 1.00 31.44 9 GLY D CA 1
ATOM 5609 C C . GLY D 1 9 ? -14.494 -21.888 -25.961 1.00 36.45 9 GLY D C 1
ATOM 5610 O O . GLY D 1 9 ? -13.264 -22.094 -25.962 1.00 32.87 9 GLY D O 1
ATOM 5611 N N . CYS D 1 10 ? -15.194 -21.705 -27.077 1.00 34.42 10 CYS D N 1
ATOM 5612 C CA . CYS D 1 10 ? -14.528 -21.605 -28.365 1.00 35.48 10 CYS D CA 1
ATOM 5613 C C . CYS D 1 10 ? -13.664 -20.357 -28.414 1.00 30.59 10 CYS D C 1
ATOM 5614 O O . CYS D 1 10 ? -13.950 -19.345 -27.763 1.00 32.27 10 CYS D O 1
ATOM 5617 N N . LEU D 1 11 ? -12.583 -20.455 -29.166 1.00 30.53 11 LEU D N 1
ATOM 5618 C CA . LEU D 1 11 ? -11.821 -19.298 -29.618 1.00 30.93 11 LEU D CA 1
ATOM 5619 C C . LEU D 1 11 ? -12.377 -18.948 -30.986 1.00 29.97 11 LEU D C 1
ATOM 5620 O O . LEU D 1 11 ? -12.327 -19.772 -31.901 1.00 32.88 11 LEU D O 1
ATOM 5625 N N . THR D 1 12 ? -12.979 -17.775 -31.111 1.00 30.98 12 THR D N 1
ATOM 5626 C CA . THR D 1 12 ? -13.523 -17.336 -32.387 1.00 32.54 12 THR D CA 1
ATOM 5627 C C . THR D 1 12 ? -12.586 -16.269 -32.922 1.00 31.65 12 THR D C 1
ATOM 5628 O O . THR D 1 12 ? -12.351 -15.255 -32.252 1.00 28.44 12 THR D O 1
ATOM 5632 N N . VAL D 1 13 ? -12.039 -16.528 -34.113 1.00 31.47 13 VAL D N 1
ATOM 5633 C CA . VAL D 1 13 ? -11.121 -15.638 -34.816 1.00 29.08 13 VAL D CA 1
ATOM 5634 C C . VAL D 1 13 ? -11.908 -14.869 -35.859 1.00 31.86 13 VAL D C 1
ATOM 5635 O O . VAL D 1 13 ? -12.746 -15.441 -36.573 1.00 30.78 13 VAL D O 1
ATOM 5639 N N . PHE D 1 14 ? -11.634 -13.573 -35.954 1.00 33.42 14 PHE D N 1
ATOM 5640 C CA . PHE D 1 14 ? -12.042 -12.748 -37.090 1.00 34.02 14 PHE D CA 1
ATOM 5641 C C . PHE D 1 14 ? -10.815 -12.547 -37.981 1.00 34.62 14 PHE D C 1
ATOM 5642 O O . PHE D 1 14 ? -9.918 -11.761 -37.652 1.00 32.13 14 PHE D O 1
ATOM 5650 N N . ASN D 1 15 ? -10.759 -13.287 -39.092 1.00 30.30 15 ASN D N 1
ATOM 5651 C CA . ASN D 1 15 ? -9.666 -13.155 -40.061 1.00 36.74 15 ASN D CA 1
ATOM 5652 C C . ASN D 1 15 ? -10.105 -12.143 -41.112 1.00 39.03 15 ASN D C 1
ATOM 5653 O O . ASN D 1 15 ? -10.923 -12.460 -41.978 1.00 38.79 15 ASN D O 1
ATOM 5658 N N . MET D 1 16 ? -9.571 -10.918 -41.044 1.00 38.08 16 MET D N 1
ATOM 5659 C CA . MET D 1 16 ? -10.119 -9.786 -41.794 1.00 37.07 16 MET D CA 1
ATOM 5660 C C . MET D 1 16 ? -9.079 -9.208 -42.751 1.00 36.57 16 MET D C 1
ATOM 5661 O O . MET D 1 16 ? -8.062 -8.653 -42.317 1.00 39.20 16 MET D O 1
ATOM 5666 N N . PHE D 1 17 ? -9.349 -9.320 -44.049 1.00 35.45 17 PHE D N 1
ATOM 5667 C CA . PHE D 1 17 ? -8.401 -8.963 -45.100 1.00 38.18 17 PHE D CA 1
ATOM 5668 C C . PHE D 1 17 ? -9.002 -7.900 -46.010 1.00 39.94 17 PHE D C 1
ATOM 5669 O O . PHE D 1 17 ? -10.176 -7.992 -46.394 1.00 45.01 17 PHE D O 1
ATOM 5677 N N . THR D 1 18 ? -8.210 -6.882 -46.342 1.00 34.95 18 THR D N 1
ATOM 5678 C CA . THR D 1 18 ? -8.613 -5.905 -47.344 1.00 38.39 18 THR D CA 1
ATOM 5679 C C . THR D 1 18 ? -7.834 -6.131 -48.636 1.00 37.58 18 THR D C 1
ATOM 5680 O O . THR D 1 18 ? -6.693 -6.609 -48.640 1.00 30.48 18 THR D O 1
ATOM 5684 N N . THR D 1 19 ? -8.471 -5.792 -49.741 1.00 39.44 19 THR D N 1
ATOM 5685 C CA . THR D 1 19 ? -7.873 -5.989 -51.043 1.00 35.60 19 THR D CA 1
ATOM 5686 C C . THR D 1 19 ? -7.863 -4.667 -51.796 1.00 32.69 19 THR D C 1
ATOM 5687 O O . THR D 1 19 ? -8.686 -3.774 -51.548 1.00 30.38 19 THR D O 1
ATOM 5691 N N . ASP D 1 20 ? -6.899 -4.529 -52.699 1.00 37.38 20 ASP D N 1
ATOM 5692 C CA . ASP D 1 20 ? -6.803 -3.276 -53.435 1.00 38.65 20 ASP D CA 1
ATOM 5693 C C . ASP D 1 20 ? -7.975 -3.097 -54.397 1.00 42.07 20 ASP D C 1
ATOM 5694 O O . ASP D 1 20 ? -8.544 -2.001 -54.497 1.00 39.19 20 ASP D O 1
ATOM 5699 N N . THR D 1 21 ? -8.368 -4.173 -55.084 1.00 37.10 21 THR D N 1
ATOM 5700 C CA . THR D 1 21 ? -9.316 -4.124 -56.186 1.00 40.39 21 THR D CA 1
ATOM 5701 C C . THR D 1 21 ? -10.391 -5.184 -56.005 1.00 42.16 21 THR D C 1
ATOM 5702 O O . THR D 1 21 ? -10.113 -6.280 -55.513 1.00 43.18 21 THR D O 1
ATOM 5706 N N . ILE D 1 22 ? -11.616 -4.869 -56.450 1.00 40.36 22 ILE D N 1
ATOM 5707 C CA . ILE D 1 22 ? -12.656 -5.896 -56.557 1.00 38.13 22 ILE D CA 1
ATOM 5708 C C . ILE D 1 22 ? -12.117 -7.131 -57.270 1.00 41.16 22 ILE D C 1
ATOM 5709 O O . ILE D 1 22 ? -12.503 -8.266 -56.945 1.00 37.55 22 ILE D O 1
ATOM 5714 N N . ASP D 1 23 ? -11.201 -6.931 -58.236 1.00 40.47 23 ASP D N 1
ATOM 5715 C CA . ASP D 1 23 ? -10.562 -8.049 -58.931 1.00 39.06 23 ASP D CA 1
ATOM 5716 C C . ASP D 1 23 ? -9.797 -8.927 -57.957 1.00 39.48 23 ASP D C 1
ATOM 5717 O O . ASP D 1 23 ? -9.942 -10.154 -57.965 1.00 41.68 23 ASP D O 1
ATOM 5722 N N . GLY D 1 24 ? -8.949 -8.315 -57.126 1.00 40.93 24 GLY D N 1
ATOM 5723 C CA . GLY D 1 24 ? -8.181 -9.093 -56.175 1.00 39.79 24 GLY D CA 1
ATOM 5724 C C . GLY D 1 24 ? -9.037 -9.665 -55.067 1.00 40.45 24 GLY D C 1
ATOM 5725 O O . GLY D 1 24 ? -8.678 -10.686 -54.471 1.00 39.62 24 GLY D O 1
ATOM 5726 N N . GLN D 1 25 ? -10.188 -9.033 -54.785 1.00 39.33 25 GLN D N 1
ATOM 5727 C CA . GLN D 1 25 ? -11.062 -9.553 -53.738 1.00 36.54 25 GLN D CA 1
ATOM 5728 C C . GLN D 1 25 ? -11.714 -10.861 -54.157 1.00 40.04 25 GLN D C 1
ATOM 5729 O O . GLN D 1 25 ? -11.842 -11.775 -53.331 1.00 36.91 25 GLN D O 1
ATOM 5735 N N . ARG D 1 26 ? -12.180 -10.954 -55.417 1.00 35.22 26 ARG D N 1
ATOM 5736 C CA . ARG D 1 26 ? -12.754 -12.210 -55.896 1.00 37.57 26 ARG D CA 1
ATOM 5737 C C . ARG D 1 26 ? -11.707 -13.318 -55.971 1.00 40.20 26 ARG D C 1
ATOM 5738 O O . ARG D 1 26 ? -12.041 -14.496 -55.794 1.00 44.42 26 ARG D O 1
ATOM 5746 N N . GLU D 1 27 ? -10.444 -12.964 -56.248 1.00 39.80 27 GLU D N 1
ATOM 5747 C CA . GLU D 1 27 ? -9.350 -13.935 -56.165 1.00 43.88 27 GLU D CA 1
ATOM 5748 C C . GLU D 1 27 ? -9.049 -14.310 -54.710 1.00 41.61 27 GLU D C 1
ATOM 5749 O O . GLU D 1 27 ? -8.804 -15.485 -54.407 1.00 38.61 27 GLU D O 1
ATOM 5755 N N . LEU D 1 28 ? -9.059 -13.328 -53.794 1.00 36.52 28 LEU D N 1
ATOM 5756 C CA . LEU D 1 28 ? -8.924 -13.658 -52.380 1.00 39.89 28 LEU D CA 1
ATOM 5757 C C . LEU D 1 28 ? -10.087 -14.527 -51.901 1.00 37.56 28 LEU D C 1
ATOM 5758 O O . LEU D 1 28 ? -9.876 -15.503 -51.174 1.00 39.52 28 LEU D O 1
ATOM 5763 N N . LEU D 1 29 ? -11.316 -14.212 -52.315 1.00 33.33 29 LEU D N 1
ATOM 5764 C CA . LEU D 1 29 ? -12.436 -15.074 -51.952 1.00 36.69 29 LEU D CA 1
ATOM 5765 C C . LEU D 1 29 ? -12.237 -16.494 -52.461 1.00 39.73 29 LEU D C 1
ATOM 5766 O O . LEU D 1 29 ? -12.687 -17.452 -51.823 1.00 43.62 29 LEU D O 1
ATOM 5771 N N . LYS D 1 30 ? -11.601 -16.648 -53.625 1.00 38.91 30 LYS D N 1
ATOM 5772 C CA . LYS D 1 30 ? -11.376 -17.974 -54.199 1.00 41.56 30 LYS D CA 1
ATOM 5773 C C . LYS D 1 30 ? -10.367 -18.773 -53.384 1.00 39.89 30 LYS D C 1
ATOM 5774 O O . LYS D 1 30 ? -10.486 -19.997 -53.268 1.00 40.68 30 LYS D O 1
ATOM 5780 N N . GLU D 1 31 ? -9.336 -18.113 -52.856 1.00 37.11 31 GLU D N 1
ATOM 5781 C CA . GLU D 1 31 ? -8.332 -18.844 -52.088 1.00 42.91 31 GLU D CA 1
ATOM 5782 C C . GLU D 1 31 ? -8.925 -19.349 -50.775 1.00 43.97 31 GLU D C 1
ATOM 5783 O O . GLU D 1 31 ? -8.792 -20.533 -50.439 1.00 45.40 31 GLU D O 1
ATOM 5789 N N . MET D 1 32 ? -9.615 -18.473 -50.038 1.00 41.33 32 MET D N 1
ATOM 5790 C CA . MET D 1 32 ? -10.643 -18.903 -49.097 1.00 39.65 32 MET D CA 1
ATOM 5791 C C . MET D 1 32 ? -11.684 -19.726 -49.855 1.00 45.05 32 MET D C 1
ATOM 5792 O O . MET D 1 32 ? -11.698 -19.754 -51.077 1.00 54.42 32 MET D O 1
ATOM 5797 N N . ARG D 1 33 ? -12.564 -20.404 -49.132 1.00 45.22 33 ARG D N 1
ATOM 5798 C CA . ARG D 1 33 ? -13.374 -21.465 -49.736 1.00 44.10 33 ARG D CA 1
ATOM 5799 C C . ARG D 1 33 ? -12.479 -22.669 -49.989 1.00 44.69 33 ARG D C 1
ATOM 5800 O O . ARG D 1 33 ? -12.691 -23.735 -49.405 1.00 47.05 33 ARG D O 1
ATOM 5808 N N . ASP D 1 34 ? -11.475 -22.517 -50.853 1.00 46.49 34 ASP D N 1
ATOM 5809 C CA . ASP D 1 34 ? -10.534 -23.610 -51.076 1.00 45.78 34 ASP D CA 1
ATOM 5810 C C . ASP D 1 34 ? -9.814 -23.970 -49.785 1.00 43.32 34 ASP D C 1
ATOM 5811 O O . ASP D 1 34 ? -9.681 -25.149 -49.440 1.00 47.81 34 ASP D O 1
ATOM 5816 N N . ILE D 1 35 ? -9.354 -22.966 -49.044 1.00 41.18 35 ILE D N 1
ATOM 5817 C CA . ILE D 1 35 ? -8.760 -23.246 -47.745 1.00 39.45 35 ILE D CA 1
ATOM 5818 C C . ILE D 1 35 ? -9.818 -23.786 -46.788 1.00 45.90 35 ILE D C 1
ATOM 5819 O O . ILE D 1 35 ? -9.575 -24.754 -46.058 1.00 48.69 35 ILE D O 1
ATOM 5824 N N . ILE D 1 36 ? -11.014 -23.175 -46.797 1.00 45.13 36 ILE D N 1
ATOM 5825 C CA . ILE D 1 36 ? -12.169 -23.674 -46.043 1.00 43.46 36 ILE D CA 1
ATOM 5826 C C . ILE D 1 36 ? -12.427 -25.150 -46.351 1.00 44.75 36 ILE D C 1
ATOM 5827 O O . ILE D 1 36 ? -12.492 -25.992 -45.441 1.00 41.93 36 ILE D O 1
ATOM 5832 N N . ASP D 1 37 ? -12.578 -25.484 -47.647 1.00 44.11 37 ASP D N 1
ATOM 5833 C CA . ASP D 1 37 ? -12.994 -26.815 -48.098 1.00 42.40 37 ASP D CA 1
ATOM 5834 C C . ASP D 1 37 ? -11.929 -27.896 -47.899 1.00 43.37 37 ASP D C 1
ATOM 5835 O O . ASP D 1 37 ? -12.199 -29.050 -48.254 1.00 44.65 37 ASP D O 1
ATOM 5840 N N . ASN D 1 38 ? -10.750 -27.580 -47.344 1.00 42.71 38 ASN D N 1
ATOM 5841 C CA . ASN D 1 38 ? -9.716 -28.584 -47.110 1.00 45.77 38 ASN D CA 1
ATOM 5842 C C . ASN D 1 38 ? -9.169 -28.622 -45.686 1.00 48.50 38 ASN D C 1
ATOM 5843 O O . ASN D 1 38 ? -8.364 -29.511 -45.375 1.00 50.77 38 ASN D O 1
ATOM 5848 N N . GLY D 1 39 ? -9.564 -27.693 -44.821 1.00 50.21 39 GLY D N 1
ATOM 5849 C CA . GLY D 1 39 ? -9.098 -27.696 -43.447 1.00 56.14 39 GLY D CA 1
ATOM 5850 C C . GLY D 1 39 ? -9.373 -28.992 -42.707 1.00 59.82 39 GLY D C 1
ATOM 5851 O O . GLY D 1 39 ? -10.495 -29.513 -42.729 1.00 54.52 39 GLY D O 1
ATOM 5852 N N . ASN D 1 40 ? -8.340 -29.527 -42.050 1.00 64.27 40 ASN D N 1
ATOM 5853 C CA . ASN D 1 40 ? -8.419 -30.755 -41.268 1.00 66.66 40 ASN D CA 1
ATOM 5854 C C . ASN D 1 40 ? -7.376 -30.660 -40.146 1.00 73.51 40 ASN D C 1
ATOM 5855 O O . ASN D 1 40 ? -6.322 -31.310 -40.149 1.00 75.84 40 ASN D O 1
ATOM 5860 N N . PHE D 1 41 ? -7.663 -29.812 -39.157 1.00 67.55 41 PHE D N 1
ATOM 5861 C CA . PHE D 1 41 ? -6.808 -29.619 -37.993 1.00 63.96 41 PHE D CA 1
ATOM 5862 C C . PHE D 1 41 ? -7.604 -29.960 -36.730 1.00 61.85 41 PHE D C 1
ATOM 5863 O O . PHE D 1 41 ? -8.828 -29.772 -36.682 1.00 57.74 41 PHE D O 1
ATOM 5871 N N . THR D 1 42 ? -6.909 -30.470 -35.703 1.00 61.37 42 THR D N 1
ATOM 5872 C CA . THR D 1 42 ? -7.589 -30.975 -34.506 1.00 61.17 42 THR D CA 1
ATOM 5873 C C . THR D 1 42 ? -8.205 -29.834 -33.701 1.00 53.80 42 THR D C 1
ATOM 5874 O O . THR D 1 42 ? -7.505 -28.905 -33.284 1.00 50.40 42 THR D O 1
ATOM 5878 N N . GLY D 1 43 ? -9.511 -29.925 -33.454 1.00 52.63 43 GLY D N 1
ATOM 5879 C CA . GLY D 1 43 ? -10.224 -28.904 -32.721 1.00 44.57 43 GLY D CA 1
ATOM 5880 C C . GLY D 1 43 ? -10.768 -27.772 -33.560 1.00 36.84 43 GLY D C 1
ATOM 5881 O O . GLY D 1 43 ? -11.426 -26.881 -33.012 1.00 34.85 43 GLY D O 1
ATOM 5882 N N . TRP D 1 44 ? -10.494 -27.751 -34.862 1.00 39.32 44 TRP D N 1
ATOM 5883 C CA . TRP D 1 44 ? -11.148 -26.771 -35.717 1.00 42.56 44 TRP D CA 1
ATOM 5884 C C . TRP D 1 44 ? -12.647 -27.060 -35.745 1.00 37.92 44 TRP D C 1
ATOM 5885 O O . TRP D 1 44 ? -13.066 -28.198 -35.969 1.00 38.34 44 TRP D O 1
ATOM 5896 N N . ARG D 1 45 ? -13.455 -26.043 -35.461 1.00 35.34 45 ARG D N 1
ATOM 5897 C CA . ARG D 1 45 ? -14.896 -26.268 -35.404 1.00 38.82 45 ARG D CA 1
ATOM 5898 C C . ARG D 1 45 ? -15.595 -25.943 -36.722 1.00 36.86 45 ARG D C 1
ATOM 5899 O O . ARG D 1 45 ? -16.423 -26.729 -37.190 1.00 35.71 45 ARG D O 1
ATOM 5907 N N . SER D 1 46 ? -15.270 -24.801 -37.326 1.00 32.15 46 SER D N 1
ATOM 5908 C CA . SER D 1 46 ? -16.024 -24.270 -38.450 1.00 34.71 46 SER D CA 1
ATOM 5909 C C . SER D 1 46 ? -15.393 -22.951 -38.872 1.00 33.82 46 SER D C 1
ATOM 5910 O O . SER D 1 46 ? -14.729 -22.289 -38.070 1.00 31.91 46 SER D O 1
ATOM 5913 N N . SER D 1 47 ? -15.613 -22.574 -40.136 1.00 28.07 47 SER D N 1
ATOM 5914 C CA . SER D 1 47 ? -15.286 -21.230 -40.600 1.00 28.19 47 SER D CA 1
ATOM 5915 C C . SER D 1 47 ? -16.290 -20.783 -41.651 1.00 33.54 47 SER D C 1
ATOM 5916 O O . SER D 1 47 ? -16.836 -21.597 -42.404 1.00 34.64 47 SER D O 1
ATOM 5919 N N . THR D 1 48 ? -16.497 -19.466 -41.711 1.00 30.81 48 THR D N 1
ATOM 5920 C CA . THR D 1 48 ? -17.600 -18.864 -42.455 1.00 31.36 48 THR D CA 1
ATOM 5921 C C . THR D 1 48 ? -17.093 -17.632 -43.200 1.00 33.43 48 THR D C 1
ATOM 5922 O O . THR D 1 48 ? -16.713 -16.635 -42.578 1.00 32.10 48 THR D O 1
ATOM 5926 N N . LEU D 1 49 ? -17.105 -17.694 -44.533 1.00 34.43 49 LEU D N 1
ATOM 5927 C CA . LEU D 1 49 ? -16.541 -16.632 -45.351 1.00 31.90 49 LEU D CA 1
ATOM 5928 C C . LEU D 1 49 ? -17.536 -15.490 -45.527 1.00 32.65 49 LEU D C 1
ATOM 5929 O O . LEU D 1 49 ? -18.687 -15.709 -45.919 1.00 30.73 49 LEU D O 1
ATOM 5934 N N . HIS D 1 50 ? -17.081 -14.270 -45.243 1.00 32.19 50 HIS D N 1
ATOM 5935 C CA . HIS D 1 50 ? -17.887 -13.056 -45.342 1.00 32.45 50 HIS D CA 1
ATOM 5936 C C . HIS D 1 50 ? -17.326 -12.188 -46.459 1.00 31.05 50 HIS D C 1
ATOM 5937 O O . HIS D 1 50 ? -16.154 -11.819 -46.424 1.00 29.03 50 HIS D O 1
ATOM 5944 N N . ALA D 1 51 ? -18.164 -11.841 -47.426 1.00 32.21 51 ALA D N 1
ATOM 5945 C CA . ALA D 1 51 ? -17.762 -10.983 -48.531 1.00 30.10 51 ALA D CA 1
ATOM 5946 C C . ALA D 1 51 ? -18.236 -9.560 -48.256 1.00 26.49 51 ALA D C 1
ATOM 5947 O O . ALA D 1 51 ? -19.441 -9.311 -48.184 1.00 30.55 51 ALA D O 1
ATOM 5949 N N . GLY D 1 52 ? -17.293 -8.630 -48.122 1.00 24.70 52 GLY D N 1
ATOM 5950 C CA . GLY D 1 52 ? -17.645 -7.281 -47.711 1.00 34.36 52 GLY D CA 1
ATOM 5951 C C . GLY D 1 52 ? -18.438 -6.539 -48.773 1.00 37.55 52 GLY D C 1
ATOM 5952 O O . GLY D 1 52 ? -18.154 -6.628 -49.970 1.00 43.60 52 GLY D O 1
ATOM 5953 N N . GLN D 1 53 ? -19.431 -5.768 -48.317 1.00 40.05 53 GLN D N 1
ATOM 5954 C CA . GLN D 1 53 ? -20.349 -5.080 -49.220 1.00 43.68 53 GLN D CA 1
ATOM 5955 C C . GLN D 1 53 ? -19.681 -3.951 -50.003 1.00 47.13 53 GLN D C 1
ATOM 5956 O O . GLN D 1 53 ? -20.273 -3.464 -50.972 1.00 51.02 53 GLN D O 1
ATOM 5962 N N . ASP D 1 54 ? -18.481 -3.520 -49.612 1.00 41.97 54 ASP D N 1
ATOM 5963 C CA . ASP D 1 54 ? -17.691 -2.629 -50.448 1.00 40.12 54 ASP D CA 1
ATOM 5964 C C . ASP D 1 54 ? -16.857 -3.380 -51.481 1.00 44.95 54 ASP D C 1
ATOM 5965 O O . ASP D 1 54 ? -16.112 -2.742 -52.228 1.00 44.32 54 ASP D O 1
ATOM 5970 N N . GLU D 1 55 ? -16.977 -4.713 -51.533 1.00 46.90 55 GLU D N 1
ATOM 5971 C CA . GLU D 1 55 ? -16.226 -5.585 -52.448 1.00 43.56 55 GLU D CA 1
ATOM 5972 C C . GLU D 1 55 ? -14.718 -5.368 -52.354 1.00 47.97 55 GLU D C 1
ATOM 5973 O O . GLU D 1 55 ? -13.994 -5.493 -53.342 1.00 47.03 55 GLU D O 1
ATOM 5979 N N . HIS D 1 56 ? -14.232 -5.077 -51.157 1.00 48.32 56 HIS D N 1
ATOM 5980 C CA . HIS D 1 56 ? -12.812 -4.895 -50.879 1.00 41.11 56 HIS D CA 1
ATOM 5981 C C . HIS D 1 56 ? -12.364 -5.603 -49.613 1.00 42.26 56 HIS D C 1
ATOM 5982 O O . HIS D 1 56 ? -11.251 -6.127 -49.566 1.00 39.51 56 HIS D O 1
ATOM 5989 N N . GLY D 1 57 ? -13.191 -5.616 -48.578 1.00 50.87 57 GLY D N 1
ATOM 5990 C CA . GLY D 1 57 ? -12.882 -6.371 -47.387 1.00 43.44 57 GLY D CA 1
ATOM 5991 C C . GLY D 1 57 ? -13.485 -7.762 -47.444 1.00 40.45 57 GLY D C 1
ATOM 5992 O O . GLY D 1 57 ? -14.533 -7.987 -48.043 1.00 39.69 57 GLY D O 1
ATOM 5993 N N . THR D 1 58 ? -12.780 -8.711 -46.846 1.00 37.80 58 THR D N 1
ATOM 5994 C CA . THR D 1 58 ? -13.345 -10.013 -46.548 1.00 35.74 58 THR D CA 1
ATOM 5995 C C . THR D 1 58 ? -13.098 -10.290 -45.077 1.00 36.91 58 THR D C 1
ATOM 5996 O O . THR D 1 58 ? -12.325 -9.592 -44.412 1.00 40.73 58 THR D O 1
ATOM 6000 N N . ALA D 1 59 ? -13.778 -11.312 -44.571 1.00 33.65 59 ALA D N 1
ATOM 6001 C CA . ALA D 1 59 ? -13.606 -11.736 -43.193 1.00 33.69 59 ALA D CA 1
ATOM 6002 C C . ALA D 1 59 ? -13.923 -13.220 -43.121 1.00 30.46 59 ALA D C 1
ATOM 6003 O O . ALA D 1 59 ? -14.841 -13.693 -43.790 1.00 35.33 59 ALA D O 1
ATOM 6005 N N . ASN D 1 60 ? -13.139 -13.961 -42.351 1.00 28.96 60 ASN D N 1
ATOM 6006 C CA . ASN D 1 60 ? -13.457 -15.353 -42.062 1.00 32.35 60 ASN D CA 1
ATOM 6007 C C . ASN D 1 60 ? -13.715 -15.513 -40.564 1.00 33.05 60 ASN D C 1
ATOM 6008 O O . ASN D 1 60 ? -12.827 -15.266 -39.736 1.00 35.82 60 ASN D O 1
ATOM 6013 N N . TYR D 1 61 ? -14.940 -15.910 -40.227 1.00 33.01 61 TYR D N 1
ATOM 6014 C CA . TYR D 1 61 ? -15.374 -16.185 -38.859 1.00 30.04 61 TYR D CA 1
ATOM 6015 C C . TYR D 1 61 ? -14.998 -17.635 -38.565 1.00 31.03 61 TYR D C 1
ATOM 6016 O O . TYR D 1 61 ? -15.648 -18.564 -39.058 1.00 33.03 61 TYR D O 1
ATOM 6025 N N . ILE D 1 62 ? -13.937 -17.837 -37.775 1.00 29.68 62 ILE D N 1
ATOM 6026 C CA . ILE D 1 62 ? -13.375 -19.164 -37.522 1.00 30.17 62 ILE D CA 1
ATOM 6027 C C . ILE D 1 62 ? -13.555 -19.536 -36.051 1.00 33.78 62 ILE D C 1
ATOM 6028 O O . ILE D 1 62 ? -13.361 -18.707 -35.150 1.00 29.91 62 ILE D O 1
ATOM 6033 N N . GLN D 1 63 ? -13.914 -20.799 -35.817 1.00 33.67 63 GLN D N 1
ATOM 6034 C CA . GLN D 1 63 ? -14.150 -21.347 -34.488 1.00 33.96 63 GLN D CA 1
ATOM 6035 C C . GLN D 1 63 ? -13.163 -22.479 -34.230 1.00 34.15 63 GLN D C 1
ATOM 6036 O O . GLN D 1 63 ? -13.192 -23.505 -34.916 1.00 34.58 63 GLN D O 1
ATOM 6042 N N . TRP D 1 64 ? -12.293 -22.291 -33.248 1.00 38.67 64 TRP D N 1
ATOM 6043 C CA . TRP D 1 64 ? -11.450 -23.356 -32.728 1.00 37.91 64 TRP D CA 1
ATOM 6044 C C . TRP D 1 64 ? -11.960 -23.784 -31.362 1.00 37.79 64 TRP D C 1
ATOM 6045 O O . TRP D 1 64 ? -12.504 -22.973 -30.607 1.00 40.12 64 TRP D O 1
ATOM 6056 N N . ARG D 1 65 ? -11.817 -25.074 -31.059 1.00 39.71 65 ARG D N 1
ATOM 6057 C CA . ARG D 1 65 ? -12.233 -25.561 -29.746 1.00 39.70 65 ARG D CA 1
ATOM 6058 C C . ARG D 1 65 ? -11.464 -24.854 -28.640 1.00 41.49 65 ARG D C 1
ATOM 6059 O O . ARG D 1 65 ? -12.035 -24.446 -27.618 1.00 41.91 65 ARG D O 1
ATOM 6067 N N . SER D 1 66 ? -10.159 -24.711 -28.822 1.00 41.36 66 SER D N 1
ATOM 6068 C CA . SER D 1 66 ? -9.312 -24.157 -27.787 1.00 47.87 66 SER D CA 1
ATOM 6069 C C . SER D 1 66 ? -8.348 -23.151 -28.381 1.00 45.58 66 SER D C 1
ATOM 6070 O O . SER D 1 66 ? -7.822 -23.329 -29.485 1.00 39.87 66 SER D O 1
ATOM 6073 N N . LEU D 1 67 ? -8.121 -22.103 -27.603 1.00 47.68 67 LEU D N 1
ATOM 6074 C CA . LEU D 1 67 ? -7.082 -21.123 -27.848 1.00 44.13 67 LEU D CA 1
ATOM 6075 C C . LEU D 1 67 ? -5.753 -21.797 -28.188 1.00 48.84 67 LEU D C 1
ATOM 6076 O O . LEU D 1 67 ? -4.874 -21.163 -28.782 1.00 50.34 67 LEU D O 1
ATOM 6081 N N . ALA D 1 68 ? -5.610 -23.085 -27.853 1.00 51.59 68 ALA D N 1
ATOM 6082 C CA . ALA D 1 68 ? -4.417 -23.901 -28.050 1.00 47.03 68 ALA D CA 1
ATOM 6083 C C . ALA D 1 68 ? -4.485 -24.779 -29.287 1.00 49.04 68 ALA D C 1
ATOM 6084 O O . ALA D 1 68 ? -3.470 -24.943 -29.970 1.00 56.22 68 ALA D O 1
ATOM 6086 N N . ASP D 1 69 ? -5.647 -25.381 -29.581 1.00 50.63 69 ASP D N 1
ATOM 6087 C CA . ASP D 1 69 ? -5.754 -26.235 -30.764 1.00 53.05 69 ASP D CA 1
ATOM 6088 C C . ASP D 1 69 ? -5.354 -25.487 -32.032 1.00 45.44 69 ASP D C 1
ATOM 6089 O O . ASP D 1 69 ? -4.845 -26.094 -32.978 1.00 45.00 69 ASP D O 1
ATOM 6094 N N . LEU D 1 70 ? -5.550 -24.167 -32.053 1.00 46.85 70 LEU D N 1
ATOM 6095 C CA . LEU D 1 70 ? -5.142 -23.349 -33.190 1.00 50.60 70 LEU D CA 1
ATOM 6096 C C . LEU D 1 70 ? -3.674 -23.567 -33.532 1.00 51.34 70 LEU D C 1
ATOM 6097 O O . LEU D 1 70 ? -3.345 -24.009 -34.642 1.00 49.22 70 LEU D O 1
ATOM 6102 N N . GLU D 1 71 ? -2.812 -23.310 -32.541 1.00 53.10 71 GLU D N 1
ATOM 6103 C CA . GLU D 1 71 ? -1.360 -23.561 -32.721 1.00 58.73 71 GLU D CA 1
ATOM 6104 C C . GLU D 1 71 ? -1.178 -25.049 -33.016 1.00 60.59 71 GLU D C 1
ATOM 6105 O O . GLU D 1 71 ? -1.239 -25.850 -32.063 1.00 55.89 71 GLU D O 1
ATOM 6111 N N . ALA D 1 72 ? -0.977 -25.395 -34.285 1.00 65.62 72 ALA D N 1
ATOM 6112 C CA . ALA D 1 72 ? -0.837 -26.787 -34.693 1.00 62.58 72 ALA D CA 1
ATOM 6113 C C . ALA D 1 72 ? 0.113 -26.858 -35.871 1.00 62.26 72 ALA D C 1
ATOM 6114 O O . ALA D 1 72 ? -0.068 -26.132 -36.850 1.00 64.81 72 ALA D O 1
ATOM 6116 N N . LEU D 1 86 ? -3.295 -18.098 -47.404 1.00 54.91 86 LEU D N 1
ATOM 6117 C CA . LEU D 1 86 ? -3.694 -17.375 -48.607 1.00 59.47 86 LEU D CA 1
ATOM 6118 C C . LEU D 1 86 ? -2.479 -16.856 -49.351 1.00 63.00 86 LEU D C 1
ATOM 6119 O O . LEU D 1 86 ? -2.061 -15.714 -49.157 1.00 64.28 86 LEU D O 1
ATOM 6124 N N . PHE D 1 87 ? -1.916 -17.695 -50.218 1.00 59.09 87 PHE D N 1
ATOM 6125 C CA . PHE D 1 87 ? -0.506 -17.566 -50.545 1.00 66.81 87 PHE D CA 1
ATOM 6126 C C . PHE D 1 87 ? -0.235 -16.944 -51.915 1.00 65.35 87 PHE D C 1
ATOM 6127 O O . PHE D 1 87 ? 0.940 -16.732 -52.252 1.00 63.17 87 PHE D O 1
ATOM 6135 N N . LYS D 1 88 ? -1.267 -16.628 -52.706 1.00 55.90 88 LYS D N 1
ATOM 6136 C CA . LYS D 1 88 ? -1.052 -15.970 -53.996 1.00 52.07 88 LYS D CA 1
ATOM 6137 C C . LYS D 1 88 ? -1.444 -14.497 -53.967 1.00 51.07 88 LYS D C 1
ATOM 6138 O O . LYS D 1 88 ? -0.628 -13.632 -54.299 1.00 54.62 88 LYS D O 1
ATOM 6144 N N . GLN D 1 89 ? -2.690 -14.187 -53.609 1.00 46.63 89 GLN D N 1
ATOM 6145 C CA . GLN D 1 89 ? -3.163 -12.824 -53.796 1.00 41.37 89 GLN D CA 1
ATOM 6146 C C . GLN D 1 89 ? -2.612 -11.910 -52.712 1.00 40.42 89 GLN D C 1
ATOM 6147 O O . GLN D 1 89 ? -2.748 -12.185 -51.517 1.00 43.30 89 GLN D O 1
ATOM 6153 N N . ILE D 1 90 ? -1.974 -10.825 -53.147 1.00 41.76 90 ILE D N 1
ATOM 6154 C CA . ILE D 1 90 ? -1.481 -9.803 -52.236 1.00 41.08 90 ILE D CA 1
ATOM 6155 C C . ILE D 1 90 ? -2.656 -9.064 -51.609 1.00 40.49 90 ILE D C 1
ATOM 6156 O O . ILE D 1 90 ? -3.633 -8.714 -52.289 1.00 48.57 90 ILE D O 1
ATOM 6161 N N . SER D 1 91 ? -2.568 -8.820 -50.305 1.00 38.26 91 SER D N 1
ATOM 6162 C CA . SER D 1 91 ? -3.589 -8.106 -49.554 1.00 34.20 91 SER D CA 1
ATOM 6163 C C . SER D 1 91 ? -3.037 -6.778 -49.045 1.00 32.37 91 SER D C 1
ATOM 6164 O O . SER D 1 91 ? -1.837 -6.642 -48.794 1.00 41.42 91 SER D O 1
ATOM 6167 N N . THR D 1 92 ? -3.918 -5.798 -48.879 1.00 29.83 92 THR D N 1
ATOM 6168 C CA . THR D 1 92 ? -3.516 -4.474 -48.424 1.00 31.22 92 THR D CA 1
ATOM 6169 C C . THR D 1 92 ? -3.644 -4.268 -46.914 1.00 35.65 92 THR D C 1
ATOM 6170 O O . THR D 1 92 ? -3.215 -3.224 -46.411 1.00 36.35 92 THR D O 1
ATOM 6174 N N . SER D 1 93 ? -4.238 -5.213 -46.185 1.00 34.63 93 SER D N 1
ATOM 6175 C CA . SER D 1 93 ? -4.328 -5.115 -44.733 1.00 40.23 93 SER D CA 1
ATOM 6176 C C . SER D 1 93 ? -4.838 -6.431 -44.158 1.00 42.01 93 SER D C 1
ATOM 6177 O O . SER D 1 93 ? -5.832 -6.982 -44.646 1.00 39.36 93 SER D O 1
ATOM 6180 N N . VAL D 1 94 ? -4.145 -6.954 -43.145 1.00 36.73 94 VAL D N 1
ATOM 6181 C CA . VAL D 1 94 ? -4.536 -8.191 -42.491 1.00 37.14 94 VAL D CA 1
ATOM 6182 C C . VAL D 1 94 ? -4.706 -7.904 -41.005 1.00 36.82 94 VAL D C 1
ATOM 6183 O O . VAL D 1 94 ? -4.068 -7.012 -40.444 1.00 36.48 94 VAL D O 1
ATOM 6187 N N . HIS D 1 95 ? -5.611 -8.647 -40.383 1.00 38.38 95 HIS D N 1
ATOM 6188 C CA . HIS D 1 95 ? -5.967 -8.459 -38.979 1.00 39.40 95 HIS D CA 1
ATOM 6189 C C . HIS D 1 95 ? -6.434 -9.814 -38.486 1.00 38.52 95 HIS D C 1
ATOM 6190 O O . HIS D 1 95 ? -7.420 -10.350 -39.014 1.00 34.37 95 HIS D O 1
ATOM 6197 N N . LEU D 1 96 ? -5.712 -10.393 -37.533 1.00 31.43 96 LEU D N 1
ATOM 6198 C CA . LEU D 1 96 ? -6.060 -11.713 -37.010 1.00 35.62 96 LEU D CA 1
ATOM 6199 C C . LEU D 1 96 ? -6.494 -11.500 -35.556 1.00 34.09 96 LEU D C 1
ATOM 6200 O O . LEU D 1 96 ? -5.664 -11.306 -34.662 1.00 37.95 96 LEU D O 1
ATOM 6205 N N . LEU D 1 97 ? -7.804 -11.491 -35.335 1.00 29.05 97 LEU D N 1
ATOM 6206 C CA . LEU D 1 97 ? -8.385 -11.056 -34.069 1.00 31.09 97 LEU D CA 1
ATOM 6207 C C . LEU D 1 97 ? -8.843 -12.287 -33.300 1.00 30.72 97 LEU D C 1
ATOM 6208 O O . LEU D 1 97 ? -9.905 -12.851 -33.579 1.00 28.82 97 LEU D O 1
ATOM 6213 N N . LYS D 1 98 ? -8.030 -12.709 -32.335 1.00 31.64 98 LYS D N 1
ATOM 6214 C CA . LYS D 1 98 ? -8.384 -13.835 -31.477 1.00 32.53 98 LYS D CA 1
ATOM 6215 C C . LYS D 1 98 ? -9.297 -13.332 -30.360 1.00 33.63 98 LYS D C 1
ATOM 6216 O O . LYS D 1 98 ? -8.888 -12.508 -29.532 1.00 32.87 98 LYS D O 1
ATOM 6222 N N . THR D 1 99 ? -10.550 -13.791 -30.356 1.00 27.43 99 THR D N 1
ATOM 6223 C CA . THR D 1 99 ? -11.551 -13.245 -29.459 1.00 27.49 99 THR D CA 1
ATOM 6224 C C . THR D 1 99 ? -12.271 -14.370 -28.728 1.00 26.40 99 THR D C 1
ATOM 6225 O O . THR D 1 99 ? -12.168 -15.551 -29.076 1.00 25.22 99 THR D O 1
ATOM 6229 N N . GLU D 1 100 ? -13.016 -13.979 -27.701 1.00 24.79 100 GLU D N 1
ATOM 6230 C CA . GLU D 1 100 ? -13.865 -14.896 -26.957 1.00 28.86 100 GLU D CA 1
ATOM 6231 C C . GLU D 1 100 ? -15.269 -14.328 -26.958 1.00 23.72 100 GLU D C 1
ATOM 6232 O O . GLU D 1 100 ? -15.448 -13.147 -26.657 1.00 25.34 100 GLU D O 1
ATOM 6238 N N . VAL D 1 101 ? -16.254 -15.148 -27.313 1.00 21.46 101 VAL D N 1
ATOM 6239 C CA . VAL D 1 101 ? -17.651 -14.717 -27.286 1.00 24.78 101 VAL D CA 1
ATOM 6240 C C . VAL D 1 101 ? -18.168 -14.815 -25.852 1.00 27.31 101 VAL D C 1
ATOM 6241 O O . VAL D 1 101 ? -18.336 -15.915 -25.314 1.00 25.90 101 VAL D O 1
ATOM 6245 N N . VAL D 1 102 ? -18.448 -13.667 -25.235 1.00 23.59 102 VAL D N 1
ATOM 6246 C CA . VAL D 1 102 ? -18.892 -13.645 -23.843 1.00 30.47 102 VAL D CA 1
ATOM 6247 C C . VAL D 1 102 ? -20.354 -13.223 -23.650 1.00 26.67 102 VAL D C 1
ATOM 6248 O O . VAL D 1 102 ? -20.873 -13.396 -22.547 1.00 25.01 102 VAL D O 1
ATOM 6252 N N . PHE D 1 103 ? -21.028 -12.683 -24.663 1.00 25.16 103 PHE D N 1
ATOM 6253 C CA . PHE D 1 103 ? -22.441 -12.353 -24.553 1.00 23.58 103 PHE D CA 1
ATOM 6254 C C . PHE D 1 103 ? -23.109 -12.581 -25.905 1.00 30.57 103 PHE D C 1
ATOM 6255 O O . PHE D 1 103 ? -22.482 -12.390 -26.952 1.00 31.41 103 PHE D O 1
ATOM 6263 N N . SER D 1 104 ? -24.389 -12.978 -25.886 1.00 31.81 104 SER D N 1
ATOM 6264 C CA . SER D 1 104 ? -25.163 -13.060 -27.122 1.00 27.31 104 SER D CA 1
ATOM 6265 C C . SER D 1 104 ? -26.658 -13.156 -26.829 1.00 26.65 104 SER D C 1
ATOM 6266 O O . SER D 1 104 ? -27.081 -13.892 -25.939 1.00 27.31 104 SER D O 1
ATOM 6269 N N . GLN D 1 105 ? -27.454 -12.443 -27.630 1.00 31.01 105 GLN D N 1
ATOM 6270 C CA . GLN D 1 105 ? -28.906 -12.531 -27.607 1.00 30.71 105 GLN D CA 1
ATOM 6271 C C . GLN D 1 105 ? -29.416 -12.480 -29.039 1.00 34.85 105 GLN D C 1
ATOM 6272 O O . GLN D 1 105 ? -28.667 -12.190 -29.969 1.00 36.40 105 GLN D O 1
ATOM 6278 N N . HIS D 1 106 ? -30.715 -12.732 -29.211 1.00 37.46 106 HIS D N 1
ATOM 6279 C CA . HIS D 1 106 ? -31.342 -12.663 -30.528 1.00 41.15 106 HIS D CA 1
ATOM 6280 C C . HIS D 1 106 ? -32.818 -12.308 -30.383 1.00 39.11 106 HIS D C 1
ATOM 6281 O O . HIS D 1 106 ? -33.362 -12.249 -29.278 1.00 40.19 106 HIS D O 1
ATOM 6288 N N . HIS D 1 107 ? -33.442 -12.043 -31.527 1.00 36.76 107 HIS D N 1
ATOM 6289 C CA . HIS D 1 107 ? -34.885 -11.884 -31.611 1.00 37.85 107 HIS D CA 1
ATOM 6290 C C . HIS D 1 107 ? -35.571 -13.175 -31.165 1.00 40.07 107 HIS D C 1
ATOM 6291 O O . HIS D 1 107 ? -35.069 -14.270 -31.452 1.00 42.82 107 HIS D O 1
ATOM 6298 N N . PRO D 1 108 ? -36.719 -13.092 -30.484 1.00 38.65 108 PRO D N 1
ATOM 6299 C CA . PRO D 1 108 ? -37.378 -14.325 -30.007 1.00 38.55 108 PRO D CA 1
ATOM 6300 C C . PRO D 1 108 ? -37.805 -15.269 -31.123 1.00 43.75 108 PRO D C 1
ATOM 6301 O O . PRO D 1 108 ? -37.991 -16.467 -30.864 1.00 44.72 108 PRO D O 1
ATOM 6305 N N . ASP D 1 109 ? -37.996 -14.770 -32.346 1.00 39.68 109 ASP D N 1
ATOM 6306 C CA . ASP D 1 109 ? -38.420 -15.634 -33.442 1.00 44.72 109 ASP D CA 1
ATOM 6307 C C . ASP D 1 109 ? -37.315 -16.572 -33.901 1.00 46.28 109 ASP D C 1
ATOM 6308 O O . ASP D 1 109 ? -37.597 -17.519 -34.649 1.00 42.39 109 ASP D O 1
ATOM 6313 N N . LEU D 1 110 ? -36.068 -16.325 -33.480 1.00 45.90 110 LEU D N 1
ATOM 6314 C CA . LEU D 1 110 ? -35.005 -17.238 -33.854 1.00 38.44 110 LEU D CA 1
ATOM 6315 C C . LEU D 1 110 ? -34.712 -18.193 -32.711 1.00 43.98 110 LEU D C 1
ATOM 6316 O O . LEU D 1 110 ? -34.716 -17.785 -31.543 1.00 38.64 110 LEU D O 1
ATOM 6321 N N . PRO D 1 111 ? -34.468 -19.471 -33.003 1.00 44.40 111 PRO D N 1
ATOM 6322 C CA . PRO D 1 111 ? -34.122 -20.392 -31.913 1.00 41.96 111 PRO D CA 1
ATOM 6323 C C . PRO D 1 111 ? -32.754 -20.108 -31.333 1.00 42.96 111 PRO D C 1
ATOM 6324 O O . PRO D 1 111 ? -32.527 -20.371 -30.147 1.00 45.39 111 PRO D O 1
ATOM 6328 N N . ARG D 1 112 ? -31.836 -19.579 -32.141 1.00 46.54 112 ARG D N 1
ATOM 6329 C CA . ARG D 1 112 ? -30.443 -19.395 -31.763 1.00 43.58 112 ARG D CA 1
ATOM 6330 C C . ARG D 1 112 ? -29.786 -18.575 -32.860 1.00 39.04 112 ARG D C 1
ATOM 6331 O O . ARG D 1 112 ? -30.316 -18.467 -33.965 1.00 45.54 112 ARG D O 1
ATOM 6339 N N . ILE D 1 113 ? -28.637 -17.984 -32.542 1.00 38.95 113 ILE D N 1
ATOM 6340 C CA . ILE D 1 113 ? -27.853 -17.284 -33.554 1.00 36.63 113 ILE D CA 1
ATOM 6341 C C . ILE D 1 113 ? -27.234 -18.315 -34.484 1.00 38.37 113 ILE D C 1
ATOM 6342 O O . ILE D 1 113 ? -26.419 -19.143 -34.054 1.00 35.27 113 ILE D O 1
ATOM 6347 N N . GLU D 1 114 ? -27.612 -18.256 -35.764 1.00 38.31 114 GLU D N 1
ATOM 6348 C CA . GLU D 1 114 ? -27.013 -19.077 -36.807 1.00 38.53 114 GLU D CA 1
ATOM 6349 C C . GLU D 1 114 ? -26.442 -18.194 -37.913 1.00 33.33 114 GLU D C 1
ATOM 6350 O O . GLU D 1 114 ? -27.099 -17.263 -38.386 1.00 32.18 114 GLU D O 1
ATOM 6356 N N . ILE D 1 115 ? -25.208 -18.469 -38.300 1.00 37.04 115 ILE D N 1
ATOM 6357 C CA . ILE D 1 115 ? -24.600 -17.842 -39.462 1.00 34.95 115 ILE D CA 1
ATOM 6358 C C . ILE D 1 115 ? -24.651 -18.864 -40.583 1.00 38.52 115 ILE D C 1
ATOM 6359 O O . ILE D 1 115 ? -24.321 -20.041 -40.377 1.00 36.86 115 ILE D O 1
ATOM 6364 N N . SER D 1 116 ? -25.110 -18.438 -41.752 1.00 36.82 116 SER D N 1
ATOM 6365 C CA . SER D 1 116 ? -25.193 -19.396 -42.843 1.00 38.40 116 SER D CA 1
ATOM 6366 C C . SER D 1 116 ? -25.368 -18.663 -44.167 1.00 39.66 116 SER D C 1
ATOM 6367 O O . SER D 1 116 ? -26.026 -17.612 -44.216 1.00 39.05 116 SER D O 1
ATOM 6370 N N . PRO D 1 117 ? -24.791 -19.179 -45.258 1.00 42.68 117 PRO D N 1
ATOM 6371 C CA . PRO D 1 117 ? -24.987 -18.513 -46.559 1.00 40.32 117 PRO D CA 1
ATOM 6372 C C . PRO D 1 117 ? -26.391 -18.682 -47.108 1.00 40.16 117 PRO D C 1
ATOM 6373 O O . PRO D 1 117 ? -26.857 -17.807 -47.847 1.00 40.16 117 PRO D O 1
ATOM 6377 N N . GLU D 1 118 ? -27.078 -19.777 -46.771 1.00 40.04 118 GLU D N 1
ATOM 6378 C CA . GLU D 1 118 ? -28.464 -19.954 -47.186 1.00 43.32 118 GLU D CA 1
ATOM 6379 C C . GLU D 1 118 ? -29.398 -18.948 -46.533 1.00 40.19 118 GLU D C 1
ATOM 6380 O O . GLU D 1 118 ? -30.545 -18.807 -46.971 1.00 42.96 118 GLU D O 1
ATOM 6386 N N . ARG D 1 119 ? -28.958 -18.289 -45.467 1.00 42.22 119 ARG D N 1
ATOM 6387 C CA . ARG D 1 119 ? -29.718 -17.178 -44.923 1.00 45.83 119 ARG D CA 1
ATOM 6388 C C . ARG D 1 119 ? -29.421 -15.950 -45.766 1.00 40.07 119 ARG D C 1
ATOM 6389 O O . ARG D 1 119 ? -28.599 -15.984 -46.677 1.00 41.17 119 ARG D O 1
ATOM 6397 N N . ASP D 1 120 ? -30.095 -14.852 -45.470 1.00 43.84 120 ASP D N 1
ATOM 6398 C CA . ASP D 1 120 ? -29.926 -13.609 -46.206 1.00 40.97 120 ASP D CA 1
ATOM 6399 C C . ASP D 1 120 ? -29.699 -12.459 -45.231 1.00 44.86 120 ASP D C 1
ATOM 6400 O O . ASP D 1 120 ? -30.324 -11.400 -45.312 1.00 46.75 120 ASP D O 1
ATOM 6405 N N . ASP D 1 121 ? -28.795 -12.664 -44.274 1.00 44.77 121 ASP D N 1
ATOM 6406 C CA . ASP D 1 121 ? -28.579 -11.670 -43.231 1.00 39.70 121 ASP D CA 1
ATOM 6407 C C . ASP D 1 121 ? -27.688 -10.545 -43.742 1.00 31.46 121 ASP D C 1
ATOM 6408 O O . ASP D 1 121 ? -26.843 -10.737 -44.622 1.00 34.85 121 ASP D O 1
ATOM 6413 N N . TYR D 1 122 ? -27.925 -9.354 -43.208 1.00 28.49 122 TYR D N 1
ATOM 6414 C CA . TYR D 1 122 ? -27.050 -8.203 -43.379 1.00 33.18 122 TYR D CA 1
ATOM 6415 C C . TYR D 1 122 ? -26.157 -8.172 -42.143 1.00 37.02 122 TYR D C 1
ATOM 6416 O O . TYR D 1 122 ? -26.597 -7.777 -41.058 1.00 31.71 122 TYR D O 1
ATOM 6425 N N . THR D 1 123 ? -24.906 -8.594 -42.305 1.00 31.16 123 THR D N 1
ATOM 6426 C CA . THR D 1 123 ? -24.033 -8.833 -41.170 1.00 29.50 123 THR D CA 1
ATOM 6427 C C . THR D 1 123 ? -23.124 -7.634 -40.944 1.00 29.50 123 THR D C 1
ATOM 6428 O O . THR D 1 123 ? -22.417 -7.196 -41.855 1.00 29.17 123 THR D O 1
ATOM 6432 N N . VAL D 1 124 ? -23.189 -7.078 -39.742 1.00 30.75 124 VAL D N 1
ATOM 6433 C CA . VAL D 1 124 ? -22.328 -5.984 -39.317 1.00 31.71 124 VAL D CA 1
ATOM 6434 C C . VAL D 1 124 ? -21.293 -6.554 -38.365 1.00 30.46 124 VAL D C 1
ATOM 6435 O O . VAL D 1 124 ? -21.645 -7.238 -37.395 1.00 32.10 124 VAL D O 1
ATOM 6439 N N . ILE D 1 125 ? -20.021 -6.286 -38.639 1.00 32.15 125 ILE D N 1
ATOM 6440 C CA . ILE D 1 125 ? -18.938 -6.536 -37.693 1.00 29.85 125 ILE D CA 1
ATOM 6441 C C . ILE D 1 125 ? -18.362 -5.186 -37.296 1.00 27.64 125 ILE D C 1
ATOM 6442 O O . ILE D 1 125 ? -17.894 -4.426 -38.152 1.00 27.79 125 ILE D O 1
ATOM 6447 N N . ILE D 1 126 ? -18.422 -4.875 -36.004 1.00 32.02 126 ILE D N 1
ATOM 6448 C CA . ILE D 1 126 ? -17.843 -3.653 -35.450 1.00 33.82 126 ILE D CA 1
ATOM 6449 C C . ILE D 1 126 ? -16.695 -4.044 -34.528 1.00 30.68 126 ILE D C 1
ATOM 6450 O O . ILE D 1 126 ? -16.868 -4.903 -33.657 1.00 30.55 126 ILE D O 1
ATOM 6455 N N . VAL D 1 127 ? -15.524 -3.429 -34.727 1.00 32.61 127 VAL D N 1
ATOM 6456 C CA . VAL D 1 127 ? -14.337 -3.695 -33.915 1.00 29.22 127 VAL D CA 1
ATOM 6457 C C . VAL D 1 127 ? -13.941 -2.414 -33.209 1.00 30.33 127 VAL D C 1
ATOM 6458 O O . VAL D 1 127 ? -13.823 -1.364 -33.851 1.00 32.30 127 VAL D O 1
ATOM 6462 N N . MET D 1 128 ? -13.726 -2.504 -31.895 1.00 31.96 128 MET D N 1
ATOM 6463 C CA . MET D 1 128 ? -13.569 -1.343 -31.016 1.00 33.88 128 MET D CA 1
ATOM 6464 C C . MET D 1 128 ? -12.289 -1.451 -30.187 1.00 37.64 128 MET D C 1
ATOM 6465 O O . MET D 1 128 ? -12.079 -2.447 -29.488 1.00 33.29 128 MET D O 1
ATOM 6470 N N . ASP D 1 129 ? -11.446 -0.422 -30.245 1.00 32.90 129 ASP D N 1
ATOM 6471 C CA . ASP D 1 129 ? -10.256 -0.383 -29.415 1.00 31.09 129 ASP D CA 1
ATOM 6472 C C . ASP D 1 129 ? -10.603 0.188 -28.045 1.00 35.07 129 ASP D C 1
ATOM 6473 O O . ASP D 1 129 ? -11.465 1.061 -27.905 1.00 37.49 129 ASP D O 1
ATOM 6478 N N . VAL D 1 130 ? -9.903 -0.294 -27.028 1.00 31.11 130 VAL D N 1
ATOM 6479 C CA . VAL D 1 130 ? -10.167 0.133 -25.659 1.00 35.71 130 VAL D CA 1
ATOM 6480 C C . VAL D 1 130 ? -8.895 -0.090 -24.855 1.00 33.39 130 VAL D C 1
ATOM 6481 O O . VAL D 1 130 ? -8.236 -1.125 -24.998 1.00 33.87 130 VAL D O 1
ATOM 6485 N N . ALA D 1 131 ? -8.533 0.894 -24.026 1.00 30.66 131 ALA D N 1
ATOM 6486 C CA . ALA D 1 131 ? -7.343 0.729 -23.196 1.00 29.36 131 ALA D CA 1
ATOM 6487 C C . ALA D 1 131 ? -7.478 -0.552 -22.382 1.00 31.88 131 ALA D C 1
ATOM 6488 O O . ALA D 1 131 ? -8.574 -0.920 -21.960 1.00 33.36 131 ALA D O 1
ATOM 6490 N N . ALA D 1 132 ? -6.368 -1.269 -22.207 1.00 37.44 132 ALA D N 1
ATOM 6491 C CA . ALA D 1 132 ? -6.452 -2.593 -21.592 1.00 33.08 132 ALA D CA 1
ATOM 6492 C C . ALA D 1 132 ? -6.973 -2.526 -20.165 1.00 31.33 132 ALA D C 1
ATOM 6493 O O . ALA D 1 132 ? -7.551 -3.501 -19.670 1.00 35.04 132 ALA D O 1
ATOM 6495 N N . GLN D 1 133 ? -6.785 -1.391 -19.494 1.00 31.88 133 GLN D N 1
ATOM 6496 C CA . GLN D 1 133 ? -7.333 -1.178 -18.155 1.00 31.56 133 GLN D CA 1
ATOM 6497 C C . GLN D 1 133 ? -8.853 -1.078 -18.147 1.00 34.71 133 GLN D C 1
ATOM 6498 O O . GLN D 1 133 ? -9.472 -1.272 -17.093 1.00 38.66 133 GLN D O 1
ATOM 6504 N N . ASP D 1 134 ? -9.467 -0.751 -19.280 1.00 31.43 134 ASP D N 1
ATOM 6505 C CA . ASP D 1 134 ? -10.896 -0.491 -19.352 1.00 31.99 134 ASP D CA 1
ATOM 6506 C C . ASP D 1 134 ? -11.678 -1.620 -20.006 1.00 30.52 134 ASP D C 1
ATOM 6507 O O . ASP D 1 134 ? -12.911 -1.538 -20.075 1.00 27.10 134 ASP D O 1
ATOM 6512 N N . GLN D 1 135 ? -10.998 -2.680 -20.458 1.00 31.65 135 GLN D N 1
ATOM 6513 C CA . GLN D 1 135 ? -11.643 -3.678 -21.306 1.00 27.47 135 GLN D CA 1
ATOM 6514 C C . GLN D 1 135 ? -12.705 -4.469 -20.555 1.00 28.65 135 GLN D C 1
ATOM 6515 O O . GLN D 1 135 ? -13.773 -4.753 -21.111 1.00 29.13 135 GLN D O 1
ATOM 6521 N N . ALA D 1 136 ? -12.417 -4.876 -19.314 1.00 28.80 136 ALA D N 1
ATOM 6522 C CA . ALA D 1 136 ? -13.388 -5.656 -18.540 1.00 32.51 136 ALA D CA 1
ATOM 6523 C C . ALA D 1 136 ? -14.677 -4.871 -18.330 1.00 28.62 136 ALA D C 1
ATOM 6524 O O . ALA D 1 136 ? -15.781 -5.394 -18.535 1.00 24.37 136 ALA D O 1
ATOM 6526 N N . ALA D 1 137 ? -14.543 -3.611 -17.905 1.00 25.42 137 ALA D N 1
ATOM 6527 C CA . ALA D 1 137 ? -15.689 -2.733 -17.712 1.00 28.53 137 ALA D CA 1
ATOM 6528 C C . ALA D 1 137 ? -16.509 -2.583 -18.996 1.00 31.79 137 ALA D C 1
ATOM 6529 O O . ALA D 1 137 ? -17.744 -2.679 -18.969 1.00 27.39 137 ALA D O 1
ATOM 6531 N N . LEU D 1 138 ? -15.836 -2.331 -20.133 1.00 30.16 138 LEU D N 1
ATOM 6532 C CA . LEU D 1 138 ? -16.538 -2.252 -21.411 1.00 26.43 138 LEU D CA 1
ATOM 6533 C C . LEU D 1 138 ? -17.260 -3.560 -21.721 1.00 28.22 138 LEU D C 1
ATOM 6534 O O . LEU D 1 138 ? -18.435 -3.554 -22.113 1.00 27.77 138 LEU D O 1
ATOM 6539 N N . VAL D 1 139 ? -16.588 -4.697 -21.521 1.00 19.91 139 VAL D N 1
ATOM 6540 C CA . VAL D 1 139 ? -17.232 -5.984 -21.786 1.00 23.38 139 VAL D CA 1
ATOM 6541 C C . VAL D 1 139 ? -18.463 -6.183 -20.890 1.00 28.89 139 VAL D C 1
ATOM 6542 O O . VAL D 1 139 ? -19.526 -6.606 -21.356 1.00 28.20 139 VAL D O 1
ATOM 6546 N N . GLN D 1 140 ? -18.343 -5.886 -19.589 1.00 28.59 140 GLN D N 1
ATOM 6547 C CA . GLN D 1 140 ? -19.455 -6.163 -18.677 1.00 29.95 140 GLN D CA 1
ATOM 6548 C C . GLN D 1 140 ? -20.599 -5.153 -18.808 1.00 30.86 140 GLN D C 1
ATOM 6549 O O . GLN D 1 140 ? -21.745 -5.480 -18.478 1.00 32.47 140 GLN D O 1
ATOM 6555 N N . VAL D 1 141 ? -20.308 -3.927 -19.242 1.00 29.13 141 VAL D N 1
ATOM 6556 C CA . VAL D 1 141 ? -21.356 -2.945 -19.502 1.00 31.44 141 VAL D CA 1
ATOM 6557 C C . VAL D 1 141 ? -22.058 -3.245 -20.828 1.00 34.32 141 VAL D C 1
ATOM 6558 O O . VAL D 1 141 ? -23.288 -3.302 -20.900 1.00 35.86 141 VAL D O 1
ATOM 6562 N N . LEU D 1 142 ? -21.295 -3.424 -21.904 1.00 34.23 142 LEU D N 1
ATOM 6563 C CA . LEU D 1 142 ? -21.900 -3.719 -23.200 1.00 31.60 142 LEU D CA 1
ATOM 6564 C C . LEU D 1 142 ? -22.565 -5.090 -23.211 1.00 32.77 142 LEU D C 1
ATOM 6565 O O . LEU D 1 142 ? -23.635 -5.262 -23.811 1.00 35.77 142 LEU D O 1
ATOM 6570 N N . GLY D 1 143 ? -21.952 -6.073 -22.552 1.00 30.04 143 GLY D N 1
ATOM 6571 C CA . GLY D 1 143 ? -22.401 -7.451 -22.645 1.00 33.04 143 GLY D CA 1
ATOM 6572 C C . GLY D 1 143 ? -23.524 -7.832 -21.700 1.00 34.91 143 GLY D C 1
ATOM 6573 O O . GLY D 1 143 ? -23.373 -8.769 -20.907 1.00 38.43 143 GLY D O 1
ATOM 6574 N N . ARG D 1 144 ? -24.647 -7.123 -21.761 1.00 33.94 144 ARG D N 1
ATOM 6575 C CA . ARG D 1 144 ? -25.816 -7.402 -20.937 1.00 37.07 144 ARG D CA 1
ATOM 6576 C C . ARG D 1 144 ? -27.048 -7.451 -21.820 1.00 39.06 144 ARG D C 1
ATOM 6577 O O . ARG D 1 144 ? -27.059 -6.904 -22.931 1.00 35.00 144 ARG D O 1
ATOM 6585 N N . PRO D 1 145 ? -28.090 -8.133 -21.363 1.00 35.89 145 PRO D N 1
ATOM 6586 C CA . PRO D 1 145 ? -29.331 -8.200 -22.142 1.00 30.55 145 PRO D CA 1
ATOM 6587 C C . PRO D 1 145 ? -29.886 -6.826 -22.500 1.00 33.41 145 PRO D C 1
ATOM 6588 O O . PRO D 1 145 ? -29.925 -5.901 -21.682 1.00 28.63 145 PRO D O 1
ATOM 6592 N N . ASP D 1 146 ? -30.308 -6.706 -23.760 1.00 34.91 146 ASP D N 1
ATOM 6593 C CA . ASP D 1 146 ? -30.987 -5.530 -24.298 1.00 33.56 146 ASP D CA 1
ATOM 6594 C C . ASP D 1 146 ? -32.330 -6.023 -24.851 1.00 36.93 146 ASP D C 1
ATOM 6595 O O . ASP D 1 146 ? -32.440 -6.417 -26.017 1.00 33.14 146 ASP D O 1
ATOM 6600 N N . GLU D 1 147 ? -33.358 -6.008 -23.996 1.00 34.38 147 GLU D N 1
ATOM 6601 C CA . GLU D 1 147 ? -34.685 -6.430 -24.446 1.00 39.29 147 GLU D CA 1
ATOM 6602 C C . GLU D 1 147 ? -35.286 -5.435 -25.440 1.00 38.63 147 GLU D C 1
ATOM 6603 O O . GLU D 1 147 ? -36.037 -5.832 -26.343 1.00 34.53 147 GLU D O 1
ATOM 6609 N N . TRP D 1 148 ? -34.936 -4.155 -25.314 1.00 35.25 148 TRP D N 1
ATOM 6610 C CA . TRP D 1 148 ? -35.463 -3.151 -26.223 1.00 33.06 148 TRP D CA 1
ATOM 6611 C C . TRP D 1 148 ? -35.071 -3.442 -27.670 1.00 37.97 148 TRP D C 1
ATOM 6612 O O . TRP D 1 148 ? -35.934 -3.478 -28.551 1.00 37.48 148 TRP D O 1
ATOM 6623 N N . ILE D 1 149 ? -33.774 -3.652 -27.939 1.00 36.46 149 ILE D N 1
ATOM 6624 C CA . ILE D 1 149 ? -33.312 -3.767 -29.326 1.00 35.14 149 ILE D CA 1
ATOM 6625 C C . ILE D 1 149 ? -34.019 -4.909 -30.057 1.00 39.94 149 ILE D C 1
ATOM 6626 O O . ILE D 1 149 ? -34.157 -4.867 -31.290 1.00 36.47 149 ILE D O 1
ATOM 6631 N N . LYS D 1 150 ? -34.506 -5.918 -29.317 1.00 38.57 150 LYS D N 1
ATOM 6632 C CA . LYS D 1 150 ? -35.313 -6.982 -29.910 1.00 38.89 150 LYS D CA 1
ATOM 6633 C C . LYS D 1 150 ? -36.648 -6.473 -30.451 1.00 36.37 150 LYS D C 1
ATOM 6634 O O . LYS D 1 150 ? -37.272 -7.148 -31.281 1.00 34.40 150 LYS D O 1
ATOM 6640 N N . THR D 1 151 ? -37.100 -5.309 -29.983 1.00 36.67 151 THR D N 1
ATOM 6641 C CA . THR D 1 151 ? -38.298 -4.645 -30.472 1.00 36.51 151 THR D CA 1
ATOM 6642 C C . THR D 1 151 ? -38.034 -3.731 -31.656 1.00 39.54 151 THR D C 1
ATOM 6643 O O . THR D 1 151 ? -38.863 -2.862 -31.932 1.00 42.89 151 THR D O 1
ATOM 6647 N N . VAL D 1 152 ? -36.882 -3.837 -32.301 1.00 42.69 152 VAL D N 1
ATOM 6648 C CA . VAL D 1 152 ? -36.489 -2.924 -33.378 1.00 40.28 152 VAL D CA 1
ATOM 6649 C C . VAL D 1 152 ? -36.664 -3.660 -34.692 1.00 42.69 152 VAL D C 1
ATOM 6650 O O . VAL D 1 152 ? -36.220 -4.815 -34.806 1.00 41.58 152 VAL D O 1
ATOM 6654 N N . PRO D 1 153 ? -37.337 -3.071 -35.689 1.00 41.99 153 PRO D N 1
ATOM 6655 C CA . PRO D 1 153 ? -37.535 -3.768 -36.967 1.00 43.58 153 PRO D CA 1
ATOM 6656 C C . PRO D 1 153 ? -36.197 -4.058 -37.640 1.00 41.09 153 PRO D C 1
ATOM 6657 O O . PRO D 1 153 ? -35.318 -3.196 -37.714 1.00 38.09 153 PRO D O 1
ATOM 6661 N N . GLY D 1 154 ? -36.040 -5.293 -38.108 1.00 42.84 154 GLY D N 1
ATOM 6662 C CA . GLY D 1 154 ? -34.806 -5.730 -38.715 1.00 44.31 154 GLY D CA 1
ATOM 6663 C C . GLY D 1 154 ? -33.795 -6.356 -37.769 1.00 42.88 154 GLY D C 1
ATOM 6664 O O . GLY D 1 154 ? -32.924 -7.105 -38.233 1.00 36.98 154 GLY D O 1
ATOM 6665 N N . TYR D 1 155 ? -33.876 -6.078 -36.462 1.00 40.20 155 TYR D N 1
ATOM 6666 C CA . TYR D 1 155 ? -32.933 -6.676 -35.523 1.00 41.46 155 TYR D CA 1
ATOM 6667 C C . TYR D 1 155 ? -33.110 -8.187 -35.497 1.00 40.72 155 TYR D C 1
ATOM 6668 O O . TYR D 1 155 ? -34.222 -8.685 -35.312 1.00 44.04 155 TYR D O 1
ATOM 6677 N N . LEU D 1 156 ? -32.009 -8.917 -35.671 1.00 38.41 156 LEU D N 1
ATOM 6678 C CA . LEU D 1 156 ? -32.016 -10.370 -35.553 1.00 37.92 156 LEU D CA 1
ATOM 6679 C C . LEU D 1 156 ? -31.163 -10.869 -34.392 1.00 39.40 156 LEU D C 1
ATOM 6680 O O . LEU D 1 156 ? -31.623 -11.703 -33.599 1.00 36.35 156 LEU D O 1
ATOM 6685 N N . SER D 1 157 ? -29.937 -10.375 -34.247 1.00 34.67 157 SER D N 1
ATOM 6686 C CA . SER D 1 157 ? -29.055 -10.866 -33.197 1.00 34.88 157 SER D CA 1
ATOM 6687 C C . SER D 1 157 ? -27.856 -9.946 -33.097 1.00 32.82 157 SER D C 1
ATOM 6688 O O . SER D 1 157 ? -27.623 -9.096 -33.959 1.00 30.12 157 SER D O 1
ATOM 6691 N N . HIS D 1 158 ? -27.104 -10.129 -32.016 1.00 31.67 158 HIS D N 1
ATOM 6692 C CA . HIS D 1 158 ? -25.777 -9.562 -31.906 1.00 28.06 158 HIS D CA 1
ATOM 6693 C C . HIS D 1 158 ? -25.031 -10.286 -30.794 1.00 32.35 158 HIS D C 1
ATOM 6694 O O . HIS D 1 158 ? -25.635 -10.860 -29.883 1.00 29.14 158 HIS D O 1
ATOM 6701 N N . ALA D 1 159 ? -23.702 -10.282 -30.915 1.00 30.48 159 ALA D N 1
ATOM 6702 C CA . ALA D 1 159 ? -22.807 -11.027 -30.051 1.00 25.98 159 ALA D CA 1
ATOM 6703 C C . ALA D 1 159 ? -21.610 -10.147 -29.744 1.00 28.94 159 ALA D C 1
ATOM 6704 O O . ALA D 1 159 ? -21.148 -9.397 -30.611 1.00 29.14 159 ALA D O 1
ATOM 6706 N N . LEU D 1 160 ? -21.131 -10.220 -28.499 1.00 27.82 160 LEU D N 1
ATOM 6707 C CA . LEU D 1 160 ? -20.001 -9.426 -28.037 1.00 24.83 160 LEU D CA 1
ATOM 6708 C C . LEU D 1 160 ? -18.818 -10.356 -27.826 1.00 28.21 160 LEU D C 1
ATOM 6709 O O . LEU D 1 160 ? -18.925 -11.341 -27.086 1.00 28.38 160 LEU D O 1
ATOM 6714 N N . CYS D 1 161 ? -17.700 -10.045 -28.479 1.00 25.31 161 CYS D N 1
ATOM 6715 C CA . CYS D 1 161 ? -16.514 -10.884 -28.444 1.00 23.96 161 CYS D CA 1
ATOM 6716 C C . CYS D 1 161 ? -15.374 -10.104 -27.799 1.00 25.12 161 CYS D C 1
ATOM 6717 O O . CYS D 1 161 ? -14.989 -9.029 -28.275 1.00 21.84 161 CYS D O 1
ATOM 6720 N N . ARG D 1 162 ? -14.873 -10.624 -26.692 1.00 25.93 162 ARG D N 1
ATOM 6721 C CA . ARG D 1 162 ? -13.749 -10.025 -25.996 1.00 24.50 162 ARG D CA 1
ATOM 6722 C C . ARG D 1 162 ? -12.475 -10.425 -26.715 1.00 26.26 162 ARG D C 1
ATOM 6723 O O . ARG D 1 162 ? -12.275 -11.609 -27.002 1.00 29.41 162 ARG D O 1
ATOM 6731 N N . GLY D 1 163 ? -11.644 -9.443 -27.059 1.00 27.15 163 GLY D N 1
ATOM 6732 C CA . GLY D 1 163 ? -10.322 -9.744 -27.605 1.00 26.62 163 GLY D CA 1
ATOM 6733 C C . GLY D 1 163 ? -9.359 -10.239 -26.516 1.00 29.86 163 GLY D C 1
ATOM 6734 O O . GLY D 1 163 ? -9.167 -9.582 -25.483 1.00 24.70 163 GLY D O 1
ATOM 6735 N N . ILE D 1 164 ? -8.726 -11.389 -26.775 1.00 32.91 164 ILE D N 1
ATOM 6736 C CA . ILE D 1 164 ? -7.866 -12.062 -25.795 1.00 28.98 164 ILE D CA 1
ATOM 6737 C C . ILE D 1 164 ? -6.771 -11.136 -25.273 1.00 26.65 164 ILE D C 1
ATOM 6738 O O . ILE D 1 164 ? -6.413 -11.190 -24.094 1.00 28.50 164 ILE D O 1
ATOM 6743 N N . ASP D 1 165 ? -6.216 -10.279 -26.125 1.00 28.95 165 ASP D N 1
ATOM 6744 C CA . ASP D 1 165 ? -5.071 -9.480 -25.689 1.00 31.74 165 ASP D CA 1
ATOM 6745 C C . ASP D 1 165 ? -5.455 -8.286 -24.820 1.00 31.89 165 ASP D C 1
ATOM 6746 O O . ASP D 1 165 ? -4.562 -7.528 -24.420 1.00 35.18 165 ASP D O 1
ATOM 6751 N N . GLY D 1 166 ? -6.748 -8.082 -24.551 1.00 27.02 166 GLY D N 1
ATOM 6752 C CA . GLY D 1 166 ? -7.213 -6.993 -23.724 1.00 23.50 166 GLY D CA 1
ATOM 6753 C C . GLY D 1 166 ? -7.383 -5.644 -24.397 1.00 25.87 166 GLY D C 1
ATOM 6754 O O . GLY D 1 166 ? -7.740 -4.679 -23.713 1.00 25.82 166 GLY D O 1
ATOM 6755 N N . THR D 1 167 ? -7.152 -5.516 -25.708 1.00 29.46 167 THR D N 1
ATOM 6756 C CA . THR D 1 167 ? -7.095 -4.182 -26.301 1.00 26.50 167 THR D CA 1
ATOM 6757 C C . THR D 1 167 ? -8.272 -3.855 -27.204 1.00 25.62 167 THR D C 1
ATOM 6758 O O . THR D 1 167 ? -8.361 -2.721 -27.683 1.00 27.08 167 THR D O 1
ATOM 6762 N N . PHE D 1 168 ? -9.221 -4.771 -27.376 1.00 24.71 168 PHE D N 1
ATOM 6763 C CA . PHE D 1 168 ? -10.357 -4.514 -28.247 1.00 26.13 168 PHE D CA 1
ATOM 6764 C C . PHE D 1 168 ? -11.530 -5.415 -27.867 1.00 27.96 168 PHE D C 1
ATOM 6765 O O . PHE D 1 168 ? -11.405 -6.329 -27.049 1.00 25.96 168 PHE D O 1
ATOM 6773 N N . VAL D 1 169 ? -12.687 -5.137 -28.484 1.00 30.14 169 VAL D N 1
ATOM 6774 C CA . VAL D 1 169 ? -13.855 -6.018 -28.449 1.00 31.28 169 VAL D CA 1
ATOM 6775 C C . VAL D 1 169 ? -14.501 -5.980 -29.823 1.00 25.94 169 VAL D C 1
ATOM 6776 O O . VAL D 1 169 ? -14.318 -5.035 -30.588 1.00 26.87 169 VAL D O 1
ATOM 6780 N N . VAL D 1 170 ? -15.287 -7.012 -30.121 1.00 28.26 170 VAL D N 1
ATOM 6781 C CA . VAL D 1 170 ? -15.926 -7.155 -31.428 1.00 29.56 170 VAL D CA 1
ATOM 6782 C C . VAL D 1 170 ? -17.425 -7.375 -31.254 1.00 29.77 170 VAL D C 1
ATOM 6783 O O . VAL D 1 170 ? -17.847 -8.295 -30.540 1.00 26.85 170 VAL D O 1
ATOM 6787 N N . LEU D 1 171 ? -18.217 -6.553 -31.946 1.00 30.08 171 LEU D N 1
ATOM 6788 C CA . LEU D 1 171 ? -19.656 -6.721 -32.090 1.00 27.86 171 LEU D CA 1
ATOM 6789 C C . LEU D 1 171 ? -19.963 -7.450 -33.400 1.00 31.73 171 LEU D C 1
ATOM 6790 O O . LEU D 1 171 ? -19.584 -6.985 -34.484 1.00 28.28 171 LEU D O 1
ATOM 6795 N N . TYR D 1 172 ? -20.653 -8.581 -33.306 1.00 31.20 172 TYR D N 1
ATOM 6796 C CA . TYR D 1 172 ? -21.155 -9.292 -34.477 1.00 33.09 172 TYR D CA 1
ATOM 6797 C C . TYR D 1 172 ? -22.681 -9.200 -34.468 1.00 36.89 172 TYR D C 1
ATOM 6798 O O . TYR D 1 172 ? -23.319 -9.644 -33.505 1.00 33.08 172 TYR D O 1
ATOM 6807 N N . ALA D 1 173 ? -23.273 -8.622 -35.531 1.00 31.22 173 ALA D N 1
ATOM 6808 C CA . ALA D 1 173 ? -24.705 -8.326 -35.534 1.00 31.45 173 ALA D CA 1
ATOM 6809 C C . ALA D 1 173 ? -25.380 -8.848 -36.792 1.00 33.85 173 ALA D C 1
ATOM 6810 O O . ALA D 1 173 ? -24.819 -8.781 -37.889 1.00 31.84 173 ALA D O 1
ATOM 6812 N N . GLN D 1 174 ? -26.595 -9.346 -36.633 1.00 32.71 174 GLN D N 1
ATOM 6813 C CA . GLN D 1 174 ? -27.410 -9.783 -37.756 1.00 31.57 174 GLN D CA 1
ATOM 6814 C C . GLN D 1 174 ? -28.620 -8.867 -37.872 1.00 36.14 174 GLN D C 1
ATOM 6815 O O . GLN D 1 174 ? -29.382 -8.713 -36.912 1.00 37.74 174 GLN D O 1
ATOM 6821 N N . TRP D 1 175 ? -28.790 -8.254 -39.042 1.00 40.37 175 TRP D N 1
ATOM 6822 C CA . TRP D 1 175 ? -29.984 -7.484 -39.361 1.00 38.79 175 TRP D CA 1
ATOM 6823 C C . TRP D 1 175 ? -30.602 -8.049 -40.633 1.00 38.09 175 TRP D C 1
ATOM 6824 O O . TRP D 1 175 ? -29.961 -8.797 -41.378 1.00 37.94 175 TRP D O 1
ATOM 6835 N N . GLU D 1 176 ? -31.877 -7.725 -40.856 1.00 40.65 176 GLU D N 1
ATOM 6836 C CA . GLU D 1 176 ? -32.562 -8.249 -42.034 1.00 41.51 176 GLU D CA 1
ATOM 6837 C C . GLU D 1 176 ? -32.164 -7.537 -43.321 1.00 40.13 176 GLU D C 1
ATOM 6838 O O . GLU D 1 176 ? -32.378 -8.089 -44.404 1.00 35.15 176 GLU D O 1
ATOM 6844 N N . SER D 1 177 ? -31.578 -6.347 -43.229 1.00 36.75 177 SER D N 1
ATOM 6845 C CA . SER D 1 177 ? -31.352 -5.529 -44.407 1.00 38.25 177 SER D CA 1
ATOM 6846 C C . SER D 1 177 ? -30.460 -4.354 -44.040 1.00 41.59 177 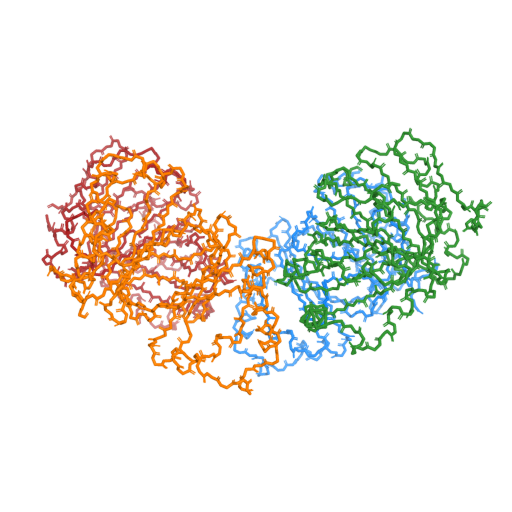SER D C 1
ATOM 6847 O O . SER D 1 177 ? -30.516 -3.846 -42.912 1.00 41.30 177 SER D O 1
ATOM 6850 N N . LYS D 1 178 ? -29.645 -3.924 -45.014 1.00 39.85 178 LYS D N 1
ATOM 6851 C CA . LYS D 1 178 ? -29.001 -2.615 -44.937 1.00 40.93 178 LYS D CA 1
ATOM 6852 C C . LYS D 1 178 ? -30.004 -1.536 -44.515 1.00 46.34 178 LYS D C 1
ATOM 6853 O O . LYS D 1 178 ? -29.696 -0.672 -43.680 1.00 41.31 178 LYS D O 1
ATOM 6859 N N . GLU D 1 179 ? -31.227 -1.605 -45.058 1.00 45.06 179 GLU D N 1
ATOM 6860 C CA . GLU D 1 179 ? -32.248 -0.601 -44.777 1.00 44.64 179 GLU D CA 1
ATOM 6861 C C . GLU D 1 179 ? -32.580 -0.555 -43.295 1.00 43.42 179 GLU D C 1
ATOM 6862 O O . GLU D 1 179 ? -32.630 0.523 -42.689 1.00 43.41 179 GLU D O 1
ATOM 6868 N N . ARG D 1 180 ? -32.810 -1.724 -42.695 1.00 42.27 180 ARG D N 1
ATOM 6869 C CA . ARG D 1 180 ? -33.145 -1.793 -41.278 1.00 44.48 180 ARG D CA 1
ATOM 6870 C C . ARG D 1 180 ? -31.978 -1.343 -40.405 1.00 43.50 180 ARG D C 1
ATOM 6871 O O . ARG D 1 180 ? -32.150 -0.539 -39.481 1.00 41.64 180 ARG D O 1
ATOM 6879 N N . TYR D 1 181 ? -30.776 -1.849 -40.679 1.00 45.83 181 TYR D N 1
ATOM 6880 C CA . TYR D 1 181 ? -29.649 -1.495 -39.823 1.00 47.87 181 TYR D CA 1
ATOM 6881 C C . TYR D 1 181 ? -29.348 -0.002 -39.890 1.00 48.63 181 TYR D C 1
ATOM 6882 O O . TYR D 1 181 ? -28.965 0.615 -38.879 1.00 44.59 181 TYR D O 1
ATOM 6891 N N . ASP D 1 182 ? -29.492 0.590 -41.083 1.00 44.53 182 ASP D N 1
ATOM 6892 C CA . ASP D 1 182 ? -29.187 2.005 -41.242 1.00 44.44 182 ASP D CA 1
ATOM 6893 C C . ASP D 1 182 ? -30.206 2.862 -40.508 1.00 41.01 182 ASP D C 1
ATOM 6894 O O . ASP D 1 182 ? -29.840 3.851 -39.863 1.00 43.83 182 ASP D O 1
ATOM 6899 N N . ALA D 1 183 ? -31.484 2.486 -40.583 1.00 39.45 183 ALA D N 1
ATOM 6900 C CA . ALA D 1 183 ? -32.505 3.175 -39.803 1.00 45.43 183 ALA D CA 1
ATOM 6901 C C . ALA D 1 183 ? -32.172 3.127 -38.310 1.00 46.58 183 ALA D C 1
ATOM 6902 O O . ALA D 1 183 ? -32.239 4.148 -37.614 1.00 45.63 183 ALA D O 1
ATOM 6904 N N . PHE D 1 184 ? -31.766 1.955 -37.810 1.00 37.30 184 PHE D N 1
ATOM 6905 C CA . PHE D 1 184 ? -31.442 1.839 -36.393 1.00 45.25 184 PHE D CA 1
ATOM 6906 C C . PHE D 1 184 ? -30.222 2.680 -36.033 1.00 46.76 184 PHE D C 1
ATOM 6907 O O . PHE D 1 184 ? -30.233 3.410 -35.033 1.00 45.80 184 PHE D O 1
ATOM 6915 N N . HIS D 1 185 ? -29.155 2.586 -36.837 1.00 44.88 185 HIS D N 1
ATOM 6916 C CA . HIS D 1 185 ? -27.894 3.233 -36.486 1.00 42.85 185 HIS D CA 1
ATOM 6917 C C . HIS D 1 185 ? -28.018 4.751 -36.456 1.00 44.07 185 HIS D C 1
ATOM 6918 O O . HIS D 1 185 ? -27.259 5.423 -35.750 1.00 43.66 185 HIS D O 1
ATOM 6925 N N . THR D 1 186 ? -28.960 5.307 -37.212 1.00 48.26 186 THR D N 1
ATOM 6926 C CA . THR D 1 186 ? -29.102 6.747 -37.326 1.00 47.28 186 THR D CA 1
ATOM 6927 C C . THR D 1 186 ? -30.306 7.291 -36.574 1.00 45.51 186 THR D C 1
ATOM 6928 O O . THR D 1 186 ? -30.443 8.513 -36.459 1.00 48.48 186 THR D O 1
ATOM 6932 N N . MET D 1 187 ? -31.177 6.425 -36.082 1.00 44.81 187 MET D N 1
ATOM 6933 C CA . MET D 1 187 ? -32.196 6.756 -35.090 1.00 50.93 187 MET D CA 1
ATOM 6934 C C . MET D 1 187 ? -31.672 7.790 -34.096 1.00 48.67 187 MET D C 1
ATOM 6935 O O . MET D 1 187 ? -30.520 7.698 -33.644 1.00 44.17 187 MET D O 1
ATOM 6940 N N . PRO D 1 188 ? -32.464 8.803 -33.760 1.00 48.26 188 PRO D N 1
ATOM 6941 C CA . PRO D 1 188 ? -31.963 9.854 -32.872 1.00 49.34 188 PRO D CA 1
ATOM 6942 C C . PRO D 1 188 ? -31.790 9.312 -31.469 1.00 56.22 188 PRO D C 1
ATOM 6943 O O . PRO D 1 188 ? -32.535 8.433 -31.024 1.00 55.00 188 PRO D O 1
ATOM 6947 N N . GLU D 1 189 ? -30.786 9.844 -30.772 1.00 52.73 189 GLU D N 1
ATOM 6948 C CA . GLU D 1 189 ? -30.467 9.307 -29.459 1.00 55.72 189 GLU D CA 1
ATOM 6949 C C . GLU D 1 189 ? -31.632 9.459 -28.475 1.00 58.45 189 GLU D C 1
ATOM 6950 O O . GLU D 1 189 ? -31.789 8.626 -27.572 1.00 54.74 189 GLU D O 1
ATOM 6956 N N . SER D 1 190 ? -32.470 10.489 -28.649 1.00 55.91 190 SER D N 1
ATOM 6957 C CA . SER D 1 190 ? -33.643 10.647 -27.789 1.00 57.26 190 SER D CA 1
ATOM 6958 C C . SER D 1 190 ? -34.547 9.421 -27.854 1.00 54.98 190 SER D C 1
ATOM 6959 O O . SER D 1 190 ? -35.028 8.942 -26.820 1.00 60.13 190 SER D O 1
ATOM 6962 N N . ALA D 1 191 ? -34.773 8.890 -29.061 1.00 55.49 191 ALA D N 1
ATOM 6963 C CA . ALA D 1 191 ? -35.601 7.709 -29.301 1.00 52.32 191 ALA D CA 1
ATOM 6964 C C . ALA D 1 191 ? -35.035 6.454 -28.644 1.00 51.77 191 ALA D C 1
ATOM 6965 O O . ALA D 1 191 ? -35.639 5.378 -28.714 1.00 47.71 191 ALA D O 1
ATOM 6967 N N . ARG D 1 192 ? -33.884 6.570 -28.028 1.00 55.12 192 ARG D N 1
ATOM 6968 C CA . ARG D 1 192 ? -33.464 5.378 -27.320 1.00 48.94 192 ARG D CA 1
ATOM 6969 C C . ARG D 1 192 ? -33.975 5.419 -25.883 1.00 51.97 192 ARG D C 1
ATOM 6970 O O . ARG D 1 192 ? -34.112 6.504 -25.298 1.00 51.07 192 ARG D O 1
ATOM 6978 N N . PRO D 1 193 ? -34.290 4.250 -25.319 1.00 52.01 193 PRO D N 1
ATOM 6979 C CA . PRO D 1 193 ? -34.777 4.186 -23.934 1.00 45.08 193 PRO D CA 1
ATOM 6980 C C . PRO D 1 193 ? -33.807 4.823 -22.957 1.00 49.92 193 PRO D C 1
ATOM 6981 O O . PRO D 1 193 ? -32.646 5.093 -23.264 1.00 53.84 193 PRO D O 1
ATOM 6985 N N . GLN D 1 194 ? -34.305 5.033 -21.738 1.00 58.77 194 GLN D N 1
ATOM 6986 C CA . GLN D 1 194 ? -33.528 5.704 -20.698 1.00 55.05 194 GLN D CA 1
ATOM 6987 C C . GLN D 1 194 ? -32.205 4.993 -20.440 1.00 52.18 194 GLN D C 1
ATOM 6988 O O . GLN D 1 194 ? -31.129 5.591 -20.563 1.00 55.51 194 GLN D O 1
ATOM 6994 N N . ALA D 1 195 ? -32.266 3.706 -20.089 1.00 51.09 195 ALA D N 1
ATOM 6995 C CA . ALA D 1 195 ? -31.049 2.971 -19.759 1.00 49.24 195 ALA D CA 1
ATOM 6996 C C . ALA D 1 195 ? -30.160 2.768 -20.979 1.00 51.97 195 ALA D C 1
ATOM 6997 O O . ALA D 1 195 ? -28.931 2.716 -20.840 1.00 46.42 195 ALA D O 1
ATOM 6999 N N . VAL D 1 196 ? -30.753 2.648 -22.173 1.00 52.37 196 VAL D N 1
ATOM 7000 C CA . VAL D 1 196 ? -29.945 2.497 -23.382 1.00 46.86 196 VAL D CA 1
ATOM 7001 C C . VAL D 1 196 ? -29.100 3.745 -23.608 1.00 46.00 196 VAL D C 1
ATOM 7002 O O . VAL D 1 196 ? -27.925 3.656 -23.969 1.00 47.79 196 VAL D O 1
ATOM 7006 N N . ARG D 1 197 ? -29.666 4.924 -23.351 1.00 52.10 197 ARG D N 1
ATOM 7007 C CA . ARG D 1 197 ? -28.921 6.157 -23.582 1.00 50.62 197 ARG D CA 1
ATOM 7008 C C . ARG D 1 197 ? -27.765 6.299 -22.597 1.00 50.83 197 ARG D C 1
ATOM 7009 O O . ARG D 1 197 ? -26.637 6.598 -23.000 1.00 51.75 197 ARG D O 1
ATOM 7017 N N . GLU D 1 198 ? -28.016 6.086 -21.298 1.00 54.56 198 GLU D N 1
ATOM 7018 C CA . GLU D 1 198 ? -26.936 6.284 -20.328 1.00 51.57 198 GLU D CA 1
ATOM 7019 C C . GLU D 1 198 ? -25.845 5.227 -20.477 1.00 48.22 198 GLU D C 1
ATOM 7020 O O . GLU D 1 198 ? -24.659 5.540 -20.303 1.00 46.65 198 GLU D O 1
ATOM 7026 N N . GLN D 1 199 ? -26.209 3.991 -20.829 1.00 42.62 199 GLN D N 1
ATOM 7027 C CA . GLN D 1 199 ? -25.189 2.989 -21.118 1.00 43.49 199 GLN D CA 1
ATOM 7028 C C . GLN D 1 199 ? -24.363 3.382 -22.344 1.00 50.62 199 GLN D C 1
ATOM 7029 O O . GLN D 1 199 ? -23.125 3.410 -22.291 1.00 46.06 199 GLN D O 1
ATOM 7035 N N . ARG D 1 200 ? -25.031 3.688 -23.462 1.00 48.57 200 ARG D N 1
ATOM 7036 C CA . ARG D 1 200 ? -24.315 4.129 -24.651 1.00 44.43 200 ARG D CA 1
ATOM 7037 C C . ARG D 1 200 ? -23.548 5.422 -24.417 1.00 45.89 200 ARG D C 1
ATOM 7038 O O . ARG D 1 200 ? -22.580 5.685 -25.136 1.00 51.87 200 ARG D O 1
ATOM 7046 N N . ALA D 1 201 ? -23.939 6.229 -23.429 1.00 45.33 201 ALA D N 1
ATOM 7047 C CA . ALA D 1 201 ? -23.189 7.449 -23.133 1.00 44.53 201 ALA D CA 1
ATOM 7048 C C . ALA D 1 201 ? -21.874 7.136 -22.426 1.00 43.01 201 ALA D C 1
ATOM 7049 O O . ALA D 1 201 ? -20.812 7.635 -22.814 1.00 42.04 201 ALA D O 1
ATOM 7051 N N . PHE D 1 202 ? -21.932 6.330 -21.368 1.00 42.46 202 PHE D N 1
ATOM 7052 C CA . PHE D 1 202 ? -20.730 6.007 -20.616 1.00 38.58 202 PHE D CA 1
ATOM 7053 C C . PHE D 1 202 ? -19.805 5.120 -21.421 1.00 42.91 202 PHE D C 1
ATOM 7054 O O . PHE D 1 202 ? -18.575 5.190 -21.271 1.00 41.88 202 PHE D O 1
ATOM 7062 N N . THR D 1 203 ? -20.383 4.266 -22.260 1.00 39.35 203 THR D N 1
ATOM 7063 C CA . THR D 1 203 ? -19.583 3.304 -22.992 1.00 37.96 203 THR D CA 1
ATOM 7064 C C . THR D 1 203 ? -18.780 3.991 -24.102 1.00 42.31 203 THR D C 1
ATOM 7065 O O . THR D 1 203 ? -17.658 3.568 -24.410 1.00 37.81 203 THR D O 1
ATOM 7069 N N . ASP D 1 204 ? -19.308 5.093 -24.658 1.00 45.86 204 ASP D N 1
ATOM 7070 C CA . ASP D 1 204 ? -18.581 5.893 -25.639 1.00 43.36 204 ASP D CA 1
ATOM 7071 C C . ASP D 1 204 ? -17.349 6.545 -25.039 1.00 41.55 204 ASP D C 1
ATOM 7072 O O . ASP D 1 204 ? -16.462 6.968 -25.788 1.00 42.77 204 ASP D O 1
ATOM 7077 N N . THR D 1 205 ? -17.292 6.663 -23.710 1.00 43.24 205 THR D N 1
ATOM 7078 C CA . THR D 1 205 ? -16.104 7.168 -23.032 1.00 41.08 205 THR D CA 1
ATOM 7079 C C . THR D 1 205 ? -15.007 6.120 -22.923 1.00 39.20 205 THR D C 1
ATOM 7080 O O . THR D 1 205 ? -13.860 6.471 -22.645 1.00 40.78 205 THR D O 1
ATOM 7084 N N . LEU D 1 206 ? -15.326 4.846 -23.131 1.00 39.56 206 LEU D N 1
ATOM 7085 C CA . LEU D 1 206 ? -14.331 3.787 -23.042 1.00 39.63 206 LEU D CA 1
ATOM 7086 C C . LEU D 1 206 ? -13.775 3.373 -24.398 1.00 42.47 206 LEU D C 1
ATOM 7087 O O . LEU D 1 206 ? -12.625 2.928 -24.471 1.00 42.01 206 LEU D O 1
ATOM 7092 N N . ILE D 1 207 ? -14.566 3.501 -25.463 1.00 40.41 207 ILE D N 1
ATOM 7093 C CA . ILE D 1 207 ? -14.164 3.089 -26.805 1.00 39.32 207 ILE D CA 1
ATOM 7094 C C . ILE D 1 207 ? -13.201 4.134 -27.366 1.00 38.33 207 ILE D C 1
ATOM 7095 O O . ILE D 1 207 ? -13.592 5.272 -27.638 1.00 39.77 207 ILE D O 1
ATOM 7100 N N . THR D 1 208 ? -11.935 3.745 -27.545 1.00 39.57 208 THR D N 1
ATOM 7101 C CA . THR D 1 208 ? -10.932 4.648 -28.108 1.00 40.68 208 THR D CA 1
ATOM 7102 C C . THR D 1 208 ? -10.975 4.722 -29.632 1.00 39.54 208 THR D C 1
ATOM 7103 O O . THR D 1 208 ? -10.452 5.687 -30.201 1.00 48.91 208 THR D O 1
ATOM 7107 N N . ALA D 1 209 ? -11.539 3.720 -30.303 1.00 31.89 209 ALA D N 1
ATOM 7108 C CA . ALA D 1 209 ? -11.703 3.727 -31.757 1.00 37.55 209 ALA D CA 1
ATOM 7109 C C . ALA D 1 209 ? -12.668 2.616 -32.115 1.00 35.24 209 ALA D C 1
ATOM 7110 O O . ALA D 1 209 ? -12.780 1.623 -31.392 1.00 35.28 209 ALA D O 1
ATOM 7112 N N . ARG D 1 210 ? -13.341 2.773 -33.246 1.00 33.16 210 ARG D N 1
ATOM 7113 C CA . ARG D 1 210 ? -14.256 1.730 -33.671 1.00 35.27 210 ARG D CA 1
ATOM 7114 C C . ARG D 1 210 ? -14.320 1.706 -35.188 1.00 35.56 210 ARG D C 1
ATOM 7115 O O . ARG D 1 210 ? -14.562 2.737 -35.818 1.00 33.35 210 ARG D O 1
ATOM 7123 N N . ARG D 1 211 ? -14.085 0.525 -35.756 1.00 39.55 211 ARG D N 1
ATOM 7124 C CA . ARG D 1 211 ? -14.189 0.259 -37.187 1.00 32.27 211 ARG D CA 1
ATOM 7125 C C . ARG D 1 211 ? -15.412 -0.614 -37.421 1.00 35.24 211 ARG D C 1
ATOM 7126 O O . ARG D 1 211 ? -15.599 -1.609 -36.713 1.00 37.28 211 ARG D O 1
ATOM 7134 N N . SER D 1 212 ? -16.234 -0.246 -38.417 1.00 44.93 212 SER D N 1
ATOM 7135 C CA . SER D 1 212 ? -17.462 -0.955 -38.766 1.00 30.98 212 SER D CA 1
ATOM 7136 C C . SER D 1 212 ? -17.421 -1.388 -40.221 1.00 31.93 212 SER D C 1
ATOM 7137 O O . SER D 1 212 ? -17.013 -0.619 -41.091 1.00 34.89 212 SER D O 1
ATOM 7140 N N . ASN D 1 213 ? -17.856 -2.618 -40.481 1.00 31.27 213 ASN D N 1
ATOM 7141 C CA . ASN D 1 213 ? -17.867 -3.192 -41.820 1.00 37.56 213 ASN D CA 1
ATOM 7142 C C . ASN D 1 213 ? -19.120 -4.049 -41.965 1.00 39.04 213 ASN D C 1
ATOM 7143 O O . ASN D 1 213 ? -19.637 -4.571 -40.971 1.00 35.42 213 ASN D O 1
ATOM 7148 N N . THR D 1 214 ? -19.626 -4.185 -43.202 1.00 34.87 214 THR D N 1
ATOM 7149 C CA . THR D 1 214 ? -20.860 -4.939 -43.437 1.00 37.76 214 THR D CA 1
ATOM 7150 C C . THR D 1 214 ? -20.663 -5.981 -44.533 1.00 37.98 214 THR D C 1
ATOM 7151 O O . THR D 1 214 ? -20.069 -5.696 -45.575 1.00 39.42 214 THR D O 1
ATOM 7155 N N . TYR D 1 215 ? -21.200 -7.182 -44.307 1.00 35.74 215 TYR D N 1
ATOM 7156 C CA . TYR D 1 215 ? -20.834 -8.347 -45.095 1.00 36.23 215 TYR D CA 1
ATOM 7157 C C . TYR D 1 215 ? -22.067 -9.142 -45.474 1.00 30.10 215 TYR D C 1
ATOM 7158 O O . TYR D 1 215 ? -23.180 -8.862 -45.036 1.00 38.02 215 TYR D O 1
ATOM 7167 N N . ARG D 1 216 ? -21.831 -10.196 -46.240 1.00 25.26 216 ARG D N 1
ATOM 7168 C CA . ARG D 1 216 ? -22.834 -11.177 -46.601 1.00 30.68 216 ARG D CA 1
ATOM 7169 C C . ARG D 1 216 ? -22.162 -12.541 -46.563 1.00 30.74 216 ARG D C 1
ATOM 7170 O O . ARG D 1 216 ? -21.037 -12.681 -47.053 1.00 34.89 216 ARG D O 1
ATOM 7178 N N . VAL D 1 217 ? -22.834 -13.541 -45.996 1.00 33.80 217 VAL D N 1
ATOM 7179 C CA . VAL D 1 217 ? -22.210 -14.848 -45.793 1.00 36.21 217 VAL D CA 1
ATOM 7180 C C . VAL D 1 217 ? -22.319 -15.659 -47.083 1.00 35.48 217 VAL D C 1
ATOM 7181 O O . VAL D 1 217 ? -23.422 -15.975 -47.544 1.00 38.01 217 VAL D O 1
ATOM 7185 N N . VAL D 1 218 ? -21.168 -16.018 -47.652 1.00 35.20 218 VAL D N 1
ATOM 7186 C CA . VAL D 1 218 ? -21.111 -16.676 -48.949 1.00 35.38 218 VAL D CA 1
ATOM 7187 C C . VAL D 1 218 ? -20.672 -18.129 -48.861 1.00 32.67 218 VAL D C 1
ATOM 7188 O O . VAL D 1 218 ? -20.850 -18.869 -49.840 1.00 37.52 218 VAL D O 1
ATOM 7192 N N . HIS D 1 219 ? -20.102 -18.559 -47.745 1.00 30.81 219 HIS D N 1
ATOM 7193 C CA . HIS D 1 219 ? -19.460 -19.863 -47.661 1.00 37.27 219 HIS D CA 1
ATOM 7194 C C . HIS D 1 219 ? -19.240 -20.213 -46.192 1.00 37.97 219 HIS D C 1
ATOM 7195 O O . HIS D 1 219 ? -18.960 -19.336 -45.368 1.00 32.41 219 HIS D O 1
ATOM 7202 N N . THR D 1 220 ? -19.344 -21.499 -45.878 1.00 34.97 220 THR D N 1
ATOM 7203 C CA . THR D 1 220 ? -19.074 -21.967 -44.529 1.00 34.66 220 THR D CA 1
ATOM 7204 C C . THR D 1 220 ? -18.786 -23.457 -44.606 1.00 36.73 220 THR D C 1
ATOM 7205 O O . THR D 1 220 ? -19.279 -24.144 -45.504 1.00 36.50 220 THR D O 1
ATOM 7209 N N . ARG D 1 221 ? -17.955 -23.949 -43.687 1.00 32.96 221 ARG D N 1
ATOM 7210 C CA . ARG D 1 221 ? -17.839 -25.388 -43.531 1.00 37.21 221 ARG D CA 1
ATOM 7211 C C . ARG D 1 221 ? -17.624 -25.717 -42.062 1.00 35.14 221 ARG D C 1
ATOM 7212 O O . ARG D 1 221 ? -17.013 -24.951 -41.313 1.00 33.06 221 ARG D O 1
ATOM 7220 N N . SER D 1 222 ? -18.173 -26.849 -41.652 1.00 37.32 222 SER D N 1
ATOM 7221 C CA . SER D 1 222 ? -17.996 -27.363 -40.308 1.00 38.41 222 SER D CA 1
ATOM 7222 C C . SER D 1 222 ? -17.194 -28.656 -40.368 1.00 39.50 222 SER D C 1
ATOM 7223 O O . SER D 1 222 ? -17.243 -29.392 -41.359 1.00 40.95 222 SER D O 1
ATOM 7226 N N . ALA D 1 223 ? -16.439 -28.908 -39.295 1.00 39.08 223 ALA D N 1
ATOM 7227 C CA . ALA D 1 223 ? -15.553 -30.060 -39.175 1.00 36.63 223 ALA D CA 1
ATOM 7228 C C . ALA D 1 223 ? -16.280 -31.372 -39.426 1.00 40.53 223 ALA D C 1
ATOM 7229 O O . ALA D 1 223 ? -17.110 -31.791 -38.607 1.00 46.55 223 ALA D O 1
ATOM 7231 N N . GLY D 1 224 ? -15.973 -32.018 -40.555 1.00 39.73 224 GLY D N 1
ATOM 7232 C CA . GLY D 1 224 ? -16.461 -33.347 -40.875 1.00 39.71 224 GLY D CA 1
ATOM 7233 C C . GLY D 1 224 ? -17.587 -33.406 -41.887 1.00 42.86 224 GLY D C 1
ATOM 7234 O O . GLY D 1 224 ? -17.908 -34.504 -42.359 1.00 45.49 224 GLY D O 1
ATOM 7235 N N . SER D 1 225 ? -18.202 -32.283 -42.229 1.00 40.09 225 SER D N 1
ATOM 7236 C CA . SER D 1 225 ? -19.277 -32.227 -43.205 1.00 43.84 225 SER D CA 1
ATOM 7237 C C . SER D 1 225 ? -18.856 -31.308 -44.345 1.00 41.42 225 SER D C 1
ATOM 7238 O O . SER D 1 225 ? -17.946 -30.484 -44.180 1.00 43.66 225 SER D O 1
ATOM 7241 N N . PRO D 1 226 ? -19.464 -31.446 -45.525 1.00 41.23 226 PRO D N 1
ATOM 7242 C CA . PRO D 1 226 ? -19.035 -30.639 -46.673 1.00 41.01 226 PRO D CA 1
ATOM 7243 C C . PRO D 1 226 ? -19.395 -29.174 -46.502 1.00 39.67 226 PRO D C 1
ATOM 7244 O O . PRO D 1 226 ? -20.093 -28.773 -45.573 1.00 35.79 226 PRO D O 1
ATOM 7248 N N . ALA D 1 227 ? -18.876 -28.368 -47.428 1.00 39.67 227 ALA D N 1
ATOM 7249 C CA . ALA D 1 227 ? -19.199 -26.953 -47.460 1.00 35.96 227 ALA D CA 1
ATOM 7250 C C . ALA D 1 227 ? -20.645 -26.751 -47.888 1.00 35.97 227 ALA D C 1
ATOM 7251 O O . ALA D 1 227 ? -21.242 -27.600 -48.553 1.00 39.77 227 ALA D O 1
ATOM 7253 N N . VAL D 1 228 ? -21.219 -25.624 -47.464 1.00 34.39 228 VAL D N 1
ATOM 7254 C CA . VAL D 1 228 ? -22.419 -25.064 -48.079 1.00 38.92 228 VAL D CA 1
ATOM 7255 C C . VAL D 1 228 ? -22.074 -23.641 -48.507 1.00 41.25 228 VAL D C 1
ATOM 7256 O O . VAL D 1 228 ? -21.324 -22.935 -47.815 1.00 38.79 228 VAL D O 1
ATOM 7260 N N . SER D 1 229 ? -22.584 -23.243 -49.675 1.00 39.20 229 SER D N 1
ATOM 7261 C CA . SER D 1 229 ? -22.065 -22.077 -50.380 1.00 35.17 229 SER D CA 1
ATOM 7262 C C . SER D 1 229 ? -23.154 -21.401 -51.204 1.00 41.53 229 SER D C 1
ATOM 7263 O O . SER D 1 229 ? -24.152 -22.019 -51.593 1.00 36.12 229 SER D O 1
ATOM 7266 N N . ILE D 1 230 ? -22.943 -20.112 -51.475 1.00 41.27 230 ILE D N 1
ATOM 7267 C CA . ILE D 1 230 ? -23.638 -19.429 -52.559 1.00 40.97 230 ILE D CA 1
ATOM 7268 C C . ILE D 1 230 ? -22.641 -18.868 -53.573 1.00 45.62 230 ILE D C 1
ATOM 7269 O O . ILE D 1 230 ? -22.954 -17.927 -54.309 1.00 43.84 230 ILE D O 1
ATOM 7274 N N . MET D 1 231 ? -21.434 -19.438 -53.605 1.00 42.08 231 MET D N 1
ATOM 7275 C CA . MET D 1 231 ? -20.392 -18.997 -54.517 1.00 44.78 231 MET D CA 1
ATOM 7276 C C . MET D 1 231 ? -20.373 -19.880 -55.758 1.00 33.78 231 MET D C 1
ATOM 7277 O O . MET D 1 231 ? -19.997 -19.423 -56.831 1.00 42.58 231 MET D O 1
ATOM 7282 N N . GLN D 1 233 ? -16.984 -17.478 -57.336 1.00 62.03 233 GLN D N 1
ATOM 7283 C CA . GLN D 1 233 ? -16.227 -16.233 -57.218 1.00 59.43 233 GLN D CA 1
ATOM 7284 C C . GLN D 1 233 ? -17.136 -15.069 -56.802 1.00 59.11 233 GLN D C 1
ATOM 7285 O O . GLN D 1 233 ? -16.664 -14.059 -56.265 1.00 51.07 233 GLN D O 1
ATOM 7291 N N . GLU D 1 234 ? -18.442 -15.224 -57.049 1.00 60.51 234 GLU D N 1
ATOM 7292 C CA . GLU D 1 234 ? -19.429 -14.174 -56.796 1.00 65.00 234 GLU D CA 1
ATOM 7293 C C . GLU D 1 234 ? -20.624 -14.713 -56.017 1.00 62.73 234 GLU D C 1
ATOM 7294 O O . GLU D 1 234 ? -20.597 -15.850 -55.532 1.00 58.03 234 GLU D O 1
ATOM 7300 N N . GLY D 1 235 ? -21.686 -13.913 -55.923 1.00 60.18 235 GLY D N 1
ATOM 7301 C CA . GLY D 1 235 ? -22.757 -14.196 -54.990 1.00 57.63 235 GLY D CA 1
ATOM 7302 C C . GLY D 1 235 ? -22.333 -13.926 -53.546 1.00 52.15 235 GLY D C 1
ATOM 7303 O O . GLY D 1 235 ? -21.402 -13.148 -53.268 1.00 48.03 235 GLY D O 1
#

Solvent-accessible surface area: 40275 Å² total; per-residue (Å²): 32,42,4,25,45,119,48,50,12,29,0,0,3,17,9,9,57,9,115,71,74,110,3,0,67,58,0,0,79,38,7,35,63,34,5,33,83,16,127,55,111,19,15,69,2,5,0,0,0,0,3,77,103,49,67,0,0,3,13,4,11,11,8,111,36,78,73,10,1,74,62,51,40,87,90,39,117,122,98,23,60,56,56,19,117,152,38,11,83,36,32,65,66,21,61,0,64,17,56,28,34,14,49,45,90,125,24,46,42,5,34,0,10,2,103,59,116,12,17,0,0,1,25,2,3,40,6,42,68,155,34,10,41,3,0,4,57,0,26,19,35,65,41,110,71,9,31,100,18,95,5,6,27,1,26,0,2,0,66,0,64,105,13,64,13,0,0,40,2,11,1,6,92,38,94,123,97,22,52,62,41,114,101,43,78,92,102,57,4,48,110,69,22,85,53,42,89,63,4,9,88,64,12,22,114,46,129,78,67,45,40,7,21,4,0,2,8,19,20,50,46,1,2,6,8,34,37,0,76,154,106,0,58,42,164,24,54,3,35,50,142,57,57,12,10,0,0,2,26,10,12,49,9,96,60,68,107,5,1,90,72,0,0,69,48,5,36,66,51,4,36,129,8,144,58,104,11,23,74,2,7,0,0,0,0,2,87,97,60,57,7,0,2,12,2,10,13,11,90,40,66,67,18,4,85,65,51,55,78,25,129,58,47,97,80,90,42,75,60,58,20,140,133,16,10,86,41,56,70,68,19,67,0,77,15,53,28,31,16,49,44,95,119,19,38,32,4,34,0,12,2,99,60,111,9,21,0,2,0,34,2,6,51,6,45,64,154,32,10,41,1,0,3,58,2,42,15,43,61,42,108,63,19,52,101,12,89,7,6,20,0,22,0,2,0,76,0,52,95,11,64,17,0,0,40,1,10,1,5,98,37,74,120,116,23,55,64,35,113,105,39,77,74,104,56,21,48,134,58,39,84,38,34,78,52,6,6,62,76,10,17,111,51,119,82,67,50,26,8,60,3,0,3,1,12,16,61,43,0,0,13,3,30,33,16,54,162,107,1,53,60,161,30,46,4,46,36,110,88,59,18,9,0,5,2,18,12,0,57,8,112,63,71,116,3,3,85,36,0,0,42,23,5,26,57,82,7,47,120,22,95,139,113,19,18,125,2,5,0,0,0,1,7,96,92,65,60,6,2,2,15,1,13,18,28,130,30,73,70,21,54,85,88,126,26,149,44,78,2,59,11,23,44,67,15,79,0,68,10,35,25,33,15,54,45,102,122,30,116,134,3,61,1,14,2,105,59,107,9,19,1,2,2,33,3,4,17,3,40,68,98,21,9,44,1,0,10,60,0,32,18,53,98,40,111,68,11,41,104,13,83,9,5,19,0,25,0,2,0,66,0,58,62,11,20,16,0,0,37,1,12,1,6,97,30,99,132,109,21,53,54,29,119,103,42,85,93,91,57,8,46,118,76,21,81,55,38,83,55,1,5,74,69,1,18,84,50,119,90,59,57,24,10,27,4,0,3,12,16,42,58,76,53,122,33,55,35,5,19,56,150,106,1,49,90,128,62,180,29,64,5,47,34,114,84,44,12,3,3,7,0,19,19,3,51,2,105,52,66,112,6,6,105,60,1,4,76,31,5,45,74,76,4,58,118,25,140,131,101,14,22,106,3,4,0,0,0,13,6,91,87,74,58,12,2,1,10,1,21,13,15,116,31,80,66,26,51,79,97,10,138,135,23,82,1,56,14,19,56,63,25,106,0,46,10,44,22,33,13,52,46,104,117,28,106,123,4,73,1,9,1,142,71,108,12,18,1,0,1,25,5,10,9,2,40,67,106,19,9,46,1,0,10,66,0,28,18,57,98,35,108,61,17,44,97,10,84,7,4,14,1,24,0,2,0,66,0,61,74,11,16,6,0,0,29,1,10,3,5,103,35,124,145,110,19,49,64,21,110,103,47,85,78,93,56,4,44,112,63,21,81,52,35,85,63,7,5,78,58,7,18,91,41,114,97,66,53,31,5,62,6,0,4,8,26,41,61,84,56,113,31,62,51,62,47,72,91,67

Radius of gyration: 32.34 Å; Cα contacts (8 Å, |Δi|>4): 2061; chains: 4; bounding box: 76×54×90 Å

B-factor: mean 41.96, std 12.98, range [17.0, 99.8]

Sequence (918 aa):
PVIAANDGCLTVFNMFTTDTIDGQRELLKEMRDIIDNGNFTGWRSSTLHAGQDEHGTANYIQWRSLADLEARYAGYKNNTVPLFKQISTSVHLLKTEVVFSQHHPDLPRIEISPERDDYTVIIVMDVAAQDQAALVQVLGRPDEWIKTVPGYLSHALCRGIDGTFVVLYAQWESKERYDAFHTMPESARPQAVREQRAFTDTLITARRSNTYRVVHTRSAGSPAVSIMNQEGTWQPVIAANDGCLTVFNMFTTDTIDGQRELLKEMRDIIDNGNFTGWRSSTLHAGQDEHGTANYIQWRSLADLEARYAGEGYKNNTVPLFKQISTSVHLLKTEVVFSQHHPDLPRIEISPERDDYTVIIVMDVAAQDQAALVQVLGRPDEWIKTVPGYLSHALCRGIDGTFVVLYAQWESKERYDAFHTMPESARPQAVREQRAFTDTLITARRSNTYRVVHTRSAGSPAVSIMNQEGTWQPVIAANDGCLTVFNMFTTDTIDGQRELLKEMRDIIDNGNFTGWRSSTLHAGQDEHGTANYIQWRSLADLEALFKQISTSVHLLKTEVVFSQHHPDLPRIEISPERDDYTVIIVMDVAAQDQAALVQVLGRPDEWIKTVPGYLSHALCRGIDGTFVVLYAQWESKERYDAFHTMPESARPQAVREQRAFTDTLITARRSNTYRVVHTRSAGSPAVSIMNQEGTWQARPVIAANDGCLTVFNMFTTDTIDGQRELLKEMRDIIDNGNFTGWRSSTLHAGQDEHGTANYIQWRSLADLEALFKQISTSVHLLKTEVVFSQHHPDLPRIEISPERDDYTVIIVMDVAAQDQAALVQVLGRPDEWIKTVPGYLSHALCRGIDGTFVVLYAQWESKERYDAFHTMPESARPQAVREQRAFTDTLITARRSNTYRVVHTRSAGSPAVSIMQEG

Secondary structure (DSSP, 8-state):
----TTSS-EEEEEEEE-SSHHHHHHHHHHHHHHHHH---TTEEEEEEE--TTS---EEEEEES-HHHHHHHT---TTTTHHHHHHH-SEEEEEEEEEEEEEE-TTSSS----TTS--EEEEEEEE--GGGHHHHHHHHSS--TTGGGSTTEEEEEEEEETTSSEEEEEEEES-HHHHHHHHHS-STTS-HHHHHHHHHHTTT-SEEEEEEE-EEEEEETTS--EES-TTTT---/-EE-TTS--EEEEEEEE-SSHHHHHHHHHHHHHHHHT---TTEEEEEEE--TTSSEEEEEEEES-HHHHHHHHT-SSIIIIIHHHHHHH-SEEEEEEEEEEEEEE-TTSSSEE--TTS--EEEEEEEEE-HHHHHHHHHHHSS--SSGGGSTTEEEEEEEEETTSSEEEEEEEES-HHHHHHHHT--STTS-HHHHHHHHHHTTTEEEEEEEEEEEEEEEETTS--EE-B-SSS-B-/-B--TTS--EEEEEEEE-SSHHHHHHHHHHHHHHHHH---TTEEEEEEEEETTSSEEEEEEEES-HHHHT---SS-BSEEEEEEEEEEEEEE-TT-SS-B--TTS--EEEEEEEEE-TTTHHHHHHHHSS--TGGGGSTTEEEEEEEEETTSSEEEEEEEES-HHHHHHHHT--GGGS-HHHHHHHHHHTTTEEEEEEEEEEEEEEEETTS--EE-B-TTS-B---/-B--TTS--EEEEEEEE-SSHHHHHHHHHHHHHTGGG---TTEEEEEEEEETTSSEEEEEEEESSTTTS----SS-BSEEEEEEEEEEEEEE-TTSSS-B--TTS--EEEEEEEEE-GGGHHHHHHHHSS--TTGGGSTTEEEEEEEEETTSSEEEEEEEES-HHHHHHHHHS-GGGS-HHHHHHHHHHTTTEEEEEEEEEEEEEEEETTS--EE-----